Protein AF-A0A291FHA4-F1 (afdb_monomer_lite)

Radius of gyration: 43.42 Å; chains: 1; bounding box: 126×74×110 Å

Structure (mmCIF, N/CA/C/O backbone):
data_AF-A0A291FHA4-F1
#
_entry.id   AF-A0A291FHA4-F1
#
loop_
_atom_site.group_PDB
_atom_site.id
_atom_site.type_symbol
_atom_site.label_atom_id
_atom_site.label_alt_id
_atom_site.label_comp_id
_atom_site.label_asym_id
_atom_site.label_entity_id
_atom_site.label_seq_id
_atom_site.pdbx_PDB_ins_code
_atom_site.Cartn_x
_atom_site.Cartn_y
_atom_site.Cartn_z
_atom_site.occupancy
_atom_site.B_iso_or_equiv
_atom_site.auth_seq_id
_atom_site.auth_comp_id
_atom_site.auth_asym_id
_atom_site.auth_atom_id
_atom_site.pdbx_PDB_model_num
ATOM 1 N N . ASN A 1 1 ? -6.332 7.676 16.936 1.00 64.56 1 ASN A N 1
ATOM 2 C CA . ASN A 1 1 ? -5.275 6.745 17.385 1.00 64.56 1 ASN A CA 1
ATOM 3 C C . ASN A 1 1 ? -5.760 5.325 17.225 1.00 64.56 1 ASN A C 1
ATOM 5 O O . ASN A 1 1 ? -6.953 5.099 17.368 1.00 64.56 1 ASN A O 1
ATOM 9 N N . ARG A 1 2 ? -4.848 4.413 16.889 1.00 92.75 2 ARG A N 1
ATOM 10 C CA . ARG A 1 2 ? -5.122 2.976 16.824 1.00 92.75 2 ARG A CA 1
ATOM 11 C C . ARG A 1 2 ? -5.260 2.393 18.228 1.00 92.75 2 ARG A C 1
ATOM 13 O O . ARG A 1 2 ? -4.603 2.890 19.147 1.00 92.75 2 ARG A O 1
ATOM 20 N N . THR A 1 3 ? -6.078 1.361 18.375 1.00 97.50 3 THR A N 1
ATOM 21 C CA . THR A 1 3 ? -6.461 0.808 19.675 1.00 97.50 3 THR A CA 1
ATOM 22 C C . THR A 1 3 ? -6.348 -0.709 19.692 1.00 97.50 3 THR A C 1
ATOM 24 O O . THR A 1 3 ? -6.855 -1.383 18.799 1.00 97.50 3 THR A O 1
ATOM 27 N N . ILE A 1 4 ? -5.723 -1.229 20.745 1.00 98.56 4 ILE A N 1
ATOM 28 C CA . ILE A 1 4 ? -5.929 -2.601 21.205 1.00 98.56 4 ILE A CA 1
ATOM 29 C C . ILE A 1 4 ? -6.526 -2.481 22.606 1.00 98.56 4 ILE A C 1
ATOM 31 O O . ILE A 1 4 ? -5.850 -2.034 23.540 1.00 98.56 4 ILE A O 1
ATOM 35 N N . ALA A 1 5 ? -7.810 -2.804 22.728 1.00 98.62 5 ALA A N 1
ATOM 36 C CA . ALA A 1 5 ? -8.546 -2.742 23.983 1.00 98.62 5 ALA A CA 1
ATOM 37 C C . ALA A 1 5 ? -8.657 -4.126 24.625 1.00 98.62 5 ALA A C 1
ATOM 39 O O . ALA A 1 5 ? -8.712 -5.132 23.925 1.00 98.62 5 ALA A O 1
ATOM 40 N N . GLY A 1 6 ? -8.689 -4.183 25.952 1.00 98.44 6 GLY A N 1
ATOM 41 C CA . GLY A 1 6 ? -8.886 -5.432 26.681 1.00 98.44 6 GLY A CA 1
ATOM 42 C C . GLY A 1 6 ? -9.909 -5.270 27.793 1.00 98.44 6 GLY A C 1
ATOM 43 O O . GLY A 1 6 ? -9.802 -4.342 28.602 1.00 98.44 6 GLY A O 1
ATOM 44 N N . PHE A 1 7 ? -10.875 -6.182 27.849 1.00 98.62 7 PHE A N 1
ATOM 45 C CA . PHE A 1 7 ? -11.838 -6.252 28.942 1.00 98.62 7 PHE A CA 1
ATOM 46 C C . PHE A 1 7 ? -11.194 -6.885 30.173 1.00 98.62 7 PHE A C 1
ATOM 48 O O . PHE A 1 7 ? -10.619 -7.964 30.098 1.00 98.62 7 PHE A O 1
ATOM 55 N N . LEU A 1 8 ? -11.277 -6.214 31.313 1.00 98.38 8 LEU A N 1
ATOM 56 C CA . LEU A 1 8 ? -10.934 -6.744 32.622 1.00 98.38 8 LEU A CA 1
ATOM 57 C C . LEU A 1 8 ? -12.235 -7.178 33.300 1.00 98.38 8 LEU A C 1
ATOM 59 O O . LEU A 1 8 ? -12.976 -6.332 33.802 1.00 98.38 8 LEU A O 1
ATOM 63 N N . ASP A 1 9 ? -12.501 -8.481 33.318 1.00 96.38 9 ASP A N 1
ATOM 64 C CA . ASP A 1 9 ? -13.639 -9.057 34.030 1.00 96.38 9 ASP A CA 1
ATOM 65 C C . ASP A 1 9 ? -13.373 -8.990 35.540 1.00 96.38 9 ASP A C 1
ATOM 67 O O . ASP A 1 9 ? -12.471 -9.644 36.075 1.00 96.38 9 ASP A O 1
ATOM 71 N N . ILE A 1 10 ? -14.126 -8.147 36.238 1.00 95.50 10 ILE A N 1
ATOM 72 C CA . ILE A 1 10 ? -13.996 -7.924 37.683 1.00 95.50 10 ILE A CA 1
ATOM 73 C C . ILE A 1 10 ? -14.915 -8.833 38.503 1.00 95.50 10 ILE A C 1
ATOM 75 O O . ILE A 1 10 ? -14.822 -8.845 39.730 1.00 95.50 10 ILE A O 1
ATOM 79 N N . ARG A 1 11 ? -15.750 -9.652 37.848 1.00 92.31 11 ARG A N 1
ATOM 80 C CA . ARG A 1 11 ? -16.577 -10.679 38.508 1.00 92.31 11 ARG A CA 1
ATOM 81 C C . ARG A 1 11 ? -15.748 -11.864 38.990 1.00 92.31 11 ARG A C 1
ATOM 83 O O . ARG A 1 11 ? -16.227 -12.665 39.789 1.00 92.31 11 ARG A O 1
ATOM 90 N N . THR A 1 12 ? -14.499 -11.969 38.537 1.00 92.12 12 THR A N 1
ATOM 91 C CA . THR A 1 12 ? -13.566 -13.049 38.873 1.00 92.12 12 THR A CA 1
ATOM 92 C C . THR A 1 12 ? -12.312 -12.517 39.594 1.00 92.12 12 THR A C 1
ATOM 94 O O . THR A 1 12 ? -11.202 -12.611 39.051 1.00 92.12 12 THR A O 1
ATOM 97 N N . PRO A 1 13 ? -12.429 -12.024 40.853 1.00 88.38 13 PRO A N 1
ATOM 98 C CA . PRO A 1 13 ? -11.350 -11.321 41.564 1.00 88.38 13 PRO A CA 1
ATOM 99 C C . PRO A 1 13 ? -10.001 -12.055 41.595 1.00 88.38 13 PRO A C 1
ATOM 101 O O . PRO A 1 13 ? -8.941 -11.426 41.536 1.00 88.38 13 PRO A O 1
ATOM 104 N N . GLY A 1 14 ? -10.021 -13.392 41.652 1.00 91.19 14 GLY A N 1
ATOM 105 C CA . GLY A 1 14 ? -8.807 -14.213 41.637 1.00 91.19 14 GLY A CA 1
ATOM 106 C C . GLY A 1 14 ? -7.985 -14.064 40.352 1.00 91.19 14 GLY A C 1
ATOM 107 O O . GLY A 1 14 ? -6.761 -14.025 40.408 1.00 91.19 14 GLY A O 1
ATOM 108 N N . SER A 1 15 ? -8.638 -13.910 39.199 1.00 95.06 15 SER A N 1
ATOM 109 C CA . SER A 1 15 ? -7.940 -13.654 37.934 1.00 95.06 15 SER A CA 1
ATOM 110 C C . SER A 1 15 ? -7.664 -12.165 37.726 1.00 95.06 15 SER A C 1
ATOM 112 O O . SER A 1 15 ? -6.570 -11.815 37.290 1.00 95.06 15 SER A O 1
ATOM 114 N N . THR A 1 16 ? -8.578 -11.278 38.144 1.00 96.12 16 THR A N 1
ATOM 115 C CA . THR A 1 16 ? -8.402 -9.817 38.083 1.00 96.12 16 THR A CA 1
ATOM 116 C C . THR A 1 16 ? -7.116 -9.376 38.781 1.00 96.12 16 THR A C 1
ATOM 118 O O . THR A 1 16 ? -6.348 -8.578 38.244 1.00 96.12 16 THR A O 1
ATOM 121 N N . THR A 1 17 ? -6.841 -9.912 39.974 1.00 95.06 17 THR A N 1
ATOM 122 C CA . THR A 1 17 ? -5.648 -9.562 40.764 1.00 95.06 17 THR A CA 1
ATOM 123 C C . THR A 1 17 ? -4.342 -9.904 40.042 1.00 95.06 17 THR A C 1
ATOM 125 O O . THR A 1 17 ? -3.384 -9.132 40.144 1.00 95.06 17 THR A O 1
ATOM 128 N N . ARG A 1 18 ? -4.321 -10.978 39.241 1.00 95.62 18 ARG A N 1
ATOM 129 C CA . ARG A 1 18 ? -3.145 -11.458 38.495 1.00 95.62 18 ARG A CA 1
ATOM 130 C C . ARG A 1 18 ? -2.795 -10.648 37.248 1.00 95.62 18 ARG A C 1
ATOM 132 O O . ARG A 1 18 ? -1.677 -10.771 36.754 1.00 95.62 18 ARG A O 1
ATOM 139 N N . VAL A 1 19 ? -3.707 -9.825 36.732 1.00 97.75 19 VAL A N 1
ATOM 140 C CA . VAL A 1 19 ? -3.443 -9.034 35.523 1.00 97.75 19 VAL A CA 1
ATOM 141 C C . VAL A 1 19 ? -2.566 -7.823 35.863 1.00 97.75 19 VAL A C 1
ATOM 143 O O . VAL A 1 19 ? -3.020 -6.879 36.509 1.00 97.75 19 VAL A O 1
ATOM 146 N N . ASP A 1 20 ? -1.305 -7.827 35.438 1.00 97.75 20 ASP A N 1
ATOM 147 C CA . ASP A 1 20 ? -0.378 -6.697 35.601 1.00 97.75 20 ASP A CA 1
ATOM 148 C C . ASP A 1 20 ? -0.569 -5.659 34.482 1.00 97.75 20 ASP A C 1
ATOM 150 O O . ASP A 1 20 ? -0.246 -5.917 33.322 1.00 97.75 20 ASP A O 1
ATOM 154 N N . MET A 1 21 ? -1.045 -4.458 34.830 1.00 98.25 21 MET A N 1
ATOM 155 C CA . MET A 1 21 ? -1.346 -3.407 33.851 1.00 98.25 21 MET A CA 1
ATOM 156 C C . MET A 1 21 ? -0.111 -2.819 33.159 1.00 98.25 21 MET A C 1
ATOM 158 O O . MET A 1 21 ? -0.207 -2.383 32.011 1.00 98.25 21 MET A O 1
ATOM 162 N N . GLN A 1 22 ? 1.065 -2.844 33.795 1.00 97.50 22 GLN A N 1
ATOM 163 C CA . GLN A 1 22 ? 2.305 -2.421 33.134 1.00 97.50 22 GLN A CA 1
ATOM 164 C C . GLN A 1 22 ? 2.696 -3.420 32.048 1.00 97.50 22 GLN A C 1
ATOM 166 O O . GLN A 1 22 ? 3.069 -3.034 30.936 1.00 97.50 22 GLN A O 1
ATOM 171 N N . LYS A 1 23 ? 2.551 -4.715 32.343 1.00 98.12 23 LYS A N 1
ATOM 172 C CA . LYS A 1 23 ? 2.755 -5.779 31.361 1.00 98.12 23 LYS A CA 1
ATOM 173 C C . LYS A 1 23 ? 1.725 -5.707 30.232 1.00 98.12 23 LYS A C 1
ATOM 175 O O . LYS A 1 23 ? 2.125 -5.757 29.075 1.00 98.12 23 LYS A O 1
ATOM 180 N N . VAL A 1 24 ? 0.446 -5.508 30.553 1.00 98.44 24 VAL A N 1
ATOM 181 C CA . VAL A 1 24 ? -0.646 -5.320 29.578 1.00 98.44 24 VAL A CA 1
ATOM 182 C C . VAL A 1 24 ? -0.323 -4.192 28.597 1.00 98.44 24 VAL A C 1
ATOM 184 O O . VAL A 1 24 ? -0.396 -4.387 27.381 1.00 98.44 24 VAL A O 1
ATOM 187 N N . LYS A 1 25 ? 0.118 -3.036 29.109 1.00 97.94 25 LYS A N 1
ATOM 188 C CA . LYS A 1 25 ? 0.554 -1.908 28.280 1.00 97.94 25 LYS A CA 1
ATOM 189 C C . LYS A 1 25 ? 1.746 -2.259 27.394 1.00 97.94 25 LYS A C 1
ATOM 191 O O . LYS A 1 25 ? 1.745 -1.937 26.207 1.00 97.94 25 LYS A O 1
ATOM 196 N N . LYS A 1 26 ? 2.770 -2.894 27.970 1.00 97.88 26 LYS A N 1
ATOM 197 C CA . LYS A 1 26 ? 4.000 -3.282 27.262 1.00 97.88 26 LYS A CA 1
ATOM 198 C C . LYS A 1 26 ? 3.728 -4.279 26.135 1.00 97.88 26 LYS A C 1
ATOM 200 O O . LYS A 1 26 ? 4.355 -4.188 25.084 1.00 97.88 26 LYS A O 1
ATOM 205 N N . ASP A 1 27 ? 2.806 -5.205 26.364 1.00 98.00 27 ASP A N 1
ATOM 206 C CA . ASP A 1 27 ? 2.449 -6.271 25.430 1.00 98.00 27 ASP A CA 1
ATOM 207 C C . ASP A 1 27 ? 1.543 -5.760 24.285 1.00 98.00 27 ASP A C 1
ATOM 209 O O . ASP A 1 27 ? 1.405 -6.438 23.269 1.00 98.00 27 ASP A O 1
ATOM 213 N N . GLY A 1 28 ? 1.003 -4.537 24.400 1.00 97.75 28 GLY A N 1
ATOM 214 C CA . GLY A 1 28 ? 0.430 -3.783 23.282 1.00 97.75 28 GLY A CA 1
ATOM 215 C C . GLY A 1 28 ? -0.926 -3.135 23.555 1.00 97.75 28 GLY A C 1
ATOM 216 O O . GLY A 1 28 ? -1.350 -2.284 22.776 1.00 97.75 28 GLY A O 1
ATOM 217 N N . TYR A 1 29 ? -1.618 -3.475 24.642 1.00 98.69 29 TYR A N 1
ATOM 218 C CA . TYR A 1 29 ? -2.913 -2.867 24.956 1.00 98.69 29 TYR A CA 1
ATOM 219 C C . TYR A 1 29 ? -2.758 -1.384 25.318 1.00 98.69 29 TYR A C 1
ATOM 221 O O . TYR A 1 29 ? -1.822 -0.977 26.007 1.00 98.69 29 TYR A O 1
ATOM 229 N N . ASN A 1 30 ? -3.694 -0.540 24.890 1.00 98.12 30 ASN A N 1
ATOM 230 C CA . ASN A 1 30 ? -3.701 0.884 25.247 1.00 98.12 30 ASN A CA 1
ATOM 231 C C . ASN A 1 30 ? -5.037 1.381 25.816 1.00 98.12 30 ASN A C 1
ATOM 233 O O . ASN A 1 30 ? -5.107 2.529 26.264 1.00 98.12 30 ASN A O 1
ATOM 237 N N . VAL A 1 31 ? -6.050 0.513 25.864 1.00 98.62 31 VAL A N 1
ATOM 238 C CA . VAL A 1 31 ? -7.335 0.750 26.524 1.00 98.62 31 VAL A CA 1
ATOM 239 C C . VAL A 1 31 ? -7.654 -0.441 27.426 1.00 98.62 31 VAL A C 1
ATOM 241 O O . VAL A 1 31 ? -7.576 -1.588 26.990 1.00 98.62 31 VAL A O 1
ATOM 244 N N . MET A 1 32 ? -8.012 -0.169 28.678 1.00 98.69 32 MET A N 1
ATOM 245 C CA . MET A 1 32 ? -8.585 -1.150 29.599 1.00 98.69 32 MET A CA 1
ATOM 246 C C . MET A 1 32 ? -10.079 -0.869 29.749 1.00 98.69 32 MET A C 1
ATOM 248 O O . MET A 1 32 ? -10.474 0.278 29.956 1.00 98.69 32 MET A O 1
ATOM 252 N N . ILE A 1 33 ? -10.906 -1.904 29.676 1.00 98.81 33 ILE A N 1
ATOM 253 C CA . ILE A 1 33 ? -12.354 -1.799 29.866 1.00 98.81 33 ILE A CA 1
ATOM 254 C C . ILE A 1 33 ? -12.713 -2.564 31.134 1.00 98.81 33 ILE A C 1
ATOM 256 O O . ILE A 1 33 ? -12.499 -3.765 31.209 1.00 98.81 33 ILE A O 1
ATOM 260 N N . VAL A 1 34 ? -13.231 -1.885 32.150 1.00 98.50 34 VAL A N 1
ATOM 261 C CA . VAL A 1 34 ? -13.647 -2.518 33.407 1.00 98.50 34 VAL A CA 1
ATOM 262 C C . VAL A 1 34 ? -15.035 -3.127 33.217 1.00 98.50 34 VAL A C 1
ATOM 264 O O . VAL A 1 34 ? -16.000 -2.386 33.038 1.00 98.50 34 VAL A O 1
ATOM 267 N N . ALA A 1 35 ? -15.135 -4.455 33.270 1.00 96.75 35 ALA A N 1
ATOM 268 C CA . ALA A 1 35 ? -16.367 -5.219 33.080 1.00 96.75 35 ALA A CA 1
ATOM 269 C C . ALA A 1 35 ? -16.786 -5.900 34.399 1.00 96.75 35 ALA A C 1
ATOM 271 O O . ALA A 1 35 ? -16.199 -6.906 34.781 1.00 96.75 35 ALA A O 1
ATOM 272 N N . TYR A 1 36 ? -17.743 -5.382 35.178 1.00 96.31 36 TYR A N 1
ATOM 273 C CA . TYR A 1 36 ? -18.732 -4.360 34.817 1.00 96.31 36 TYR A CA 1
ATOM 274 C C . TYR A 1 36 ? -18.988 -3.332 35.927 1.00 96.31 36 TYR A C 1
ATOM 276 O O . TYR A 1 36 ? -18.875 -3.610 37.119 1.00 96.31 36 TYR A O 1
ATOM 284 N N . GLY A 1 37 ? -19.368 -2.123 35.531 1.00 97.19 37 GLY A N 1
ATOM 285 C CA . GLY A 1 37 ? -20.136 -1.214 36.371 1.00 97.19 37 GLY A CA 1
ATOM 286 C C . GLY A 1 37 ? -21.583 -1.681 36.500 1.00 97.19 37 GLY A C 1
ATOM 287 O O . GLY A 1 37 ? -22.047 -2.519 35.731 1.00 97.19 37 GLY A O 1
ATOM 288 N N . GLU A 1 38 ? -22.303 -1.126 37.462 1.00 96.62 38 GLU A N 1
ATOM 289 C CA . GLU A 1 38 ? -23.712 -1.425 37.711 1.00 96.62 38 GLU A CA 1
ATOM 290 C C . GLU A 1 38 ? -24.512 -0.131 37.824 1.00 96.62 38 GLU A C 1
ATOM 292 O O . GLU A 1 38 ? -24.044 0.832 38.432 1.00 96.62 38 GLU A O 1
ATOM 297 N N . VAL A 1 39 ? -25.702 -0.111 37.227 1.00 97.81 39 VAL A N 1
ATOM 298 C CA . VAL A 1 39 ? -26.651 1.002 37.270 1.00 97.81 39 VAL A CA 1
ATOM 299 C C . VAL A 1 39 ? -27.985 0.498 37.800 1.00 97.81 39 VAL A C 1
ATOM 301 O O . VAL A 1 39 ? -28.568 -0.411 37.213 1.00 97.81 39 VAL A O 1
ATOM 304 N N . TYR A 1 40 ? -28.484 1.138 38.855 1.00 96.62 40 TYR A N 1
ATOM 305 C CA . TYR A 1 40 ? -29.850 0.987 39.361 1.00 96.62 40 TYR A CA 1
ATOM 306 C C . TYR A 1 40 ? -30.433 2.362 39.649 1.00 96.62 40 TYR A C 1
ATOM 308 O O . TYR A 1 40 ? -29.761 3.218 40.227 1.00 96.62 40 TYR A O 1
ATOM 316 N N . ASP A 1 41 ? -31.704 2.545 39.308 1.00 95.19 41 ASP A N 1
ATOM 317 C CA . ASP A 1 41 ? -32.392 3.832 39.387 1.00 95.19 41 ASP A CA 1
ATOM 318 C C . ASP A 1 41 ? -31.603 4.905 38.609 1.00 95.19 41 ASP A C 1
ATOM 320 O O . ASP A 1 41 ? -31.409 4.757 37.399 1.00 95.19 41 ASP A O 1
ATOM 324 N N . ASP A 1 42 ? -31.094 5.940 39.275 1.00 95.62 42 ASP A N 1
ATOM 325 C CA . ASP A 1 42 ? -30.175 6.926 38.707 1.00 95.62 42 ASP A CA 1
ATOM 326 C C . ASP A 1 42 ? -28.731 6.798 39.234 1.00 95.62 42 ASP A C 1
ATOM 328 O O . ASP A 1 42 ? -27.890 7.650 38.946 1.00 95.62 42 ASP A O 1
ATOM 332 N N . ASN A 1 43 ? -28.416 5.744 39.990 1.00 96.81 43 ASN A N 1
ATOM 333 C CA . ASN A 1 43 ? -27.111 5.531 40.616 1.00 96.81 43 ASN A CA 1
ATOM 334 C C . ASN A 1 43 ? -26.217 4.614 39.781 1.00 96.81 43 ASN A C 1
ATOM 336 O O . ASN A 1 43 ? -26.695 3.700 39.114 1.00 96.81 43 ASN A O 1
ATOM 340 N N . ILE A 1 44 ? -24.902 4.828 39.876 1.00 98.06 44 ILE A N 1
ATOM 341 C CA . ILE A 1 44 ? -23.876 4.001 39.233 1.00 98.06 44 ILE A CA 1
ATOM 342 C C . ILE A 1 44 ? -22.794 3.581 40.238 1.00 98.06 44 ILE A C 1
ATOM 344 O O . ILE A 1 44 ? -22.402 4.355 41.117 1.00 98.06 44 ILE A O 1
ATOM 348 N N . GLY A 1 45 ? -22.292 2.357 40.094 1.00 97.25 45 GLY A N 1
ATOM 349 C CA . GLY A 1 45 ? -21.222 1.785 40.907 1.00 97.25 45 GLY A CA 1
ATOM 350 C C . GLY A 1 45 ? -20.401 0.738 40.154 1.00 97.25 45 GLY A C 1
ATOM 351 O O . GLY A 1 45 ? -20.567 0.544 38.952 1.00 97.25 45 GLY A O 1
ATOM 352 N N . PHE A 1 46 ? -19.504 0.053 40.864 1.00 97.38 46 PHE A N 1
ATOM 353 C CA . PHE A 1 46 ? -18.875 -1.174 40.366 1.00 97.38 46 PHE A CA 1
ATOM 354 C C . PHE A 1 46 ? -19.759 -2.375 40.710 1.00 97.38 46 PHE A C 1
ATOM 356 O O . PHE A 1 46 ? -20.310 -2.410 41.808 1.00 97.38 46 PHE A O 1
ATOM 363 N N . TYR A 1 47 ? -19.844 -3.371 39.826 1.00 95.38 47 TYR A N 1
ATOM 364 C CA . TYR A 1 47 ? -20.594 -4.606 40.067 1.00 95.38 47 TYR A CA 1
ATOM 365 C C . TYR A 1 47 ? -19.852 -5.520 41.055 1.00 95.38 47 TYR A C 1
ATOM 367 O O . TYR A 1 47 ? -19.183 -6.487 40.687 1.00 95.38 47 TYR A O 1
ATOM 375 N N . THR A 1 48 ? -19.894 -5.156 42.335 1.00 92.06 48 THR A N 1
ATOM 376 C CA . THR A 1 48 ? -19.306 -5.905 43.448 1.00 92.06 48 THR A CA 1
ATOM 377 C C . THR A 1 48 ? -19.878 -5.423 44.779 1.00 92.06 48 THR A C 1
ATOM 379 O O . THR A 1 48 ? -20.002 -4.227 45.025 1.00 92.06 48 THR A O 1
ATOM 382 N N . ASN A 1 49 ? -20.111 -6.363 45.695 1.00 86.75 49 ASN A N 1
ATOM 383 C CA . ASN A 1 49 ? -20.490 -6.062 47.080 1.00 86.75 49 ASN A CA 1
ATOM 384 C C . ASN A 1 49 ? -19.293 -6.132 48.052 1.00 86.75 49 ASN A C 1
ATOM 386 O O . ASN A 1 49 ? -19.444 -5.936 49.256 1.00 86.75 49 ASN A O 1
ATOM 390 N N . SER A 1 50 ? -18.091 -6.444 47.552 1.00 91.88 50 SER A N 1
ATOM 391 C CA . SER A 1 50 ? -16.870 -6.611 48.348 1.00 91.88 50 SER A CA 1
ATOM 392 C C . SER A 1 50 ? -16.021 -5.341 48.345 1.00 91.88 50 SER A C 1
ATOM 394 O O . SER A 1 50 ? -15.522 -4.928 47.299 1.00 91.88 50 SER A O 1
ATOM 396 N N . VAL A 1 51 ? -15.771 -4.779 49.534 1.00 90.00 51 VAL A N 1
ATOM 397 C CA . VAL A 1 51 ? -14.889 -3.611 49.729 1.00 90.00 51 VAL A CA 1
ATOM 398 C C . VAL A 1 51 ? -13.476 -3.880 49.200 1.00 90.00 51 VAL A C 1
ATOM 400 O O . VAL A 1 51 ? -12.896 -3.038 48.518 1.00 90.00 51 VAL A O 1
ATOM 403 N N . THR A 1 52 ? -12.933 -5.073 49.456 1.00 90.50 52 THR A N 1
ATOM 404 C CA . THR A 1 52 ? -11.608 -5.483 48.963 1.00 90.50 52 THR A CA 1
ATOM 405 C C . THR A 1 52 ? -11.566 -5.553 47.438 1.00 90.50 52 THR A C 1
ATOM 407 O O . THR A 1 52 ? -10.588 -5.125 46.822 1.00 90.50 52 THR A O 1
ATOM 410 N N . SER A 1 53 ? -12.636 -6.050 46.813 1.00 92.50 53 SER A N 1
ATOM 411 C CA . SER A 1 53 ? -12.731 -6.104 45.351 1.00 92.50 53 SER A CA 1
ATOM 412 C C . SER A 1 53 ? -12.848 -4.698 44.764 1.00 92.50 53 SER A C 1
ATOM 414 O O . SER A 1 53 ? -12.126 -4.382 43.826 1.00 92.50 53 SER A O 1
ATOM 416 N N . THR A 1 54 ? -13.645 -3.813 45.372 1.00 95.25 54 THR A N 1
ATOM 417 C CA . THR A 1 54 ? -13.720 -2.390 44.994 1.00 95.25 54 THR A CA 1
ATOM 418 C C . THR A 1 54 ? -12.350 -1.722 45.031 1.00 95.25 54 THR A C 1
ATOM 420 O O . THR A 1 54 ? -11.966 -1.057 44.070 1.00 95.25 54 THR A O 1
ATOM 423 N N . GLN A 1 55 ? -11.577 -1.937 46.099 1.00 95.25 55 GLN A N 1
ATOM 424 C CA . GLN A 1 55 ? -10.226 -1.385 46.192 1.00 95.25 55 GLN A CA 1
ATOM 425 C C . GLN A 1 55 ? -9.305 -1.952 45.104 1.00 95.25 55 GLN A C 1
ATOM 427 O O . GLN A 1 55 ? -8.592 -1.192 44.455 1.00 95.25 55 GLN A O 1
ATOM 432 N N . THR A 1 56 ? -9.386 -3.259 44.838 1.00 96.00 56 THR A N 1
ATOM 433 C CA . THR A 1 56 ? -8.622 -3.914 43.762 1.00 96.00 56 THR A CA 1
ATOM 434 C C . THR A 1 56 ? -8.928 -3.293 42.399 1.00 96.00 56 THR A C 1
ATOM 436 O O . THR A 1 56 ? -8.012 -3.019 41.629 1.00 96.00 56 THR A O 1
ATOM 439 N N . ILE A 1 57 ? -10.203 -3.032 42.099 1.00 97.69 57 ILE A N 1
ATOM 440 C CA . ILE A 1 57 ? -10.633 -2.406 40.841 1.00 97.69 57 ILE A CA 1
ATOM 441 C C . ILE A 1 57 ? -10.037 -1.001 40.718 1.00 97.69 57 ILE A C 1
ATOM 443 O O . ILE A 1 57 ? -9.423 -0.682 39.701 1.00 97.69 57 ILE A O 1
ATOM 447 N N . ILE A 1 58 ? -10.158 -0.183 41.768 1.00 97.69 58 ILE A N 1
ATOM 448 C CA . ILE A 1 58 ? -9.592 1.174 41.812 1.00 97.69 58 ILE A CA 1
ATOM 449 C C . ILE A 1 58 ? -8.070 1.142 41.617 1.00 97.69 58 ILE A C 1
ATOM 451 O O . ILE A 1 58 ? -7.520 1.980 40.899 1.00 97.69 58 ILE A O 1
ATOM 455 N N . ASP A 1 59 ? -7.381 0.171 42.214 1.00 97.69 59 ASP A N 1
ATOM 456 C CA . ASP A 1 59 ? -5.936 0.015 42.060 1.00 97.69 59 ASP A CA 1
ATOM 457 C C . ASP A 1 59 ? -5.559 -0.373 40.621 1.00 97.69 59 ASP A C 1
ATOM 459 O O . ASP A 1 59 ? -4.661 0.248 40.052 1.00 97.69 59 ASP A O 1
ATOM 463 N N . LYS A 1 60 ? -6.295 -1.288 39.971 1.00 98.19 60 LYS A N 1
ATOM 464 C CA . LYS A 1 60 ? -6.078 -1.625 38.548 1.00 98.19 60 LYS A CA 1
ATOM 465 C C . LYS A 1 60 ? -6.330 -0.441 37.620 1.00 98.19 60 LYS A C 1
ATOM 467 O O . LYS A 1 60 ? -5.553 -0.230 36.691 1.00 98.19 60 LYS A O 1
ATOM 472 N N . ILE A 1 61 ? -7.363 0.361 37.888 1.00 98.69 61 ILE A N 1
ATOM 473 C CA . ILE A 1 61 ? -7.607 1.613 37.158 1.00 98.69 61 ILE A CA 1
ATOM 474 C C . ILE A 1 61 ? -6.398 2.535 37.314 1.00 98.69 61 ILE A C 1
ATOM 476 O O . ILE A 1 61 ? -5.827 2.971 36.316 1.00 98.69 61 ILE A O 1
ATOM 480 N N . ARG A 1 62 ? -5.935 2.766 38.546 1.00 98.50 62 ARG A N 1
ATOM 481 C CA . ARG A 1 62 ? -4.765 3.613 38.811 1.00 98.50 62 ARG A CA 1
ATOM 482 C C . ARG A 1 62 ? -3.512 3.108 38.093 1.00 98.50 62 ARG A C 1
ATOM 484 O O . ARG A 1 62 ? -2.766 3.919 37.545 1.00 98.50 62 ARG A O 1
ATOM 491 N N . ASP A 1 63 ? -3.276 1.801 38.075 1.00 98.44 63 ASP A N 1
ATOM 492 C CA . ASP A 1 63 ? -2.116 1.203 37.411 1.00 98.44 63 ASP A CA 1
ATOM 493 C C . ASP A 1 63 ? -2.185 1.354 35.887 1.00 98.44 63 ASP A C 1
ATOM 495 O O . ASP A 1 63 ? -1.191 1.739 35.267 1.00 98.44 63 ASP A O 1
ATOM 499 N N . ALA A 1 64 ? -3.360 1.147 35.284 1.00 98.56 64 ALA A N 1
ATOM 500 C CA . ALA A 1 64 ? -3.588 1.381 33.859 1.00 98.56 64 ALA A CA 1
ATOM 501 C C . ALA A 1 64 ? -3.369 2.859 33.487 1.00 98.56 64 ALA A C 1
ATOM 503 O O . ALA A 1 64 ? -2.673 3.167 32.515 1.00 98.56 64 ALA A O 1
ATOM 504 N N . LYS A 1 65 ? -3.883 3.793 34.298 1.00 98.38 65 LYS A N 1
ATOM 505 C CA . LYS A 1 65 ? -3.686 5.238 34.095 1.00 98.38 65 LYS A CA 1
ATOM 506 C C . LYS A 1 65 ? -2.217 5.636 34.226 1.00 98.38 65 LYS A C 1
ATOM 508 O O . LYS A 1 65 ? -1.709 6.351 33.363 1.00 98.38 65 LYS A O 1
ATOM 513 N N . LYS A 1 66 ? -1.496 5.109 35.224 1.00 98.00 66 LYS A N 1
ATOM 514 C CA . LYS A 1 66 ? -0.036 5.286 35.365 1.00 98.00 66 LYS A CA 1
ATOM 515 C C . LYS A 1 66 ? 0.743 4.731 34.171 1.00 98.00 66 LYS A C 1
ATOM 517 O O . LYS A 1 66 ? 1.750 5.315 33.788 1.00 98.00 66 LYS A O 1
ATOM 522 N N . ALA A 1 67 ? 0.282 3.635 33.567 1.00 97.56 67 ALA A N 1
ATOM 523 C CA . ALA A 1 67 ? 0.856 3.071 32.342 1.00 97.56 67 ALA A CA 1
ATOM 524 C C . ALA A 1 67 ? 0.512 3.883 31.070 1.00 97.56 67 ALA A C 1
ATOM 526 O O . ALA A 1 67 ? 0.955 3.546 29.969 1.00 97.56 67 ALA A O 1
ATOM 527 N N . GLY A 1 68 ? -0.293 4.946 31.179 1.00 97.19 68 GLY A N 1
ATOM 528 C CA . GLY A 1 68 ? -0.741 5.744 30.038 1.00 97.19 68 GLY A CA 1
ATOM 529 C C . GLY A 1 68 ? -1.777 5.022 29.172 1.00 97.19 68 GLY A C 1
ATOM 530 O O . GLY A 1 68 ? -1.778 5.174 27.946 1.00 97.19 68 GLY A O 1
ATOM 531 N N . MET A 1 69 ? -2.615 4.182 29.779 1.00 98.38 69 MET A N 1
ATOM 532 C CA . MET A 1 69 ? -3.790 3.592 29.136 1.00 98.38 69 MET A CA 1
ATOM 533 C C . MET A 1 69 ? -5.020 4.472 29.356 1.00 98.38 69 MET A C 1
ATOM 535 O O . MET A 1 69 ? -5.119 5.192 30.350 1.00 98.38 69 MET A O 1
ATOM 539 N N . LYS A 1 70 ? -5.974 4.393 28.428 1.00 98.38 70 LYS A N 1
ATOM 540 C CA . LYS A 1 70 ? -7.337 4.879 28.660 1.00 98.38 70 LYS A CA 1
ATOM 541 C C . LYS A 1 70 ? -8.146 3.825 29.397 1.00 98.38 70 LYS A C 1
ATOM 543 O O . LYS A 1 70 ? -7.900 2.633 29.216 1.00 98.38 70 LYS A O 1
ATOM 548 N N . VAL A 1 71 ? -9.105 4.264 30.202 1.00 98.75 71 VAL A N 1
ATOM 549 C CA . VAL A 1 71 ? -9.966 3.366 30.974 1.00 98.75 71 VAL A CA 1
ATOM 550 C C . VAL A 1 71 ? -11.429 3.654 30.673 1.00 98.75 71 VAL A C 1
ATOM 552 O O . VAL A 1 71 ? -11.858 4.798 30.781 1.00 98.75 71 VAL A O 1
ATOM 555 N N . LEU A 1 72 ? -12.192 2.624 30.316 1.00 98.81 72 LEU A N 1
ATOM 556 C CA . LEU A 1 72 ? -13.645 2.693 30.145 1.00 98.81 72 LEU A CA 1
ATOM 557 C C . LEU A 1 72 ? -14.339 1.819 31.192 1.00 98.81 72 LEU A C 1
ATOM 559 O O . LEU A 1 72 ? -13.763 0.836 31.657 1.00 98.81 72 LEU A O 1
ATOM 563 N N . LEU A 1 73 ? -15.578 2.158 31.540 1.00 98.75 73 LEU A N 1
ATOM 564 C CA . LEU A 1 73 ? -16.447 1.332 32.377 1.00 98.75 73 LEU A CA 1
ATOM 565 C C . LEU A 1 73 ? -17.565 0.729 31.529 1.00 98.75 73 LEU A C 1
ATOM 567 O O . LEU A 1 73 ? -18.395 1.466 31.002 1.00 98.75 73 LEU A O 1
ATOM 571 N N . ALA A 1 74 ? -17.590 -0.595 31.416 1.00 98.56 74 ALA A N 1
ATOM 572 C CA . ALA A 1 74 ? -18.655 -1.327 30.745 1.00 98.56 74 ALA A CA 1
ATOM 573 C C . ALA A 1 74 ? -19.869 -1.487 31.668 1.00 98.56 74 ALA A C 1
ATOM 575 O O . ALA A 1 74 ? -19.704 -1.894 32.815 1.00 98.56 74 ALA A O 1
ATOM 576 N N . VAL A 1 75 ? -21.081 -1.214 31.185 1.00 97.94 75 VAL A N 1
ATOM 577 C CA . VAL A 1 75 ? -22.348 -1.466 31.903 1.00 97.94 75 VAL A CA 1
ATOM 578 C C . VAL A 1 75 ? -23.279 -2.317 31.041 1.00 97.94 75 VAL A C 1
ATOM 580 O O . VAL A 1 75 ? -23.337 -2.125 29.828 1.00 97.94 75 VAL A O 1
ATOM 583 N N . GLY A 1 76 ? -24.014 -3.250 31.644 1.00 94.94 76 GLY A N 1
ATOM 584 C CA . GLY A 1 76 ? -24.809 -4.249 30.926 1.00 94.94 76 GLY A CA 1
ATOM 585 C C . GLY A 1 76 ? -24.198 -5.641 31.079 1.00 94.94 76 GLY A C 1
ATOM 586 O O . GLY A 1 76 ? -23.986 -6.092 32.197 1.00 94.94 76 GLY A O 1
ATOM 587 N N . GLY A 1 77 ? -23.933 -6.325 29.973 1.00 90.88 77 GLY A N 1
ATOM 588 C CA . GLY A 1 77 ? -23.342 -7.659 29.937 1.00 90.88 77 GLY A CA 1
ATOM 589 C C . GLY A 1 77 ? -24.327 -8.780 30.276 1.00 90.88 77 GLY A C 1
ATOM 590 O O . GLY A 1 77 ? -25.548 -8.609 30.256 1.00 90.88 77 GLY A O 1
ATOM 591 N N . SER A 1 78 ? -23.775 -9.959 30.568 1.00 86.81 78 SER A N 1
ATOM 592 C CA . SER A 1 78 ? -24.518 -11.132 31.039 1.00 86.81 78 SER A CA 1
ATOM 593 C C . SER A 1 78 ? -23.868 -11.671 32.324 1.00 86.81 78 SER A C 1
ATOM 595 O O . SER A 1 78 ? -22.755 -12.199 32.237 1.00 86.81 78 SER A O 1
ATOM 597 N N . PRO A 1 79 ? -24.500 -11.535 33.513 1.00 88.19 79 PRO A N 1
ATOM 598 C CA . PRO A 1 79 ? -25.832 -10.957 33.737 1.00 88.19 79 PRO A CA 1
ATOM 599 C C . PRO A 1 79 ? -25.877 -9.452 33.434 1.00 88.19 79 PRO A C 1
ATOM 601 O O . PRO A 1 79 ? -24.854 -8.783 33.523 1.00 88.19 79 PRO A O 1
ATOM 604 N N . ASN A 1 80 ? -27.061 -8.935 33.081 1.00 91.81 80 ASN A N 1
ATOM 605 C CA . ASN A 1 80 ? -27.254 -7.506 32.824 1.00 91.81 80 ASN A CA 1
ATOM 606 C C . ASN A 1 80 ? -27.015 -6.712 34.112 1.00 91.81 80 ASN A C 1
ATOM 608 O O . ASN A 1 80 ? -27.565 -7.072 35.147 1.00 91.81 80 ASN A O 1
ATOM 612 N N . THR A 1 81 ? -26.222 -5.644 34.035 1.00 95.56 81 THR A N 1
ATOM 613 C CA . THR A 1 81 ? -25.953 -4.729 35.155 1.00 95.56 81 THR A CA 1
ATOM 614 C C . THR A 1 81 ? -26.479 -3.313 34.910 1.00 95.56 81 THR A C 1
ATOM 616 O O . THR A 1 81 ? -26.167 -2.395 35.662 1.00 95.56 81 THR A O 1
ATOM 619 N N . PHE A 1 82 ? -27.264 -3.097 33.852 1.00 96.75 82 PHE A N 1
ATOM 620 C CA . PHE A 1 82 ? -27.776 -1.780 33.476 1.00 96.75 82 PHE A CA 1
ATOM 621 C C . PHE A 1 82 ? -29.298 -1.722 33.641 1.00 96.75 82 PHE A C 1
ATOM 623 O O . PHE A 1 82 ? -30.037 -2.187 32.773 1.00 96.75 82 PHE A O 1
ATOM 630 N N . HIS A 1 83 ? -29.756 -1.168 34.767 1.00 96.81 83 HIS A N 1
ATOM 631 C CA . HIS A 1 83 ? -31.164 -1.120 35.182 1.00 96.81 83 HIS A CA 1
ATOM 632 C C . HIS A 1 83 ? -31.628 0.323 35.491 1.00 96.81 83 HIS A C 1
ATOM 634 O O . HIS A 1 83 ? -32.015 0.638 36.622 1.00 96.81 83 HIS A O 1
ATOM 640 N N . PRO A 1 84 ? -31.588 1.240 34.507 1.00 96.62 84 PRO A N 1
ATOM 641 C CA . PRO A 1 84 ? -31.943 2.640 34.723 1.00 96.62 84 PRO A CA 1
ATOM 642 C C . PRO A 1 84 ? -33.423 2.796 35.103 1.00 96.62 84 PRO A C 1
ATOM 644 O O . PRO A 1 84 ? -34.305 2.211 34.473 1.00 96.62 84 PRO A O 1
ATOM 647 N N . GLY A 1 85 ? -33.699 3.598 36.132 1.00 94.81 85 GLY A N 1
ATOM 648 C CA . GLY A 1 85 ? -35.048 3.825 36.672 1.00 94.81 85 GLY A CA 1
ATOM 649 C C . GLY A 1 85 ? -35.638 2.664 37.475 1.00 94.81 85 GLY A C 1
ATOM 650 O O . GLY A 1 85 ? -36.781 2.751 37.923 1.00 94.81 85 GLY A O 1
ATOM 651 N N . VAL A 1 86 ? -34.889 1.574 37.662 1.00 95.69 86 VAL A N 1
ATOM 652 C CA . VAL A 1 86 ? -35.342 0.388 38.396 1.00 95.69 86 VAL A CA 1
ATOM 653 C C . VAL A 1 86 ? -34.652 0.347 39.751 1.00 95.69 86 VAL A C 1
ATOM 655 O O . VAL A 1 86 ? -33.427 0.366 39.837 1.00 95.69 86 VAL A O 1
ATOM 658 N N . LYS A 1 87 ? -35.430 0.267 40.831 1.00 93.94 87 LYS A N 1
ATOM 659 C CA . LYS A 1 87 ? -34.871 0.077 42.175 1.00 93.94 87 LYS A CA 1
ATOM 660 C C . LYS A 1 87 ? -34.325 -1.339 42.323 1.00 93.94 87 LYS A C 1
ATOM 662 O O . LYS A 1 87 ? -34.922 -2.289 41.824 1.00 93.94 87 LYS A O 1
ATOM 667 N N . GLN A 1 88 ? -33.237 -1.495 43.069 1.00 91.19 88 GLN A N 1
ATOM 668 C CA . GLN A 1 88 ? -32.656 -2.809 43.329 1.00 91.19 88 GLN A CA 1
ATOM 669 C C . GLN A 1 88 ? -33.697 -3.760 43.951 1.00 91.19 88 GLN A C 1
ATOM 671 O O . GLN A 1 88 ? -34.381 -3.408 44.913 1.00 91.19 88 GLN A O 1
ATOM 676 N N . GLY A 1 89 ? -33.840 -4.956 43.373 1.00 88.69 89 GLY A N 1
ATOM 677 C CA . GLY A 1 89 ? -34.839 -5.953 43.779 1.00 88.69 89 GLY A CA 1
ATOM 678 C C . GLY A 1 89 ? -36.245 -5.763 43.188 1.00 88.69 89 GLY A C 1
ATOM 679 O O . GLY A 1 89 ? -37.096 -6.627 43.394 1.00 88.69 89 GLY A O 1
ATOM 680 N N . ALA A 1 90 ? -36.506 -4.681 42.447 1.00 94.31 90 ALA A N 1
ATOM 681 C CA . ALA A 1 90 ? -37.730 -4.531 41.661 1.00 94.31 90 ALA A CA 1
ATOM 682 C C . ALA A 1 90 ? -37.646 -5.341 40.347 1.00 94.31 90 ALA A C 1
ATOM 684 O O . ALA A 1 90 ? -36.544 -5.593 39.859 1.00 94.31 90 ALA A O 1
ATOM 685 N N . PRO A 1 91 ? -38.784 -5.765 39.765 1.00 93.88 91 PRO A N 1
ATOM 686 C CA . PRO A 1 91 ? -38.783 -6.463 38.484 1.00 93.88 91 PRO A CA 1
ATOM 687 C C . PRO A 1 91 ? -38.351 -5.537 37.341 1.00 93.88 91 PRO A C 1
ATOM 689 O O . PRO A 1 91 ? -38.763 -4.377 37.281 1.00 93.88 91 PRO A O 1
ATOM 692 N N . ASP A 1 92 ? -37.575 -6.085 36.408 1.00 93.94 92 ASP A N 1
ATOM 693 C CA . ASP A 1 92 ? -37.162 -5.373 35.200 1.00 93.94 92 ASP A CA 1
ATOM 694 C C . ASP A 1 92 ? -38.369 -5.031 34.303 1.00 93.94 92 ASP A C 1
ATOM 696 O O . ASP A 1 92 ? -39.267 -5.866 34.121 1.00 93.94 92 ASP A O 1
ATOM 700 N N . PRO A 1 93 ? -38.402 -3.831 33.692 1.00 94.38 93 PRO A N 1
ATOM 701 C CA . PRO A 1 93 ? -39.389 -3.497 32.676 1.00 94.38 93 PRO A CA 1
ATOM 702 C C . PRO A 1 93 ? -39.159 -4.315 31.398 1.00 94.38 93 PRO A C 1
ATOM 704 O O . PRO A 1 93 ? -38.081 -4.850 31.147 1.00 94.38 93 PRO A O 1
ATOM 707 N N . LYS A 1 94 ? -40.179 -4.365 30.531 1.00 93.06 94 LYS A N 1
ATOM 708 C CA . LYS A 1 94 ? -40.046 -5.005 29.210 1.00 93.06 94 LYS A CA 1
ATOM 709 C C . LYS A 1 94 ? -39.047 -4.282 28.303 1.00 93.06 94 LYS A C 1
ATOM 711 O O . LYS A 1 94 ? -38.376 -4.941 27.518 1.00 93.06 94 LYS A O 1
ATOM 716 N N . ILE A 1 95 ? -38.997 -2.952 28.393 1.00 95.44 95 ILE A N 1
ATOM 717 C CA . ILE A 1 95 ? -38.093 -2.082 27.638 1.00 95.44 95 ILE A CA 1
ATOM 718 C C . ILE A 1 95 ? -37.517 -1.068 28.624 1.00 95.44 95 ILE A C 1
ATOM 720 O O . ILE A 1 95 ? -38.264 -0.280 29.209 1.00 95.44 95 ILE A O 1
ATOM 724 N N . PHE A 1 96 ? -36.202 -1.081 28.828 1.00 95.88 96 PHE A N 1
ATOM 725 C CA . PHE A 1 96 ? -35.550 -0.131 29.725 1.00 95.88 96 PHE A CA 1
ATOM 726 C C . PHE A 1 96 ? -35.617 1.296 29.171 1.00 95.88 96 PHE A C 1
ATOM 728 O O . PHE A 1 96 ? -35.484 1.530 27.970 1.00 95.88 96 PHE A O 1
ATOM 735 N N . GLY A 1 97 ? -35.828 2.260 30.067 1.00 94.69 97 GLY A N 1
ATOM 736 C CA . GLY A 1 97 ? -35.812 3.689 29.759 1.00 94.69 97 GLY A CA 1
ATOM 737 C C . GLY A 1 97 ? -37.025 4.257 29.018 1.00 94.69 97 GLY A C 1
ATOM 738 O O . GLY A 1 97 ? -37.085 5.470 28.850 1.00 94.69 97 GLY A O 1
ATOM 739 N N . ASN A 1 98 ? -38.010 3.434 28.637 1.00 93.56 98 ASN A N 1
ATOM 740 C CA . ASN A 1 98 ? -39.213 3.895 27.929 1.00 93.56 98 ASN A CA 1
ATOM 741 C C . ASN A 1 98 ? -40.051 4.904 28.739 1.00 93.56 98 ASN A C 1
ATOM 743 O O . ASN A 1 98 ? -40.603 5.841 28.172 1.00 93.56 98 ASN A O 1
ATOM 747 N N . ASP A 1 99 ? -40.106 4.729 30.062 1.00 91.56 99 ASP A N 1
ATOM 748 C CA . ASP A 1 99 ? -40.955 5.529 30.956 1.00 91.56 99 ASP A CA 1
ATOM 749 C C . ASP A 1 99 ? -40.154 6.567 31.773 1.00 91.56 99 ASP A C 1
ATOM 751 O O . ASP A 1 99 ? -40.681 7.186 32.699 1.00 91.56 99 ASP A O 1
ATOM 755 N N . LEU A 1 100 ? -38.866 6.761 31.457 1.00 95.81 100 LEU A N 1
ATOM 756 C CA . LEU A 1 100 ? -38.014 7.737 32.139 1.00 95.81 100 LEU A CA 1
ATOM 757 C C . LEU A 1 100 ? -38.281 9.156 31.629 1.00 95.81 100 LEU A C 1
ATOM 759 O O . LEU A 1 100 ? -38.230 9.436 30.432 1.00 95.81 100 LEU A O 1
ATOM 763 N N . THR A 1 101 ? -38.496 10.085 32.558 1.00 96.69 101 THR A N 1
ATOM 764 C CA . THR A 1 101 ? -38.592 11.517 32.245 1.00 96.69 101 THR A CA 1
ATOM 765 C C . THR A 1 101 ? -37.218 12.112 31.928 1.00 96.69 101 THR A C 1
ATOM 767 O O . THR A 1 101 ? -36.201 11.664 32.458 1.00 96.69 101 THR A O 1
ATOM 770 N N . ASP A 1 102 ? -37.173 13.196 31.145 1.00 96.56 102 ASP A N 1
ATOM 771 C CA . ASP A 1 102 ? -35.917 13.899 30.826 1.00 96.56 102 ASP A CA 1
ATOM 772 C C . ASP A 1 102 ? -35.144 14.333 32.090 1.00 96.56 102 ASP A C 1
ATOM 774 O O . ASP A 1 102 ? -33.914 14.327 32.112 1.00 96.56 102 ASP A O 1
ATOM 778 N N . ALA A 1 103 ? -35.851 14.664 33.177 1.00 97.12 103 ALA A N 1
ATOM 779 C CA . ALA A 1 103 ? -35.230 15.004 34.456 1.00 97.12 103 ALA A CA 1
ATOM 780 C C . ALA A 1 103 ? -34.496 13.808 35.088 1.00 97.12 103 ALA A C 1
ATOM 782 O O . ALA A 1 103 ? -33.394 13.977 35.612 1.00 97.12 103 ALA A O 1
ATOM 783 N N . GLN A 1 104 ? -35.073 12.605 35.008 1.00 97.94 104 GLN A N 1
ATOM 784 C CA . GLN A 1 104 ? -34.440 11.381 35.507 1.00 97.94 104 GLN A CA 1
ATOM 785 C C . GLN A 1 104 ? -33.247 10.974 34.638 1.00 97.94 104 GLN A C 1
ATOM 787 O O . GLN A 1 104 ? -32.197 10.632 35.178 1.00 97.94 104 GLN A O 1
ATOM 792 N N . ILE A 1 105 ? -33.365 11.086 33.310 1.00 98.44 105 ILE A N 1
ATOM 793 C CA . ILE A 1 105 ? -32.257 10.822 32.375 1.00 98.44 105 ILE A CA 1
ATOM 794 C C . ILE A 1 105 ? -31.076 11.750 32.680 1.00 98.44 105 ILE A C 1
ATOM 796 O O . ILE A 1 105 ? -29.939 11.296 32.809 1.00 98.44 105 ILE A O 1
ATOM 800 N N . LYS A 1 106 ? -31.351 13.041 32.888 1.00 98.06 106 LYS A N 1
ATOM 801 C CA . LYS A 1 106 ? -30.333 14.028 33.254 1.00 98.06 106 LYS A CA 1
ATOM 802 C C . LYS A 1 106 ? -29.719 13.765 34.634 1.00 98.06 106 LYS A C 1
ATOM 804 O O . LYS A 1 106 ? -28.525 14.003 34.814 1.00 98.06 106 LYS A O 1
ATOM 809 N N . SER A 1 107 ? -30.506 13.290 35.606 1.00 98.44 107 SER A N 1
ATOM 810 C CA . SER A 1 107 ? -29.991 12.874 36.924 1.00 98.44 107 SER A CA 1
ATOM 811 C C . SER A 1 107 ? -28.981 11.738 36.772 1.00 98.44 107 SER A C 1
ATOM 813 O O . SER A 1 107 ? -27.830 11.869 37.193 1.00 98.44 107 SER A O 1
ATOM 815 N N . LEU A 1 108 ? -29.364 10.684 36.045 1.00 98.62 108 LEU A N 1
ATOM 816 C CA . LEU A 1 108 ? -28.492 9.550 35.749 1.00 98.62 108 LEU A CA 1
ATOM 817 C C . LEU A 1 108 ? -27.216 9.993 35.014 1.00 98.62 108 LEU A C 1
ATOM 819 O O . LEU A 1 108 ? -26.118 9.596 35.399 1.00 98.62 108 LEU A O 1
ATOM 823 N N . ALA A 1 109 ? -27.325 10.871 34.012 1.00 98.75 109 ALA A N 1
ATOM 824 C CA . ALA A 1 109 ? -26.169 11.414 33.296 1.00 98.75 109 ALA A CA 1
ATOM 825 C C . ALA A 1 109 ? -25.176 12.131 34.235 1.00 98.75 109 ALA A C 1
ATOM 827 O O . ALA A 1 109 ? -23.965 11.907 34.149 1.00 98.75 109 ALA A O 1
ATOM 828 N N . ASN A 1 110 ? -25.670 12.958 35.166 1.00 98.69 110 ASN A N 1
ATOM 829 C CA . ASN A 1 110 ? -24.831 13.633 36.165 1.00 98.69 110 ASN A CA 1
ATOM 830 C C . ASN A 1 110 ? -24.135 12.642 37.099 1.00 98.69 110 ASN A C 1
ATOM 832 O O . ASN A 1 110 ? -22.956 12.827 37.415 1.00 98.69 110 ASN A O 1
ATOM 836 N N . ASN A 1 111 ? -24.837 11.591 37.521 1.00 98.81 111 ASN A N 1
ATOM 837 C CA . ASN A 1 111 ? -24.288 10.573 38.412 1.00 98.81 111 ASN A CA 1
ATOM 838 C C . ASN A 1 111 ? -23.222 9.727 37.705 1.00 98.81 111 ASN A C 1
ATOM 840 O O . ASN A 1 111 ? -22.159 9.489 38.281 1.00 98.81 111 ASN A O 1
ATOM 844 N N . ILE A 1 112 ? -23.436 9.382 36.430 1.00 98.81 112 ILE A N 1
ATOM 845 C CA . ILE A 1 112 ? -22.427 8.745 35.572 1.00 98.81 112 ILE A CA 1
ATOM 846 C C . ILE A 1 112 ? -21.170 9.609 35.492 1.00 98.81 112 ILE A C 1
ATOM 848 O O . ILE A 1 112 ? -20.087 9.146 35.847 1.00 98.81 112 ILE A O 1
ATOM 852 N N . VAL A 1 113 ? -21.287 10.880 35.098 1.00 98.81 113 VAL A N 1
ATOM 853 C CA . VAL A 1 113 ? -20.107 11.751 34.948 1.00 98.81 113 VAL A CA 1
ATOM 854 C C . VAL A 1 113 ? -19.380 11.944 36.280 1.00 98.81 113 VAL A C 1
ATOM 856 O O . VAL A 1 113 ? -18.151 11.873 36.332 1.00 98.81 113 VAL A O 1
ATOM 859 N N . SER A 1 114 ? -20.127 12.132 37.368 1.00 98.75 114 SER A N 1
ATOM 860 C CA . SER A 1 114 ? -19.579 12.244 38.724 1.00 98.75 114 SER A CA 1
ATOM 861 C C . SER A 1 114 ? -18.776 11.004 39.122 1.00 98.75 114 SER A C 1
ATOM 863 O O . SER A 1 114 ? -17.658 11.125 39.628 1.00 98.75 114 SER A O 1
ATOM 865 N N . PHE A 1 115 ? -19.312 9.810 38.863 1.00 98.75 115 PHE A N 1
ATOM 866 C CA . PHE A 1 115 ? -18.652 8.546 39.180 1.00 98.75 115 PHE A CA 1
ATOM 867 C C . PHE A 1 115 ? -17.397 8.305 38.337 1.00 98.75 115 PHE A C 1
ATOM 869 O O . PHE A 1 115 ? -16.361 7.920 38.885 1.00 98.75 115 PHE A O 1
ATOM 876 N N . LEU A 1 116 ? -17.461 8.559 37.028 1.00 98.75 116 LEU A N 1
ATOM 877 C CA . LEU A 1 116 ? -16.314 8.401 36.130 1.00 98.75 116 LEU A CA 1
ATOM 878 C C . LEU A 1 116 ? -15.169 9.339 36.534 1.00 98.75 116 LEU A C 1
ATOM 880 O O . LEU A 1 116 ? -14.038 8.887 36.712 1.00 98.75 116 LEU A O 1
ATOM 884 N N . ASN A 1 117 ? -15.472 10.617 36.791 1.00 98.31 117 ASN A N 1
ATOM 885 C CA . ASN A 1 117 ? -14.483 11.605 37.233 1.00 98.31 117 ASN A CA 1
ATOM 886 C C . ASN A 1 117 ? -13.850 11.226 38.579 1.00 98.31 117 ASN A C 1
ATOM 888 O O . ASN A 1 117 ? -12.636 11.334 38.741 1.00 98.31 117 ASN A O 1
ATOM 892 N N . LYS A 1 118 ? -14.657 10.761 39.544 1.00 98.06 118 LYS A N 1
ATOM 893 C CA . LYS A 1 118 ? -14.175 10.345 40.872 1.00 98.06 118 LYS A CA 1
ATOM 894 C C . LYS A 1 118 ? -13.144 9.216 40.792 1.00 98.06 118 LYS A C 1
ATOM 896 O O . LYS A 1 118 ? -12.242 9.167 41.624 1.00 98.06 118 LYS A O 1
ATOM 901 N N . ASN A 1 119 ? -13.290 8.317 39.822 1.00 98.06 119 ASN A N 1
ATOM 902 C CA . ASN A 1 119 ? -12.452 7.128 39.682 1.00 98.06 119 ASN A CA 1
ATOM 903 C C . ASN A 1 119 ? -11.406 7.241 38.554 1.00 98.06 119 ASN A C 1
ATOM 905 O O . ASN A 1 119 ? -10.771 6.242 38.238 1.00 98.06 119 ASN A O 1
ATOM 909 N N . ASP A 1 120 ? -11.213 8.425 37.956 1.00 97.81 120 ASP A N 1
ATOM 910 C CA . ASP A 1 120 ? -10.296 8.659 36.821 1.00 97.81 120 ASP A CA 1
ATOM 911 C C . ASP A 1 120 ? -10.555 7.740 35.604 1.00 97.81 120 ASP A C 1
ATOM 913 O O . ASP A 1 120 ? -9.640 7.284 34.906 1.00 97.81 120 ASP A O 1
ATOM 917 N N . ILE A 1 121 ? -11.834 7.472 35.334 1.00 98.75 121 ILE A N 1
ATOM 918 C CA . ILE A 1 121 ? -12.296 6.685 34.188 1.00 98.75 121 ILE A CA 1
ATOM 919 C C . ILE A 1 121 ? -12.610 7.642 33.031 1.00 98.75 121 ILE A C 1
ATOM 921 O O . ILE A 1 121 ? -13.309 8.639 33.199 1.00 98.75 121 ILE A O 1
ATOM 925 N N . ASP A 1 122 ? -12.085 7.348 31.841 1.00 98.69 122 ASP A N 1
ATOM 926 C CA . ASP A 1 122 ? -12.180 8.212 30.659 1.00 98.69 122 ASP A CA 1
ATOM 927 C C . ASP A 1 122 ? -13.534 8.114 29.933 1.00 98.69 122 ASP A C 1
ATOM 929 O O . ASP A 1 122 ? -13.854 8.980 29.116 1.00 98.69 122 ASP A O 1
ATOM 933 N N . GLY A 1 123 ? -14.328 7.071 30.190 1.00 98.56 123 GLY A N 1
ATOM 934 C CA . GLY A 1 123 ? -15.589 6.874 29.488 1.00 98.56 123 GLY A CA 1
ATOM 935 C C . GLY A 1 123 ? -16.458 5.717 29.959 1.00 98.56 123 GLY A C 1
ATOM 936 O O . GLY A 1 123 ? -16.093 4.961 30.858 1.00 98.56 123 GLY A O 1
ATOM 937 N N . ILE A 1 124 ? -17.608 5.587 29.305 1.00 98.75 124 ILE A N 1
ATOM 938 C CA . ILE A 1 124 ? -18.595 4.527 29.510 1.00 98.75 124 ILE A CA 1
ATOM 939 C C . ILE A 1 124 ? -18.761 3.715 28.222 1.00 98.75 124 ILE A C 1
ATOM 941 O O . ILE A 1 124 ? -18.754 4.271 27.122 1.00 98.75 124 ILE A O 1
ATOM 945 N N . LEU A 1 125 ? -18.895 2.401 28.371 1.00 98.62 125 LEU A N 1
ATOM 946 C CA . LEU A 1 125 ? -19.201 1.458 27.303 1.00 98.62 125 LEU A CA 1
ATOM 947 C C . LEU A 1 125 ? -20.551 0.799 27.604 1.00 98.62 125 LEU A C 1
ATOM 949 O O . LEU A 1 125 ? -20.723 0.172 28.648 1.00 98.62 125 LEU A O 1
ATOM 953 N N . TYR A 1 126 ? -21.514 0.949 26.701 1.00 98.38 126 TYR A N 1
ATOM 954 C CA . TYR A 1 126 ? -22.794 0.259 26.792 1.00 98.38 126 TYR A CA 1
ATOM 955 C C . TYR A 1 126 ? -22.663 -1.155 26.221 1.00 98.38 126 TYR A C 1
ATOM 957 O O . TYR A 1 126 ? -22.484 -1.321 25.019 1.00 98.38 126 TYR A O 1
ATOM 965 N N . CYS A 1 127 ? -22.787 -2.164 27.077 1.00 96.56 127 CYS A N 1
ATOM 966 C CA . CYS A 1 127 ? -22.757 -3.590 26.737 1.00 96.56 127 CYS A CA 1
ATOM 967 C C . CYS A 1 127 ? -24.156 -4.201 26.897 1.00 96.56 127 CYS A C 1
ATOM 969 O O . CYS A 1 127 ? -24.323 -5.268 27.479 1.00 96.56 127 CYS A O 1
ATOM 971 N N . ILE A 1 128 ? -25.203 -3.479 26.504 1.00 94.81 128 ILE A N 1
ATOM 972 C CA . ILE A 1 128 ? -26.593 -3.805 26.842 1.00 94.81 128 ILE A CA 1
ATOM 973 C C . ILE A 1 128 ? -27.045 -5.078 26.112 1.00 94.81 128 ILE A C 1
ATOM 975 O O . ILE A 1 128 ? -27.019 -5.120 24.887 1.00 94.81 128 ILE A O 1
ATOM 979 N N . LYS A 1 129 ? -27.525 -6.078 26.869 1.00 91.88 129 LYS A N 1
ATOM 980 C CA . LYS A 1 129 ? -28.058 -7.363 26.360 1.00 91.88 129 LYS A CA 1
ATOM 981 C C . LYS A 1 129 ? -29.571 -7.522 26.590 1.00 91.88 129 LYS A C 1
ATOM 983 O O . LYS A 1 129 ? -30.081 -8.622 26.813 1.00 91.88 129 LYS A O 1
ATOM 988 N N . LYS A 1 130 ? -30.297 -6.400 26.612 1.00 93.94 130 LYS A N 1
ATOM 989 C CA . LYS A 1 130 ? -31.737 -6.286 26.904 1.00 93.94 130 LYS A CA 1
ATOM 990 C C . LYS A 1 130 ? -32.386 -5.220 26.020 1.00 93.94 130 LYS A C 1
ATOM 992 O O . LYS A 1 130 ? -31.724 -4.261 25.640 1.00 93.94 130 LYS A O 1
ATOM 997 N N . PHE A 1 131 ? -33.691 -5.355 25.772 1.00 95.38 131 PHE A N 1
ATOM 998 C CA . PHE A 1 131 ? -34.479 -4.342 25.064 1.00 95.38 131 PHE A CA 1
ATOM 999 C C . PHE A 1 131 ? -34.437 -3.003 25.806 1.00 95.38 131 PHE A C 1
ATOM 1001 O O . PHE A 1 131 ? -34.844 -2.914 26.969 1.00 95.38 131 PHE A O 1
ATOM 1008 N N . THR A 1 132 ? -33.967 -1.962 25.132 1.00 95.88 132 THR A N 1
ATOM 1009 C CA . THR A 1 132 ? -33.802 -0.614 25.684 1.00 95.88 132 THR A CA 1
ATOM 1010 C C . THR A 1 132 ? -34.298 0.415 24.677 1.00 95.88 132 THR A C 1
ATOM 1012 O O . THR A 1 132 ? -34.102 0.264 23.480 1.00 95.88 132 THR A O 1
ATOM 1015 N N . SER A 1 133 ? -34.960 1.475 25.135 1.00 96.50 133 SER A N 1
ATOM 1016 C CA . SER A 1 133 ? -35.462 2.514 24.231 1.00 96.50 133 SER A CA 1
ATOM 1017 C C . SER A 1 133 ? -34.302 3.221 23.494 1.00 96.50 133 SER A C 1
ATOM 1019 O O . SER A 1 133 ? -33.408 3.758 24.162 1.00 96.50 133 SER A O 1
ATOM 1021 N N . PRO A 1 134 ? -34.330 3.304 22.146 1.00 96.06 134 PRO A N 1
ATOM 1022 C CA . PRO A 1 134 ? -33.341 4.063 21.380 1.00 96.06 134 PRO A CA 1
ATOM 1023 C C . PRO A 1 134 ? -33.307 5.547 21.767 1.00 96.06 134 PRO A C 1
ATOM 1025 O O . PRO A 1 134 ? -32.238 6.134 21.935 1.00 96.06 134 PRO A O 1
ATOM 1028 N N . GLU A 1 135 ? -34.476 6.163 21.979 1.00 96.44 135 GLU A N 1
ATOM 1029 C CA . GLU A 1 135 ? -34.601 7.548 22.449 1.00 96.44 135 GLU A CA 1
ATOM 1030 C C . GLU A 1 135 ? -33.880 7.768 23.777 1.00 96.44 135 GLU A C 1
ATOM 1032 O O . GLU A 1 135 ? -33.223 8.796 23.956 1.00 96.44 135 GLU A O 1
ATOM 1037 N N . PHE A 1 136 ? -33.999 6.816 24.702 1.00 97.81 136 PHE A N 1
ATOM 1038 C CA . PHE A 1 136 ? -33.342 6.895 25.999 1.00 97.81 136 PHE A CA 1
ATOM 1039 C C . PHE A 1 136 ? -31.815 6.864 25.860 1.00 97.81 136 PHE A C 1
ATOM 1041 O O . PHE A 1 136 ? -31.149 7.743 26.409 1.00 97.81 136 PHE A O 1
ATOM 1048 N N . ILE A 1 137 ? -31.255 5.920 25.092 1.00 97.81 137 ILE A N 1
ATOM 1049 C CA . ILE A 1 137 ? -29.797 5.814 24.887 1.00 97.81 137 ILE A CA 1
ATOM 1050 C C . ILE A 1 137 ? -29.252 7.093 24.244 1.00 97.81 137 ILE A C 1
ATOM 1052 O O . ILE A 1 137 ? -28.235 7.631 24.698 1.00 97.81 137 ILE A O 1
ATOM 1056 N N . THR A 1 138 ? -29.939 7.621 23.227 1.00 97.31 138 THR A N 1
ATOM 1057 C CA . THR A 1 138 ? -29.562 8.876 22.564 1.00 97.31 138 THR A CA 1
ATOM 1058 C C . THR A 1 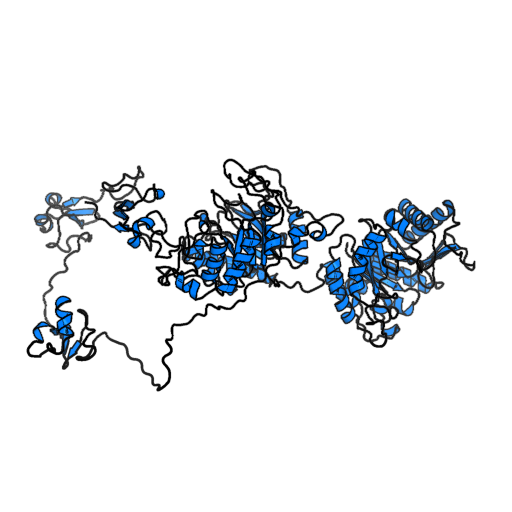138 ? -29.560 10.049 23.538 1.00 97.31 138 THR A C 1
ATOM 1060 O O . THR A 1 138 ? -28.559 10.764 23.626 1.00 97.31 138 THR A O 1
ATOM 1063 N N . LYS A 1 139 ? -30.649 10.248 24.294 1.00 98.00 139 LYS A N 1
ATOM 1064 C CA . LYS A 1 139 ? -30.767 11.356 25.255 1.00 98.00 139 LYS A CA 1
ATOM 1065 C C . LYS A 1 139 ? -29.732 11.254 26.369 1.00 98.00 139 LYS A C 1
ATOM 1067 O O . LYS A 1 139 ? -29.056 12.239 26.648 1.00 98.00 139 LYS A O 1
ATOM 1072 N N . LEU A 1 140 ? -29.562 10.067 26.954 1.00 98.62 140 LEU A N 1
ATOM 1073 C CA . LEU A 1 140 ? -28.570 9.830 28.001 1.00 98.62 140 LEU A CA 1
ATOM 1074 C C . LEU A 1 140 ? -27.160 10.161 27.502 1.00 98.62 140 LEU A C 1
ATOM 1076 O O . LEU A 1 140 ? -26.411 10.871 28.171 1.00 98.62 140 LEU A O 1
ATOM 1080 N N . SER A 1 141 ? -26.813 9.696 26.302 1.00 98.44 141 SER A N 1
ATOM 1081 C CA . SER A 1 141 ? -25.499 9.945 25.705 1.00 98.44 141 SER A CA 1
ATOM 1082 C C . SER A 1 141 ? -25.270 11.432 25.414 1.00 98.44 141 SER A C 1
ATOM 1084 O O . SER A 1 141 ? -24.206 11.972 25.728 1.00 98.44 141 SER A O 1
ATOM 1086 N N . ALA A 1 142 ? -26.279 12.122 24.876 1.00 97.94 142 ALA A N 1
ATOM 1087 C CA . ALA A 1 142 ? -26.226 13.561 24.637 1.00 97.94 142 ALA A CA 1
ATOM 1088 C C . ALA A 1 142 ? -26.076 14.360 25.945 1.00 97.94 142 ALA A C 1
ATOM 1090 O O . ALA A 1 142 ? -25.261 15.284 26.011 1.00 97.94 142 ALA A O 1
ATOM 1091 N N . ASP A 1 143 ? -26.797 13.985 27.005 1.00 98.56 143 ASP A N 1
ATOM 1092 C CA . ASP A 1 143 ? -26.703 14.641 28.312 1.00 98.56 143 ASP A CA 1
ATOM 1093 C C . ASP A 1 143 ? -25.339 14.409 28.978 1.00 98.56 143 ASP A C 1
ATOM 1095 O O . ASP A 1 143 ? -24.745 15.366 29.481 1.00 98.56 143 ASP A O 1
ATOM 1099 N N . ILE A 1 144 ? -24.772 13.198 28.903 1.00 98.69 144 ILE A N 1
ATOM 1100 C CA . ILE A 1 144 ? -23.400 12.918 29.370 1.00 98.69 144 ILE A CA 1
ATOM 1101 C C . ILE A 1 144 ? -22.394 13.829 28.651 1.00 98.69 144 ILE A C 1
ATOM 1103 O O . ILE A 1 144 ? -21.575 14.484 29.304 1.00 98.69 144 ILE A O 1
ATOM 1107 N N . LYS A 1 145 ? -22.475 13.935 27.316 1.00 97.69 145 LYS A N 1
ATOM 1108 C CA . LYS A 1 145 ? -21.598 14.817 26.522 1.00 97.69 145 LYS A CA 1
ATOM 1109 C C . LYS A 1 145 ? -21.795 16.294 26.847 1.00 97.69 145 LYS A C 1
ATOM 1111 O O . LYS A 1 145 ? -20.825 17.050 26.840 1.00 97.69 145 LYS A O 1
ATOM 1116 N N . LYS A 1 146 ? -23.024 16.714 27.147 1.00 97.88 146 LYS A N 1
ATOM 1117 C CA . LYS A 1 146 ? -23.336 18.091 27.546 1.00 97.88 146 LYS A CA 1
ATOM 1118 C C . LYS A 1 146 ? -22.709 18.453 28.889 1.00 97.88 146 LYS A C 1
ATOM 1120 O O . LYS A 1 146 ? -22.260 19.584 29.058 1.00 97.88 146 LYS A O 1
ATOM 1125 N N . ILE A 1 147 ? -22.669 17.510 29.828 1.00 98.50 147 ILE A N 1
ATOM 1126 C CA . ILE A 1 147 ? -22.029 17.698 31.136 1.00 98.50 147 ILE A CA 1
ATOM 1127 C C . ILE A 1 147 ? -20.502 17.686 30.985 1.00 98.50 147 ILE A C 1
ATOM 1129 O O . ILE A 1 147 ? -19.819 18.547 31.539 1.00 98.50 147 ILE A O 1
ATOM 1133 N N . ASN A 1 148 ? -19.952 16.732 30.229 1.00 97.94 148 ASN A N 1
ATOM 1134 C CA . ASN A 1 148 ? -18.520 16.654 29.959 1.00 97.94 148 ASN A CA 1
ATOM 1135 C C . ASN A 1 148 ? -18.234 16.068 28.569 1.00 97.94 148 ASN A C 1
ATOM 1137 O O . ASN A 1 148 ? -18.197 14.853 28.374 1.00 97.94 148 ASN A O 1
ATOM 1141 N N . ALA A 1 149 ? -17.913 16.945 27.616 1.00 96.69 149 ALA A N 1
ATOM 1142 C CA . ALA A 1 149 ? -17.641 16.567 26.229 1.00 96.69 149 ALA A CA 1
ATOM 1143 C C . ALA A 1 149 ? -16.404 15.661 26.048 1.00 96.69 149 ALA A C 1
ATOM 1145 O O . ALA A 1 149 ? -16.246 15.057 24.987 1.00 96.69 149 ALA A O 1
ATOM 1146 N N . LYS A 1 150 ? -15.526 15.558 27.061 1.00 97.19 150 LYS A N 1
ATOM 1147 C CA . LYS A 1 150 ? -14.328 14.699 27.026 1.00 97.19 150 LYS A CA 1
ATOM 1148 C C . LYS A 1 150 ? -14.623 13.234 27.347 1.00 97.19 150 LYS A C 1
ATOM 1150 O O . LYS A 1 150 ? -13.765 12.401 27.068 1.00 97.19 150 LYS A O 1
ATOM 1155 N N . ILE A 1 151 ? -15.780 12.932 27.941 1.00 98.38 151 ILE A N 1
ATOM 1156 C CA . ILE A 1 151 ? -16.171 11.558 28.267 1.00 98.38 151 ILE A CA 1
ATOM 1157 C C . ILE A 1 151 ? -16.333 10.777 26.972 1.00 98.38 151 ILE A C 1
ATOM 1159 O O . ILE A 1 151 ? -17.065 11.203 26.078 1.00 98.38 151 ILE A O 1
ATOM 1163 N N . ILE A 1 152 ? -15.639 9.647 26.874 1.00 98.44 152 ILE A N 1
ATOM 1164 C CA . ILE A 1 152 ? -15.799 8.712 25.764 1.00 98.44 152 ILE A CA 1
ATOM 1165 C C . ILE A 1 152 ? -17.107 7.949 25.978 1.00 98.44 152 ILE A C 1
ATOM 1167 O O . ILE A 1 152 ? -17.329 7.392 27.053 1.00 98.44 152 ILE A O 1
ATOM 1171 N N . ILE A 1 153 ? -17.960 7.920 24.962 1.00 98.62 153 ILE A N 1
ATOM 1172 C CA . ILE A 1 153 ? -19.164 7.092 24.938 1.00 98.62 153 ILE A CA 1
ATOM 1173 C C . ILE A 1 153 ? -18.970 6.029 23.873 1.00 98.62 153 ILE A C 1
ATOM 1175 O O . ILE A 1 153 ? -18.722 6.337 22.706 1.00 98.62 153 ILE A O 1
ATOM 1179 N N . ALA A 1 154 ? -19.072 4.775 24.280 1.00 98.50 154 ALA A N 1
ATOM 1180 C CA . ALA A 1 154 ? -18.925 3.636 23.399 1.00 98.50 154 ALA A CA 1
ATOM 1181 C C . ALA A 1 154 ? -20.115 2.681 23.522 1.00 98.50 154 ALA A C 1
ATOM 1183 O O . ALA A 1 154 ? -20.819 2.689 24.532 1.00 98.50 154 ALA A O 1
ATOM 1184 N N . ALA A 1 155 ? -20.312 1.839 22.512 1.00 98.31 155 ALA A N 1
ATOM 1185 C CA . ALA A 1 155 ? -21.273 0.741 22.553 1.00 98.31 155 ALA A CA 1
ATOM 1186 C C . ALA A 1 155 ? -20.631 -0.566 22.070 1.00 98.31 155 ALA A C 1
ATOM 1188 O O . ALA A 1 155 ? -19.759 -0.540 21.201 1.00 98.31 155 ALA A O 1
ATOM 1189 N N . GLU A 1 156 ? -21.085 -1.683 22.629 1.00 97.62 156 GLU A N 1
ATOM 1190 C CA . GLU A 1 156 ? -20.698 -3.051 22.280 1.00 97.62 156 GLU A CA 1
ATOM 1191 C C . GLU A 1 156 ? -21.917 -3.806 21.712 1.00 97.62 156 GLU A C 1
ATOM 1193 O O . GLU A 1 156 ? -22.606 -4.532 22.441 1.00 97.62 156 GLU A O 1
ATOM 1198 N N . PRO A 1 157 ? -22.292 -3.548 20.445 1.00 96.19 157 PRO A N 1
ATOM 1199 C CA . PRO A 1 157 ? -23.363 -4.283 19.783 1.00 96.19 157 PRO A CA 1
ATOM 1200 C C . PRO A 1 157 ? -22.912 -5.682 19.346 1.00 96.19 157 PRO A C 1
ATOM 1202 O O . PRO A 1 157 ? -21.763 -5.888 18.956 1.00 96.19 157 PRO A O 1
ATOM 1205 N N . GLU A 1 158 ? -23.863 -6.611 19.314 1.00 93.75 158 GLU A N 1
ATOM 1206 C CA . GLU A 1 158 ? -23.735 -7.877 18.585 1.00 93.75 158 GLU A CA 1
ATOM 1207 C C . GLU A 1 158 ? -24.082 -7.667 17.111 1.00 93.75 158 GLU A C 1
ATOM 1209 O O . GLU A 1 158 ? -24.795 -6.718 16.754 1.00 93.75 158 GLU A O 1
ATOM 1214 N N . VAL A 1 159 ? -23.619 -8.574 16.252 1.00 92.56 159 VAL A N 1
ATOM 1215 C CA . VAL A 1 159 ? -23.985 -8.581 14.836 1.00 92.56 159 VAL A CA 1
ATOM 1216 C C . VAL A 1 159 ? -25.062 -9.630 14.582 1.00 92.56 159 VAL A C 1
ATOM 1218 O O . VAL A 1 159 ? -24.866 -10.823 14.788 1.00 92.56 159 VAL A O 1
ATOM 1221 N N . ASN A 1 160 ? -26.211 -9.199 14.062 1.00 90.00 160 ASN A N 1
ATOM 1222 C CA . ASN A 1 160 ? -27.259 -10.110 13.604 1.00 90.00 160 ASN A CA 1
ATOM 1223 C C . ASN A 1 160 ? -27.783 -9.669 12.236 1.00 90.00 160 ASN A C 1
ATOM 1225 O O . ASN A 1 160 ? -28.282 -8.555 12.085 1.00 90.00 160 ASN A O 1
ATOM 1229 N N . ASN A 1 161 ? -27.657 -10.533 11.222 1.00 87.31 161 ASN A N 1
ATOM 1230 C CA . ASN A 1 161 ? -27.999 -10.220 9.828 1.00 87.31 161 ASN A CA 1
ATOM 1231 C C . ASN A 1 161 ? -27.391 -8.887 9.350 1.00 87.31 161 ASN A C 1
ATOM 1233 O O . ASN A 1 161 ? -28.067 -8.076 8.716 1.00 87.31 161 ASN A O 1
ATOM 1237 N N . TYR A 1 162 ? -26.115 -8.662 9.681 1.00 90.06 162 TYR A N 1
ATOM 1238 C CA . TYR A 1 162 ? -25.362 -7.436 9.384 1.00 90.06 162 TYR A CA 1
ATOM 1239 C C . TYR A 1 162 ? -25.937 -6.146 9.990 1.00 90.06 162 TYR A C 1
ATOM 1241 O O . TYR A 1 162 ? -25.557 -5.060 9.563 1.00 90.06 162 TYR A O 1
ATOM 1249 N N . LYS A 1 163 ? -26.820 -6.255 10.988 1.00 91.81 163 LYS A N 1
ATOM 1250 C CA . LYS A 1 163 ? -27.297 -5.140 11.811 1.00 91.81 163 LYS A CA 1
ATOM 1251 C C . LYS A 1 163 ? -26.643 -5.174 13.184 1.00 91.81 163 LYS A C 1
ATOM 1253 O O . LYS A 1 163 ? -26.283 -6.246 13.671 1.00 91.81 163 LYS A O 1
ATOM 1258 N N . LEU A 1 164 ? -26.544 -4.002 13.803 1.00 94.31 164 LEU A N 1
ATOM 1259 C CA . LEU A 1 164 ? -26.068 -3.845 15.172 1.00 94.31 164 LEU A CA 1
ATOM 1260 C C . LEU A 1 164 ? -27.231 -4.031 16.137 1.00 94.31 164 LEU A C 1
ATOM 1262 O O . LEU A 1 164 ? -28.227 -3.315 16.044 1.00 94.31 164 LEU A O 1
ATOM 1266 N N . VAL A 1 165 ? -27.118 -4.993 17.050 1.00 94.19 165 VAL A N 1
ATOM 1267 C CA . VAL A 1 165 ? -28.192 -5.309 17.997 1.00 94.19 165 VAL A CA 1
ATOM 1268 C C . VAL A 1 165 ? -27.712 -5.318 19.444 1.00 94.19 165 VAL A C 1
ATOM 1270 O O . VAL A 1 165 ? -26.567 -5.656 19.739 1.00 94.19 165 VAL A O 1
ATOM 1273 N N . THR A 1 166 ? -28.600 -4.943 20.364 1.00 92.56 166 THR A N 1
ATOM 1274 C CA . THR A 1 166 ? -28.423 -5.160 21.813 1.00 92.56 166 THR A CA 1
ATOM 1275 C C . THR A 1 166 ? -28.812 -6.582 22.196 1.00 92.56 166 THR A C 1
ATOM 1277 O O . THR A 1 166 ? -28.134 -7.240 22.978 1.00 92.56 166 THR A O 1
ATOM 1280 N N . THR A 1 167 ? -29.933 -7.069 21.663 1.00 88.94 167 THR A N 1
ATOM 1281 C CA . THR A 1 167 ? -30.435 -8.427 21.881 1.00 88.94 167 THR A CA 1
ATOM 1282 C C . THR A 1 167 ? -31.426 -8.819 20.788 1.00 88.94 167 THR A C 1
ATOM 1284 O O . THR A 1 167 ? -32.219 -7.994 20.325 1.00 88.94 167 THR A O 1
ATOM 1287 N N . GLY A 1 168 ? -31.421 -10.088 20.375 1.00 86.19 168 GLY A N 1
ATOM 1288 C CA . GLY A 1 168 ? -32.352 -10.601 19.370 1.00 86.19 168 GLY A CA 1
ATOM 1289 C C . GLY A 1 168 ? -32.273 -9.817 18.057 1.00 86.19 168 GLY A C 1
ATOM 1290 O O . GLY A 1 168 ? -31.264 -9.871 17.362 1.00 86.19 168 GLY A O 1
ATOM 1291 N N . LEU A 1 169 ? -33.351 -9.108 17.710 1.00 88.81 169 LEU A N 1
ATOM 1292 C CA . LEU A 1 169 ? -33.439 -8.242 16.523 1.00 88.81 169 LEU A CA 1
ATOM 1293 C C . LEU A 1 169 ? -33.492 -6.743 16.881 1.00 88.81 169 LEU A C 1
ATOM 1295 O O . LEU A 1 169 ? -33.803 -5.930 16.013 1.00 88.81 169 LEU A O 1
ATOM 1299 N N . SER A 1 170 ? -33.253 -6.385 18.147 1.00 92.31 170 SER A N 1
ATOM 1300 C CA . SER A 1 170 ? -33.398 -5.014 18.646 1.00 92.31 170 SER A CA 1
ATOM 1301 C C . SER A 1 170 ? -32.174 -4.174 18.319 1.00 92.31 170 SER A C 1
ATOM 1303 O O . SER A 1 170 ? -31.075 -4.468 18.782 1.00 92.31 170 SER A O 1
ATOM 1305 N N . ASN A 1 171 ? -32.370 -3.113 17.547 1.00 93.12 171 ASN A N 1
ATOM 1306 C CA . ASN A 1 171 ? -31.344 -2.200 17.054 1.00 93.12 171 ASN A CA 1
ATOM 1307 C C . ASN A 1 171 ? -31.276 -0.913 17.897 1.00 93.12 171 ASN A C 1
ATOM 1309 O O . ASN A 1 171 ? -31.326 0.206 17.389 1.00 93.12 171 ASN A O 1
ATOM 1313 N N . ASP A 1 172 ? -31.198 -1.078 19.220 1.00 95.88 172 ASP A N 1
ATOM 1314 C CA . ASP A 1 172 ? -31.431 0.020 20.168 1.00 95.88 172 ASP A CA 1
ATOM 1315 C C . ASP A 1 172 ? -30.373 1.136 20.088 1.00 95.88 172 ASP A C 1
ATOM 1317 O O . ASP A 1 172 ? -30.631 2.275 20.473 1.00 95.88 172 ASP A O 1
ATOM 1321 N N . TYR A 1 173 ? -29.178 0.832 19.573 1.00 96.12 173 TYR A N 1
ATOM 1322 C CA . TYR A 1 173 ? -28.096 1.806 19.441 1.00 96.12 173 TYR A CA 1
ATOM 1323 C C . TYR A 1 173 ? -28.224 2.724 18.222 1.00 96.12 173 TYR A C 1
ATOM 1325 O O . TYR A 1 173 ? -27.599 3.787 18.231 1.00 96.12 173 TYR A O 1
ATOM 1333 N N . ASP A 1 174 ? -28.998 2.349 17.198 1.00 94.94 174 ASP A N 1
ATOM 1334 C CA . ASP A 1 174 ? -28.955 2.979 15.869 1.00 94.94 174 ASP A CA 1
ATOM 1335 C C . ASP A 1 174 ? -29.109 4.497 15.948 1.00 94.94 174 ASP A C 1
ATOM 1337 O O . ASP A 1 174 ? -28.254 5.237 15.471 1.00 94.94 174 ASP A O 1
ATOM 1341 N N . LYS A 1 175 ? -30.123 4.977 16.673 1.00 95.50 175 LYS A N 1
ATOM 1342 C CA . LYS A 1 175 ? -30.387 6.414 16.816 1.00 95.50 175 LYS A CA 1
ATOM 1343 C C . LYS A 1 175 ? -29.224 7.172 17.465 1.00 95.50 175 LYS A C 1
ATOM 1345 O O . LYS A 1 175 ? -28.891 8.281 17.056 1.00 95.50 175 LYS A O 1
ATOM 1350 N N . ALA A 1 176 ? -28.583 6.589 18.479 1.00 96.50 176 ALA A N 1
ATOM 1351 C CA . ALA A 1 176 ? -27.449 7.218 19.156 1.00 96.50 176 ALA A CA 1
ATOM 1352 C C . ALA A 1 176 ? -26.191 7.221 18.272 1.00 96.50 176 ALA A C 1
ATOM 1354 O O . ALA A 1 176 ? -25.372 8.146 18.358 1.00 96.50 176 ALA A O 1
ATOM 1355 N N . ILE A 1 177 ? -26.043 6.196 17.428 1.00 96.62 177 ILE A N 1
ATOM 1356 C CA . ILE A 1 177 ? -24.977 6.085 16.433 1.00 96.62 177 ILE A CA 1
ATOM 1357 C C . ILE A 1 177 ? -25.178 7.119 15.323 1.00 96.62 177 ILE A C 1
ATOM 1359 O O . ILE A 1 177 ? -24.244 7.866 15.045 1.00 96.62 177 ILE A O 1
ATOM 1363 N N . GLU A 1 178 ? -26.372 7.209 14.738 1.00 94.94 178 GLU A N 1
ATOM 1364 C CA . GLU A 1 178 ? -26.717 8.135 13.648 1.00 94.94 178 GLU A CA 1
ATOM 1365 C C . GLU A 1 178 ? -26.547 9.605 14.059 1.00 94.94 178 GLU A C 1
ATOM 1367 O O . GLU A 1 178 ? -25.902 10.380 13.347 1.00 94.94 178 GLU A O 1
ATOM 1372 N N . ASP A 1 179 ? -26.996 9.973 15.264 1.00 94.00 179 ASP A N 1
ATOM 1373 C CA . ASP A 1 179 ? -26.770 11.308 15.845 1.00 94.00 179 ASP A CA 1
ATOM 1374 C C . ASP A 1 179 ? -25.280 11.563 16.164 1.00 94.00 179 ASP A C 1
ATOM 1376 O O . ASP A 1 179 ? -24.824 12.689 16.413 1.00 94.00 179 ASP A O 1
ATOM 1380 N N . GLY A 1 180 ? -24.473 10.501 16.146 1.00 92.75 180 GLY A N 1
ATOM 1381 C CA . GLY A 1 180 ? -23.045 10.540 16.391 1.00 92.75 180 GLY A CA 1
ATOM 1382 C C . GLY A 1 180 ? -22.703 10.885 17.837 1.00 92.75 180 GLY A C 1
ATOM 1383 O O . GLY A 1 180 ? -21.706 11.572 18.086 1.00 92.75 180 GLY A O 1
ATOM 1384 N N . ASN A 1 181 ? -23.546 10.435 18.767 1.00 95.50 181 ASN A N 1
ATOM 1385 C CA . ASN A 1 181 ? -23.310 10.501 20.207 1.00 95.50 181 ASN A CA 1
ATOM 1386 C C . ASN A 1 181 ? -22.416 9.347 20.697 1.00 95.50 181 ASN A C 1
ATOM 1388 O O . ASN A 1 181 ? -21.897 9.416 21.809 1.00 95.50 181 ASN A O 1
ATOM 1392 N N . ILE A 1 182 ? -22.206 8.324 19.861 1.00 97.88 182 ILE A N 1
ATOM 1393 C CA . ILE A 1 182 ? -21.270 7.220 20.092 1.00 97.88 182 ILE A CA 1
ATOM 1394 C C . ILE A 1 182 ? -19.922 7.521 19.419 1.00 97.88 182 ILE A C 1
ATOM 1396 O O . ILE A 1 182 ? -19.846 7.704 18.201 1.00 97.88 182 ILE A O 1
ATOM 1400 N N . ASP A 1 183 ? -18.845 7.548 20.205 1.00 98.00 183 ASP A N 1
ATOM 1401 C CA . ASP A 1 183 ? -17.476 7.756 19.722 1.00 98.00 183 ASP A CA 1
ATOM 1402 C C . ASP A 1 183 ? -16.853 6.458 19.187 1.00 98.00 183 ASP A C 1
ATOM 1404 O O . ASP A 1 183 ? -16.136 6.490 18.185 1.00 98.00 183 ASP A O 1
ATOM 1408 N N . TYR A 1 184 ? -17.117 5.324 19.848 1.00 98.38 184 TYR A N 1
ATOM 1409 C CA . TYR A 1 184 ? -16.554 4.017 19.497 1.00 98.38 184 TYR A CA 1
ATOM 1410 C C . TYR A 1 184 ? -17.605 2.906 19.502 1.00 98.38 184 TYR A C 1
ATOM 1412 O O . TYR A 1 184 ? -18.440 2.827 20.398 1.00 98.38 184 TYR A O 1
ATOM 1420 N N . LEU A 1 185 ? -17.504 2.012 18.528 1.00 98.38 185 LEU A N 1
ATOM 1421 C CA . LEU A 1 185 ? -18.244 0.765 18.445 1.00 98.38 185 LEU A CA 1
ATOM 1422 C C . LEU A 1 185 ? -17.269 -0.396 18.613 1.00 98.38 185 LEU A C 1
ATOM 1424 O O . LEU A 1 185 ? -16.303 -0.499 17.858 1.00 98.38 185 LEU A O 1
ATOM 1428 N N . PHE A 1 186 ? -17.521 -1.235 19.606 1.00 98.12 186 PHE A N 1
ATOM 1429 C CA . PHE A 1 186 ? -16.820 -2.483 19.875 1.00 98.12 186 PHE A CA 1
ATOM 1430 C C . PHE A 1 186 ? -17.697 -3.598 19.311 1.00 98.12 186 PHE A C 1
ATOM 1432 O O . PHE A 1 186 ? -18.635 -4.039 19.958 1.00 98.12 186 PHE A O 1
ATOM 1439 N N . ILE A 1 187 ? -17.503 -3.934 18.038 1.00 97.31 187 ILE A N 1
ATOM 1440 C CA . ILE A 1 187 ? -18.384 -4.876 17.346 1.00 97.31 187 ILE A CA 1
ATOM 1441 C C . ILE A 1 187 ? -18.046 -6.276 17.830 1.00 97.31 187 ILE A C 1
ATOM 1443 O O . ILE A 1 187 ? -16.952 -6.764 17.549 1.00 97.31 187 ILE A O 1
ATOM 1447 N N . GLN A 1 188 ? -18.973 -6.895 18.553 1.00 95.12 188 GLN A N 1
ATOM 1448 C CA . GLN A 1 188 ? -18.818 -8.253 19.045 1.00 95.12 188 GLN A CA 1
ATOM 1449 C C . GLN A 1 188 ? -19.053 -9.231 17.892 1.00 95.12 188 GLN A C 1
ATOM 1451 O O . GLN A 1 188 ? -20.200 -9.499 17.539 1.00 95.12 188 GLN A O 1
ATOM 1456 N N . GLU A 1 189 ? -17.972 -9.747 17.307 1.00 93.62 189 GLU A N 1
ATOM 1457 C CA . GLU A 1 189 ? -18.013 -10.713 16.200 1.00 93.62 189 GLU A CA 1
ATOM 1458 C C . GLU A 1 189 ? -17.687 -12.121 16.697 1.00 93.62 189 GLU A C 1
ATOM 1460 O O . GLU A 1 189 ? -16.851 -12.824 16.143 1.00 93.62 189 GLU A O 1
ATOM 1465 N N . TYR A 1 190 ? -18.332 -12.521 17.792 1.00 93.25 190 TYR A N 1
ATOM 1466 C CA . TYR A 1 190 ? -18.248 -13.872 18.333 1.00 93.25 190 TYR A CA 1
ATOM 1467 C C . TYR A 1 190 ? -19.501 -14.231 19.150 1.00 93.25 190 TYR A C 1
ATOM 1469 O O . TYR A 1 190 ? -20.173 -13.369 19.725 1.00 93.25 190 TYR A O 1
ATOM 1477 N N . ASN A 1 191 ? -19.743 -15.541 19.284 1.00 89.44 191 ASN A N 1
ATOM 1478 C CA . ASN A 1 191 ? -20.899 -16.230 19.890 1.00 89.44 191 ASN A CA 1
ATOM 1479 C C . ASN A 1 191 ? -22.127 -16.427 18.989 1.00 89.44 191 ASN A C 1
ATOM 1481 O O . ASN A 1 191 ? -22.944 -17.309 19.283 1.00 89.44 191 ASN A O 1
ATOM 1485 N N . THR A 1 192 ? -22.222 -15.744 17.856 1.00 86.94 192 THR A N 1
ATOM 1486 C CA . THR A 1 192 ? -23.342 -15.828 16.911 1.00 86.94 192 THR A CA 1
ATOM 1487 C C . THR A 1 192 ? -22.907 -16.501 15.609 1.00 86.94 192 THR A C 1
ATOM 1489 O O . THR A 1 192 ? -21.780 -16.379 15.150 1.00 86.94 192 THR A O 1
ATOM 1492 N N . TYR A 1 193 ? -23.783 -17.283 14.979 1.00 80.56 193 TYR A N 1
ATOM 1493 C CA . TYR A 1 193 ? -23.485 -17.829 13.650 1.00 80.56 193 TYR A CA 1
ATOM 1494 C C . TYR A 1 193 ? -23.501 -16.696 12.599 1.00 80.56 193 TYR A C 1
ATOM 1496 O O . TYR A 1 193 ? -24.478 -15.944 12.598 1.00 80.56 193 TYR A O 1
ATOM 1504 N N . PRO A 1 194 ? -22.524 -16.587 11.666 1.00 87.25 194 PRO A N 1
ATOM 1505 C CA . PRO A 1 194 ? -21.428 -17.514 11.341 1.00 87.25 194 PRO A CA 1
ATOM 1506 C C . PRO A 1 194 ? -20.029 -17.056 11.821 1.00 87.25 194 PRO A C 1
ATOM 1508 O O . PRO A 1 194 ? -19.040 -17.286 11.133 1.00 87.25 194 PRO A O 1
ATOM 1511 N N . GLU A 1 195 ? -19.907 -16.427 12.987 1.00 87.81 195 GLU A N 1
ATOM 1512 C CA . GLU A 1 195 ? -18.685 -15.737 13.456 1.00 87.81 195 GLU A CA 1
ATOM 1513 C C . GLU A 1 195 ? -17.469 -16.645 13.739 1.00 87.81 195 GLU A C 1
ATOM 1515 O O . GLU A 1 195 ? -16.378 -16.173 14.037 1.00 87.81 195 GLU A O 1
ATOM 1520 N N . TYR A 1 196 ? -17.604 -17.966 13.595 1.00 90.81 196 TYR A N 1
ATOM 1521 C CA . TYR A 1 196 ? -16.435 -18.850 13.550 1.00 90.81 196 TYR A CA 1
ATOM 1522 C C . TYR A 1 196 ? -15.654 -18.760 12.227 1.00 90.81 196 TYR A C 1
ATOM 1524 O O . TYR A 1 196 ? -14.545 -19.292 12.146 1.00 90.81 196 TYR A O 1
ATOM 1532 N N . ASP A 1 197 ? -16.241 -18.189 11.167 1.00 93.38 197 ASP A N 1
ATOM 1533 C CA . ASP A 1 197 ? -15.580 -17.980 9.877 1.00 93.38 197 ASP A CA 1
ATOM 1534 C C . ASP A 1 197 ? -14.794 -16.660 9.908 1.00 93.38 197 ASP A C 1
ATOM 1536 O O . ASP A 1 197 ? -15.407 -15.591 9.939 1.00 93.38 197 ASP A O 1
ATOM 1540 N N . PRO A 1 198 ? -13.450 -16.691 9.819 1.00 92.94 198 PRO A N 1
ATOM 1541 C CA . PRO A 1 198 ? -12.642 -15.476 9.825 1.00 92.94 198 PRO A CA 1
ATOM 1542 C C . PRO A 1 198 ? -13.033 -14.472 8.733 1.00 92.94 198 PRO A C 1
ATOM 1544 O O . PRO A 1 198 ? -12.870 -13.269 8.921 1.00 92.94 198 PRO A O 1
ATOM 1547 N N . ASN A 1 199 ? -13.547 -14.919 7.580 1.00 92.88 199 ASN A N 1
ATOM 1548 C CA . ASN A 1 199 ? -13.935 -14.003 6.500 1.00 92.88 199 ASN A CA 1
ATOM 1549 C C . ASN A 1 199 ? -15.042 -13.037 6.916 1.00 92.88 199 ASN A C 1
ATOM 1551 O O . ASN A 1 199 ? -15.066 -11.907 6.411 1.00 92.88 199 ASN A O 1
ATOM 1555 N N . PHE A 1 200 ? -15.885 -13.451 7.869 1.00 94.50 200 PHE A N 1
ATOM 1556 C CA . PHE A 1 200 ? -16.987 -12.652 8.384 1.00 94.50 200 PHE A CA 1
ATOM 1557 C C . PHE A 1 200 ? -16.520 -11.260 8.814 1.00 94.50 200 PHE A C 1
ATOM 1559 O O . PHE A 1 200 ? -17.149 -10.290 8.413 1.00 94.50 200 PHE A O 1
ATOM 1566 N N . ILE A 1 201 ? -15.356 -11.150 9.462 1.00 94.38 201 ILE A N 1
ATOM 1567 C CA . ILE A 1 201 ? -14.785 -9.888 9.964 1.00 94.38 201 ILE A CA 1
ATOM 1568 C C . ILE A 1 201 ? -14.662 -8.813 8.882 1.00 94.38 201 ILE A C 1
ATOM 1570 O O . ILE A 1 201 ? -14.978 -7.637 9.072 1.00 94.38 201 ILE A O 1
ATOM 1574 N N . SER A 1 202 ? -14.153 -9.197 7.710 1.00 92.38 202 SER A N 1
ATOM 1575 C CA . SER A 1 202 ? -13.968 -8.241 6.614 1.00 92.38 202 SER A CA 1
ATOM 1576 C C . SER A 1 202 ? -15.250 -8.010 5.810 1.00 92.38 202 SER A C 1
ATOM 1578 O O . SER A 1 202 ? -15.416 -6.945 5.212 1.00 92.38 202 SER A O 1
ATOM 1580 N N . GLU A 1 203 ? -16.152 -8.993 5.794 1.00 93.38 203 GLU A N 1
ATOM 1581 C CA . GLU A 1 203 ? -17.403 -8.964 5.033 1.00 93.38 203 GLU A CA 1
ATOM 1582 C C . GLU A 1 203 ? -18.531 -8.212 5.743 1.00 93.38 203 GLU A C 1
ATOM 1584 O O . GLU A 1 203 ? -19.336 -7.545 5.086 1.00 93.38 203 GLU A O 1
ATOM 1589 N N . SER A 1 204 ? -18.614 -8.330 7.067 1.00 93.81 204 SER A N 1
ATOM 1590 C CA . SER A 1 204 ? -19.608 -7.676 7.918 1.00 93.81 204 SER A CA 1
ATOM 1591 C C . SER A 1 204 ? -19.392 -6.163 7.946 1.00 93.81 204 SER A C 1
ATOM 1593 O O . SER A 1 204 ? -20.347 -5.395 7.832 1.00 93.81 204 SER A O 1
ATOM 1595 N N . TYR A 1 205 ? -18.132 -5.733 8.013 1.00 93.44 205 TYR A N 1
ATOM 1596 C CA . TYR A 1 205 ? -17.718 -4.354 8.226 1.00 93.44 205 TYR A CA 1
ATOM 1597 C C . TYR A 1 205 ? -18.387 -3.338 7.277 1.00 93.44 205 TYR A C 1
ATOM 1599 O O . TYR A 1 205 ? -19.006 -2.389 7.769 1.00 93.44 205 TYR A O 1
ATOM 1607 N N . PRO A 1 206 ? -18.326 -3.480 5.933 1.00 89.81 206 PRO A N 1
ATOM 1608 C CA . PRO A 1 206 ? -19.006 -2.542 5.037 1.00 89.81 206 PRO A CA 1
ATOM 1609 C C . PRO A 1 206 ? -20.538 -2.610 5.148 1.00 89.81 206 PRO A C 1
ATOM 1611 O O . PRO A 1 206 ? -21.185 -1.566 5.103 1.00 89.81 206 PRO A O 1
ATOM 1614 N N . LYS A 1 207 ? -21.113 -3.805 5.346 1.00 92.94 207 LYS A N 1
ATOM 1615 C CA . LYS A 1 207 ? -22.571 -4.016 5.421 1.00 92.94 207 LYS A CA 1
ATOM 1616 C C . LYS A 1 207 ? -23.175 -3.368 6.669 1.00 92.94 207 LYS A C 1
ATOM 1618 O O . LYS A 1 207 ? -24.212 -2.717 6.592 1.00 92.94 207 LYS A O 1
ATOM 1623 N N . ILE A 1 208 ? -22.482 -3.483 7.800 1.00 93.56 208 ILE A N 1
ATOM 1624 C CA . ILE A 1 208 ? -22.856 -2.849 9.067 1.00 93.56 208 ILE A CA 1
ATOM 1625 C C . ILE A 1 208 ? -22.860 -1.324 8.925 1.00 93.56 208 ILE A C 1
ATOM 1627 O O . ILE A 1 208 ? -23.833 -0.673 9.307 1.00 93.56 208 ILE A O 1
ATOM 1631 N N . ILE A 1 209 ? -21.799 -0.753 8.340 1.00 91.44 209 ILE A N 1
ATOM 1632 C CA . ILE A 1 209 ? -21.681 0.700 8.140 1.00 91.44 209 ILE A CA 1
ATOM 1633 C C . ILE A 1 209 ? -22.833 1.240 7.295 1.00 91.44 209 ILE A C 1
ATOM 1635 O O . ILE A 1 209 ? -23.371 2.297 7.626 1.00 91.44 209 ILE A O 1
ATOM 1639 N N . GLU A 1 210 ? -23.191 0.531 6.225 1.00 86.69 210 GLU A N 1
ATOM 1640 C CA . GLU A 1 210 ? -24.306 0.897 5.351 1.00 86.69 210 GLU A CA 1
ATOM 1641 C C . GLU A 1 210 ? -25.655 0.777 6.070 1.00 86.69 210 GLU A C 1
ATOM 1643 O O . GLU A 1 210 ? -26.487 1.670 5.957 1.00 86.69 210 GLU A O 1
ATOM 1648 N N . SER A 1 211 ? -25.856 -0.278 6.865 1.00 88.44 211 SER A N 1
ATOM 1649 C CA . SER A 1 211 ? -27.146 -0.536 7.517 1.00 88.44 211 SER A CA 1
ATOM 1650 C C . SER A 1 211 ? -27.547 0.491 8.587 1.00 88.44 211 SER A C 1
ATOM 1652 O O . SER A 1 211 ? -28.736 0.771 8.714 1.00 88.44 211 SER A O 1
ATOM 1654 N N . VAL A 1 212 ? -26.582 1.058 9.326 1.00 86.88 212 VAL A N 1
ATOM 1655 C CA . VAL A 1 212 ? -26.816 1.978 10.468 1.00 86.88 212 VAL A CA 1
ATOM 1656 C C . VAL A 1 212 ? -26.371 3.419 10.158 1.00 86.88 212 VAL A C 1
ATOM 1658 O O . VAL A 1 212 ? -26.338 4.275 11.033 1.00 86.88 212 VAL A O 1
ATOM 1661 N N . ASN A 1 213 ? -25.960 3.719 8.919 1.00 89.19 213 ASN A N 1
ATOM 1662 C CA . ASN A 1 213 ? -25.447 5.043 8.527 1.00 89.19 213 ASN A CA 1
ATOM 1663 C C . ASN A 1 213 ? -24.358 5.592 9.475 1.00 89.19 213 ASN A C 1
ATOM 1665 O O . ASN A 1 213 ? -24.352 6.772 9.837 1.00 89.19 213 ASN A O 1
ATOM 1669 N N . ILE A 1 214 ? -23.409 4.740 9.881 1.00 92.94 214 ILE A N 1
ATOM 1670 C CA . ILE A 1 214 ? -22.437 5.065 10.938 1.00 92.94 214 ILE A CA 1
ATOM 1671 C C . ILE A 1 214 ? -21.630 6.327 10.565 1.00 92.94 214 ILE A C 1
ATOM 1673 O O . ILE A 1 214 ? -20.921 6.322 9.546 1.00 92.94 214 ILE A O 1
ATOM 1677 N N . PRO A 1 215 ? -21.632 7.402 11.378 1.00 90.94 215 PRO A N 1
ATOM 1678 C CA . PRO A 1 215 ? -20.869 8.612 11.080 1.00 90.94 215 PRO A CA 1
ATOM 1679 C C . PRO A 1 215 ? -19.356 8.371 11.031 1.00 90.94 215 PRO A C 1
ATOM 1681 O O . PRO A 1 215 ? -18.809 7.547 11.755 1.00 90.94 215 PRO A O 1
ATOM 1684 N N . ILE A 1 216 ? -18.629 9.142 10.217 1.00 86.62 216 ILE A N 1
ATOM 1685 C CA . ILE A 1 216 ? -17.170 8.975 10.042 1.00 86.62 216 ILE A CA 1
ATOM 1686 C C . ILE A 1 216 ? -16.344 9.243 11.315 1.00 86.62 216 ILE A C 1
ATOM 1688 O O . ILE A 1 216 ? -15.218 8.748 11.475 1.00 86.62 216 ILE A O 1
ATOM 1692 N N . LYS A 1 217 ? -16.904 10.061 12.217 1.00 90.06 217 LYS A N 1
ATOM 1693 C CA . LYS A 1 217 ? -16.317 10.375 13.524 1.00 90.06 217 LYS A CA 1
ATOM 1694 C C . LYS A 1 217 ? -16.376 9.181 14.478 1.00 90.06 217 LYS A C 1
ATOM 1696 O O . LYS A 1 217 ? -15.468 9.048 15.292 1.00 90.06 217 LYS A O 1
ATOM 1701 N N . THR A 1 218 ? -17.372 8.309 14.325 1.00 95.44 218 THR A N 1
ATOM 1702 C CA . THR A 1 218 ? -17.519 7.083 15.108 1.00 95.44 218 THR A CA 1
ATOM 1703 C C . THR A 1 218 ? -16.519 6.049 14.609 1.00 95.44 218 THR A C 1
ATOM 1705 O O . THR A 1 218 ? -16.412 5.769 13.411 1.00 95.44 218 THR A O 1
ATOM 1708 N N . LYS A 1 219 ? -15.723 5.523 15.533 1.00 96.19 219 LYS A N 1
ATOM 1709 C CA . LYS A 1 219 ? -14.653 4.570 15.252 1.00 96.19 219 LYS A CA 1
ATOM 1710 C C . LYS A 1 219 ? -15.079 3.152 15.599 1.00 96.19 219 LYS A C 1
ATOM 1712 O O . LYS A 1 219 ? -15.852 2.950 16.519 1.00 96.19 219 LYS A O 1
ATOM 1717 N N . ILE A 1 220 ? -14.574 2.178 14.859 1.00 97.31 220 ILE A N 1
ATOM 1718 C CA . ILE A 1 220 ? -14.985 0.777 14.936 1.00 97.31 220 ILE A CA 1
ATOM 1719 C C . ILE A 1 220 ? -13.783 -0.063 15.358 1.00 97.31 220 ILE A C 1
ATOM 1721 O O . ILE A 1 220 ? -12.709 0.039 14.756 1.00 97.31 220 ILE A O 1
ATOM 1725 N N . LEU A 1 221 ? -13.968 -0.880 16.386 1.00 98.25 221 LEU A N 1
ATOM 1726 C CA . LEU A 1 221 ? -13.065 -1.947 16.779 1.00 98.25 221 LEU A CA 1
ATOM 1727 C C . LEU A 1 221 ? -13.755 -3.284 16.532 1.00 98.25 221 LEU A C 1
ATOM 1729 O O . LEU A 1 221 ? -14.944 -3.412 16.813 1.00 98.25 221 LEU A O 1
ATOM 1733 N N . ILE A 1 222 ? -12.997 -4.254 16.032 1.00 97.88 222 ILE A N 1
ATOM 1734 C CA . ILE A 1 222 ? -13.448 -5.645 15.956 1.00 97.88 222 ILE A CA 1
ATOM 1735 C C . ILE A 1 222 ? -13.123 -6.311 17.288 1.00 97.88 222 ILE A C 1
ATOM 1737 O O . ILE A 1 222 ? -11.963 -6.295 17.710 1.00 97.88 222 ILE A O 1
ATOM 1741 N N . GLU A 1 223 ? -14.133 -6.829 17.973 1.00 97.56 223 GLU A N 1
ATOM 1742 C CA . GLU A 1 223 ? -13.968 -7.528 19.239 1.00 97.56 223 GLU A CA 1
ATOM 1743 C C . GLU A 1 223 ? -13.993 -9.039 19.033 1.00 97.56 223 GLU A C 1
ATOM 1745 O O . GLU A 1 223 ? -14.925 -9.579 18.445 1.00 97.56 223 GLU A O 1
ATOM 1750 N N . GLU A 1 224 ? -12.971 -9.704 19.567 1.00 97.44 224 GLU A N 1
ATOM 1751 C CA . GLU A 1 224 ? -12.785 -11.151 19.508 1.00 97.44 224 GLU A CA 1
ATOM 1752 C C . GLU A 1 224 ? -12.412 -11.701 20.893 1.00 97.44 224 GLU A C 1
ATOM 1754 O O . GLU A 1 224 ? -11.865 -10.973 21.736 1.00 97.44 224 GLU A O 1
ATOM 1759 N N . PRO A 1 225 ? -12.631 -13.000 21.154 1.00 97.12 225 PRO A N 1
ATOM 1760 C CA . PRO A 1 225 ? -12.071 -13.663 22.320 1.00 97.12 225 PRO A CA 1
ATOM 1761 C C . PRO A 1 225 ? -10.535 -13.573 22.324 1.00 97.12 225 PRO A C 1
ATOM 1763 O O . PRO A 1 225 ? -9.897 -13.622 21.277 1.00 97.12 225 PRO A O 1
ATOM 1766 N N . THR A 1 226 ? -9.901 -13.477 23.494 1.00 97.31 226 THR A N 1
ATOM 1767 C CA . THR A 1 226 ? -8.422 -13.487 23.593 1.00 97.31 226 THR A CA 1
ATOM 1768 C C . THR A 1 226 ? -7.830 -14.896 23.644 1.00 97.31 226 THR A C 1
ATOM 1770 O O . THR A 1 226 ? -6.624 -15.079 23.430 1.00 97.31 226 THR A O 1
ATOM 1773 N N . ASN A 1 227 ? -8.671 -15.888 23.941 1.00 95.31 227 ASN A N 1
ATOM 1774 C CA . ASN A 1 227 ? -8.355 -17.307 24.041 1.00 95.31 227 ASN A CA 1
ATOM 1775 C C . ASN A 1 227 ? -9.619 -18.138 23.708 1.00 95.31 227 ASN A C 1
ATOM 1777 O O . ASN A 1 227 ? -10.747 -17.660 23.843 1.00 95.31 227 ASN A O 1
ATOM 1781 N N . ALA A 1 228 ? -9.434 -19.400 23.316 1.00 94.06 228 ALA A N 1
ATOM 1782 C CA . ALA A 1 228 ? -10.488 -20.379 23.058 1.00 94.06 228 ALA A CA 1
ATOM 1783 C C . ALA A 1 228 ? -11.489 -20.575 24.213 1.00 94.06 228 ALA A C 1
ATOM 1785 O O . ALA A 1 228 ? -12.634 -20.951 23.957 1.00 94.06 228 ALA A O 1
ATOM 1786 N N . VAL A 1 229 ? -11.084 -20.331 25.466 1.00 92.00 229 VAL A N 1
ATOM 1787 C CA . VAL A 1 229 ? -11.949 -20.476 26.656 1.00 92.00 229 VAL A CA 1
ATOM 1788 C C . VAL A 1 229 ? -12.764 -19.222 26.990 1.00 92.00 229 VAL A C 1
ATOM 1790 O O . VAL A 1 229 ? -13.589 -19.256 27.901 1.00 92.00 229 VAL A O 1
ATOM 1793 N N . SER A 1 230 ? -12.533 -18.102 26.299 1.00 89.75 230 SER A N 1
ATOM 1794 C CA . SER A 1 230 ? -13.129 -16.809 26.662 1.00 89.75 230 SER A CA 1
ATOM 1795 C C . SER A 1 230 ? -14.514 -16.573 26.059 1.00 89.75 230 SER A C 1
ATOM 1797 O O . SER A 1 230 ? -15.237 -15.700 26.532 1.00 89.75 230 SER A O 1
ATOM 1799 N N . GLY A 1 231 ? -14.888 -17.340 25.034 1.00 88.75 231 GLY A N 1
ATOM 1800 C CA . GLY A 1 231 ? -16.179 -17.257 24.353 1.00 88.75 231 GLY A CA 1
ATOM 1801 C C . GLY A 1 231 ? -16.897 -18.606 24.279 1.00 88.75 231 GLY A C 1
ATOM 1802 O O . GLY A 1 231 ? -16.445 -19.612 24.824 1.00 88.75 231 GLY A O 1
ATOM 1803 N N . GLY A 1 232 ? -18.039 -18.616 23.598 1.00 89.94 232 GLY A N 1
ATOM 1804 C CA . GLY A 1 232 ? -18.782 -19.817 23.233 1.00 89.94 232 GLY A CA 1
ATOM 1805 C C . GLY A 1 232 ? -18.125 -20.572 22.076 1.00 89.94 232 GLY A C 1
ATOM 1806 O O . GLY A 1 232 ? -16.933 -20.446 21.818 1.00 89.94 232 GLY A O 1
ATOM 1807 N N . THR A 1 233 ? -18.907 -21.375 21.355 1.00 91.75 233 THR A N 1
ATOM 1808 C CA . THR A 1 233 ? -18.379 -22.195 20.255 1.00 91.75 233 THR A CA 1
ATOM 1809 C C . THR A 1 233 ? -18.314 -21.461 18.919 1.00 91.75 233 THR A C 1
ATOM 1811 O O . THR A 1 233 ? -17.518 -21.836 18.075 1.00 91.75 233 THR A O 1
ATOM 1814 N N . ASN A 1 234 ? -19.123 -20.424 18.692 1.00 92.50 234 ASN A N 1
ATOM 1815 C CA . ASN A 1 234 ? -19.108 -19.658 17.439 1.00 92.50 234 ASN A CA 1
ATOM 1816 C C . ASN A 1 234 ? -18.040 -18.562 17.495 1.00 92.50 234 ASN A C 1
ATOM 1818 O O . ASN A 1 234 ? -18.360 -17.391 17.662 1.00 92.50 234 ASN A O 1
ATOM 1822 N N . THR A 1 235 ? -16.773 -18.949 17.440 1.00 94.38 235 THR A N 1
ATOM 1823 C CA . THR A 1 235 ? -15.643 -18.016 17.489 1.00 94.38 235 THR A CA 1
ATOM 1824 C C . THR A 1 235 ? -14.552 -18.508 16.550 1.00 94.38 235 THR A C 1
ATOM 1826 O O . THR A 1 235 ? -14.489 -19.703 16.240 1.00 94.38 235 THR A O 1
ATOM 1829 N N . ILE A 1 236 ? -13.649 -17.621 16.132 1.00 94.62 236 ILE A N 1
ATOM 1830 C CA . ILE A 1 236 ? -12.500 -17.978 15.282 1.00 94.62 236 ILE A CA 1
ATOM 1831 C C . ILE A 1 236 ? -11.598 -19.070 15.886 1.00 94.62 236 ILE A C 1
ATOM 1833 O O . ILE A 1 236 ? -10.815 -19.696 15.174 1.00 94.62 236 ILE A O 1
ATOM 1837 N N . TYR A 1 237 ? -11.691 -19.300 17.200 1.00 95.06 237 TYR A N 1
ATOM 1838 C CA . TYR A 1 237 ? -10.921 -20.314 17.914 1.00 95.06 237 TYR A CA 1
ATOM 1839 C C . TYR A 1 237 ? -11.461 -21.725 17.707 1.00 95.06 237 TYR A C 1
ATOM 1841 O O . TYR A 1 237 ? -10.724 -22.683 17.925 1.00 95.06 237 TYR A O 1
ATOM 1849 N N . HIS A 1 238 ? -12.715 -21.858 17.279 1.00 94.62 238 HIS A N 1
ATOM 1850 C CA . HIS A 1 238 ? -13.412 -23.131 17.135 1.00 94.62 238 HIS A CA 1
ATOM 1851 C C . HIS A 1 238 ? -13.895 -23.280 15.691 1.00 94.62 238 HIS A C 1
ATOM 1853 O O . HIS A 1 238 ? -15.053 -22.980 15.388 1.00 94.62 238 HIS A O 1
ATOM 1859 N N . PRO A 1 239 ? -13.036 -23.750 14.767 1.00 89.19 239 PRO A N 1
ATOM 1860 C CA . PRO A 1 239 ? -13.401 -23.920 13.367 1.00 89.19 239 PRO A CA 1
ATOM 1861 C C . PRO A 1 239 ? -14.701 -24.714 13.216 1.00 89.19 239 PRO A C 1
ATOM 1863 O O . PRO A 1 239 ? -14.863 -25.779 13.817 1.00 89.19 239 PRO A O 1
ATOM 1866 N N . GLN A 1 240 ? -15.626 -24.197 12.400 1.00 86.75 240 GLN A N 1
ATOM 1867 C CA . GLN A 1 240 ? -16.967 -24.768 12.191 1.00 86.75 240 GLN A CA 1
ATOM 1868 C C . GLN A 1 240 ? -17.823 -24.863 13.468 1.00 86.75 240 GLN A C 1
ATOM 1870 O O . GLN A 1 240 ? -18.744 -25.675 13.539 1.00 86.75 240 GLN A O 1
ATOM 1875 N N . GLY A 1 241 ? -17.511 -24.074 14.495 1.00 87.38 241 GLY A N 1
ATOM 1876 C CA . GLY A 1 241 ? -18.199 -24.121 15.779 1.00 87.38 241 GLY A CA 1
ATOM 1877 C C . GLY A 1 241 ? -17.838 -25.334 16.642 1.00 87.38 241 GLY A C 1
ATOM 1878 O O . GLY A 1 241 ? -18.603 -25.698 17.535 1.00 87.38 241 GLY A O 1
ATOM 1879 N N . ASN A 1 242 ? -16.717 -26.015 16.374 1.00 88.38 242 ASN A N 1
ATOM 1880 C CA . ASN A 1 242 ? -16.363 -27.260 17.055 1.00 88.38 242 ASN A CA 1
ATOM 1881 C C . ASN A 1 242 ? -15.355 -27.054 18.200 1.00 88.38 242 ASN A C 1
ATOM 1883 O O . ASN A 1 242 ? -14.144 -27.066 17.980 1.00 88.38 242 ASN A O 1
ATOM 1887 N N . ALA A 1 243 ? -15.859 -27.006 19.436 1.00 87.06 243 ALA A N 1
ATOM 1888 C CA . ALA A 1 243 ? -15.054 -26.844 20.653 1.00 87.06 243 ALA A CA 1
ATOM 1889 C C . ALA A 1 243 ? -14.088 -28.003 20.977 1.00 87.06 243 ALA A C 1
ATOM 1891 O O . ALA A 1 243 ? -13.262 -27.886 21.876 1.00 87.06 243 ALA A O 1
ATOM 1892 N N . THR A 1 244 ? -14.163 -29.135 20.266 1.00 87.50 244 THR A N 1
ATOM 1893 C CA . THR A 1 244 ? -13.165 -30.219 20.399 1.00 87.50 244 THR A CA 1
ATOM 1894 C C . THR A 1 244 ? -11.902 -29.967 19.573 1.00 87.50 244 THR A C 1
ATOM 1896 O O . THR A 1 244 ? -10.925 -30.703 19.702 1.00 87.50 244 THR A O 1
ATOM 1899 N N . LYS A 1 245 ? -11.916 -28.941 18.712 1.00 87.69 245 LYS A N 1
ATOM 1900 C CA . LYS A 1 245 ? -10.824 -28.570 17.805 1.00 87.69 245 LYS A CA 1
ATOM 1901 C C . LYS A 1 245 ? -10.399 -27.116 18.016 1.00 87.69 245 LYS A C 1
ATOM 1903 O O . LYS A 1 245 ? -10.322 -26.351 17.060 1.00 87.69 245 LYS A O 1
ATOM 1908 N N . SER A 1 246 ? -10.130 -26.750 19.263 1.00 92.75 246 SER A N 1
ATOM 1909 C CA . SER A 1 246 ? -9.713 -25.397 19.628 1.00 92.75 246 SER A CA 1
ATOM 1910 C C . SER A 1 246 ? -8.334 -25.045 19.067 1.00 92.75 246 SER A C 1
ATOM 1912 O O . SER A 1 246 ? -7.396 -25.842 19.141 1.00 92.75 246 SER A O 1
ATOM 1914 N N . LEU A 1 247 ? -8.205 -23.831 18.543 1.00 95.00 247 LEU A N 1
ATOM 1915 C CA . LEU A 1 247 ? -6.941 -23.239 18.116 1.00 95.00 247 LEU A CA 1
ATOM 1916 C C . LEU A 1 247 ? -6.227 -22.554 19.288 1.00 95.00 247 LEU A C 1
ATOM 1918 O O . LEU A 1 247 ? -6.870 -22.051 20.209 1.00 95.00 247 LEU A O 1
ATOM 1922 N N . SER A 1 248 ? -4.897 -22.466 19.223 1.00 95.25 248 SER A N 1
ATOM 1923 C CA . SER A 1 248 ? -4.144 -21.544 20.084 1.00 95.25 248 SER A CA 1
ATOM 1924 C C . SER A 1 248 ? -4.387 -20.089 19.666 1.00 95.25 248 SER A C 1
ATOM 1926 O O . SER A 1 248 ? -4.761 -19.812 18.522 1.00 95.25 248 SER A O 1
ATOM 1928 N N . THR A 1 249 ? -4.105 -19.131 20.550 1.00 96.50 249 THR A N 1
ATOM 1929 C CA . THR A 1 249 ? -4.207 -17.699 20.217 1.00 96.50 249 THR A CA 1
ATOM 1930 C C . THR A 1 249 ? -3.313 -17.309 19.040 1.00 96.50 249 THR A C 1
ATOM 1932 O O . THR A 1 249 ? -3.743 -16.562 18.169 1.00 96.50 249 THR A O 1
ATOM 1935 N N . GLU A 1 250 ? -2.109 -17.861 18.915 1.00 95.31 250 GLU A N 1
ATOM 1936 C CA . GLU A 1 250 ? -1.235 -17.607 17.764 1.00 95.31 250 GLU A CA 1
ATOM 1937 C C . GLU A 1 250 ? -1.811 -18.160 16.453 1.00 95.31 250 GLU A C 1
ATOM 1939 O O . GLU A 1 250 ? -1.621 -17.561 15.393 1.00 95.31 250 GLU A O 1
ATOM 1944 N N . GLN A 1 251 ? -2.515 -19.294 16.501 1.00 95.56 251 GLN A N 1
ATOM 1945 C CA . GLN A 1 251 ? -3.203 -19.856 15.338 1.00 95.56 251 GLN A CA 1
ATOM 1946 C C . GLN A 1 251 ? -4.423 -19.014 14.950 1.00 95.56 251 GLN A C 1
ATOM 1948 O O . GLN A 1 251 ? -4.578 -18.702 13.771 1.00 95.56 251 GLN A O 1
ATOM 1953 N N . ALA A 1 252 ? -5.235 -18.587 15.920 1.00 95.81 252 ALA A N 1
ATOM 1954 C CA . ALA A 1 252 ? -6.364 -17.688 15.685 1.00 95.81 252 ALA A CA 1
ATOM 1955 C C . ALA A 1 252 ? -5.905 -16.334 15.105 1.00 95.81 252 ALA A C 1
ATOM 1957 O O . ALA A 1 252 ? -6.469 -15.848 14.127 1.00 95.81 252 ALA A O 1
ATOM 1958 N N . ILE A 1 253 ? -4.800 -15.765 15.603 1.00 96.38 253 ILE A N 1
ATOM 1959 C CA . ILE A 1 253 ? -4.213 -14.524 15.064 1.00 96.38 253 ILE A CA 1
ATOM 1960 C C . ILE A 1 253 ? -3.819 -14.666 13.591 1.00 96.38 253 ILE A C 1
ATOM 1962 O O . ILE A 1 253 ? -4.042 -13.743 12.810 1.00 96.38 253 ILE A O 1
ATOM 1966 N N . LYS A 1 254 ? -3.282 -15.818 13.169 1.00 94.56 254 LYS A N 1
ATOM 1967 C CA . LYS A 1 254 ? -2.975 -16.061 11.747 1.00 94.56 254 LYS A CA 1
ATOM 1968 C C . LYS A 1 254 ? -4.219 -16.016 10.857 1.00 94.56 254 LYS A C 1
ATOM 1970 O O . LYS A 1 254 ? -4.089 -15.698 9.679 1.00 94.56 254 LYS A O 1
ATOM 1975 N N . LEU A 1 255 ? -5.398 -16.308 11.406 1.00 94.69 255 LEU A N 1
ATOM 1976 C CA . LEU A 1 255 ? -6.675 -16.182 10.704 1.00 94.69 255 LEU A CA 1
ATOM 1977 C C . LEU A 1 255 ? -7.202 -14.738 10.710 1.00 94.69 255 LEU A C 1
ATOM 1979 O O . LEU A 1 255 ? -7.788 -14.307 9.719 1.00 94.69 255 LEU A O 1
ATOM 1983 N N . LEU A 1 256 ? -6.941 -13.978 11.779 1.00 95.19 256 LEU A N 1
ATOM 1984 C CA . LEU A 1 256 ? -7.316 -12.563 11.902 1.00 95.19 256 LEU A CA 1
ATOM 1985 C C . LEU A 1 256 ? -6.530 -11.648 10.960 1.00 95.19 256 LEU A C 1
ATOM 1987 O O . LEU A 1 256 ? -7.105 -10.774 10.310 1.00 95.19 256 LEU A O 1
ATOM 1991 N N . LEU A 1 257 ? -5.209 -11.824 10.880 1.00 94.44 257 LEU A N 1
ATOM 1992 C CA . LEU A 1 257 ? -4.313 -10.896 10.183 1.00 94.44 257 LEU A CA 1
ATOM 1993 C C . LEU A 1 257 ? -4.706 -10.620 8.714 1.00 94.44 257 LEU A C 1
ATOM 1995 O O . LEU A 1 257 ? -4.756 -9.442 8.353 1.00 94.44 257 LEU A O 1
ATOM 1999 N N . PRO A 1 258 ? -5.060 -11.620 7.878 1.00 90.06 258 PRO A N 1
ATOM 2000 C CA . PRO A 1 258 ? -5.530 -11.376 6.510 1.00 90.06 258 PRO A CA 1
ATOM 2001 C C . PRO A 1 258 ? -6.823 -10.555 6.422 1.00 90.06 258 PRO A C 1
ATOM 2003 O O . PRO A 1 258 ? -7.066 -9.879 5.425 1.00 90.06 258 PRO A O 1
ATOM 2006 N N . GLN A 1 259 ? -7.671 -10.607 7.447 1.00 93.69 259 GLN A N 1
ATOM 2007 C CA . GLN A 1 259 ? -8.941 -9.880 7.478 1.00 93.69 259 GLN A CA 1
ATOM 2008 C C . GLN A 1 259 ? -8.706 -8.440 7.920 1.00 93.69 259 GLN A C 1
ATOM 2010 O O . GLN A 1 259 ? -9.179 -7.500 7.281 1.00 93.69 259 GLN A O 1
ATOM 2015 N N . LEU A 1 260 ? -7.866 -8.246 8.938 1.00 93.81 260 LEU A N 1
ATOM 2016 C CA . LEU A 1 260 ? -7.429 -6.921 9.372 1.00 93.81 260 LEU A CA 1
ATOM 2017 C C . LEU A 1 260 ? -6.619 -6.193 8.290 1.00 93.81 260 LEU A C 1
ATOM 2019 O O . LEU A 1 260 ? -6.732 -4.976 8.164 1.00 93.81 260 LEU A O 1
ATOM 2023 N N . GLU A 1 261 ? -5.871 -6.914 7.452 1.00 86.25 261 GLU A N 1
ATOM 2024 C CA . GLU A 1 261 ? -5.183 -6.369 6.272 1.00 86.25 261 GLU A CA 1
ATOM 2025 C C . GLU A 1 261 ? -6.161 -5.674 5.302 1.00 86.25 261 GLU A C 1
ATOM 2027 O O . GLU A 1 261 ? -5.855 -4.611 4.753 1.00 86.25 261 GLU A O 1
ATOM 2032 N N . LYS A 1 262 ? -7.381 -6.206 5.149 1.00 85.38 262 LYS A N 1
ATOM 2033 C CA . LYS A 1 262 ? -8.444 -5.596 4.330 1.00 85.38 262 LYS A CA 1
ATOM 2034 C C . LYS A 1 262 ? -9.049 -4.352 4.995 1.00 85.38 262 LYS A C 1
ATOM 2036 O O . LYS A 1 262 ? -9.507 -3.441 4.300 1.00 85.38 262 LYS A O 1
ATOM 2041 N N . LEU A 1 263 ? -9.039 -4.291 6.330 1.00 88.94 263 LEU A N 1
ATOM 2042 C CA . LEU A 1 263 ? -9.684 -3.234 7.119 1.00 88.94 263 LEU A CA 1
ATOM 2043 C C . LEU A 1 263 ? -8.753 -2.091 7.526 1.00 88.94 263 LEU A C 1
ATOM 2045 O O . LEU A 1 263 ? -9.228 -0.975 7.732 1.00 88.94 263 LEU A O 1
ATOM 2049 N N . LYS A 1 264 ? -7.440 -2.322 7.632 1.00 86.38 264 LYS A N 1
ATOM 2050 C CA . LYS A 1 264 ? -6.492 -1.387 8.264 1.00 86.38 264 LYS A CA 1
ATOM 2051 C C . LYS A 1 264 ? -6.527 0.030 7.692 1.00 86.38 264 LYS A C 1
ATOM 2053 O O . LYS A 1 264 ? -6.276 0.958 8.440 1.00 86.38 264 LYS A O 1
ATOM 2058 N N . PHE A 1 265 ? -6.906 0.259 6.435 1.00 81.88 265 PHE A N 1
ATOM 2059 C CA . PHE A 1 265 ? -7.032 1.621 5.875 1.00 81.88 265 PHE A CA 1
ATOM 2060 C C . PHE A 1 265 ? -8.462 2.132 5.737 1.00 81.88 265 PHE A C 1
ATOM 2062 O O . PHE A 1 265 ? -8.672 3.235 5.235 1.00 81.88 265 PHE A O 1
ATOM 2069 N N . LYS A 1 266 ? -9.457 1.374 6.203 1.00 84.75 266 LYS A N 1
ATOM 2070 C CA . LYS A 1 266 ? -10.834 1.857 6.247 1.00 84.75 266 LYS A CA 1
ATOM 2071 C C . LYS A 1 266 ? -10.939 2.973 7.301 1.00 84.75 266 LYS A C 1
ATOM 2073 O O . LYS A 1 266 ? -10.423 2.834 8.409 1.00 84.75 266 LYS A O 1
ATOM 2078 N N . PRO A 1 267 ? -11.630 4.085 7.003 1.00 83.88 267 PRO A N 1
ATOM 2079 C CA . PRO A 1 267 ? -11.482 5.327 7.770 1.00 83.88 267 PRO A CA 1
ATOM 2080 C C . PRO A 1 267 ? -12.167 5.314 9.150 1.00 83.88 267 PRO A C 1
ATOM 2082 O O . PRO A 1 267 ? -11.850 6.132 10.023 1.00 83.88 267 PRO A O 1
ATOM 2085 N N . ARG A 1 268 ? -13.102 4.381 9.371 1.00 90.75 268 ARG A N 1
ATOM 2086 C CA . ARG A 1 268 ? -13.723 4.137 10.684 1.00 90.75 268 ARG A CA 1
ATOM 2087 C C . ARG A 1 268 ? -12.973 3.085 11.502 1.00 90.75 268 ARG A C 1
ATOM 2089 O O . ARG A 1 268 ? -13.084 3.117 12.720 1.00 90.75 268 ARG A O 1
ATOM 2096 N N . PHE A 1 269 ? -12.174 2.216 10.882 1.00 93.75 269 PHE A N 1
ATOM 2097 C CA . PHE A 1 269 ? -11.486 1.141 11.586 1.00 93.75 269 PHE A CA 1
ATOM 2098 C C . PHE A 1 269 ? -10.430 1.749 12.507 1.00 93.75 269 PHE A C 1
ATOM 2100 O O . PHE A 1 269 ? -9.585 2.531 12.065 1.00 93.75 269 PHE A O 1
ATOM 2107 N N . ALA A 1 270 ? -10.481 1.408 13.789 1.00 95.56 270 ALA A N 1
ATOM 2108 C CA . ALA A 1 270 ? -9.593 1.929 14.822 1.00 95.56 270 ALA A CA 1
ATOM 2109 C C . ALA A 1 270 ? -8.766 0.844 15.507 1.00 95.56 270 ALA A C 1
ATOM 2111 O O . ALA A 1 270 ? -7.739 1.176 16.096 1.00 95.56 270 ALA A O 1
ATOM 2112 N N . GLY A 1 271 ? -9.126 -0.427 15.363 1.00 97.31 271 GLY A N 1
ATOM 2113 C CA . GLY A 1 271 ? -8.308 -1.542 15.816 1.00 97.31 271 GLY A CA 1
ATOM 2114 C C . GLY A 1 271 ? -9.151 -2.698 16.319 1.00 97.31 271 GLY A C 1
ATOM 2115 O O . GLY A 1 271 ? -10.162 -3.024 15.706 1.00 97.31 271 GLY A O 1
ATOM 2116 N N . VAL A 1 272 ? -8.720 -3.317 17.411 1.00 98.44 272 VAL A N 1
ATOM 2117 C CA . VAL A 1 272 ? -9.333 -4.542 17.938 1.00 98.44 272 VAL A CA 1
ATOM 2118 C C . VAL A 1 272 ? -9.570 -4.447 19.439 1.00 98.44 272 VAL A C 1
ATOM 2120 O O . VAL A 1 272 ? -8.907 -3.674 20.139 1.00 98.44 272 VAL A O 1
ATOM 2123 N N . ALA A 1 273 ? -10.498 -5.251 19.934 1.00 98.44 273 ALA A N 1
ATOM 2124 C CA . ALA A 1 273 ? -10.745 -5.452 21.349 1.00 98.44 273 ALA A CA 1
ATOM 2125 C C . ALA A 1 273 ? -10.723 -6.947 21.686 1.00 98.44 273 ALA A C 1
ATOM 2127 O O . ALA A 1 273 ? -11.035 -7.782 20.843 1.00 98.44 273 ALA A O 1
ATOM 2128 N N . GLY A 1 274 ? -10.292 -7.269 22.902 1.00 97.81 274 GLY A N 1
ATOM 2129 C CA . GLY A 1 274 ? -10.163 -8.639 23.377 1.00 97.81 274 GLY A CA 1
ATOM 2130 C C . GLY A 1 274 ? -11.015 -8.905 24.613 1.00 97.81 274 GLY A C 1
ATOM 2131 O O . GLY A 1 274 ? -10.775 -8.286 25.659 1.00 97.81 274 GLY A O 1
ATOM 2132 N N . TRP A 1 275 ? -11.932 -9.872 24.529 1.00 97.06 275 TRP A N 1
ATOM 2133 C CA . TRP A 1 275 ? -12.578 -10.488 25.692 1.00 97.06 275 TRP A CA 1
ATOM 2134 C C . TRP A 1 275 ? -11.822 -11.778 26.072 1.00 97.06 275 TRP A C 1
ATOM 2136 O O . TRP A 1 275 ? -11.931 -12.799 25.409 1.00 97.06 275 TRP A O 1
ATOM 2146 N N . SER A 1 276 ? -10.972 -11.815 27.096 1.00 97.06 276 SER A N 1
ATOM 2147 C CA . SER A 1 276 ? -10.672 -10.775 28.086 1.00 97.06 276 SER A CA 1
ATOM 2148 C C . SER A 1 276 ? -9.188 -10.778 28.485 1.00 97.06 276 SER A C 1
ATOM 2150 O O . SER A 1 276 ? -8.440 -11.719 28.210 1.00 97.06 276 SER A O 1
ATOM 2152 N N . LEU A 1 277 ? -8.739 -9.744 29.196 1.00 98.44 277 LEU A N 1
ATOM 2153 C CA . LEU A 1 277 ? -7.421 -9.701 29.833 1.00 98.44 277 LEU A CA 1
ATOM 2154 C C . LEU A 1 277 ? -7.248 -10.828 30.861 1.00 98.44 277 LEU A C 1
ATOM 2156 O O . LEU A 1 277 ? -6.142 -11.324 31.055 1.00 98.44 277 LEU A O 1
ATOM 2160 N N . ASN A 1 278 ? -8.323 -11.263 31.515 1.00 97.94 278 ASN A N 1
ATOM 2161 C CA . ASN A 1 278 ? -8.271 -12.322 32.520 1.00 97.94 278 ASN A CA 1
ATOM 2162 C C . ASN A 1 278 ? -7.823 -13.644 31.895 1.00 97.94 278 ASN A C 1
ATOM 2164 O O . ASN A 1 278 ? -6.924 -14.299 32.415 1.00 97.94 278 ASN A O 1
ATOM 2168 N N . THR A 1 279 ? -8.400 -14.002 30.753 1.00 96.62 279 THR A N 1
ATOM 2169 C CA . THR A 1 279 ? -8.019 -15.200 29.999 1.00 96.62 279 THR A CA 1
ATOM 2170 C C . THR A 1 279 ? -6.725 -15.010 29.215 1.00 96.62 279 THR A C 1
ATOM 2172 O O . THR A 1 279 ? -6.043 -15.988 28.959 1.00 96.62 279 THR A O 1
ATOM 2175 N N . ASP A 1 280 ? -6.333 -13.776 28.882 1.00 97.69 280 ASP A N 1
ATOM 2176 C CA . ASP A 1 280 ? -5.056 -13.519 28.202 1.00 97.69 280 ASP A CA 1
ATOM 2177 C C . ASP A 1 280 ? -3.848 -13.538 29.162 1.00 97.69 280 ASP A C 1
ATOM 2179 O O . ASP A 1 280 ? -2.729 -13.771 28.722 1.00 97.69 280 ASP A O 1
ATOM 2183 N N . TYR A 1 281 ? -4.032 -13.299 30.469 1.00 97.69 281 TYR A N 1
ATOM 2184 C CA . TYR A 1 281 ? -2.931 -13.208 31.454 1.00 97.69 281 TYR A CA 1
ATOM 2185 C C . TYR A 1 281 ? -3.018 -14.199 32.624 1.00 97.69 281 TYR A C 1
ATOM 2187 O O . TYR A 1 281 ? -2.030 -14.390 33.335 1.00 97.69 281 TYR A O 1
ATOM 2195 N N . ALA A 1 282 ? -4.170 -14.832 32.839 1.00 96.44 282 ALA A N 1
ATOM 2196 C CA . ALA A 1 282 ? -4.399 -15.822 33.894 1.00 96.44 282 ALA A CA 1
ATOM 2197 C C . ALA A 1 282 ? -5.183 -17.043 33.372 1.00 96.44 282 ALA A C 1
ATOM 2199 O O . ALA A 1 282 ? -6.030 -17.589 34.077 1.00 96.44 282 ALA A O 1
ATOM 2200 N N . ALA A 1 283 ? -4.900 -17.450 32.130 1.00 94.38 283 ALA A N 1
ATOM 2201 C CA . ALA A 1 283 ? -5.557 -18.542 31.407 1.00 94.38 283 ALA A CA 1
ATOM 2202 C C . ALA A 1 283 ? -5.570 -19.888 32.153 1.00 94.38 283 ALA A C 1
ATOM 2204 O O . ALA A 1 283 ? -6.521 -20.658 32.038 1.00 94.38 283 ALA A O 1
ATOM 2205 N N . ASP A 1 284 ? -4.557 -20.155 32.978 1.00 94.06 284 ASP A N 1
ATOM 2206 C CA . ASP A 1 284 ? -4.460 -21.369 33.788 1.00 94.06 284 ASP A CA 1
ATOM 2207 C C . ASP A 1 284 ? -5.611 -21.495 34.799 1.00 94.06 284 ASP A C 1
ATOM 2209 O O . ASP A 1 284 ? -6.059 -22.606 35.077 1.00 94.06 284 ASP A O 1
ATOM 2213 N N . LEU A 1 285 ? -6.167 -20.373 35.280 1.00 95.44 285 LEU A N 1
ATOM 2214 C CA . LEU A 1 285 ? -7.370 -20.374 36.128 1.00 95.44 285 LEU A CA 1
ATOM 2215 C C . LEU A 1 285 ? -8.647 -20.742 35.362 1.00 95.44 285 LEU A C 1
ATOM 2217 O O . LEU A 1 285 ? -9.675 -21.004 35.982 1.00 95.44 285 LEU A O 1
ATOM 2221 N N . TYR A 1 286 ? -8.574 -20.753 34.033 1.00 92.94 286 TYR A N 1
ATOM 2222 C CA . TYR A 1 286 ? -9.653 -21.096 33.110 1.00 92.94 286 TYR A CA 1
ATOM 2223 C C . TYR A 1 286 ? -9.389 -22.424 32.381 1.00 92.94 286 TYR A C 1
ATOM 2225 O O . TYR A 1 286 ? -10.114 -22.772 31.454 1.00 92.94 286 TYR A O 1
ATOM 2233 N N . GLY A 1 287 ? -8.375 -23.187 32.808 1.00 90.44 287 GLY A N 1
ATOM 2234 C CA . GLY A 1 287 ? -8.074 -24.515 32.269 1.00 90.44 287 GLY A CA 1
ATOM 2235 C C . GLY A 1 287 ? -7.120 -24.543 31.073 1.00 90.44 287 GLY A C 1
ATOM 2236 O O . GLY A 1 287 ? -6.866 -25.628 30.558 1.00 90.44 287 GLY A O 1
ATOM 2237 N N . ASP A 1 288 ? -6.546 -23.406 30.664 1.00 90.19 288 ASP A N 1
ATOM 2238 C CA . ASP A 1 288 ? -5.505 -23.350 29.630 1.00 90.19 288 ASP A CA 1
ATOM 2239 C C . ASP A 1 288 ? -4.160 -22.915 30.225 1.00 90.19 288 ASP A C 1
ATOM 2241 O O . ASP A 1 288 ? -3.773 -21.748 30.211 1.00 90.19 288 ASP A O 1
ATOM 2245 N N . SER A 1 289 ? -3.425 -23.882 30.771 1.00 88.94 289 SER A N 1
ATOM 2246 C CA . SER A 1 289 ? -2.086 -23.654 31.326 1.00 88.94 289 SER A CA 1
ATOM 2247 C C . SER A 1 289 ? -0.999 -23.455 30.265 1.00 88.94 289 SER A C 1
ATOM 2249 O O . SER A 1 289 ? 0.132 -23.119 30.617 1.00 88.94 289 SER A O 1
ATOM 2251 N N . SER A 1 290 ? -1.319 -23.666 28.985 1.00 88.69 290 SER A N 1
ATOM 2252 C CA . SER A 1 290 ? -0.377 -23.556 27.869 1.00 88.69 290 SER A CA 1
ATOM 2253 C C . SER A 1 290 ? -0.382 -22.183 27.194 1.00 88.69 290 SER A C 1
ATOM 2255 O O . SER A 1 290 ? 0.526 -21.885 26.417 1.00 88.69 290 SER A O 1
ATOM 2257 N N . HIS A 1 291 ? -1.371 -21.338 27.505 1.00 94.44 291 HIS A N 1
ATOM 2258 C CA . HIS A 1 291 ? -1.511 -20.000 26.934 1.00 94.44 291 HIS A CA 1
ATOM 2259 C C . HIS A 1 291 ? -0.324 -19.090 27.259 1.00 94.44 291 HIS A C 1
ATOM 2261 O O . HIS A 1 291 ? 0.081 -18.921 28.414 1.00 94.44 291 HIS A O 1
ATOM 2267 N N . ASN A 1 292 ? 0.181 -18.407 26.236 1.00 94.81 292 ASN A N 1
ATOM 2268 C CA . ASN A 1 292 ? 1.219 -17.402 26.398 1.00 94.81 292 ASN A CA 1
ATOM 2269 C C . ASN A 1 292 ? 0.610 -16.063 26.819 1.00 94.81 292 ASN A C 1
ATOM 2271 O O . ASN A 1 292 ? -0.123 -15.434 26.059 1.00 94.81 292 ASN A O 1
ATOM 2275 N N . ALA A 1 293 ? 0.986 -15.570 28.001 1.00 96.31 293 ALA A N 1
ATOM 2276 C CA . ALA A 1 293 ? 0.422 -14.331 28.523 1.00 96.31 293 ALA A CA 1
ATOM 2277 C C . ALA A 1 293 ? 0.600 -13.135 27.561 1.00 96.31 293 ALA A C 1
ATOM 2279 O O . ALA A 1 293 ? 1.734 -12.791 27.186 1.00 96.31 293 ALA A O 1
ATOM 2280 N N . GLY A 1 294 ? -0.502 -12.477 27.196 1.00 97.00 294 GLY A N 1
ATOM 2281 C CA . GLY A 1 294 ? -0.521 -11.326 26.287 1.00 97.00 294 GLY A CA 1
ATOM 2282 C C . GLY A 1 294 ? -0.356 -11.676 24.804 1.00 97.00 294 GLY A C 1
ATOM 2283 O O . GLY A 1 294 ? -0.001 -10.793 24.017 1.00 97.00 294 GLY A O 1
ATOM 2284 N N . ALA A 1 295 ? -0.528 -12.944 24.411 1.00 97.69 295 ALA A N 1
ATOM 2285 C CA . ALA A 1 295 ? -0.353 -13.393 23.027 1.00 97.69 295 ALA A CA 1
ATOM 2286 C C . ALA A 1 295 ? -1.255 -12.630 22.048 1.00 97.69 295 ALA A C 1
ATOM 2288 O O . ALA A 1 295 ? -0.789 -12.264 20.965 1.00 97.69 295 ALA A O 1
ATOM 2289 N N . PHE A 1 296 ? -2.493 -12.321 22.453 1.00 98.19 296 PHE A N 1
ATOM 2290 C CA . PHE A 1 296 ? -3.463 -11.603 21.623 1.00 98.19 296 PHE A CA 1
ATOM 2291 C C . PHE A 1 296 ? -2.930 -10.236 21.171 1.00 98.19 296 PHE A C 1
ATOM 2293 O O . PHE A 1 296 ? -2.764 -9.979 19.976 1.00 98.19 296 PHE A O 1
ATOM 2300 N N . ALA A 1 297 ? -2.561 -9.368 22.119 1.00 98.06 297 ALA A N 1
ATOM 2301 C CA . ALA A 1 297 ? -2.040 -8.043 21.785 1.00 98.06 297 ALA A CA 1
ATOM 2302 C C . ALA A 1 297 ? -0.682 -8.094 21.077 1.00 98.06 297 ALA A C 1
ATOM 2304 O O . ALA A 1 297 ? -0.455 -7.314 20.148 1.00 98.06 297 ALA A O 1
ATOM 2305 N N . LYS A 1 298 ? 0.215 -9.015 21.456 1.00 98.00 298 LYS A N 1
ATOM 2306 C CA . LYS A 1 298 ? 1.536 -9.131 20.817 1.00 98.00 298 LYS A CA 1
ATOM 2307 C C . LYS A 1 298 ? 1.422 -9.472 19.342 1.00 98.00 298 LYS A C 1
ATOM 2309 O O . LYS A 1 298 ? 2.061 -8.812 18.523 1.00 98.00 298 LYS A O 1
ATOM 2314 N N . GLY A 1 299 ? 0.605 -10.470 19.005 1.00 96.62 299 GLY A N 1
ATOM 2315 C CA . GLY A 1 299 ? 0.454 -10.912 17.622 1.00 96.62 299 GLY A CA 1
ATOM 2316 C C . GLY A 1 299 ? -0.268 -9.894 16.736 1.00 96.62 299 GLY A C 1
ATOM 2317 O O . GLY A 1 299 ? -0.019 -9.858 15.535 1.00 96.62 299 GLY A O 1
ATOM 2318 N N . LEU A 1 300 ? -1.090 -9.010 17.312 1.00 97.38 300 LEU A N 1
ATOM 2319 C CA . LEU A 1 300 ? -1.832 -7.989 16.561 1.00 97.38 300 LEU A CA 1
ATOM 2320 C C . LEU A 1 300 ? -1.154 -6.606 16.548 1.00 97.38 300 LEU A C 1
ATOM 2322 O O . LEU A 1 300 ? -1.467 -5.774 15.697 1.00 97.38 300 LEU A O 1
ATOM 2326 N N . SER A 1 301 ? -0.184 -6.344 17.429 1.00 95.88 301 SER A N 1
ATOM 2327 C CA . SER A 1 301 ? 0.438 -5.017 17.588 1.00 95.88 301 SER A CA 1
ATOM 2328 C C . SER A 1 301 ? 1.083 -4.464 16.315 1.00 95.88 301 SER A C 1
ATOM 2330 O O . SER A 1 301 ? 0.953 -3.272 16.033 1.00 95.88 301 SER A O 1
ATOM 2332 N N . ALA A 1 302 ? 1.766 -5.297 15.523 1.00 91.62 302 ALA A N 1
ATOM 2333 C CA . ALA A 1 302 ? 2.369 -4.851 14.264 1.00 91.62 302 ALA A CA 1
ATOM 2334 C C . ALA A 1 302 ? 1.298 -4.424 13.244 1.00 91.62 302 ALA A C 1
ATOM 2336 O O . ALA A 1 302 ? 1.403 -3.352 12.647 1.00 91.62 302 ALA A O 1
ATOM 2337 N N . CYS A 1 303 ? 0.223 -5.202 13.124 1.00 92.06 303 CYS A N 1
ATOM 2338 C CA . CYS A 1 303 ? -0.910 -4.877 12.266 1.00 92.06 303 CYS A CA 1
ATOM 2339 C C . CYS A 1 303 ? -1.579 -3.571 12.697 1.00 92.06 303 CYS A C 1
ATOM 2341 O O . CYS A 1 303 ? -1.713 -2.642 11.905 1.00 92.06 303 CYS A O 1
ATOM 2343 N N . ILE A 1 304 ? -1.936 -3.457 13.976 1.00 94.75 304 ILE A N 1
ATOM 2344 C CA . ILE A 1 304 ? -2.744 -2.341 14.467 1.00 94.75 304 ILE A CA 1
ATOM 2345 C C . ILE A 1 304 ? -1.945 -1.042 14.561 1.00 94.75 304 ILE A C 1
ATOM 2347 O O . ILE A 1 304 ? -2.453 0.008 14.176 1.00 94.75 304 ILE A O 1
ATOM 2351 N N . TYR A 1 305 ? -0.699 -1.078 15.036 1.00 91.62 305 TYR A N 1
ATOM 2352 C CA . TYR A 1 305 ? 0.084 0.143 15.258 1.00 91.62 305 TYR A CA 1
ATOM 2353 C C . TYR A 1 305 ? 1.015 0.508 14.106 1.00 91.62 305 TYR A C 1
ATOM 2355 O O . TYR A 1 305 ? 1.339 1.685 13.956 1.00 91.62 305 TYR A O 1
ATOM 2363 N N . LYS A 1 306 ? 1.447 -0.469 13.301 1.00 82.81 306 LYS A N 1
ATOM 2364 C CA . LYS A 1 306 ? 2.382 -0.256 12.183 1.00 82.81 306 LYS A CA 1
ATOM 2365 C C . LYS A 1 306 ? 1.758 -0.531 10.813 1.00 82.81 306 LYS A C 1
ATOM 2367 O O . LYS A 1 306 ? 2.435 -0.358 9.808 1.00 82.81 306 LYS A O 1
ATOM 2372 N N . ASN A 1 307 ? 0.476 -0.913 10.757 1.00 81.38 307 ASN A N 1
ATOM 2373 C CA . ASN A 1 307 ? -0.233 -1.290 9.526 1.00 81.38 307 ASN A CA 1
ATOM 2374 C C . ASN A 1 307 ? 0.432 -2.463 8.772 1.00 81.38 307 ASN A C 1
ATOM 2376 O O . ASN A 1 307 ? 0.269 -2.593 7.556 1.00 81.38 307 ASN A O 1
ATOM 2380 N N . THR A 1 308 ? 1.172 -3.314 9.489 1.00 83.00 308 THR A N 1
ATOM 2381 C CA . THR A 1 308 ? 1.858 -4.500 8.955 1.00 83.00 308 THR A CA 1
ATOM 2382 C C . THR A 1 308 ? 1.120 -5.752 9.429 1.00 83.00 308 THR A C 1
ATOM 2384 O O . THR A 1 308 ? 1.447 -6.284 10.490 1.00 83.00 308 THR A O 1
ATOM 2387 N N . CYS A 1 309 ? 0.071 -6.169 8.711 1.00 84.25 309 CYS A N 1
ATOM 2388 C CA . CYS A 1 309 ? -0.732 -7.337 9.098 1.00 84.25 309 CYS A CA 1
ATOM 2389 C C . CYS A 1 309 ? -0.262 -8.614 8.405 1.00 84.25 309 CYS A C 1
ATOM 2391 O O . CYS A 1 309 ? -0.217 -9.668 9.028 1.00 84.25 309 CYS A O 1
ATOM 2393 N N . THR A 1 310 ? 0.158 -8.516 7.150 1.00 75.88 310 THR A N 1
ATOM 2394 C CA . THR A 1 310 ? 0.808 -9.606 6.417 1.00 75.88 310 THR A CA 1
ATOM 2395 C C . THR A 1 310 ? 2.199 -9.177 5.966 1.00 75.88 310 THR A C 1
ATOM 2397 O O . THR A 1 310 ? 2.512 -7.983 5.925 1.00 75.88 310 THR A O 1
ATOM 2400 N N . GLU A 1 311 ? 3.049 -10.144 5.621 1.00 63.06 311 GLU A N 1
ATOM 2401 C CA . GLU A 1 311 ? 4.238 -9.832 4.832 1.00 63.06 311 GLU A CA 1
ATOM 2402 C C . GLU A 1 311 ? 3.771 -9.219 3.507 1.00 63.06 311 GLU A C 1
ATOM 2404 O O . GLU A 1 311 ? 2.902 -9.770 2.829 1.00 63.06 311 GLU A O 1
ATOM 2409 N N . ILE A 1 312 ? 4.274 -8.026 3.190 1.00 58.78 312 ILE A N 1
ATOM 2410 C CA . ILE A 1 312 ? 4.012 -7.397 1.899 1.00 58.78 312 ILE A CA 1
ATOM 2411 C C . ILE A 1 312 ? 4.843 -8.178 0.891 1.00 58.78 312 ILE A C 1
ATOM 2413 O O . ILE A 1 312 ? 6.074 -8.140 0.940 1.00 58.78 312 ILE A O 1
ATOM 2417 N N . ASP A 1 313 ? 4.170 -8.913 0.011 1.00 58.56 313 ASP A N 1
ATOM 2418 C CA . ASP A 1 313 ? 4.846 -9.532 -1.114 1.00 58.56 313 ASP A CA 1
ATOM 2419 C C . ASP A 1 313 ? 5.365 -8.423 -2.032 1.00 58.56 313 ASP A C 1
ATOM 2421 O O . ASP A 1 313 ? 4.599 -7.652 -2.608 1.00 58.56 313 ASP A O 1
ATOM 2425 N N . ASN A 1 314 ? 6.688 -8.304 -2.118 1.00 61.56 314 ASN A N 1
ATOM 2426 C CA . ASN A 1 314 ? 7.334 -7.302 -2.957 1.00 61.56 314 ASN A CA 1
ATOM 2427 C C . ASN A 1 314 ? 7.317 -7.696 -4.446 1.00 61.56 314 ASN A C 1
ATOM 2429 O O . ASN A 1 314 ? 7.756 -6.901 -5.280 1.00 61.56 314 ASN A O 1
ATOM 2433 N N . GLN A 1 315 ? 6.846 -8.898 -4.797 1.00 69.19 315 GLN A N 1
ATOM 2434 C CA . GLN A 1 315 ? 6.760 -9.371 -6.176 1.00 69.19 315 GLN A CA 1
ATOM 2435 C C . GLN A 1 315 ? 5.424 -8.989 -6.821 1.00 69.19 315 GLN A C 1
ATOM 2437 O O . GLN A 1 315 ? 4.352 -9.133 -6.236 1.00 69.19 315 GLN A O 1
ATOM 2442 N N . ILE A 1 316 ? 5.486 -8.520 -8.071 1.00 82.25 316 ILE A N 1
ATOM 2443 C CA . ILE A 1 316 ? 4.288 -8.335 -8.893 1.00 82.25 316 ILE A CA 1
ATOM 2444 C C . ILE A 1 316 ? 3.874 -9.694 -9.454 1.00 82.25 316 ILE A C 1
ATOM 2446 O O . ILE A 1 316 ? 4.607 -10.306 -10.229 1.00 82.25 316 ILE A O 1
ATOM 2450 N N . HIS A 1 317 ? 2.670 -10.135 -9.092 1.00 75.50 317 HIS A N 1
ATOM 2451 C CA . HIS A 1 317 ? 2.028 -11.307 -9.683 1.00 75.50 317 HIS A CA 1
ATOM 2452 C C . HIS A 1 317 ? 1.234 -10.887 -10.921 1.00 75.50 317 HIS A C 1
ATOM 2454 O O . HIS A 1 317 ? 0.214 -10.211 -10.801 1.00 75.50 317 HIS A O 1
ATOM 2460 N N . GLY A 1 318 ? 1.696 -11.284 -12.109 1.00 86.62 318 GLY A N 1
ATOM 2461 C CA . GLY A 1 318 ? 1.059 -10.946 -13.390 1.00 86.62 318 GLY A CA 1
ATOM 2462 C C . GLY A 1 318 ? 1.768 -9.815 -14.151 1.00 86.62 318 GLY A C 1
ATOM 2463 O O . GLY A 1 318 ? 2.964 -9.607 -13.938 1.00 86.62 318 GLY A O 1
ATOM 2464 N N . PRO A 1 319 ? 1.077 -9.119 -15.078 1.00 93.00 319 PRO A N 1
ATOM 2465 C CA . PRO A 1 319 ? 1.679 -8.033 -15.841 1.00 93.00 319 PRO A CA 1
ATOM 2466 C C . PRO A 1 319 ? 2.040 -6.850 -14.944 1.00 93.00 319 PRO A C 1
ATOM 2468 O O . PRO A 1 319 ? 1.278 -6.436 -14.066 1.00 93.00 319 PRO A O 1
ATOM 2471 N N . VAL A 1 320 ? 3.194 -6.249 -15.208 1.00 96.56 320 VAL A N 1
ATOM 2472 C CA . VAL A 1 320 ? 3.516 -4.924 -14.688 1.00 96.56 320 VAL A CA 1
ATOM 2473 C C . VAL A 1 320 ? 2.605 -3.903 -15.370 1.00 96.56 320 VAL A C 1
ATOM 2475 O O . VAL A 1 320 ? 2.511 -3.855 -16.596 1.00 96.56 320 VAL A O 1
ATOM 2478 N N . VAL A 1 321 ? 1.926 -3.099 -14.558 1.00 97.31 321 VAL A N 1
ATOM 2479 C CA . VAL A 1 321 ? 1.020 -2.024 -14.966 1.00 97.31 321 VAL A CA 1
ATOM 2480 C C . VAL A 1 321 ? 1.513 -0.769 -14.262 1.00 97.31 321 VAL A C 1
ATOM 2482 O O . VAL A 1 321 ? 1.130 -0.474 -13.124 1.00 97.31 321 VAL A O 1
ATOM 2485 N N . ALA A 1 322 ? 2.428 -0.070 -14.925 1.00 98.00 322 ALA A N 1
ATOM 2486 C CA . ALA A 1 322 ? 3.082 1.111 -14.385 1.00 98.00 322 ALA A CA 1
ATOM 2487 C C . ALA A 1 322 ? 2.486 2.399 -14.961 1.00 98.00 322 ALA A C 1
ATOM 2489 O O . ALA A 1 322 ? 2.067 2.451 -16.116 1.00 98.00 322 ALA A O 1
ATOM 2490 N N . GLY A 1 323 ? 2.468 3.459 -14.162 1.00 97.31 323 GLY A N 1
ATOM 2491 C CA . GLY A 1 323 ? 2.026 4.775 -14.605 1.00 97.31 323 GLY A CA 1
ATOM 2492 C C . GLY A 1 323 ? 2.943 5.869 -14.086 1.00 97.31 323 GLY A C 1
ATOM 2493 O O . GLY A 1 323 ? 3.316 5.872 -12.911 1.00 97.31 323 GLY A O 1
ATOM 2494 N N . ILE A 1 324 ? 3.290 6.811 -14.957 1.00 96.31 324 ILE A N 1
ATOM 2495 C CA . ILE A 1 324 ? 4.035 8.008 -14.575 1.00 96.31 324 ILE A CA 1
ATOM 2496 C C . ILE A 1 324 ? 3.057 9.007 -13.958 1.00 96.31 324 ILE A C 1
ATOM 2498 O O . ILE A 1 324 ? 2.083 9.393 -14.603 1.00 96.31 324 ILE A O 1
ATOM 2502 N N . LEU A 1 325 ? 3.318 9.427 -12.722 1.00 95.88 325 LEU A N 1
ATOM 2503 C CA . LEU A 1 325 ? 2.589 10.473 -12.011 1.00 95.88 325 LEU A CA 1
ATOM 2504 C C . LEU A 1 325 ? 3.350 11.801 -12.134 1.00 95.88 325 LEU A C 1
ATOM 2506 O O . LEU A 1 325 ? 4.383 11.955 -11.473 1.00 95.88 325 LEU A O 1
ATOM 2510 N N . PRO A 1 326 ? 2.842 12.773 -12.906 1.00 93.06 326 PRO A N 1
ATOM 2511 C CA . PRO A 1 326 ? 3.428 14.105 -12.972 1.00 93.06 326 PRO A CA 1
ATOM 2512 C C . PRO A 1 326 ? 3.167 14.880 -11.679 1.00 93.06 326 PRO A C 1
ATOM 2514 O O . PRO A 1 326 ? 2.041 15.275 -11.394 1.00 93.06 326 PRO A O 1
ATOM 2517 N N . LEU A 1 327 ? 4.199 15.138 -10.880 1.00 91.50 327 LEU A N 1
ATOM 2518 C CA . LEU A 1 327 ? 4.099 15.882 -9.619 1.00 91.50 327 LEU A CA 1
ATOM 2519 C C . LEU A 1 327 ? 3.834 17.379 -9.822 1.00 91.50 327 LEU A C 1
ATOM 2521 O O . LEU A 1 327 ? 3.338 18.042 -8.912 1.00 91.50 327 LEU A O 1
ATOM 2525 N N . TRP A 1 328 ? 4.087 17.893 -11.028 1.00 86.94 328 TRP A N 1
ATOM 2526 C CA . TRP A 1 328 ? 3.647 19.223 -11.453 1.00 86.94 328 TRP A CA 1
ATOM 2527 C C . TRP A 1 328 ? 2.134 19.294 -11.720 1.00 86.94 328 TRP A C 1
ATOM 2529 O O . TRP A 1 328 ? 1.596 20.374 -11.963 1.00 86.94 328 TRP A O 1
ATOM 2539 N N . GLY A 1 329 ? 1.440 18.154 -11.655 1.00 86.81 329 GLY A N 1
ATOM 2540 C CA . GLY A 1 329 ? -0.004 18.013 -11.756 1.00 86.81 329 GLY A CA 1
ATOM 2541 C C . GLY A 1 329 ? -0.504 18.021 -13.193 1.00 86.81 329 GLY A C 1
ATOM 2542 O O . GLY A 1 329 ? -0.875 16.976 -13.716 1.00 86.81 329 GLY A O 1
ATOM 2543 N N . LYS A 1 330 ? -0.576 19.200 -13.812 1.00 85.44 330 LYS A N 1
ATOM 2544 C CA . LYS A 1 330 ? -1.217 19.382 -15.116 1.00 85.44 330 LYS A CA 1
ATOM 2545 C C . LYS A 1 330 ? -0.189 19.455 -16.238 1.00 85.44 330 LYS A C 1
ATOM 2547 O O . LYS A 1 330 ? 0.642 20.361 -16.251 1.00 85.44 330 LYS A O 1
ATOM 2552 N N . SER A 1 331 ? -0.308 18.550 -17.200 1.00 88.12 331 SER A N 1
ATOM 2553 C CA . SER A 1 331 ? 0.505 18.513 -18.414 1.00 88.12 331 SER A CA 1
ATOM 2554 C C . SER A 1 331 ? -0.210 19.212 -19.566 1.00 88.12 331 SER A C 1
ATOM 2556 O O . SER A 1 331 ? -1.443 19.242 -19.643 1.00 88.12 331 SER A O 1
ATOM 2558 N N . SER A 1 332 ? 0.568 19.782 -20.479 1.00 88.81 332 SER A N 1
ATOM 2559 C CA . SER A 1 332 ? 0.053 20.302 -21.748 1.00 88.81 332 SER A CA 1
ATOM 2560 C C . SER A 1 332 ? 0.385 19.312 -22.854 1.00 88.81 332 SER A C 1
ATOM 2562 O O . SER A 1 332 ? 1.505 18.808 -22.911 1.00 88.81 332 SER A O 1
ATOM 2564 N N . SER A 1 333 ? -0.570 19.021 -23.737 1.00 88.06 333 SER A N 1
ATOM 2565 C CA . SER A 1 333 ? -0.264 18.218 -24.921 1.00 88.06 333 SER A CA 1
ATOM 2566 C C . SER A 1 333 ? 0.705 18.970 -25.831 1.00 88.06 333 SER A C 1
ATOM 2568 O O . SER A 1 333 ? 0.830 20.190 -25.758 1.00 88.06 333 SER A O 1
ATOM 2570 N N . TYR A 1 334 ? 1.353 18.282 -26.756 1.00 84.56 334 TYR A N 1
ATOM 2571 C CA . TYR A 1 334 ? 1.932 18.941 -27.917 1.00 84.56 334 TYR A CA 1
ATOM 2572 C C . TYR A 1 334 ? 0.830 19.535 -28.798 1.00 84.56 334 TYR A C 1
ATOM 2574 O O . TYR A 1 334 ? -0.338 19.136 -28.727 1.00 84.56 334 TYR A O 1
ATOM 2582 N N . ASN A 1 335 ? 1.212 20.517 -29.615 1.00 79.94 335 ASN A N 1
ATOM 2583 C CA . ASN A 1 335 ? 0.320 21.102 -30.602 1.00 79.94 335 ASN A CA 1
ATOM 2584 C C . ASN A 1 335 ? 0.125 20.111 -31.756 1.00 79.94 335 ASN A C 1
ATOM 2586 O O . ASN A 1 335 ? 1.088 19.777 -32.446 1.00 79.94 335 ASN A O 1
ATOM 2590 N N . ILE A 1 336 ? -1.112 19.662 -31.952 1.00 77.31 336 ILE A N 1
ATOM 2591 C CA . ILE A 1 336 ? -1.510 18.774 -33.042 1.00 77.31 336 ILE A CA 1
ATOM 2592 C C . ILE A 1 336 ? -2.480 19.544 -33.933 1.00 77.31 336 ILE A C 1
ATOM 2594 O O . ILE A 1 336 ? -3.575 19.906 -33.505 1.00 77.31 336 ILE A O 1
ATOM 2598 N N . SER A 1 337 ? -2.073 19.808 -35.176 1.00 73.19 337 SER A N 1
ATOM 2599 C CA . SER A 1 337 ? -2.899 20.508 -36.173 1.00 73.19 337 SER A CA 1
ATOM 2600 C C . SER A 1 337 ? -3.473 21.856 -35.689 1.00 73.19 337 SER A C 1
ATOM 2602 O O . SER A 1 337 ? -4.595 22.223 -36.033 1.00 73.19 337 SER A O 1
ATOM 2604 N N . GLY A 1 338 ? -2.710 22.606 -34.887 1.00 75.00 338 GLY A N 1
ATOM 2605 C CA . GLY A 1 338 ? -3.105 23.914 -34.359 1.00 75.00 338 GLY A CA 1
ATOM 2606 C C . GLY A 1 338 ? -3.840 23.871 -33.017 1.00 75.00 338 GLY A C 1
ATOM 2607 O O . GLY A 1 338 ? -4.190 24.933 -32.505 1.00 75.00 338 GLY A O 1
ATOM 2608 N N . GLN A 1 339 ? -4.059 22.689 -32.435 1.00 80.44 339 GLN A N 1
ATOM 2609 C CA . GLN A 1 339 ? -4.774 22.522 -31.171 1.00 80.44 339 GLN A CA 1
ATOM 2610 C C . GLN A 1 339 ? -3.886 21.938 -30.076 1.00 80.44 339 GLN A C 1
ATOM 2612 O O . GLN A 1 339 ? -3.000 21.123 -30.328 1.00 80.44 339 GLN A O 1
ATOM 2617 N N . GLN A 1 340 ? -4.138 22.370 -28.843 1.00 87.00 340 GLN A N 1
ATOM 2618 C CA . GLN A 1 340 ? -3.455 21.902 -27.646 1.00 87.00 340 GLN A CA 1
ATOM 2619 C C . GLN A 1 340 ? -4.490 21.701 -26.545 1.00 87.00 340 GLN A C 1
ATOM 2621 O O . GLN A 1 340 ? -5.346 22.561 -26.327 1.00 87.00 340 GLN A O 1
ATOM 2626 N N . ILE A 1 341 ? -4.382 20.589 -25.827 1.00 88.56 341 ILE A N 1
ATOM 2627 C CA . ILE A 1 341 ? -5.188 20.327 -24.643 1.00 88.56 341 ILE A CA 1
ATOM 2628 C C . ILE A 1 341 ? -4.325 20.341 -23.392 1.00 88.56 341 ILE A C 1
ATOM 2630 O O . ILE A 1 341 ? -3.098 20.418 -23.408 1.00 88.56 341 ILE A O 1
ATOM 2634 N N . ASN A 1 342 ? -5.021 20.259 -22.280 1.00 90.44 342 ASN A N 1
ATOM 2635 C CA . ASN A 1 342 ? -4.516 20.495 -20.956 1.00 90.44 342 ASN A CA 1
ATOM 2636 C C . ASN A 1 342 ? -5.078 19.357 -20.102 1.00 90.44 342 ASN A C 1
ATOM 2638 O O . ASN A 1 342 ? -6.301 19.216 -20.040 1.00 90.44 342 ASN A O 1
ATOM 2642 N N . THR A 1 343 ? -4.223 18.533 -19.499 1.00 91.31 343 THR A N 1
ATOM 2643 C CA . THR A 1 343 ? -4.671 17.307 -18.826 1.00 91.31 343 THR A CA 1
ATOM 2644 C C . THR A 1 343 ? -5.442 17.598 -17.539 1.00 91.31 343 THR A C 1
ATOM 2646 O O . THR A 1 343 ? -5.464 18.718 -17.012 1.00 91.31 343 THR A O 1
ATOM 2649 N N . ILE A 1 344 ? -6.117 16.570 -17.034 1.00 87.25 344 ILE A N 1
ATOM 2650 C CA . ILE A 1 344 ? -6.766 16.569 -15.730 1.00 87.25 344 ILE A CA 1
ATOM 2651 C C . ILE A 1 344 ? -5.809 15.891 -14.740 1.00 87.25 344 ILE A C 1
ATOM 2653 O O . ILE A 1 344 ? -5.564 14.689 -14.872 1.00 87.25 344 ILE A O 1
ATOM 2657 N N . PRO A 1 345 ? -5.276 16.615 -13.737 1.00 89.19 345 PRO A N 1
ATOM 2658 C CA . PRO A 1 345 ? -4.463 15.994 -12.701 1.00 89.19 345 PRO A CA 1
ATOM 2659 C C . PRO A 1 345 ? -5.309 14.997 -11.908 1.00 89.19 345 PRO A C 1
ATOM 2661 O O . PRO A 1 345 ? -6.478 15.250 -11.600 1.00 89.19 345 PRO A O 1
ATOM 2664 N N . ILE A 1 346 ? -4.713 13.871 -11.527 1.00 93.31 346 ILE A N 1
ATOM 2665 C CA . ILE A 1 346 ? -5.400 12.893 -10.684 1.00 93.31 346 ILE A CA 1
ATOM 2666 C C . ILE A 1 346 ? -5.409 13.344 -9.224 1.00 93.31 346 ILE A C 1
ATOM 2668 O O . ILE A 1 346 ? -4.521 14.070 -8.782 1.00 93.31 346 ILE A O 1
ATOM 2672 N N . SER A 1 347 ? -6.387 12.895 -8.441 1.00 91.94 347 SER A N 1
ATOM 2673 C CA . SER A 1 347 ? -6.365 13.139 -6.998 1.00 91.94 347 SER A CA 1
ATOM 2674 C C . SER A 1 347 ? -5.441 12.137 -6.310 1.00 91.94 347 SER A C 1
ATOM 2676 O O . SER A 1 347 ? -5.645 10.931 -6.429 1.00 91.94 347 SER A O 1
ATOM 2678 N N . ILE A 1 348 ? -4.456 12.628 -5.558 1.00 94.12 348 ILE A N 1
ATOM 2679 C CA . ILE A 1 348 ? -3.641 11.813 -4.637 1.00 94.12 348 ILE A CA 1
ATOM 2680 C C . ILE A 1 348 ? -4.035 12.033 -3.168 1.00 94.12 348 ILE A C 1
ATOM 2682 O O . ILE A 1 348 ? -3.540 11.355 -2.272 1.00 94.12 348 ILE A O 1
ATOM 2686 N N . SER A 1 349 ? -4.949 12.967 -2.906 1.00 92.06 349 SER A N 1
ATOM 2687 C CA . SER A 1 349 ? -5.424 13.277 -1.563 1.00 92.06 349 SER A CA 1
ATOM 2688 C C . SER A 1 349 ? -6.224 12.099 -1.000 1.00 92.06 349 SER A C 1
ATOM 2690 O O . SER A 1 349 ? -7.104 11.543 -1.663 1.00 92.06 349 SER A O 1
ATOM 2692 N N . MET A 1 350 ? -5.944 11.724 0.248 1.00 88.31 350 MET A N 1
ATOM 2693 C CA . MET A 1 350 ? -6.709 10.675 0.922 1.00 88.31 350 MET A CA 1
ATOM 2694 C C . MET A 1 350 ? -8.153 11.150 1.166 1.00 88.31 350 MET A C 1
ATOM 2696 O O . MET A 1 350 ? -8.342 12.199 1.794 1.00 88.31 350 MET A O 1
ATOM 2700 N N . PRO A 1 351 ? -9.180 10.412 0.701 1.00 83.81 351 PRO A N 1
ATOM 2701 C CA . PRO A 1 351 ? -10.567 10.752 0.993 1.00 83.81 351 PRO A CA 1
ATOM 2702 C C . PRO A 1 351 ? -10.832 10.713 2.504 1.00 83.81 351 PRO A C 1
ATOM 2704 O O . PRO A 1 351 ? -10.231 9.935 3.245 1.00 83.81 351 PRO A O 1
ATOM 2707 N N . LYS A 1 352 ? -11.740 11.572 2.980 1.00 76.56 352 LYS A N 1
ATOM 2708 C CA . LYS A 1 352 ? -12.035 11.702 4.419 1.00 76.56 352 LYS A CA 1
ATOM 2709 C C . LYS A 1 352 ? -12.908 10.565 4.950 1.00 76.56 352 LYS A C 1
ATOM 2711 O O . LYS A 1 352 ? -12.820 10.221 6.126 1.00 76.56 352 LYS A O 1
ATOM 2716 N N . ASP A 1 353 ? -13.778 10.032 4.102 1.00 69.12 353 ASP A N 1
ATOM 2717 C CA . ASP A 1 353 ? -14.905 9.170 4.461 1.00 69.12 353 ASP A CA 1
ATOM 2718 C C . ASP A 1 353 ? -14.916 7.812 3.749 1.00 69.12 353 ASP A C 1
ATOM 2720 O O . ASP A 1 353 ? -15.695 6.927 4.118 1.00 69.12 353 ASP A O 1
ATOM 2724 N N . LYS A 1 354 ? -14.016 7.626 2.781 1.00 71.50 354 LYS A N 1
ATOM 2725 C CA . LYS A 1 354 ? -13.854 6.408 1.984 1.00 71.50 354 LYS A CA 1
ATOM 2726 C C . LYS A 1 354 ? -12.408 5.947 2.005 1.00 71.50 354 LYS A C 1
ATOM 2728 O O . LYS A 1 354 ? -11.531 6.631 2.522 1.00 71.50 354 LYS A O 1
ATOM 2733 N N . GLU A 1 355 ? -12.167 4.764 1.470 1.00 79.19 355 GLU A N 1
ATOM 2734 C CA . GLU A 1 355 ? -10.814 4.309 1.196 1.00 79.19 355 GLU A CA 1
ATOM 2735 C C . GLU A 1 355 ? -10.373 4.790 -0.200 1.00 79.19 355 GLU A C 1
ATOM 2737 O O . GLU A 1 355 ? -11.210 5.028 -1.073 1.00 79.19 355 GLU A O 1
ATOM 2742 N N . TYR A 1 356 ? -9.073 5.043 -0.392 1.00 86.69 356 TYR A N 1
ATOM 2743 C CA . TYR A 1 356 ? -8.592 5.718 -1.599 1.00 86.69 356 TYR A CA 1
ATOM 2744 C C . TYR A 1 356 ? -8.830 4.906 -2.877 1.00 86.69 356 TYR A C 1
ATOM 2746 O O . TYR A 1 356 ? -9.203 5.501 -3.881 1.00 86.69 356 TYR A O 1
ATOM 2754 N N . CYS A 1 357 ? -8.654 3.584 -2.863 1.00 86.94 357 CYS A N 1
ATOM 2755 C CA . CYS A 1 357 ? -8.919 2.736 -4.026 1.00 86.94 357 CYS A CA 1
ATOM 2756 C C . CYS A 1 357 ? -10.413 2.538 -4.281 1.00 86.94 357 CYS A C 1
ATOM 2758 O O . CYS A 1 357 ? -10.800 2.399 -5.436 1.00 86.94 357 CYS A O 1
ATOM 2760 N N . ASP A 1 358 ? -11.255 2.594 -3.248 1.00 82.31 358 ASP A N 1
ATOM 2761 C CA . ASP A 1 358 ? -12.712 2.633 -3.440 1.00 82.31 358 ASP A CA 1
ATOM 2762 C C . ASP A 1 358 ? -13.135 3.934 -4.158 1.00 82.31 358 ASP A C 1
ATOM 2764 O O . ASP A 1 358 ? -14.067 3.938 -4.962 1.00 82.31 358 ASP A O 1
ATOM 2768 N N . TYR A 1 359 ? -12.450 5.051 -3.877 1.00 85.56 359 TYR A N 1
ATOM 2769 C CA . TYR A 1 359 ? -12.732 6.360 -4.482 1.00 85.56 359 TYR A CA 1
ATOM 2770 C C . TYR A 1 359 ? -12.044 6.568 -5.845 1.00 85.56 359 TYR A C 1
ATOM 2772 O O . TYR A 1 359 ? -12.626 7.169 -6.745 1.00 85.56 359 TYR A O 1
ATOM 2780 N N . ASN A 1 360 ? -10.831 6.038 -6.018 1.00 91.69 360 ASN A N 1
ATOM 2781 C CA . ASN A 1 360 ? -10.009 6.129 -7.227 1.00 91.69 360 ASN A CA 1
ATOM 2782 C C . ASN A 1 360 ? -9.641 4.728 -7.761 1.00 91.69 360 ASN A C 1
ATOM 2784 O O . ASN A 1 360 ? -8.453 4.391 -7.855 1.00 91.69 360 ASN A O 1
ATOM 2788 N N . PRO A 1 361 ? -10.625 3.896 -8.152 1.00 90.75 361 PRO A N 1
ATOM 2789 C CA . PRO A 1 361 ? -10.367 2.510 -8.548 1.00 90.75 361 PRO A CA 1
ATOM 2790 C C . PRO A 1 361 ? -9.439 2.400 -9.760 1.00 90.75 361 PRO A C 1
ATOM 2792 O O . PRO A 1 361 ? -8.646 1.467 -9.838 1.00 90.75 361 PRO A O 1
ATOM 2795 N N . ASN A 1 362 ? -9.475 3.373 -10.679 1.00 93.19 362 ASN A N 1
ATOM 2796 C CA . ASN A 1 362 ? -8.619 3.366 -11.867 1.00 93.19 362 ASN A CA 1
ATOM 2797 C C . ASN A 1 362 ? -7.141 3.617 -11.539 1.00 93.19 362 ASN A C 1
ATOM 2799 O O . ASN A 1 362 ? -6.287 2.917 -12.072 1.00 93.19 362 ASN A O 1
ATOM 2803 N N . VAL A 1 363 ? -6.830 4.527 -10.605 1.00 94.62 363 VAL A N 1
ATOM 2804 C CA . VAL A 1 363 ? -5.446 4.720 -10.123 1.00 94.62 363 VAL A CA 1
ATOM 2805 C C . VAL A 1 363 ? -4.946 3.447 -9.438 1.00 94.62 363 VAL A C 1
ATOM 2807 O O . VAL A 1 363 ? -3.785 3.067 -9.555 1.00 94.62 363 VAL A O 1
ATOM 2810 N N . CYS A 1 364 ? -5.836 2.724 -8.764 1.00 92.12 364 CYS A N 1
ATOM 2811 C CA . CYS A 1 364 ? -5.482 1.470 -8.118 1.00 92.12 364 CYS A CA 1
ATOM 2812 C C . CYS A 1 364 ? -5.391 0.260 -9.057 1.00 92.12 364 CYS A C 1
ATOM 2814 O O . CYS A 1 364 ? -5.067 -0.826 -8.575 1.00 92.12 364 CYS A O 1
ATOM 2816 N N . LYS A 1 365 ? -5.588 0.417 -10.371 1.00 93.56 365 LYS A N 1
ATOM 2817 C CA . LYS A 1 365 ? -5.216 -0.621 -11.348 1.00 93.56 365 LYS A CA 1
ATOM 2818 C C . LYS A 1 365 ? -3.707 -0.688 -11.568 1.00 93.56 365 LYS A C 1
ATOM 2820 O O . LYS A 1 365 ? -3.186 -1.769 -11.818 1.00 93.56 365 LYS A O 1
ATOM 2825 N N . TYR A 1 366 ? -2.996 0.427 -11.401 1.00 95.94 366 TYR A N 1
ATOM 2826 C CA . TYR A 1 366 ? -1.538 0.420 -11.448 1.00 95.94 366 TYR A CA 1
ATOM 2827 C C . TYR A 1 366 ? -0.973 -0.340 -10.249 1.00 95.94 366 TYR A C 1
ATOM 2829 O O . TYR A 1 366 ? -1.366 -0.110 -9.099 1.00 95.94 366 TYR A O 1
ATOM 2837 N N . ASN A 1 367 ? -0.044 -1.252 -10.506 1.00 94.75 367 ASN A N 1
ATOM 2838 C CA . ASN A 1 367 ? 0.752 -1.908 -9.468 1.00 94.75 367 ASN A CA 1
ATOM 2839 C C . ASN A 1 367 ? 2.095 -1.197 -9.240 1.00 94.75 367 ASN A C 1
ATOM 2841 O O . ASN A 1 367 ? 2.726 -1.429 -8.210 1.00 94.75 367 ASN A O 1
ATOM 2845 N N . VAL A 1 368 ? 2.469 -0.264 -10.126 1.00 97.56 368 VAL A N 1
ATOM 2846 C CA . VAL A 1 368 ? 3.619 0.634 -9.967 1.00 97.56 368 VAL A CA 1
ATOM 2847 C C . VAL A 1 368 ? 3.214 2.074 -10.294 1.00 97.56 368 VAL A C 1
ATOM 2849 O O . VAL A 1 368 ? 2.669 2.347 -11.361 1.00 97.56 368 VAL A O 1
ATOM 2852 N N . ILE A 1 369 ? 3.512 3.014 -9.402 1.00 97.88 369 ILE A N 1
ATOM 2853 C CA . ILE A 1 369 ? 3.386 4.455 -9.648 1.00 97.88 369 ILE A CA 1
ATOM 2854 C C . ILE A 1 369 ? 4.783 5.071 -9.645 1.00 97.88 369 ILE A C 1
ATOM 2856 O O . ILE A 1 369 ? 5.520 4.945 -8.667 1.00 97.88 369 ILE A O 1
ATOM 2860 N N . ILE A 1 370 ? 5.141 5.758 -10.724 1.00 98.00 370 ILE A N 1
ATOM 2861 C CA . ILE A 1 370 ? 6.448 6.390 -10.902 1.00 98.00 370 ILE A CA 1
ATOM 2862 C C . ILE A 1 370 ? 6.264 7.907 -10.793 1.00 98.00 370 ILE A C 1
ATOM 2864 O O . ILE A 1 370 ? 5.767 8.551 -11.711 1.00 98.00 370 ILE A O 1
ATOM 2868 N N . ALA A 1 371 ? 6.633 8.489 -9.657 1.00 96.69 371 ALA A N 1
ATOM 2869 C CA . ALA A 1 371 ? 6.515 9.916 -9.391 1.00 96.69 371 ALA A CA 1
ATOM 2870 C C . ALA A 1 371 ? 7.608 10.702 -10.131 1.00 96.69 371 ALA A C 1
ATOM 2872 O O . ALA A 1 371 ? 8.795 10.586 -9.811 1.00 96.69 371 ALA A O 1
ATOM 2873 N N . ALA A 1 372 ? 7.203 11.512 -11.107 1.00 92.62 372 ALA A N 1
ATOM 2874 C CA . ALA A 1 372 ? 8.075 12.346 -11.923 1.00 92.62 372 ALA A CA 1
ATOM 2875 C C . ALA A 1 372 ? 7.860 13.833 -11.573 1.00 92.62 372 ALA A C 1
ATOM 2877 O O . ALA A 1 372 ? 6.728 14.281 -11.493 1.00 92.62 372 ALA A O 1
ATOM 2878 N N . TYR A 1 373 ? 8.868 14.670 -11.342 1.00 89.25 373 TYR A N 1
ATOM 2879 C CA . TYR A 1 373 ? 10.301 14.391 -11.336 1.00 89.25 373 TYR A CA 1
ATOM 2880 C C . TYR A 1 373 ? 10.963 14.856 -10.044 1.00 89.25 373 TYR A C 1
ATOM 2882 O O . TYR A 1 373 ? 10.574 15.859 -9.436 1.00 89.25 373 TYR A O 1
ATOM 2890 N N . LEU A 1 374 ? 12.021 14.139 -9.677 1.00 89.25 374 LEU A N 1
ATOM 2891 C CA . LEU A 1 374 ? 13.063 14.608 -8.784 1.00 89.25 374 LEU A CA 1
ATOM 2892 C C . LEU A 1 374 ? 14.201 15.185 -9.629 1.00 89.25 374 LEU A C 1
ATOM 2894 O O . LEU A 1 374 ? 14.938 14.458 -10.295 1.00 89.25 374 LEU A O 1
ATOM 2898 N N . THR A 1 375 ? 14.338 16.504 -9.603 1.00 85.19 375 THR A N 1
ATOM 2899 C CA . THR A 1 375 ? 15.367 17.221 -10.366 1.00 85.19 375 THR A CA 1
ATOM 2900 C C . THR A 1 375 ? 16.622 17.427 -9.524 1.00 85.19 375 THR A C 1
ATOM 2902 O O . THR A 1 375 ? 16.548 17.452 -8.294 1.00 85.19 375 THR A O 1
ATOM 2905 N N . TYR A 1 376 ? 17.779 17.571 -10.175 1.00 82.25 376 TYR A N 1
ATOM 2906 C CA . TYR A 1 376 ? 19.052 17.875 -9.520 1.00 82.25 376 TYR A CA 1
ATOM 2907 C C . TYR A 1 376 ? 19.675 19.142 -10.104 1.00 82.25 376 TYR A C 1
ATOM 2909 O O . TYR A 1 376 ? 19.853 19.254 -11.317 1.00 82.25 376 TYR A O 1
ATOM 2917 N N . THR A 1 377 ? 20.085 20.063 -9.230 1.00 73.00 377 THR A N 1
ATOM 2918 C CA . THR A 1 377 ? 20.926 21.209 -9.604 1.00 73.00 377 THR A CA 1
ATOM 2919 C C . THR A 1 377 ? 22.133 21.305 -8.679 1.00 73.00 377 THR A C 1
ATOM 2921 O O . THR A 1 377 ? 22.049 20.988 -7.494 1.00 73.00 377 THR A O 1
ATOM 2924 N N . SER A 1 378 ? 23.266 21.789 -9.190 1.00 71.38 378 SER A N 1
ATOM 2925 C CA . SER A 1 378 ? 24.491 21.945 -8.392 1.00 71.38 378 SER A CA 1
ATOM 2926 C C . SER A 1 378 ? 24.350 22.932 -7.225 1.00 71.38 378 SER A C 1
ATOM 2928 O O . SER A 1 378 ? 25.116 22.844 -6.271 1.00 71.38 378 SER A O 1
ATOM 2930 N N . SER A 1 379 ? 23.387 23.858 -7.286 1.00 75.69 379 SER A N 1
ATOM 2931 C CA . SER A 1 379 ? 23.155 24.872 -6.252 1.00 75.69 379 SER A CA 1
ATOM 2932 C C . SER A 1 379 ? 22.139 24.459 -5.185 1.00 75.69 379 SER A C 1
ATOM 2934 O O . SER A 1 379 ? 22.257 24.923 -4.053 1.00 75.69 379 SER A O 1
ATOM 2936 N N . LYS A 1 380 ? 21.152 23.612 -5.516 1.00 75.81 380 LYS A N 1
ATOM 2937 C CA . LYS A 1 380 ? 20.070 23.215 -4.590 1.00 75.81 380 LYS A CA 1
ATOM 2938 C C . LYS A 1 380 ? 20.056 21.729 -4.221 1.00 75.81 380 LYS A C 1
ATOM 2940 O O . LYS A 1 380 ? 19.352 21.356 -3.290 1.00 75.81 380 LYS A O 1
ATOM 2945 N N . GLY A 1 381 ? 20.821 20.886 -4.913 1.00 83.81 381 GLY A N 1
ATOM 2946 C CA . GLY A 1 381 ? 20.750 19.436 -4.744 1.00 83.81 381 GLY A CA 1
ATOM 2947 C C . GLY A 1 381 ? 19.480 18.848 -5.365 1.00 83.81 381 GLY A C 1
ATOM 2948 O O . GLY A 1 381 ? 19.011 19.342 -6.392 1.00 83.81 381 GLY A O 1
ATOM 2949 N N . PHE A 1 382 ? 18.965 17.770 -4.766 1.00 88.00 382 PHE A N 1
ATOM 2950 C CA . PHE A 1 382 ? 17.751 17.082 -5.217 1.00 88.00 382 PHE A CA 1
ATOM 2951 C C . PHE A 1 382 ? 16.480 17.765 -4.698 1.00 88.00 382 PHE A C 1
ATOM 2953 O O . PHE A 1 382 ? 16.350 17.984 -3.496 1.00 88.00 382 PHE A O 1
ATOM 2960 N N . GLU A 1 383 ? 15.519 18.036 -5.583 1.00 86.75 383 GLU A N 1
ATOM 2961 C CA . GLU A 1 383 ? 14.227 18.643 -5.234 1.00 86.75 383 GLU A CA 1
ATOM 2962 C C . GLU A 1 383 ? 13.088 18.062 -6.088 1.00 86.75 383 GLU A C 1
ATOM 2964 O O . GLU A 1 383 ? 13.230 17.875 -7.302 1.00 86.75 383 GLU A O 1
ATOM 2969 N N . LEU A 1 384 ? 11.949 17.763 -5.450 1.00 88.00 384 LEU A N 1
ATOM 2970 C CA . LEU A 1 384 ? 10.731 17.327 -6.140 1.00 88.00 384 LEU A CA 1
ATOM 2971 C C . LEU A 1 384 ? 10.038 18.525 -6.791 1.00 88.00 384 LEU A C 1
ATOM 2973 O O . LEU A 1 384 ? 9.785 19.540 -6.136 1.00 88.00 384 LEU A O 1
ATOM 2977 N N . SER A 1 385 ? 9.681 18.389 -8.066 1.00 82.81 385 SER A N 1
ATOM 2978 C CA . SER A 1 385 ? 9.014 19.457 -8.810 1.00 82.81 385 SER A CA 1
ATOM 2979 C C . SER A 1 385 ? 7.494 19.403 -8.635 1.00 82.81 385 SER A C 1
ATOM 2981 O O . SER A 1 385 ? 6.814 18.630 -9.302 1.00 82.81 385 SER A O 1
ATOM 2983 N N . PHE A 1 386 ? 6.962 20.247 -7.746 1.00 86.25 386 PHE A N 1
ATOM 2984 C CA . PHE A 1 386 ? 5.513 20.422 -7.524 1.00 86.25 386 PHE A CA 1
ATOM 2985 C C . PHE A 1 386 ? 4.901 21.610 -8.288 1.00 86.25 386 PHE A C 1
ATOM 2987 O O . PHE A 1 386 ? 3.719 21.917 -8.120 1.00 86.25 386 PHE A O 1
ATOM 2994 N N . ASN A 1 387 ? 5.709 22.332 -9.067 1.00 76.25 387 ASN A N 1
ATOM 2995 C CA . ASN A 1 387 ? 5.265 23.517 -9.800 1.00 76.25 387 ASN A CA 1
ATOM 2996 C C . ASN A 1 387 ? 4.808 23.120 -11.200 1.00 76.25 387 ASN A C 1
ATOM 2998 O O . ASN A 1 387 ? 5.471 22.297 -11.825 1.00 76.25 387 ASN A O 1
ATOM 3002 N N . GLU A 1 388 ? 3.734 23.738 -11.695 1.00 66.81 388 GLU A N 1
ATOM 3003 C CA . GLU A 1 388 ? 3.231 23.500 -13.050 1.00 66.81 388 GLU A CA 1
ATOM 3004 C C . GLU A 1 388 ? 4.307 23.789 -14.109 1.00 66.81 388 GLU A C 1
ATOM 3006 O O . GLU A 1 388 ? 5.034 24.784 -14.022 1.00 66.81 388 GLU A O 1
ATOM 3011 N N . GLU A 1 389 ? 4.361 22.953 -15.149 1.00 63.31 389 GLU A N 1
ATOM 3012 C CA . GLU A 1 389 ? 5.329 23.060 -16.253 1.00 63.31 389 GLU A CA 1
ATOM 3013 C C . GLU A 1 389 ? 5.267 24.430 -16.964 1.00 63.31 389 GLU A C 1
ATOM 3015 O O . GLU A 1 389 ? 6.280 24.947 -17.431 1.00 63.31 389 GLU A O 1
ATOM 3020 N N . ASN A 1 390 ? 4.098 25.084 -16.944 1.00 57.53 390 ASN A N 1
ATOM 3021 C CA . ASN A 1 390 ? 3.853 26.399 -17.547 1.00 57.53 390 ASN A CA 1
ATOM 3022 C C . ASN A 1 390 ? 4.200 27.601 -16.637 1.00 57.53 390 ASN A C 1
ATOM 3024 O O . ASN A 1 390 ? 3.835 28.735 -16.947 1.00 57.53 390 ASN A O 1
ATOM 3028 N N . GLY A 1 391 ? 4.884 27.388 -15.507 1.00 51.97 391 GLY A N 1
ATOM 3029 C CA . GLY A 1 391 ? 5.406 28.475 -14.667 1.00 51.97 391 GLY A CA 1
ATOM 3030 C C . GLY A 1 391 ? 4.374 29.180 -13.779 1.00 51.97 391 GLY A C 1
ATOM 3031 O O . GLY A 1 391 ? 4.658 30.259 -13.254 1.00 51.97 391 GLY A O 1
ATOM 3032 N N . SER A 1 392 ? 3.189 28.595 -13.576 1.00 57.81 392 SER A N 1
ATOM 3033 C CA . SER A 1 392 ? 2.253 29.091 -12.564 1.00 57.81 392 SER A CA 1
ATOM 3034 C C . SER A 1 392 ? 2.770 28.748 -11.157 1.00 57.81 392 SER A C 1
ATOM 3036 O O . SER A 1 392 ? 3.331 27.680 -10.914 1.00 57.81 392 SER A O 1
ATOM 3038 N N . SER A 1 393 ? 2.603 29.664 -10.200 1.00 55.97 393 SER A N 1
ATOM 3039 C CA . SER A 1 393 ? 3.031 29.458 -8.808 1.00 55.97 393 SER A CA 1
ATOM 3040 C C . SER A 1 393 ? 2.085 28.558 -8.004 1.00 55.97 393 SER A C 1
ATOM 3042 O O . SER A 1 393 ? 2.317 28.325 -6.813 1.00 55.97 393 SER A O 1
ATOM 3044 N N . LYS A 1 394 ? 0.996 28.069 -8.614 1.00 68.31 394 LYS A N 1
ATOM 3045 C CA . LYS A 1 394 ? -0.030 27.299 -7.915 1.00 68.31 394 LYS A CA 1
ATOM 3046 C C . LYS A 1 394 ? 0.339 25.819 -7.922 1.00 68.31 394 LYS A C 1
ATOM 3048 O O . LYS A 1 394 ? 0.212 25.137 -8.929 1.00 68.31 394 LYS A O 1
ATOM 3053 N N . LYS A 1 395 ? 0.770 25.320 -6.765 1.00 78.38 395 LYS A N 1
ATOM 3054 C CA . LYS A 1 395 ? 1.037 23.892 -6.555 1.00 78.38 395 LYS A CA 1
ATOM 3055 C C . LYS A 1 395 ? -0.275 23.106 -6.566 1.00 78.38 395 LYS A C 1
ATOM 3057 O O . LYS A 1 395 ? -1.208 23.476 -5.851 1.00 78.38 395 LYS A O 1
ATOM 3062 N N . ILE A 1 396 ? -0.333 22.040 -7.365 1.00 85.38 396 ILE A N 1
ATOM 3063 C CA . ILE A 1 396 ? -1.487 21.125 -7.422 1.00 85.38 396 ILE A CA 1
ATOM 3064 C C . ILE A 1 396 ? -1.426 20.105 -6.282 1.00 85.38 396 ILE A C 1
ATOM 3066 O O . ILE A 1 396 ? -2.455 19.807 -5.682 1.00 85.38 396 ILE A O 1
ATOM 3070 N N . TYR A 1 397 ? -0.227 19.614 -5.965 1.00 91.31 397 TYR A N 1
ATOM 3071 C CA . TYR A 1 397 ? 0.007 18.647 -4.895 1.00 91.31 397 TYR A CA 1
ATOM 3072 C C . TYR A 1 397 ? 0.885 19.229 -3.790 1.00 91.31 397 TYR A C 1
ATOM 3074 O O . TYR A 1 397 ? 1.754 20.071 -4.046 1.00 91.31 397 TYR A O 1
ATOM 3082 N N . SER A 1 398 ? 0.693 18.742 -2.563 1.00 91.19 398 SER A N 1
ATOM 3083 C CA . SER A 1 398 ? 1.576 19.029 -1.429 1.00 91.19 398 SER A CA 1
ATOM 3084 C C . SER A 1 398 ? 2.503 17.847 -1.085 1.00 91.19 398 SER A C 1
ATOM 3086 O O . SER A 1 398 ? 2.163 16.686 -1.345 1.00 91.19 398 SER A O 1
ATOM 3088 N N . PRO A 1 399 ? 3.663 18.106 -0.448 1.00 92.56 399 PRO A N 1
ATOM 3089 C CA . PRO A 1 399 ? 4.508 17.062 0.134 1.00 92.56 399 PRO A CA 1
ATOM 3090 C C . PRO A 1 399 ? 3.764 16.095 1.064 1.00 92.56 399 PRO A C 1
ATOM 3092 O O . PRO A 1 399 ? 4.000 14.888 1.031 1.00 92.56 399 PRO A O 1
ATOM 3095 N N . GLU A 1 400 ? 2.864 16.613 1.900 1.00 93.19 400 GLU A N 1
ATOM 3096 C CA . GLU A 1 400 ? 2.080 15.839 2.866 1.00 93.19 400 GLU A CA 1
ATOM 3097 C C . GLU A 1 400 ? 1.080 14.916 2.168 1.00 93.19 400 GLU A C 1
ATOM 3099 O O . GLU A 1 400 ? 0.937 13.757 2.562 1.00 93.19 400 GLU A O 1
ATOM 3104 N N . GLU A 1 401 ? 0.421 15.404 1.114 1.00 93.88 401 GLU A N 1
ATOM 3105 C CA . GLU A 1 401 ? -0.488 14.590 0.305 1.00 93.88 401 GLU A CA 1
ATOM 3106 C C . GLU A 1 401 ? 0.263 13.457 -0.392 1.00 93.88 401 GLU A C 1
ATOM 3108 O O . GLU A 1 401 ? -0.175 12.307 -0.338 1.00 93.88 401 GLU A O 1
ATOM 3113 N N . LEU A 1 402 ? 1.432 13.752 -0.971 1.00 95.56 402 LEU A N 1
ATOM 3114 C CA . LEU A 1 402 ? 2.260 12.744 -1.625 1.00 95.56 402 LEU A CA 1
ATOM 3115 C C . LEU A 1 402 ? 2.744 11.671 -0.638 1.00 95.56 402 LEU A C 1
ATOM 3117 O O . LEU A 1 402 ? 2.651 10.483 -0.938 1.00 95.56 402 LEU A O 1
ATOM 3121 N N . LYS A 1 403 ? 3.194 12.059 0.562 1.00 95.38 403 LYS A N 1
ATOM 3122 C CA . LYS A 1 403 ? 3.584 11.120 1.632 1.00 95.38 403 LYS A CA 1
ATOM 3123 C C . LYS A 1 403 ? 2.437 10.200 2.041 1.00 95.38 403 LYS A C 1
ATOM 3125 O O . LYS A 1 403 ? 2.633 8.990 2.191 1.00 95.38 403 LYS A O 1
ATOM 3130 N N . ALA A 1 404 ? 1.242 10.761 2.224 1.00 91.38 404 ALA A N 1
ATOM 3131 C CA . ALA A 1 404 ? 0.057 9.991 2.590 1.00 91.38 404 ALA A CA 1
ATOM 3132 C C . ALA A 1 404 ? -0.333 9.005 1.481 1.00 91.38 404 ALA A C 1
ATOM 3134 O O . ALA A 1 404 ? -0.597 7.835 1.764 1.00 91.38 404 ALA A O 1
ATOM 3135 N N . PHE A 1 405 ? -0.296 9.454 0.225 1.00 95.12 405 PHE A N 1
ATOM 3136 C CA . PHE A 1 405 ? -0.544 8.623 -0.948 1.00 95.12 405 PHE A CA 1
ATOM 3137 C C . PHE A 1 405 ? 0.462 7.479 -1.080 1.00 95.12 405 PHE A C 1
ATOM 3139 O O . PHE A 1 405 ? 0.052 6.330 -1.212 1.00 95.12 405 PHE A O 1
ATOM 3146 N N . ILE A 1 406 ? 1.762 7.757 -0.962 1.00 95.31 406 ILE A N 1
ATOM 3147 C CA . ILE A 1 406 ? 2.821 6.739 -1.023 1.00 95.31 406 ILE A CA 1
ATOM 3148 C C . ILE A 1 406 ? 2.651 5.700 0.084 1.00 95.31 406 ILE A C 1
ATOM 3150 O O . ILE A 1 406 ? 2.640 4.499 -0.186 1.00 95.31 406 ILE A O 1
ATOM 3154 N N . THR A 1 407 ? 2.454 6.159 1.323 1.00 89.06 407 THR A N 1
ATOM 3155 C CA . THR A 1 407 ? 2.227 5.277 2.476 1.00 89.06 407 THR A CA 1
ATOM 3156 C C . THR A 1 407 ? 1.050 4.344 2.214 1.00 89.06 407 THR A C 1
ATOM 3158 O O . THR A 1 407 ? 1.148 3.135 2.428 1.00 89.06 407 THR A O 1
ATOM 3161 N N . TYR A 1 408 ? -0.052 4.898 1.708 1.00 87.38 408 TYR A N 1
ATOM 3162 C CA . TYR A 1 408 ? -1.238 4.136 1.365 1.00 87.38 408 TYR A CA 1
ATOM 3163 C C . TYR A 1 408 ? -0.975 3.136 0.223 1.00 87.38 408 TYR A C 1
ATOM 3165 O O . TYR A 1 408 ? -1.270 1.954 0.373 1.00 87.38 408 TYR A O 1
ATOM 3173 N N . MET A 1 409 ? -0.370 3.545 -0.891 1.00 90.50 409 MET A N 1
ATOM 3174 C CA . MET A 1 409 ? -0.144 2.652 -2.036 1.00 90.50 409 MET A CA 1
ATOM 3175 C C . MET A 1 409 ? 0.812 1.504 -1.687 1.00 90.50 409 MET A C 1
ATOM 3177 O O . MET A 1 409 ? 0.489 0.343 -1.946 1.00 90.50 409 MET A O 1
ATOM 3181 N N . ASN A 1 410 ? 1.918 1.795 -0.997 1.00 87.50 410 ASN A N 1
ATOM 3182 C CA . ASN A 1 410 ? 2.872 0.775 -0.546 1.00 87.50 410 ASN A CA 1
ATOM 3183 C C . ASN A 1 410 ? 2.215 -0.250 0.372 1.00 87.50 410 ASN A C 1
ATOM 3185 O O . ASN A 1 410 ? 2.444 -1.452 0.274 1.00 87.50 410 ASN A O 1
ATOM 3189 N N . SER A 1 411 ? 1.330 0.218 1.244 1.00 77.44 411 SER A N 1
ATOM 3190 C 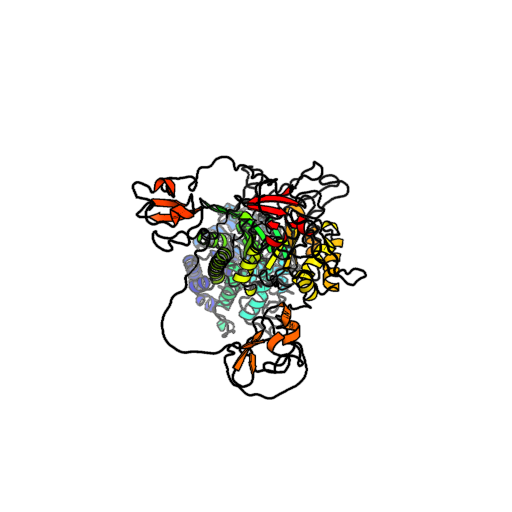CA . SER A 1 411 ? 0.614 -0.649 2.168 1.00 77.44 411 SER A CA 1
ATOM 3191 C C . SER A 1 411 ? -0.452 -1.542 1.519 1.00 77.44 411 SER A C 1
ATOM 3193 O O . SER A 1 411 ? -0.975 -2.432 2.191 1.00 77.44 411 SER A O 1
ATOM 3195 N N . LYS A 1 412 ? -0.763 -1.307 0.236 1.00 79.88 412 LYS A N 1
ATOM 3196 C CA . LYS A 1 412 ? -1.582 -2.165 -0.634 1.00 79.88 412 LYS A CA 1
ATOM 3197 C C . LYS A 1 412 ? -0.736 -3.094 -1.514 1.00 79.88 412 LYS A C 1
ATOM 3199 O O . LYS A 1 412 ? -1.268 -3.670 -2.458 1.00 79.88 412 LYS A O 1
ATOM 3204 N N . GLY A 1 413 ? 0.567 -3.204 -1.242 1.00 81.12 413 GLY A N 1
ATOM 3205 C CA . GLY A 1 413 ? 1.505 -4.004 -2.035 1.00 81.12 413 GLY A CA 1
ATOM 3206 C C . GLY A 1 413 ? 1.834 -3.402 -3.401 1.00 81.12 413 GLY A C 1
ATOM 3207 O O . GLY A 1 413 ? 2.303 -4.110 -4.285 1.00 81.12 413 GLY A O 1
ATOM 3208 N N . LYS A 1 414 ? 1.564 -2.107 -3.607 1.00 89.88 414 LYS A N 1
ATOM 3209 C CA . LYS A 1 414 ? 1.928 -1.396 -4.840 1.00 89.88 414 LYS A CA 1
ATOM 3210 C C . LYS A 1 414 ? 3.297 -0.753 -4.680 1.00 89.88 414 LYS A C 1
ATOM 3212 O O . LYS A 1 414 ? 3.659 -0.346 -3.582 1.00 89.88 414 LYS A O 1
ATOM 3217 N N . HIS A 1 415 ? 4.036 -0.612 -5.771 1.00 93.94 415 HIS A N 1
ATOM 3218 C CA . HIS A 1 415 ? 5.333 0.060 -5.753 1.00 93.94 415 HIS A CA 1
ATOM 3219 C C . HIS A 1 415 ? 5.193 1.544 -6.064 1.00 93.94 415 HIS A C 1
ATOM 3221 O O . HIS A 1 415 ? 4.457 1.935 -6.969 1.00 93.94 415 HIS A O 1
ATOM 3227 N N . THR A 1 416 ? 5.907 2.374 -5.313 1.00 96.38 416 THR A N 1
ATOM 3228 C CA . THR A 1 416 ? 5.997 3.815 -5.537 1.00 96.38 416 THR A CA 1
ATOM 3229 C C . THR A 1 416 ? 7.458 4.204 -5.713 1.00 96.38 416 THR A C 1
ATOM 3231 O O . THR A 1 416 ? 8.291 4.098 -4.809 1.00 96.38 416 THR A O 1
ATOM 3234 N N . ILE A 1 417 ? 7.777 4.648 -6.921 1.00 97.31 417 ILE A N 1
ATOM 3235 C CA . ILE A 1 417 ? 9.142 4.865 -7.395 1.00 97.31 417 ILE A CA 1
ATOM 3236 C C . ILE A 1 417 ? 9.320 6.353 -7.654 1.00 97.31 417 ILE A C 1
ATOM 3238 O O . ILE A 1 417 ? 8.445 6.980 -8.242 1.00 97.31 417 ILE A O 1
ATOM 3242 N N . VAL A 1 418 ? 10.449 6.929 -7.250 1.00 97.12 418 VAL A N 1
ATOM 3243 C CA . VAL A 1 418 ? 10.792 8.308 -7.626 1.00 97.12 418 VAL A CA 1
ATOM 3244 C C . VAL A 1 418 ? 11.628 8.314 -8.904 1.00 97.12 418 VAL A C 1
ATOM 3246 O O . VAL A 1 418 ? 12.605 7.575 -9.005 1.00 97.12 418 VAL A O 1
ATOM 3249 N N . SER A 1 419 ? 11.252 9.139 -9.881 1.00 95.81 419 SER A N 1
ATOM 3250 C CA . SER A 1 419 ? 11.975 9.289 -11.147 1.00 95.81 419 SER A CA 1
ATOM 3251 C C . SER A 1 419 ? 12.928 10.475 -11.107 1.00 95.81 419 SER A C 1
ATOM 3253 O O . SER A 1 419 ? 12.512 11.606 -10.849 1.00 95.81 419 SER A O 1
ATOM 3255 N N . ILE A 1 420 ? 14.203 10.213 -11.377 1.00 91.94 420 ILE A N 1
ATOM 3256 C CA . ILE A 1 420 ? 15.271 11.204 -11.475 1.00 91.94 420 ILE A CA 1
ATOM 3257 C C . ILE A 1 420 ? 15.534 11.465 -12.951 1.00 91.94 420 ILE A C 1
ATOM 3259 O O . ILE A 1 420 ? 15.882 10.529 -13.671 1.00 91.94 420 ILE A O 1
ATOM 3263 N N . GLY A 1 421 ? 15.414 12.719 -13.381 1.00 83.81 421 GLY A N 1
ATOM 3264 C CA . GLY A 1 421 ? 15.656 13.079 -14.774 1.00 83.81 421 GLY A CA 1
ATOM 3265 C C . GLY A 1 421 ? 14.702 14.130 -15.324 1.00 83.81 421 GLY A C 1
ATOM 3266 O O . GLY A 1 421 ? 14.282 15.041 -14.604 1.00 83.81 421 GLY A O 1
ATOM 3267 N N . GLY A 1 422 ? 14.385 13.995 -16.611 1.00 72.81 422 GLY A N 1
ATOM 3268 C CA . GLY A 1 422 ? 13.570 14.941 -17.373 1.00 72.81 422 GLY A CA 1
ATOM 3269 C C . GLY A 1 422 ? 14.357 16.142 -17.914 1.00 72.81 422 GLY A C 1
ATOM 3270 O O . GLY A 1 422 ? 15.533 16.342 -17.619 1.00 72.81 422 GLY A O 1
ATOM 3271 N N . LYS A 1 423 ? 13.684 16.987 -18.706 1.00 68.06 423 LYS A N 1
ATOM 3272 C CA . LYS A 1 423 ? 14.270 18.117 -19.464 1.00 68.06 423 LYS A CA 1
ATOM 3273 C C . LYS A 1 423 ? 15.094 19.118 -18.634 1.00 68.06 423 LYS A C 1
ATOM 3275 O O . LYS A 1 423 ? 15.939 19.819 -19.184 1.00 68.06 423 LYS A O 1
ATOM 3280 N N . TYR A 1 424 ? 14.837 19.210 -17.331 1.00 68.88 424 TYR A N 1
ATOM 3281 C CA . TYR A 1 424 ? 15.485 20.161 -16.417 1.00 68.88 424 TYR A CA 1
ATOM 3282 C C . TYR A 1 424 ? 16.529 19.515 -15.501 1.00 68.88 424 TYR A C 1
ATOM 3284 O O . TYR A 1 424 ? 17.008 20.142 -14.555 1.00 68.88 424 TYR A O 1
ATOM 3292 N N . SER A 1 425 ? 16.864 18.253 -15.751 1.00 73.12 425 SER A N 1
ATOM 3293 C CA . SER A 1 425 ? 17.932 17.564 -15.047 1.00 73.12 425 SER A CA 1
ATOM 3294 C C . SER A 1 425 ? 19.294 17.956 -15.634 1.00 73.12 425 SER A C 1
ATOM 3296 O O . SER A 1 425 ? 19.463 18.117 -16.843 1.00 73.12 425 SER A O 1
ATOM 3298 N N . HIS A 1 426 ? 20.266 18.187 -14.750 1.00 76.56 426 HIS A N 1
ATOM 3299 C CA . HIS A 1 426 ? 21.635 18.568 -15.106 1.00 76.56 426 HIS A CA 1
ATOM 3300 C C . HIS A 1 426 ? 22.635 17.675 -14.365 1.00 76.56 426 HIS A C 1
ATOM 3302 O O . HIS A 1 426 ? 23.484 18.140 -13.594 1.00 76.56 426 HIS A O 1
ATOM 3308 N N . ILE A 1 427 ? 22.492 16.363 -14.545 1.00 85.88 427 ILE A N 1
ATOM 3309 C CA . ILE A 1 427 ? 23.313 15.361 -13.875 1.00 85.88 427 ILE A CA 1
ATOM 3310 C C . ILE A 1 427 ? 24.729 15.424 -14.431 1.00 85.88 427 ILE A C 1
ATOM 3312 O O . ILE A 1 427 ? 25.001 15.156 -15.598 1.00 85.88 427 ILE A O 1
ATOM 3316 N N . ASN A 1 428 ? 25.667 15.717 -13.537 1.00 89.00 428 ASN A N 1
ATOM 3317 C CA . ASN A 1 428 ? 27.081 15.504 -13.783 1.00 89.00 428 ASN A CA 1
ATOM 3318 C C . ASN A 1 428 ? 27.555 14.316 -12.943 1.00 89.00 428 ASN A C 1
ATOM 3320 O O . ASN A 1 428 ? 27.756 14.434 -11.734 1.00 89.00 428 ASN A O 1
ATOM 3324 N N . TRP A 1 429 ? 27.765 13.174 -13.593 1.00 91.00 429 TRP A N 1
ATOM 3325 C CA . TRP A 1 429 ? 28.168 11.928 -12.941 1.00 91.00 429 TRP A CA 1
ATOM 3326 C C . TRP A 1 429 ? 29.478 12.015 -12.163 1.00 91.00 429 TRP A C 1
ATOM 3328 O O . TRP A 1 429 ? 29.649 11.281 -11.192 1.00 91.00 429 TRP A O 1
ATOM 3338 N N . GLU A 1 430 ? 30.386 12.924 -12.507 1.00 89.38 430 GLU A N 1
ATOM 3339 C CA . GLU A 1 430 ? 31.648 13.085 -11.780 1.00 89.38 430 GLU A CA 1
ATOM 3340 C C . GLU A 1 430 ? 31.431 13.804 -10.443 1.00 89.38 430 GLU A C 1
ATOM 3342 O O . GLU A 1 430 ? 31.994 13.396 -9.425 1.00 89.38 430 GLU A O 1
ATOM 3347 N N . THR A 1 431 ? 30.527 14.785 -10.390 1.00 88.31 431 THR A N 1
ATOM 3348 C CA . THR A 1 431 ? 30.335 15.654 -9.213 1.00 88.31 431 THR A CA 1
ATOM 3349 C C . THR A 1 431 ? 29.074 15.367 -8.399 1.00 88.31 431 THR A C 1
ATOM 3351 O O . THR A 1 431 ? 29.004 15.781 -7.245 1.00 88.31 431 THR A O 1
ATOM 3354 N N . ILE A 1 432 ? 28.100 14.631 -8.942 1.00 88.75 432 ILE A N 1
ATOM 3355 C CA . ILE A 1 432 ? 26.833 14.335 -8.257 1.00 88.75 432 ILE A CA 1
ATOM 3356 C C . ILE A 1 432 ? 27.047 13.588 -6.935 1.00 88.75 432 ILE A C 1
ATOM 3358 O O . ILE A 1 432 ? 27.884 12.679 -6.850 1.00 88.75 432 ILE A O 1
ATOM 3362 N N . ASN A 1 433 ? 26.262 13.959 -5.920 1.00 85.56 433 ASN A N 1
ATOM 3363 C CA . ASN A 1 433 ? 26.245 13.341 -4.597 1.00 85.56 433 ASN A CA 1
ATOM 3364 C C . ASN A 1 433 ? 24.824 12.885 -4.236 1.00 85.56 433 ASN A C 1
ATOM 3366 O O . ASN A 1 433 ? 23.910 13.698 -4.180 1.00 85.56 433 ASN A O 1
ATOM 3370 N N . PHE A 1 434 ? 24.657 11.595 -3.940 1.00 90.12 434 PHE A N 1
ATOM 3371 C CA . PHE A 1 434 ? 23.365 10.981 -3.630 1.00 90.12 434 PHE A CA 1
ATOM 3372 C C . PHE A 1 434 ? 22.976 10.989 -2.139 1.00 90.12 434 PHE A C 1
ATOM 3374 O O . PHE A 1 434 ? 21.950 10.414 -1.782 1.00 90.12 434 PHE A O 1
ATOM 3381 N N . SER A 1 435 ? 23.744 11.625 -1.247 1.00 84.56 435 SER A N 1
ATOM 3382 C CA . SER A 1 435 ? 23.428 11.629 0.192 1.00 84.56 435 SER A CA 1
ATOM 3383 C C . SER A 1 435 ? 22.053 12.221 0.511 1.00 84.56 435 SER A C 1
ATOM 3385 O O . SER A 1 435 ? 21.346 11.699 1.371 1.00 84.56 435 SER A O 1
ATOM 3387 N N . ASP A 1 436 ? 21.653 13.286 -0.185 1.00 84.69 436 ASP A N 1
ATOM 3388 C CA . ASP A 1 436 ? 20.351 13.925 0.044 1.00 84.69 436 ASP A CA 1
ATOM 3389 C C . ASP A 1 436 ? 19.203 13.172 -0.636 1.00 84.69 436 ASP A C 1
ATOM 3391 O O . ASP A 1 436 ? 18.090 13.156 -0.117 1.00 84.69 436 ASP A O 1
ATOM 3395 N N . LEU A 1 437 ? 19.486 12.439 -1.717 1.00 90.56 437 LEU A N 1
ATOM 3396 C CA . LEU A 1 437 ? 18.518 11.543 -2.350 1.00 90.56 437 LEU A CA 1
ATOM 3397 C C . LEU A 1 437 ? 18.066 10.430 -1.394 1.00 90.56 437 LEU A C 1
ATOM 3399 O O . LEU A 1 437 ? 16.873 10.149 -1.312 1.00 90.56 437 LEU A O 1
ATOM 3403 N N . VAL A 1 438 ? 18.990 9.835 -0.628 1.00 91.44 438 VAL A N 1
ATOM 3404 C CA . VAL A 1 438 ? 18.645 8.820 0.388 1.00 91.44 438 VAL A CA 1
ATOM 3405 C C . VAL A 1 438 ? 17.653 9.382 1.407 1.00 91.44 438 VAL A C 1
ATOM 3407 O O . VAL A 1 438 ? 16.681 8.707 1.744 1.00 91.44 438 VAL A O 1
ATOM 3410 N N . LYS A 1 439 ? 17.861 10.627 1.858 1.00 90.06 439 LYS A N 1
ATOM 3411 C CA . LYS A 1 439 ? 16.961 11.291 2.812 1.00 90.06 439 LYS A CA 1
ATOM 3412 C C . LYS A 1 439 ? 15.576 11.502 2.212 1.00 90.06 439 LYS A C 1
ATOM 3414 O O . LYS A 1 439 ? 14.600 11.145 2.856 1.00 90.06 439 LYS A O 1
ATOM 3419 N N . ILE A 1 440 ? 15.490 12.012 0.982 1.00 91.94 440 ILE A N 1
ATOM 3420 C CA . ILE A 1 440 ? 14.208 12.252 0.299 1.00 91.94 440 ILE A CA 1
ATOM 3421 C C . ILE A 1 440 ? 13.438 10.941 0.117 1.00 91.94 440 ILE A C 1
ATOM 3423 O O . ILE A 1 440 ? 12.256 10.869 0.444 1.00 91.94 440 ILE A O 1
ATOM 3427 N N . VAL A 1 441 ? 14.105 9.884 -0.350 1.00 94.44 441 VAL A N 1
ATOM 3428 C CA . VAL A 1 441 ? 13.490 8.560 -0.524 1.00 94.44 441 VAL A CA 1
ATOM 3429 C C . VAL A 1 441 ? 12.905 8.044 0.790 1.00 94.44 441 VAL A C 1
ATOM 3431 O O . VAL A 1 441 ? 11.755 7.610 0.819 1.00 94.44 441 VAL A O 1
ATOM 3434 N N . GLN A 1 442 ? 13.663 8.141 1.884 1.00 91.19 442 GLN A N 1
ATOM 3435 C CA . GLN A 1 442 ? 13.219 7.708 3.211 1.00 91.19 442 GLN A CA 1
ATOM 3436 C C . GLN A 1 442 ? 12.103 8.592 3.781 1.00 91.19 442 GLN A C 1
ATOM 3438 O O . GLN A 1 442 ? 11.165 8.077 4.380 1.00 91.19 442 GLN A O 1
ATOM 3443 N N . GLU A 1 443 ? 12.185 9.908 3.587 1.00 92.88 443 GLU A N 1
ATOM 3444 C CA . GLU A 1 443 ? 11.213 10.878 4.096 1.00 92.88 443 GLU A CA 1
ATOM 3445 C C . GLU A 1 443 ? 9.841 10.724 3.430 1.00 92.88 443 GLU A C 1
ATOM 3447 O O . GLU A 1 443 ? 8.810 10.846 4.095 1.00 92.88 443 GLU A O 1
ATOM 3452 N N . TYR A 1 444 ? 9.821 10.468 2.121 1.00 94.88 444 TYR A N 1
ATOM 3453 C CA . TYR A 1 444 ? 8.585 10.259 1.368 1.00 94.88 444 TYR A CA 1
ATOM 3454 C C . TYR A 1 444 ? 8.087 8.813 1.415 1.00 94.88 444 TYR A C 1
ATOM 3456 O O . TYR A 1 444 ? 6.905 8.572 1.184 1.00 94.88 444 TYR A O 1
ATOM 3464 N N . GLY A 1 445 ? 8.964 7.863 1.749 1.00 93.31 445 GLY A N 1
ATOM 3465 C CA . GLY A 1 445 ? 8.640 6.442 1.819 1.00 93.31 445 GLY A CA 1
ATOM 3466 C C . GLY A 1 445 ? 8.630 5.744 0.459 1.00 93.31 445 GLY A C 1
ATOM 3467 O O . GLY A 1 445 ? 7.978 4.712 0.329 1.00 93.31 445 GLY A O 1
ATOM 3468 N N . PHE A 1 446 ? 9.324 6.279 -0.551 1.00 96.12 446 PHE A N 1
ATOM 3469 C CA . PHE A 1 446 ? 9.478 5.598 -1.840 1.00 96.12 446 PHE A CA 1
ATOM 3470 C C . PHE A 1 446 ? 10.173 4.245 -1.650 1.00 96.12 446 PHE A C 1
ATOM 3472 O O . PHE A 1 446 ? 11.093 4.120 -0.838 1.00 96.12 446 PHE A O 1
ATOM 3479 N N . ASN A 1 447 ? 9.763 3.238 -2.419 1.00 94.31 447 ASN A N 1
ATOM 3480 C CA . ASN A 1 447 ? 10.361 1.902 -2.387 1.00 94.31 447 ASN A CA 1
ATOM 3481 C C . ASN A 1 447 ? 11.157 1.558 -3.658 1.00 94.31 447 ASN A C 1
ATOM 3483 O O . ASN A 1 447 ? 11.639 0.435 -3.792 1.00 94.31 447 ASN A O 1
ATOM 3487 N N . GLY A 1 448 ? 11.370 2.535 -4.543 1.00 96.00 448 GLY A N 1
ATOM 3488 C CA . GLY A 1 448 ? 12.280 2.410 -5.675 1.00 96.00 448 GLY A CA 1
ATOM 3489 C C . GLY A 1 448 ? 12.775 3.747 -6.221 1.00 96.00 448 GLY A C 1
ATOM 3490 O O . GLY A 1 448 ? 12.232 4.811 -5.910 1.00 96.00 448 GLY A O 1
ATOM 3491 N N . ILE A 1 449 ? 13.796 3.678 -7.076 1.00 97.19 449 ILE A N 1
ATOM 3492 C CA . ILE A 1 449 ? 14.302 4.798 -7.884 1.00 97.19 449 ILE A CA 1
ATOM 3493 C C . ILE A 1 449 ? 14.274 4.418 -9.367 1.00 97.19 449 ILE A C 1
ATOM 3495 O O . ILE A 1 449 ? 14.622 3.295 -9.742 1.00 97.19 449 ILE A O 1
ATOM 3499 N N . ASN A 1 450 ? 13.897 5.378 -10.204 1.00 97.56 450 ASN A N 1
ATOM 3500 C CA . ASN A 1 450 ? 14.025 5.331 -11.652 1.00 97.56 450 ASN A CA 1
ATOM 3501 C C . ASN A 1 450 ? 15.023 6.389 -12.138 1.00 97.56 450 ASN A C 1
ATOM 3503 O O . ASN A 1 450 ? 14.981 7.528 -11.676 1.00 97.56 450 ASN A O 1
ATOM 3507 N N . PHE A 1 451 ? 15.885 6.026 -13.084 1.00 95.12 451 PHE A N 1
ATOM 3508 C CA . PHE A 1 451 ? 16.739 6.965 -13.814 1.00 95.12 451 PHE A CA 1
ATOM 3509 C C . PHE A 1 451 ? 16.197 7.171 -15.236 1.00 95.12 451 PHE A C 1
ATOM 3511 O O . PHE A 1 451 ? 16.326 6.300 -16.098 1.00 95.12 451 PHE A O 1
ATOM 3518 N N . ASP A 1 452 ? 15.607 8.341 -15.469 1.00 93.12 452 ASP A N 1
ATOM 3519 C CA . ASP A 1 452 ? 15.041 8.800 -16.743 1.00 93.12 452 ASP A CA 1
ATOM 3520 C C . ASP A 1 452 ? 15.968 9.849 -17.380 1.00 93.12 452 ASP A C 1
ATOM 3522 O O . ASP A 1 452 ? 15.736 11.059 -17.331 1.00 93.12 452 ASP A O 1
ATOM 3526 N N . LEU A 1 453 ? 17.122 9.376 -17.855 1.00 89.31 453 LEU A N 1
ATOM 3527 C CA . LEU A 1 453 ? 18.231 10.234 -18.270 1.00 89.31 453 LEU A CA 1
ATOM 3528 C C . LEU A 1 453 ? 17.973 10.837 -19.652 1.00 89.31 453 LEU A C 1
ATOM 3530 O O . LEU A 1 453 ? 17.912 10.111 -20.643 1.00 89.31 453 LEU A O 1
ATOM 3534 N N . SER A 1 454 ? 17.924 12.169 -19.719 1.00 83.38 454 SER A N 1
ATOM 3535 C CA . SER A 1 454 ? 17.933 12.894 -20.989 1.00 83.38 454 SER A CA 1
ATOM 3536 C C . SER A 1 454 ? 19.283 12.755 -21.703 1.00 83.38 454 SER A C 1
ATOM 3538 O O . SER A 1 454 ? 20.292 12.372 -21.099 1.00 83.38 454 SER A O 1
ATOM 3540 N N . SER A 1 455 ? 19.349 13.147 -22.978 1.00 80.25 455 SER A N 1
ATOM 3541 C CA . SER A 1 455 ? 20.597 13.117 -23.751 1.00 80.25 455 SER A CA 1
ATOM 3542 C C . SER A 1 455 ? 21.757 13.877 -23.096 1.00 80.25 455 SER A C 1
ATOM 3544 O O . SER A 1 455 ? 22.905 13.438 -23.187 1.00 80.25 455 SER A O 1
ATOM 3546 N N . SER A 1 456 ? 21.472 14.964 -22.370 1.00 83.00 456 SER A N 1
ATOM 3547 C CA . SER A 1 456 ? 22.475 15.723 -21.614 1.00 83.00 456 SER A CA 1
ATOM 3548 C C . SER A 1 456 ? 22.905 15.077 -20.295 1.00 83.00 456 SER A C 1
ATOM 3550 O O . SER A 1 456 ? 24.001 15.373 -19.816 1.00 83.00 456 SER A O 1
ATOM 3552 N N . ASP A 1 457 ? 22.068 14.216 -19.714 1.00 87.56 457 ASP A N 1
ATOM 3553 C CA . ASP A 1 457 ? 22.336 13.526 -18.447 1.00 87.56 457 ASP A CA 1
ATOM 3554 C C . ASP A 1 457 ? 23.061 12.191 -18.643 1.00 87.56 457 ASP A C 1
ATOM 3556 O O . ASP A 1 457 ? 23.568 11.612 -17.682 1.00 87.56 457 ASP A O 1
ATOM 3560 N N . MET A 1 458 ? 23.113 11.667 -19.868 1.00 87.88 458 MET A N 1
ATOM 3561 C CA . MET A 1 458 ? 23.815 10.421 -20.158 1.00 87.88 458 MET A CA 1
ATOM 3562 C C . MET A 1 458 ? 25.333 10.546 -19.923 1.00 87.88 458 MET A C 1
ATOM 3564 O O . MET A 1 458 ? 25.930 11.606 -20.150 1.00 87.88 458 MET A O 1
ATOM 3568 N N . PRO A 1 459 ? 26.016 9.460 -19.512 1.00 90.12 459 PRO A N 1
ATOM 3569 C CA . PRO A 1 459 ? 27.473 9.434 -19.487 1.00 90.12 459 PRO A CA 1
ATOM 3570 C C . PRO A 1 459 ? 28.069 9.775 -20.859 1.00 90.12 459 PRO A C 1
ATOM 3572 O O . PRO A 1 459 ? 27.591 9.323 -21.897 1.00 90.12 459 PRO A O 1
ATOM 3575 N N . LYS A 1 460 ? 29.141 10.573 -20.866 1.00 85.88 460 LYS A N 1
ATOM 3576 C CA . LYS A 1 460 ? 29.766 11.068 -22.108 1.00 85.88 460 LYS A CA 1
ATOM 3577 C C . LYS A 1 460 ? 30.757 10.086 -22.740 1.00 85.88 460 LYS A C 1
ATOM 3579 O O . LYS A 1 460 ? 31.168 10.293 -23.878 1.00 85.88 460 LYS A O 1
ATOM 3584 N N . ASN A 1 461 ? 31.209 9.095 -21.977 1.00 85.88 461 ASN A N 1
ATOM 3585 C CA . ASN A 1 461 ? 32.155 8.054 -22.383 1.00 85.88 461 ASN A CA 1
ATOM 3586 C C . ASN A 1 461 ? 32.173 6.920 -21.343 1.00 85.88 461 ASN A C 1
ATOM 3588 O O . ASN A 1 461 ? 31.672 7.092 -20.226 1.00 85.88 461 ASN A O 1
ATOM 3592 N N . ASP A 1 462 ? 32.847 5.820 -21.673 1.00 86.12 462 ASP A N 1
ATOM 3593 C CA . ASP A 1 462 ? 32.931 4.601 -20.858 1.00 86.12 462 ASP A CA 1
ATOM 3594 C C . ASP A 1 462 ? 33.479 4.843 -19.446 1.00 86.12 462 ASP A C 1
ATOM 3596 O O . ASP A 1 462 ? 33.012 4.267 -18.464 1.00 86.12 462 ASP A O 1
ATOM 3600 N N . LYS A 1 463 ? 34.467 5.739 -19.304 1.00 90.44 463 LYS A N 1
ATOM 3601 C CA . LYS A 1 463 ? 35.031 6.080 -17.988 1.00 90.44 463 LYS A CA 1
ATOM 3602 C C . LYS A 1 463 ? 33.964 6.718 -17.098 1.00 90.44 463 LYS A C 1
ATOM 3604 O O . LYS A 1 463 ? 33.857 6.373 -15.923 1.00 90.44 463 LYS A O 1
ATOM 3609 N N . VAL A 1 464 ? 33.184 7.647 -17.647 1.00 93.12 464 VAL A N 1
ATOM 3610 C CA . VAL A 1 464 ? 32.096 8.309 -16.918 1.00 93.12 464 VAL A CA 1
ATOM 3611 C C . VAL A 1 464 ? 30.946 7.333 -16.651 1.00 93.12 464 VAL A C 1
ATOM 3613 O O . VAL A 1 464 ? 30.360 7.394 -15.573 1.00 93.12 464 VAL A O 1
ATOM 3616 N N . ALA A 1 465 ? 30.664 6.398 -17.564 1.00 92.19 465 ALA A N 1
ATOM 3617 C CA . ALA A 1 465 ? 29.654 5.356 -17.362 1.00 92.19 465 ALA A CA 1
ATOM 3618 C C . ALA A 1 465 ? 29.997 4.451 -16.164 1.00 92.19 465 ALA A C 1
ATOM 3620 O O . ALA A 1 465 ? 29.145 4.213 -15.309 1.00 92.19 465 ALA A O 1
ATOM 3621 N N . LYS A 1 466 ? 31.268 4.058 -16.012 1.00 93.44 466 LYS A N 1
ATOM 3622 C CA . LYS A 1 466 ? 31.748 3.298 -14.840 1.00 93.44 466 LYS A CA 1
ATOM 3623 C C . LYS A 1 466 ? 31.633 4.087 -13.537 1.00 93.44 466 LYS A C 1
ATOM 3625 O O . LYS A 1 466 ? 31.174 3.553 -12.531 1.00 93.44 466 LYS A O 1
ATOM 3630 N N . ILE A 1 467 ? 31.971 5.380 -13.558 1.00 95.38 467 ILE A N 1
ATOM 3631 C CA . ILE A 1 467 ? 31.788 6.269 -12.394 1.00 95.38 467 ILE A CA 1
ATOM 3632 C C . ILE A 1 467 ? 30.305 6.354 -12.005 1.00 95.38 467 ILE A C 1
ATOM 3634 O O . ILE A 1 467 ? 29.970 6.279 -10.820 1.00 95.38 467 ILE A O 1
ATOM 3638 N N . ALA A 1 468 ? 29.418 6.510 -12.988 1.00 95.31 468 ALA A N 1
ATOM 3639 C CA . ALA A 1 468 ? 27.976 6.542 -12.777 1.00 95.31 468 ALA A CA 1
ATOM 3640 C C . ALA A 1 468 ? 27.472 5.230 -12.153 1.00 95.31 468 ALA A C 1
ATOM 3642 O O . ALA A 1 468 ? 26.809 5.264 -11.112 1.00 95.31 468 ALA A O 1
ATOM 3643 N N . ALA A 1 469 ? 27.869 4.085 -12.716 1.00 96.12 469 ALA A N 1
ATOM 3644 C CA . ALA A 1 469 ? 27.526 2.761 -12.207 1.00 96.12 469 ALA A CA 1
ATOM 3645 C C . ALA A 1 469 ? 27.984 2.558 -10.753 1.00 96.12 469 ALA A C 1
ATOM 3647 O O . ALA A 1 469 ? 27.198 2.129 -9.906 1.00 96.12 469 ALA A O 1
ATOM 3648 N N . ASP A 1 470 ? 29.221 2.932 -10.419 1.00 95.75 470 ASP A N 1
ATOM 3649 C CA . ASP A 1 470 ? 29.755 2.838 -9.055 1.00 95.75 470 ASP A CA 1
ATOM 3650 C C . ASP A 1 470 ? 28.959 3.681 -8.054 1.00 95.75 470 ASP A C 1
ATOM 3652 O O . ASP A 1 470 ? 28.677 3.239 -6.933 1.00 95.75 470 ASP A O 1
ATOM 3656 N N . LYS A 1 471 ? 28.577 4.903 -8.439 1.00 95.62 471 LYS A N 1
ATOM 3657 C CA . LYS A 1 471 ? 27.786 5.790 -7.577 1.00 95.62 471 LYS A CA 1
ATOM 3658 C C . LYS A 1 471 ? 26.372 5.253 -7.353 1.00 95.62 471 LYS A C 1
ATOM 3660 O O . LYS A 1 471 ? 25.910 5.252 -6.211 1.00 95.62 471 LYS A O 1
ATOM 3665 N N . ILE A 1 472 ? 25.712 4.758 -8.398 1.00 96.44 472 ILE A N 1
ATOM 3666 C CA . ILE A 1 472 ? 24.382 4.138 -8.297 1.00 96.44 472 ILE A CA 1
ATOM 3667 C C . ILE A 1 472 ? 24.451 2.856 -7.454 1.00 96.44 472 ILE A C 1
ATOM 3669 O O . ILE A 1 472 ? 23.617 2.654 -6.575 1.00 96.44 472 ILE A O 1
ATOM 3673 N N . ASN A 1 473 ? 25.480 2.023 -7.633 1.00 94.88 473 ASN A N 1
ATOM 3674 C CA . ASN A 1 473 ? 25.689 0.818 -6.826 1.00 94.88 473 ASN A CA 1
ATOM 3675 C C . ASN A 1 473 ? 25.820 1.139 -5.330 1.00 94.88 473 ASN A C 1
ATOM 3677 O O . ASN A 1 473 ? 25.206 0.466 -4.497 1.00 94.88 473 ASN A O 1
ATOM 3681 N N . LYS A 1 474 ? 26.581 2.182 -4.973 1.00 94.44 474 LYS A N 1
ATOM 3682 C CA . LYS A 1 474 ? 26.706 2.644 -3.579 1.00 94.44 474 LYS A CA 1
ATOM 3683 C C . LYS A 1 474 ? 25.371 3.133 -3.020 1.00 94.44 474 LYS A C 1
ATOM 3685 O O . LYS A 1 474 ? 25.008 2.753 -1.909 1.00 94.44 474 LYS A O 1
ATOM 3690 N N . LEU A 1 475 ? 24.633 3.926 -3.796 1.00 94.88 475 LEU A N 1
ATOM 3691 C CA . LEU A 1 475 ? 23.302 4.415 -3.432 1.00 94.88 475 LEU A CA 1
ATOM 3692 C C . LEU A 1 475 ? 22.328 3.262 -3.154 1.00 94.88 475 LEU A C 1
ATOM 3694 O O . LEU A 1 475 ? 21.722 3.203 -2.086 1.00 94.88 475 LEU A O 1
ATOM 3698 N N . ILE A 1 476 ? 22.206 2.322 -4.090 1.00 94.69 476 ILE A N 1
ATOM 3699 C CA . ILE A 1 476 ? 21.270 1.201 -3.973 1.00 94.69 476 ILE A CA 1
ATOM 3700 C C . ILE A 1 476 ? 21.669 0.256 -2.844 1.00 94.69 476 ILE A C 1
ATOM 3702 O O . ILE A 1 476 ? 20.800 -0.231 -2.126 1.00 94.69 476 ILE A O 1
ATOM 3706 N N . THR A 1 477 ? 22.968 0.054 -2.613 1.00 92.62 477 THR A N 1
ATOM 3707 C CA . THR A 1 477 ? 23.445 -0.706 -1.449 1.00 92.62 477 THR A CA 1
ATOM 3708 C C . THR A 1 477 ? 22.985 -0.058 -0.142 1.00 92.62 477 THR A C 1
ATOM 3710 O O . THR A 1 477 ? 22.470 -0.755 0.727 1.00 92.62 477 THR A O 1
ATOM 3713 N N . ALA A 1 478 ? 23.105 1.268 -0.009 1.00 92.44 478 ALA A N 1
ATOM 3714 C CA . ALA A 1 478 ? 22.663 1.986 1.188 1.00 92.44 478 ALA A CA 1
ATOM 3715 C C . ALA A 1 478 ? 21.137 1.921 1.389 1.00 92.44 478 ALA A C 1
ATOM 3717 O O . ALA A 1 478 ? 20.664 1.739 2.508 1.00 92.44 478 ALA A O 1
ATOM 3718 N N . LEU A 1 479 ? 20.351 2.021 0.314 1.00 92.62 479 LEU A N 1
ATOM 3719 C CA . LEU A 1 479 ? 18.888 1.939 0.390 1.00 92.62 479 LEU A CA 1
ATOM 3720 C C . LEU A 1 479 ? 18.402 0.519 0.719 1.00 92.62 479 LEU A C 1
ATOM 3722 O O . LEU A 1 479 ? 17.507 0.349 1.550 1.00 92.62 479 LEU A O 1
ATOM 3726 N N . ARG A 1 480 ? 19.053 -0.507 0.158 1.00 91.62 480 ARG A N 1
ATOM 3727 C CA . ARG A 1 480 ? 18.715 -1.917 0.403 1.00 91.62 480 ARG A CA 1
ATOM 3728 C C . ARG A 1 480 ? 19.093 -2.430 1.794 1.00 91.62 480 ARG A C 1
ATOM 3730 O O . ARG A 1 480 ? 18.591 -3.476 2.194 1.00 91.62 480 ARG A O 1
ATOM 3737 N N . GLN A 1 481 ? 19.918 -1.704 2.555 1.00 86.31 481 GLN A N 1
ATOM 3738 C CA . GLN A 1 481 ? 20.188 -2.027 3.965 1.00 86.31 481 GLN A CA 1
ATOM 3739 C C . GLN A 1 481 ? 18.941 -1.883 4.847 1.00 86.31 481 GLN A C 1
ATOM 3741 O O . GLN A 1 481 ? 18.768 -2.662 5.778 1.00 86.31 481 GLN A O 1
ATOM 3746 N N . ASN A 1 482 ? 18.076 -0.909 4.547 1.00 73.56 482 ASN A N 1
ATOM 3747 C CA . ASN A 1 482 ? 16.857 -0.642 5.320 1.00 73.56 482 ASN A CA 1
ATOM 3748 C C . ASN A 1 482 ? 15.597 -1.237 4.672 1.00 73.56 482 ASN A C 1
ATOM 3750 O O . ASN A 1 482 ? 14.582 -1.405 5.343 1.00 73.56 482 ASN A O 1
ATOM 3754 N N . ASN A 1 483 ? 15.655 -1.551 3.376 1.00 81.00 483 ASN A N 1
ATOM 3755 C CA . ASN A 1 483 ? 14.578 -2.191 2.631 1.00 81.00 483 ASN A CA 1
ATOM 3756 C C . ASN A 1 483 ? 15.161 -3.162 1.593 1.00 81.00 483 ASN A C 1
ATOM 3758 O O . ASN A 1 483 ? 15.504 -2.760 0.482 1.00 81.00 483 ASN A O 1
ATOM 3762 N N . HIS A 1 484 ? 15.249 -4.450 1.928 1.00 81.00 484 HIS A N 1
ATOM 3763 C CA . HIS A 1 484 ? 15.807 -5.466 1.027 1.00 81.00 484 HIS A CA 1
ATOM 3764 C C . HIS A 1 484 ? 15.075 -5.576 -0.323 1.00 81.00 484 HIS A C 1
ATOM 3766 O O . HIS A 1 484 ? 15.676 -6.033 -1.292 1.00 81.00 484 HIS A O 1
ATOM 3772 N N . GLY A 1 485 ? 13.816 -5.131 -0.401 1.00 84.62 485 GLY A N 1
ATOM 3773 C CA . GLY A 1 485 ? 13.006 -5.105 -1.619 1.00 84.62 485 GLY A CA 1
ATOM 3774 C C . GLY A 1 485 ? 13.087 -3.802 -2.420 1.00 84.62 485 GLY A C 1
ATOM 3775 O O . GLY A 1 485 ? 12.231 -3.588 -3.268 1.00 84.62 485 GLY A O 1
ATOM 3776 N N . PHE A 1 486 ? 14.049 -2.910 -2.150 1.00 92.75 486 PHE A N 1
ATOM 3777 C CA . PHE A 1 486 ? 14.133 -1.611 -2.826 1.00 92.75 486 PHE A CA 1
ATOM 3778 C C . PHE A 1 486 ? 14.496 -1.735 -4.316 1.00 92.75 486 PHE A C 1
ATOM 3780 O O . PHE A 1 486 ? 15.530 -2.333 -4.653 1.00 92.75 486 PHE A O 1
ATOM 3787 N N . TRP A 1 487 ? 13.695 -1.120 -5.190 1.00 95.44 487 TRP A N 1
ATOM 3788 C CA . TRP A 1 487 ? 13.838 -1.243 -6.643 1.00 95.44 487 TRP A CA 1
ATOM 3789 C C . TRP A 1 487 ? 14.809 -0.238 -7.267 1.00 95.44 487 TRP A C 1
ATOM 3791 O O . TRP A 1 487 ? 14.820 0.949 -6.934 1.00 95.44 487 TRP A O 1
ATOM 3801 N N . LEU A 1 488 ? 15.590 -0.714 -8.235 1.00 97.31 488 LEU A N 1
ATOM 3802 C CA . LEU A 1 488 ? 16.368 0.100 -9.165 1.00 97.31 488 LEU A CA 1
ATOM 3803 C C . LEU A 1 488 ? 15.819 -0.090 -10.576 1.00 97.31 488 LEU A C 1
ATOM 3805 O O . LEU A 1 488 ? 15.767 -1.212 -11.076 1.00 97.31 488 LEU A O 1
ATOM 3809 N N . THR A 1 489 ? 15.469 1.007 -11.239 1.00 97.69 489 THR A N 1
ATOM 3810 C CA . THR A 1 489 ? 14.890 0.977 -12.584 1.00 97.69 489 THR A CA 1
ATOM 3811 C C . THR A 1 489 ? 15.443 2.087 -13.479 1.00 97.69 489 THR A C 1
ATOM 3813 O O . THR A 1 489 ? 16.053 3.041 -12.988 1.00 97.69 489 THR A O 1
ATOM 3816 N N . PHE A 1 490 ? 15.272 1.938 -14.792 1.00 96.69 490 PHE A N 1
ATOM 3817 C CA . PHE A 1 490 ? 15.757 2.880 -15.808 1.00 96.69 490 PHE A CA 1
ATOM 3818 C C . PHE A 1 490 ? 14.707 3.087 -16.894 1.00 96.69 490 PHE A C 1
ATOM 3820 O O . PHE A 1 490 ? 13.987 2.145 -17.221 1.00 96.69 490 PHE A O 1
ATOM 3827 N N . SER A 1 491 ? 14.661 4.286 -17.480 1.00 95.19 491 SER A N 1
ATOM 3828 C CA . SER A 1 491 ? 13.743 4.630 -18.579 1.00 95.19 491 SER A CA 1
ATOM 3829 C C . SER A 1 491 ? 14.476 5.058 -19.862 1.00 95.19 491 SER A C 1
ATOM 3831 O O . SER A 1 491 ? 14.378 6.212 -20.263 1.00 95.19 491 SER A O 1
ATOM 3833 N N . PRO A 1 492 ? 15.279 4.186 -20.502 1.00 92.31 492 PRO A N 1
ATOM 3834 C CA . PRO A 1 492 ? 15.972 4.541 -21.739 1.00 92.31 492 PRO A CA 1
ATOM 3835 C C . PRO A 1 492 ? 15.004 4.703 -22.912 1.00 92.31 492 PRO A C 1
ATOM 3837 O O . PRO A 1 492 ? 14.047 3.939 -23.038 1.00 92.31 492 PRO A O 1
ATOM 3840 N N . GLU A 1 493 ? 15.324 5.602 -23.841 1.00 89.81 493 GLU A N 1
ATOM 3841 C CA . GLU A 1 493 ? 14.745 5.573 -25.187 1.00 89.81 493 GLU A CA 1
ATOM 3842 C C . GLU A 1 493 ? 15.175 4.306 -25.933 1.00 89.81 493 GLU A C 1
ATOM 3844 O O . GLU A 1 493 ? 16.309 3.834 -25.798 1.00 89.81 493 GLU A O 1
ATOM 3849 N N . TRP A 1 494 ? 14.268 3.735 -26.729 1.00 90.31 494 TRP A N 1
ATOM 3850 C CA . TRP A 1 494 ? 14.492 2.436 -27.368 1.00 90.31 494 TRP A CA 1
ATOM 3851 C C . TRP A 1 494 ? 15.758 2.397 -28.231 1.00 90.31 494 TRP A C 1
ATOM 3853 O O . TRP A 1 494 ? 16.462 1.387 -28.232 1.00 90.31 494 TRP A O 1
ATOM 3863 N N . HIS A 1 495 ? 16.087 3.503 -28.903 1.00 87.94 495 HIS A N 1
ATOM 3864 C CA . HIS A 1 495 ? 17.240 3.607 -29.800 1.00 87.94 495 HIS A CA 1
ATOM 3865 C C . HIS A 1 495 ? 18.584 3.771 -29.063 1.00 87.94 495 HIS A C 1
ATOM 3867 O O . HIS A 1 495 ? 19.645 3.764 -29.694 1.00 87.94 495 HIS A O 1
ATOM 3873 N N . TYR A 1 496 ? 18.566 3.894 -27.729 1.00 87.69 496 TYR A N 1
ATOM 3874 C CA . TYR A 1 496 ? 19.759 3.751 -26.886 1.00 87.69 496 TYR A CA 1
ATOM 3875 C C . TYR A 1 496 ? 20.056 2.286 -26.543 1.00 87.69 496 TYR A C 1
ATOM 3877 O O . TYR A 1 496 ? 21.174 1.976 -26.146 1.00 87.69 496 TYR A O 1
ATOM 3885 N N . ILE A 1 497 ? 19.079 1.383 -26.686 1.00 89.44 497 ILE A N 1
ATOM 3886 C CA . ILE A 1 497 ? 19.209 -0.039 -26.326 1.00 89.44 497 ILE A CA 1
ATOM 3887 C C . ILE A 1 497 ? 19.290 -0.928 -27.571 1.00 89.44 497 ILE A C 1
ATOM 3889 O O . ILE A 1 497 ? 20.131 -1.828 -27.634 1.00 89.44 497 ILE A O 1
ATOM 3893 N N . VAL A 1 498 ? 18.461 -0.656 -28.581 1.00 89.88 498 VAL A N 1
ATOM 3894 C CA . VAL A 1 498 ? 18.483 -1.334 -29.883 1.00 89.88 498 VAL A CA 1
ATOM 3895 C C . VAL A 1 498 ? 19.006 -0.367 -30.930 1.00 89.88 498 VAL A C 1
ATOM 3897 O O . VAL A 1 498 ? 18.470 0.724 -31.093 1.00 89.88 498 VAL A O 1
ATOM 3900 N N . ALA A 1 499 ? 20.053 -0.771 -31.642 1.00 87.62 499 ALA A N 1
ATOM 3901 C CA . ALA A 1 499 ? 20.653 0.034 -32.692 1.00 87.62 499 ALA A CA 1
ATOM 3902 C C . ALA A 1 499 ? 19.660 0.214 -33.862 1.00 87.62 499 ALA A C 1
ATOM 3904 O O . ALA A 1 499 ? 19.282 -0.788 -34.480 1.00 87.62 499 ALA A O 1
ATOM 3905 N N . PRO A 1 500 ? 19.214 1.445 -34.184 1.00 87.31 500 PRO A N 1
ATOM 3906 C CA . PRO A 1 500 ? 18.352 1.679 -35.339 1.00 87.31 500 PRO A CA 1
ATOM 3907 C C . PRO A 1 500 ? 19.070 1.344 -36.652 1.00 87.31 500 PRO A C 1
ATOM 3909 O O . PRO A 1 500 ? 20.301 1.421 -36.741 1.00 87.31 500 PRO A O 1
ATOM 3912 N N . LEU A 1 501 ? 18.299 1.015 -37.692 1.00 86.44 501 LEU A N 1
ATOM 3913 C CA . LEU A 1 501 ? 18.843 0.908 -39.044 1.00 86.44 501 LEU A CA 1
ATOM 3914 C C . LEU A 1 501 ? 19.329 2.278 -39.491 1.00 86.44 501 LEU A C 1
ATOM 3916 O O . LEU A 1 501 ? 18.576 3.256 -39.518 1.00 86.44 501 LEU A O 1
ATOM 3920 N N . ALA A 1 502 ? 20.581 2.318 -39.920 1.00 77.31 502 ALA A N 1
ATOM 3921 C CA . ALA A 1 502 ? 21.095 3.412 -40.702 1.00 77.31 502 ALA A CA 1
ATOM 3922 C C . ALA A 1 502 ? 20.244 3.620 -41.951 1.00 77.31 502 ALA A C 1
ATOM 3924 O O . ALA A 1 502 ? 19.615 2.714 -42.487 1.00 77.31 502 ALA A O 1
ATOM 3925 N N . LYS A 1 503 ? 20.304 4.834 -42.482 1.00 70.81 503 LYS A N 1
ATOM 3926 C CA . LYS A 1 503 ? 19.625 5.223 -43.722 1.00 70.81 503 LYS A CA 1
ATOM 3927 C C . LYS A 1 503 ? 20.114 4.474 -44.982 1.00 70.81 503 LYS A C 1
ATOM 3929 O O . LYS A 1 503 ? 19.563 4.696 -46.053 1.00 70.81 503 LYS A O 1
ATOM 3934 N N . ASN A 1 504 ? 21.116 3.595 -44.872 1.00 69.38 504 ASN A N 1
ATOM 3935 C CA . ASN A 1 504 ? 21.438 2.619 -45.917 1.00 69.38 504 ASN A CA 1
ATOM 3936 C C . ASN A 1 504 ? 20.521 1.380 -45.893 1.00 69.38 504 ASN A C 1
ATOM 3938 O O . ASN A 1 504 ? 20.686 0.502 -46.739 1.00 69.38 504 ASN A O 1
ATOM 3942 N N . ASP A 1 505 ? 19.605 1.317 -44.920 1.00 70.19 505 ASP A N 1
ATOM 3943 C CA . ASP A 1 505 ? 18.641 0.250 -44.651 1.00 70.19 505 ASP A CA 1
ATOM 3944 C C . ASP A 1 505 ? 19.271 -1.149 -44.530 1.00 70.19 505 ASP A C 1
ATOM 3946 O O . ASP A 1 505 ? 18.614 -2.159 -44.772 1.00 70.19 505 ASP A O 1
ATOM 3950 N N . LYS A 1 506 ? 20.552 -1.214 -44.143 1.00 71.44 506 LYS A N 1
ATOM 3951 C CA . LYS A 1 506 ? 21.315 -2.466 -44.010 1.00 71.44 506 LYS A CA 1
ATOM 3952 C C . LYS A 1 506 ? 22.060 -2.594 -42.694 1.00 71.44 506 LYS A C 1
ATOM 3954 O O . LYS A 1 506 ? 22.108 -3.679 -42.132 1.00 71.44 506 LYS A O 1
ATOM 3959 N N . ASP A 1 507 ? 22.665 -1.509 -42.226 1.00 78.88 507 ASP A N 1
ATOM 3960 C CA . ASP A 1 507 ? 23.506 -1.544 -41.036 1.00 78.88 507 ASP A CA 1
ATOM 3961 C C . ASP A 1 507 ? 22.717 -1.067 -39.809 1.00 78.88 507 ASP A C 1
ATOM 3963 O O . ASP A 1 507 ? 22.144 0.021 -39.833 1.00 78.88 507 ASP A O 1
ATOM 3967 N N . ASN A 1 508 ? 22.731 -1.822 -38.709 1.00 82.81 508 ASN A N 1
ATOM 3968 C CA . ASN A 1 508 ? 22.237 -1.359 -37.408 1.00 82.81 508 ASN A CA 1
ATOM 3969 C C . ASN A 1 508 ? 23.359 -0.629 -36.660 1.00 82.81 508 ASN A C 1
ATOM 3971 O O . ASN A 1 508 ? 24.406 -1.228 -36.396 1.00 82.81 508 ASN A O 1
ATOM 3975 N N . ILE A 1 509 ? 23.170 0.646 -36.297 1.00 78.88 509 ILE A N 1
ATOM 3976 C CA . ILE A 1 509 ? 24.185 1.429 -35.566 1.00 78.88 509 ILE A CA 1
ATOM 3977 C C . ILE A 1 509 ? 23.586 2.198 -34.393 1.00 78.88 509 ILE A C 1
ATOM 3979 O O . ILE A 1 509 ? 22.564 2.865 -34.523 1.00 78.88 509 ILE A O 1
ATOM 3983 N N . TYR A 1 510 ? 24.269 2.152 -33.248 1.00 78.25 510 TYR A N 1
ATOM 3984 C CA . TYR A 1 510 ? 23.876 2.906 -32.067 1.00 78.25 510 TYR A CA 1
ATOM 3985 C C . TYR A 1 510 ? 24.001 4.415 -32.251 1.00 78.25 510 TYR A C 1
ATOM 3987 O O . TYR A 1 510 ? 25.036 4.936 -32.665 1.00 78.25 510 TYR A O 1
ATOM 3995 N N . VAL A 1 511 ? 22.959 5.125 -31.821 1.00 69.06 511 VAL A N 1
ATOM 3996 C CA . VAL A 1 511 ? 22.995 6.584 -31.673 1.00 69.06 511 VAL A CA 1
ATOM 3997 C C . VAL A 1 511 ? 23.888 6.976 -30.490 1.00 69.06 511 VAL A C 1
ATOM 3999 O O . VAL A 1 511 ? 24.611 7.966 -30.562 1.00 69.06 511 VAL A O 1
ATOM 4002 N N . ASN A 1 512 ? 23.873 6.182 -29.411 1.00 70.38 512 ASN A N 1
ATOM 4003 C CA . ASN A 1 512 ? 24.715 6.382 -28.233 1.00 70.38 512 ASN A CA 1
ATOM 4004 C C . ASN A 1 512 ? 24.960 5.057 -27.483 1.00 70.38 512 ASN A C 1
ATOM 4006 O O . ASN A 1 512 ? 24.030 4.481 -26.927 1.00 70.38 512 ASN A O 1
ATOM 4010 N N . HIS A 1 513 ? 26.215 4.599 -27.425 1.00 80.38 513 HIS A N 1
ATOM 4011 C CA . HIS A 1 513 ? 26.597 3.356 -26.737 1.00 80.38 513 HIS A CA 1
ATOM 4012 C C . HIS A 1 513 ? 26.789 3.521 -25.211 1.00 80.38 513 HIS A C 1
ATOM 4014 O O . HIS A 1 513 ? 26.778 2.546 -24.463 1.00 80.38 513 HIS A O 1
ATOM 4020 N N . ASN A 1 514 ? 26.908 4.749 -24.698 1.00 85.25 514 ASN A N 1
ATOM 4021 C CA . ASN A 1 514 ? 27.258 4.981 -23.291 1.00 85.25 514 ASN A CA 1
ATOM 4022 C C . ASN A 1 514 ? 26.146 4.581 -22.302 1.00 85.25 514 ASN A C 1
ATOM 4024 O O . ASN A 1 514 ? 26.437 4.323 -21.133 1.00 85.25 514 ASN A O 1
ATOM 4028 N N . TYR A 1 515 ? 24.878 4.536 -22.736 1.00 88.94 515 TYR A N 1
ATOM 4029 C CA . TYR A 1 515 ? 23.778 4.044 -21.894 1.00 88.94 515 TYR A CA 1
ATOM 4030 C C . TYR A 1 515 ? 23.892 2.529 -21.677 1.00 88.94 515 TYR A C 1
ATOM 4032 O O . TYR A 1 515 ? 23.689 2.041 -20.567 1.00 88.94 515 TYR A O 1
ATOM 4040 N N . ILE A 1 516 ? 24.280 1.791 -22.720 1.00 89.25 516 ILE A N 1
ATOM 4041 C CA . ILE A 1 516 ? 24.533 0.346 -22.654 1.00 89.25 516 ILE A CA 1
ATOM 4042 C C . ILE A 1 516 ? 25.687 0.067 -21.697 1.00 89.25 516 ILE A C 1
ATOM 4044 O O . ILE A 1 516 ? 25.515 -0.730 -20.780 1.00 89.25 516 ILE A O 1
ATOM 4048 N N . GLU A 1 517 ? 26.807 0.782 -21.838 1.00 89.25 517 GLU A N 1
ATOM 4049 C CA . GLU A 1 517 ? 27.964 0.638 -20.942 1.00 89.25 517 GLU A CA 1
ATOM 4050 C C . GLU A 1 517 ? 27.596 0.908 -19.471 1.00 89.25 517 GLU A C 1
ATOM 4052 O O . GLU A 1 517 ? 28.092 0.232 -18.568 1.00 89.25 517 GLU A O 1
ATOM 4057 N N . LEU A 1 518 ? 26.694 1.864 -19.204 1.00 92.94 518 LEU A N 1
ATOM 4058 C CA . LEU A 1 518 ? 26.177 2.128 -17.857 1.00 92.94 518 LEU A CA 1
ATOM 4059 C C . LEU A 1 518 ? 25.385 0.936 -17.302 1.00 92.94 518 LEU A C 1
ATOM 4061 O O . LEU A 1 518 ? 25.634 0.510 -16.171 1.00 92.94 518 LEU A O 1
ATOM 4065 N N . LEU A 1 519 ? 24.426 0.412 -18.069 1.00 93.75 519 LEU A N 1
ATOM 4066 C CA . LEU A 1 519 ? 23.592 -0.713 -17.637 1.00 93.75 519 LEU A CA 1
ATOM 4067 C C . LEU A 1 519 ? 24.411 -2.001 -17.473 1.00 93.75 519 LEU A C 1
ATOM 4069 O O . LEU A 1 519 ? 24.212 -2.728 -16.496 1.00 93.75 519 LEU A O 1
ATOM 4073 N N . ASP A 1 520 ? 25.365 -2.251 -18.371 1.00 90.69 520 ASP A N 1
ATOM 4074 C CA . ASP A 1 520 ? 26.277 -3.395 -18.293 1.00 90.69 520 ASP A CA 1
ATOM 4075 C C . ASP A 1 520 ? 27.194 -3.296 -17.063 1.00 90.69 520 ASP A C 1
ATOM 4077 O O . ASP A 1 520 ? 27.236 -4.213 -16.241 1.00 90.69 520 ASP A O 1
ATOM 4081 N N . SER A 1 521 ? 27.815 -2.129 -16.840 1.00 92.56 521 SER A N 1
ATOM 4082 C CA . SER A 1 521 ? 28.660 -1.864 -15.661 1.00 92.56 521 SER A CA 1
ATOM 4083 C C . SER A 1 521 ? 27.908 -2.004 -14.330 1.00 92.56 521 SER A C 1
ATOM 4085 O O . SER A 1 521 ? 28.498 -2.348 -13.301 1.00 92.56 521 SER A O 1
ATOM 4087 N N . LEU A 1 522 ? 26.602 -1.727 -14.308 1.00 94.12 522 LEU A N 1
ATOM 4088 C CA . LEU A 1 522 ? 25.756 -1.953 -13.132 1.00 94.12 522 LEU A CA 1
ATOM 4089 C C . LEU A 1 522 ? 25.491 -3.441 -12.885 1.00 94.12 522 LEU A C 1
ATOM 4091 O O . LEU A 1 522 ? 25.533 -3.894 -11.730 1.00 94.12 522 LEU A O 1
ATOM 4095 N N . GLY A 1 523 ? 25.235 -4.170 -13.970 1.00 92.25 523 GLY A N 1
ATOM 4096 C CA . GLY A 1 523 ? 24.787 -5.553 -13.991 1.00 92.25 523 GLY A CA 1
ATOM 4097 C C . GLY A 1 523 ? 23.261 -5.664 -13.961 1.00 92.25 523 GLY A C 1
ATOM 4098 O O . GLY A 1 523 ? 22.596 -5.247 -13.007 1.00 92.25 523 GLY A O 1
ATOM 4099 N N . MET A 1 524 ? 22.694 -6.326 -14.976 1.00 90.19 524 MET A N 1
ATOM 4100 C CA . MET A 1 524 ? 21.243 -6.535 -15.119 1.00 90.19 524 MET A CA 1
ATOM 4101 C C . MET A 1 524 ? 20.596 -7.308 -13.964 1.00 90.19 524 MET A C 1
ATOM 4103 O O . MET A 1 524 ? 19.382 -7.254 -13.786 1.00 90.19 524 MET A O 1
ATOM 4107 N N . ASN A 1 525 ? 21.366 -8.023 -13.143 1.00 90.50 525 ASN A N 1
ATOM 4108 C CA . ASN A 1 525 ? 20.857 -8.702 -11.951 1.00 90.50 525 ASN A CA 1
ATOM 4109 C C . ASN A 1 525 ? 20.398 -7.730 -10.850 1.00 90.50 525 ASN A C 1
ATOM 4111 O O . ASN A 1 525 ? 19.514 -8.092 -10.078 1.00 90.50 525 ASN A O 1
ATOM 4115 N N . LYS A 1 526 ? 20.956 -6.514 -10.780 1.00 92.12 526 LYS A N 1
ATOM 4116 C CA . LYS A 1 526 ? 20.606 -5.512 -9.757 1.00 92.12 526 LYS A CA 1
ATOM 4117 C C . LYS A 1 526 ? 19.443 -4.608 -10.144 1.00 92.12 526 LYS A C 1
ATOM 4119 O O . LYS A 1 526 ? 18.881 -3.979 -9.249 1.00 92.12 526 LYS A O 1
ATOM 4124 N N . ILE A 1 527 ? 19.150 -4.521 -11.438 1.00 95.62 527 ILE A N 1
ATOM 4125 C CA . ILE A 1 527 ? 18.070 -3.717 -12.009 1.00 95.62 527 ILE A CA 1
ATOM 4126 C C . ILE A 1 527 ? 16.792 -4.546 -11.972 1.00 95.62 527 ILE A C 1
ATOM 4128 O O . ILE A 1 527 ? 16.791 -5.682 -12.439 1.00 95.62 527 ILE A O 1
ATOM 4132 N N . ASP A 1 528 ? 15.718 -4.001 -11.424 1.00 95.19 528 ASP A N 1
ATOM 4133 C CA . ASP A 1 528 ? 14.438 -4.693 -11.294 1.00 95.19 528 ASP A CA 1
ATOM 4134 C C . ASP A 1 528 ? 13.668 -4.651 -12.621 1.00 95.19 528 ASP A C 1
ATOM 4136 O O . ASP A 1 528 ? 13.297 -5.702 -13.139 1.00 95.19 528 ASP A O 1
ATOM 4140 N N . TYR A 1 529 ? 13.542 -3.462 -13.225 1.00 96.69 529 TYR A N 1
ATOM 4141 C CA . TYR A 1 529 ? 12.854 -3.252 -14.504 1.00 96.69 529 TYR A CA 1
ATOM 4142 C C . TYR A 1 529 ? 13.515 -2.172 -15.370 1.00 96.69 529 TYR A C 1
ATOM 4144 O O . TYR A 1 529 ? 14.120 -1.222 -14.867 1.00 96.69 529 TYR A O 1
ATOM 4152 N N . ILE A 1 530 ? 13.345 -2.314 -16.684 1.00 97.12 530 ILE A N 1
ATOM 4153 C CA . ILE A 1 530 ? 13.627 -1.305 -17.705 1.00 97.12 530 ILE A CA 1
ATOM 4154 C C . ILE A 1 530 ? 12.287 -0.828 -18.267 1.00 97.12 530 ILE A C 1
ATOM 4156 O O . ILE A 1 530 ? 11.590 -1.599 -18.928 1.00 97.12 530 ILE A O 1
ATOM 4160 N N . TRP A 1 531 ? 11.941 0.433 -18.021 1.00 96.88 531 TRP A N 1
ATOM 4161 C CA . TRP A 1 531 ? 10.795 1.127 -18.610 1.00 96.88 531 TRP A CA 1
ATOM 4162 C C . TRP A 1 531 ? 11.201 1.666 -19.986 1.00 96.88 531 TRP A C 1
ATOM 4164 O O . TRP A 1 531 ? 11.521 2.840 -20.148 1.00 96.88 531 TRP A O 1
ATOM 4174 N N . LEU A 1 532 ? 11.277 0.792 -20.986 1.00 95.25 532 LEU A N 1
ATOM 4175 C CA . LEU A 1 532 ? 11.768 1.157 -22.310 1.00 95.25 532 LEU A CA 1
ATOM 4176 C C . LEU A 1 532 ? 10.833 2.188 -22.945 1.00 95.25 532 LEU A C 1
ATOM 4178 O O . LEU A 1 532 ? 9.694 1.859 -23.275 1.00 95.25 532 LEU A O 1
ATOM 4182 N N . ASN A 1 533 ? 11.305 3.417 -23.131 1.00 92.31 533 ASN A N 1
ATOM 4183 C CA . ASN A 1 533 ? 10.557 4.455 -23.816 1.00 92.31 533 ASN A CA 1
ATOM 4184 C C . ASN A 1 533 ? 10.500 4.136 -25.317 1.00 92.31 533 ASN A C 1
ATOM 4186 O O . ASN A 1 533 ? 11.507 4.176 -26.026 1.00 92.31 533 ASN A O 1
ATOM 4190 N N . THR A 1 534 ? 9.314 3.756 -25.788 1.00 91.56 534 THR A N 1
ATOM 4191 C CA . THR A 1 534 ? 9.113 3.220 -27.143 1.00 91.56 534 THR A CA 1
ATOM 4192 C C . THR A 1 534 ? 8.708 4.271 -28.172 1.00 91.56 534 THR A C 1
ATOM 4194 O O . THR A 1 534 ? 8.509 3.943 -29.342 1.00 91.56 534 THR A O 1
ATOM 4197 N N . PHE A 1 535 ? 8.595 5.526 -27.751 1.00 85.25 535 PHE A N 1
ATOM 4198 C CA . PHE A 1 535 ? 8.319 6.672 -28.602 1.00 85.25 535 PHE A CA 1
ATOM 4199 C C . PHE A 1 535 ? 9.552 7.579 -28.612 1.00 85.25 535 PHE A C 1
ATOM 4201 O O . PHE A 1 535 ? 10.130 7.860 -27.567 1.00 85.25 535 PHE A O 1
ATOM 4208 N N . ALA A 1 536 ? 9.983 7.994 -29.801 1.00 68.31 536 ALA A N 1
ATOM 4209 C CA . ALA A 1 536 ? 11.170 8.825 -29.992 1.00 68.31 536 ALA A CA 1
ATOM 4210 C C . ALA A 1 536 ? 10.855 9.993 -30.932 1.00 68.31 536 ALA A C 1
ATOM 4212 O O . ALA A 1 536 ? 9.899 9.937 -31.711 1.00 68.31 536 ALA A O 1
ATOM 4213 N N . ASP A 1 537 ? 11.705 11.018 -30.908 1.00 64.81 537 ASP A N 1
ATOM 4214 C CA . ASP A 1 537 ? 11.558 12.223 -31.736 1.00 64.81 537 ASP A CA 1
ATOM 4215 C C . ASP A 1 537 ? 11.688 11.950 -33.252 1.00 64.81 537 ASP A C 1
ATOM 4217 O O . ASP A 1 537 ? 11.326 12.797 -34.068 1.00 64.81 537 ASP A O 1
ATOM 4221 N N . LYS A 1 538 ? 12.168 10.761 -33.652 1.00 71.31 538 LYS A N 1
ATOM 4222 C CA . LYS A 1 538 ? 12.375 10.353 -35.052 1.00 71.31 538 LYS A CA 1
ATOM 4223 C C . LYS A 1 538 ? 11.517 9.126 -35.420 1.00 71.31 538 LYS A C 1
ATOM 4225 O O . LYS A 1 538 ? 11.949 7.999 -35.189 1.00 71.31 538 LYS A O 1
ATOM 4230 N N . PRO A 1 539 ? 10.331 9.298 -36.037 1.00 68.25 539 PRO A N 1
ATOM 4231 C CA . PRO A 1 539 ? 9.442 8.181 -36.401 1.00 68.25 539 PRO A CA 1
ATOM 4232 C C . PRO A 1 539 ? 9.964 7.310 -37.534 1.00 68.25 539 PRO A C 1
ATOM 4234 O O . PRO A 1 539 ? 9.466 6.209 -37.727 1.00 68.25 539 PRO A O 1
ATOM 4237 N N . SER A 1 540 ? 10.877 7.836 -38.348 1.00 74.94 540 SER A N 1
ATOM 4238 C CA . SER A 1 540 ? 11.451 7.125 -39.489 1.00 74.94 540 SER A CA 1
ATOM 4239 C C . SER A 1 540 ? 12.566 6.161 -39.086 1.00 74.94 540 SER A C 1
ATOM 4241 O O . SER A 1 540 ? 12.978 5.331 -39.905 1.00 74.94 540 SER A O 1
ATOM 4243 N N . ASP A 1 541 ? 13.047 6.256 -37.844 1.00 82.50 541 ASP A N 1
ATOM 4244 C CA . ASP A 1 541 ? 13.999 5.302 -37.301 1.00 82.50 541 ASP A CA 1
ATOM 4245 C C . ASP A 1 541 ? 13.271 3.973 -37.060 1.00 82.50 541 ASP A C 1
ATOM 4247 O O . ASP A 1 541 ? 12.149 3.919 -36.552 1.00 82.50 541 ASP A O 1
ATOM 4251 N N . GLY A 1 542 ? 13.906 2.882 -37.479 1.00 87.19 542 GLY A N 1
ATOM 4252 C CA . GLY A 1 542 ? 13.305 1.556 -37.459 1.00 87.19 542 GLY A CA 1
ATOM 4253 C C . GLY A 1 542 ? 14.315 0.468 -37.151 1.00 87.19 542 GLY A C 1
ATOM 4254 O O . GLY A 1 542 ? 15.521 0.713 -37.115 1.00 87.19 542 GLY A O 1
ATOM 4255 N N . ILE A 1 543 ? 13.801 -0.737 -36.947 1.00 92.31 543 ILE A N 1
ATOM 4256 C CA . ILE A 1 543 ? 14.569 -1.953 -36.652 1.00 92.31 543 ILE A CA 1
ATOM 4257 C C . ILE A 1 543 ? 14.225 -3.045 -37.669 1.00 92.31 543 ILE A C 1
ATOM 4259 O O . ILE A 1 543 ? 13.226 -2.933 -38.381 1.00 92.31 543 ILE A O 1
ATOM 4263 N N . LEU A 1 544 ? 15.019 -4.111 -37.741 1.00 93.88 544 LEU A N 1
ATOM 4264 C CA . LEU A 1 544 ? 14.649 -5.299 -38.501 1.00 93.88 544 LEU A CA 1
ATOM 4265 C C . LEU A 1 544 ? 13.577 -6.063 -37.719 1.00 93.88 544 LEU A C 1
ATOM 4267 O O . LEU A 1 544 ? 13.725 -6.332 -36.525 1.00 93.88 544 LEU A O 1
ATOM 4271 N N . SER A 1 545 ? 12.472 -6.377 -38.390 1.00 94.38 545 SER A N 1
ATOM 4272 C CA . SER A 1 545 ? 11.317 -7.065 -37.808 1.00 94.38 545 SER A CA 1
ATOM 4273 C C . SER A 1 545 ? 11.401 -8.580 -37.964 1.00 94.38 545 SER A C 1
ATOM 4275 O O . SER A 1 545 ? 12.203 -9.103 -38.732 1.00 94.38 545 SER A O 1
ATOM 4277 N N . PHE A 1 546 ? 10.506 -9.309 -37.297 1.00 94.06 546 PHE A N 1
ATOM 4278 C CA . PHE A 1 546 ? 10.331 -10.744 -37.542 1.00 94.06 546 PHE A CA 1
ATOM 4279 C C . PHE A 1 546 ? 9.670 -11.053 -38.900 1.00 94.06 546 PHE A C 1
ATOM 4281 O O . PHE A 1 546 ? 9.638 -12.217 -39.304 1.00 94.06 546 PHE A O 1
ATOM 4288 N N . TYR A 1 547 ? 9.144 -10.050 -39.616 1.00 92.62 547 TYR A N 1
ATOM 4289 C CA . TYR A 1 547 ? 8.630 -10.240 -40.971 1.00 92.62 547 TYR A CA 1
ATOM 4290 C C . TYR A 1 547 ? 9.781 -10.424 -41.950 1.00 92.62 547 TYR A C 1
ATOM 4292 O O . TYR A 1 547 ? 10.813 -9.761 -41.846 1.00 92.62 547 TYR A O 1
ATOM 4300 N N . LYS A 1 548 ? 9.564 -11.311 -42.919 1.00 89.62 548 LYS A N 1
ATOM 4301 C CA . LYS A 1 548 ? 10.525 -11.612 -43.971 1.00 89.62 548 LYS A CA 1
ATOM 4302 C C . LYS A 1 548 ? 9.953 -11.283 -45.336 1.00 89.62 548 LYS A C 1
ATOM 4304 O O . LYS A 1 548 ? 8.749 -11.442 -45.555 1.00 89.62 548 LYS A O 1
ATOM 4309 N N . ASP A 1 549 ? 10.807 -10.820 -46.233 1.00 87.94 549 ASP A N 1
ATOM 4310 C CA . ASP A 1 549 ? 10.460 -10.641 -47.635 1.00 87.94 549 ASP A CA 1
ATOM 4311 C C . ASP A 1 549 ? 10.448 -11.984 -48.388 1.00 87.94 549 ASP A C 1
ATOM 4313 O O . ASP A 1 549 ? 10.508 -13.068 -47.800 1.00 87.94 549 ASP A O 1
ATOM 4317 N N . LYS A 1 550 ? 10.315 -11.920 -49.716 1.00 87.19 550 LYS A N 1
ATOM 4318 C CA . LYS A 1 550 ? 10.263 -13.110 -50.578 1.00 87.19 550 LYS A CA 1
ATOM 4319 C C . LYS A 1 550 ? 11.590 -13.870 -50.627 1.00 87.19 550 LYS A C 1
ATOM 4321 O O . LYS A 1 550 ? 11.568 -15.062 -50.929 1.00 87.19 550 LYS A O 1
ATOM 4326 N N . ASP A 1 551 ? 12.693 -13.193 -50.329 1.00 85.44 551 ASP A N 1
ATOM 4327 C CA . ASP A 1 551 ? 14.045 -13.743 -50.341 1.00 85.44 551 ASP A CA 1
ATOM 4328 C C . ASP A 1 551 ? 14.438 -14.294 -48.955 1.00 85.44 551 ASP A C 1
ATOM 4330 O O . ASP A 1 551 ? 15.465 -14.952 -48.803 1.00 85.44 551 ASP A O 1
ATOM 4334 N N . GLY A 1 552 ? 13.566 -14.120 -47.955 1.00 84.56 552 GLY A N 1
ATOM 4335 C CA . GLY A 1 552 ? 13.747 -14.624 -46.595 1.00 84.56 552 GLY A CA 1
ATOM 4336 C C . GLY A 1 552 ? 14.495 -13.659 -45.674 1.00 84.56 552 GLY A C 1
ATOM 4337 O O . GLY A 1 552 ? 14.795 -14.041 -44.531 1.00 84.56 552 GLY A O 1
ATOM 4338 N N . GLU A 1 553 ? 14.749 -12.436 -46.141 1.00 86.50 553 GLU A N 1
ATOM 4339 C CA . GLU A 1 553 ? 15.441 -11.372 -45.417 1.00 86.50 553 GLU A CA 1
ATOM 4340 C C . GLU A 1 553 ? 14.473 -10.584 -44.538 1.00 86.50 553 GLU A C 1
ATOM 4342 O O . GLU A 1 553 ? 13.303 -10.394 -44.874 1.00 86.50 553 GLU A O 1
ATOM 4347 N N . HIS A 1 554 ? 14.955 -10.143 -43.378 1.00 91.50 554 HIS A N 1
ATOM 4348 C CA . HIS A 1 554 ? 14.138 -9.390 -42.432 1.00 91.50 554 HIS A CA 1
ATOM 4349 C C . HIS A 1 554 ? 13.794 -7.999 -42.981 1.00 91.50 554 HIS A C 1
ATOM 4351 O O . HIS A 1 554 ? 14.633 -7.322 -43.567 1.00 91.50 554 HIS A O 1
ATOM 4357 N N . ILE A 1 555 ? 12.554 -7.553 -42.767 1.00 91.62 555 ILE A N 1
ATOM 4358 C CA . ILE A 1 555 ? 12.070 -6.262 -43.278 1.00 91.62 555 ILE A CA 1
ATOM 4359 C C . ILE A 1 555 ? 12.184 -5.195 -42.188 1.00 91.62 555 ILE A C 1
ATOM 4361 O O . ILE A 1 555 ? 11.818 -5.445 -41.033 1.00 91.62 555 ILE A O 1
ATOM 4365 N N . LYS A 1 556 ? 12.636 -3.991 -42.563 1.00 90.81 556 LYS A N 1
ATOM 4366 C CA . LYS A 1 556 ? 12.612 -2.803 -41.701 1.00 90.81 556 LYS A CA 1
ATOM 4367 C C . LYS A 1 556 ? 11.185 -2.482 -41.256 1.00 90.81 556 LYS A C 1
ATOM 4369 O O . LYS A 1 556 ? 10.268 -2.449 -42.071 1.00 90.81 556 LYS A O 1
ATOM 4374 N N . ILE A 1 557 ? 11.019 -2.192 -39.973 1.00 90.00 557 ILE A N 1
ATOM 4375 C CA . ILE A 1 557 ? 9.774 -1.685 -39.411 1.00 90.00 557 ILE A CA 1
ATOM 4376 C C . ILE A 1 557 ? 10.029 -0.421 -38.604 1.00 90.00 557 ILE A C 1
ATOM 4378 O O . ILE A 1 557 ? 10.937 -0.365 -37.771 1.00 90.00 557 ILE A O 1
ATOM 4382 N N . THR A 1 558 ? 9.203 0.584 -38.846 1.00 87.69 558 THR A N 1
ATOM 4383 C CA . THR A 1 558 ? 9.165 1.838 -38.098 1.00 87.69 558 THR A CA 1
ATOM 4384 C C . THR A 1 558 ? 7.851 1.942 -37.320 1.00 87.69 558 THR A C 1
ATOM 4386 O O . THR A 1 558 ? 6.883 1.237 -37.631 1.00 87.69 558 THR A O 1
ATOM 4389 N N . PRO A 1 559 ? 7.752 2.839 -36.329 1.00 84.62 559 PRO A N 1
ATOM 4390 C CA . PRO A 1 559 ? 6.473 3.144 -35.696 1.00 84.62 559 PRO A CA 1
ATOM 4391 C C . PRO A 1 559 ? 5.366 3.566 -36.678 1.00 84.62 559 PRO A C 1
ATOM 4393 O O . PRO A 1 559 ? 4.198 3.248 -36.449 1.00 84.62 559 PRO A O 1
ATOM 4396 N N . ALA A 1 560 ? 5.721 4.234 -37.784 1.00 81.00 560 ALA A N 1
ATOM 4397 C CA . ALA A 1 560 ? 4.776 4.691 -38.804 1.00 81.00 560 ALA A CA 1
ATOM 4398 C C . ALA A 1 560 ? 4.167 3.543 -39.635 1.00 81.00 560 ALA A C 1
ATOM 4400 O O . ALA A 1 560 ? 3.047 3.672 -40.125 1.00 81.00 560 ALA A O 1
ATOM 4401 N N . ASP A 1 561 ? 4.855 2.400 -39.736 1.00 83.44 561 ASP A N 1
ATOM 4402 C CA . ASP A 1 561 ? 4.368 1.203 -40.445 1.00 83.44 561 ASP A CA 1
ATOM 4403 C C . ASP A 1 561 ? 3.319 0.409 -39.638 1.00 83.44 561 ASP A C 1
ATOM 4405 O O . ASP A 1 561 ? 2.749 -0.583 -40.108 1.00 83.44 561 ASP A O 1
ATOM 4409 N N . GLY A 1 562 ? 3.062 0.839 -38.401 1.00 87.44 562 GLY A N 1
ATOM 4410 C CA . GLY A 1 562 ? 2.102 0.251 -37.478 1.00 87.44 562 GLY A CA 1
ATOM 4411 C C . GLY A 1 562 ? 2.722 0.051 -36.103 1.00 87.44 562 GLY A C 1
ATOM 4412 O O . GLY A 1 562 ? 3.482 -0.895 -35.881 1.00 87.44 562 GLY A O 1
ATOM 4413 N N . TYR A 1 563 ? 2.341 0.903 -35.152 1.00 90.06 563 TYR A N 1
ATOM 4414 C CA . TYR A 1 563 ? 2.975 0.951 -33.838 1.00 90.06 563 TYR A CA 1
ATOM 4415 C C . TYR A 1 563 ? 2.878 -0.379 -33.070 1.00 90.06 563 TYR A C 1
ATOM 4417 O O . TYR A 1 563 ? 3.867 -0.827 -32.498 1.00 90.06 563 TYR A O 1
ATOM 4425 N N . ALA A 1 564 ? 1.750 -1.095 -33.153 1.00 92.94 564 ALA A N 1
ATOM 4426 C CA . ALA A 1 564 ? 1.608 -2.420 -32.538 1.00 92.94 564 ALA A CA 1
ATOM 4427 C C . ALA A 1 564 ? 2.647 -3.440 -33.050 1.00 92.94 564 ALA A C 1
ATOM 4429 O O . ALA A 1 564 ? 3.280 -4.165 -32.278 1.00 92.94 564 ALA A O 1
ATOM 4430 N N . LYS A 1 565 ? 2.865 -3.469 -34.369 1.00 93.69 565 LYS A N 1
ATOM 4431 C CA . LYS A 1 565 ? 3.835 -4.364 -35.012 1.00 93.69 565 LYS A CA 1
ATOM 4432 C C . LYS A 1 565 ? 5.269 -3.969 -34.673 1.00 93.69 565 LYS A C 1
ATOM 4434 O O . LYS A 1 565 ? 6.105 -4.850 -34.461 1.00 93.69 565 LYS A O 1
ATOM 4439 N N . PHE A 1 566 ? 5.538 -2.666 -34.595 1.00 93.44 566 PHE A N 1
ATOM 4440 C CA . PHE A 1 566 ? 6.825 -2.137 -34.159 1.00 93.44 566 PHE A CA 1
ATOM 4441 C C . PHE A 1 566 ? 7.144 -2.573 -32.724 1.00 93.44 566 PHE A C 1
ATOM 4443 O O . PHE A 1 566 ? 8.195 -3.163 -32.495 1.00 93.44 566 PHE A O 1
ATOM 4450 N N . LEU A 1 567 ? 6.216 -2.401 -31.775 1.00 95.75 567 LEU A N 1
ATOM 4451 C CA . LEU A 1 567 ? 6.406 -2.814 -30.378 1.00 95.75 567 LEU A CA 1
ATOM 4452 C C . LEU A 1 567 ? 6.648 -4.320 -30.228 1.00 95.75 567 LEU A C 1
ATOM 4454 O O . LEU A 1 567 ? 7.539 -4.735 -29.484 1.00 95.75 567 LEU A O 1
ATOM 4458 N N . ALA A 1 568 ? 5.894 -5.146 -30.957 1.00 96.69 568 ALA A N 1
ATOM 4459 C CA . ALA A 1 568 ? 6.112 -6.591 -30.968 1.00 96.69 568 ALA A CA 1
ATOM 4460 C C . ALA A 1 568 ? 7.492 -6.960 -31.542 1.00 96.69 568 ALA A C 1
ATOM 4462 O O . ALA A 1 568 ? 8.170 -7.835 -31.001 1.00 96.69 568 ALA A O 1
ATOM 4463 N N . SER A 1 569 ? 7.928 -6.273 -32.602 1.00 96.31 569 SER A N 1
ATOM 4464 C CA . SER A 1 569 ? 9.253 -6.467 -33.209 1.00 96.31 569 SER A CA 1
ATOM 4465 C C . SER A 1 569 ? 10.379 -6.000 -32.289 1.00 96.31 569 SER A C 1
ATOM 4467 O O . SER A 1 569 ? 11.417 -6.650 -32.219 1.00 96.31 569 SER A O 1
ATOM 4469 N N . LEU A 1 570 ? 10.161 -4.925 -31.529 1.00 95.00 570 LEU A N 1
ATOM 4470 C CA . LEU A 1 570 ? 11.121 -4.395 -30.565 1.00 95.00 570 LEU A CA 1
ATOM 4471 C C . LEU A 1 570 ? 11.330 -5.365 -29.398 1.00 95.00 570 LEU A C 1
ATOM 4473 O O . LEU A 1 570 ? 12.467 -5.677 -29.047 1.00 95.00 570 LEU A O 1
ATOM 4477 N N . ALA A 1 571 ? 10.251 -5.918 -28.837 1.00 95.25 571 ALA A N 1
ATOM 4478 C CA . ALA A 1 571 ? 10.372 -6.967 -27.826 1.00 95.25 571 ALA A CA 1
ATOM 4479 C C . ALA A 1 571 ? 11.026 -8.233 -28.394 1.00 95.25 571 ALA A C 1
ATOM 4481 O O . ALA A 1 571 ? 11.847 -8.853 -27.719 1.00 95.25 571 ALA A O 1
ATOM 4482 N N . TRP A 1 572 ? 10.711 -8.610 -29.636 1.00 94.69 572 TRP A N 1
ATOM 4483 C CA . TRP A 1 572 ? 11.356 -9.733 -30.318 1.00 94.69 572 TRP A CA 1
ATOM 4484 C C . TRP A 1 572 ? 12.868 -9.528 -30.472 1.00 94.69 572 TRP A C 1
ATOM 4486 O O . TRP A 1 572 ? 13.629 -10.440 -30.138 1.00 94.69 572 TRP A O 1
ATOM 4496 N N . ALA A 1 573 ? 13.298 -8.334 -30.889 1.00 92.94 573 ALA A N 1
ATOM 4497 C CA . ALA A 1 573 ? 14.705 -7.955 -31.015 1.00 92.94 573 ALA A CA 1
ATOM 4498 C C . ALA A 1 573 ? 15.466 -8.054 -29.682 1.00 92.94 573 ALA A C 1
ATOM 4500 O O . ALA A 1 573 ? 16.621 -8.468 -29.655 1.00 92.94 573 ALA A O 1
ATOM 4501 N N . LEU A 1 574 ? 14.804 -7.726 -28.569 1.00 91.88 574 LEU A N 1
ATOM 4502 C CA . LEU A 1 574 ? 15.418 -7.688 -27.239 1.00 91.88 574 LEU A CA 1
ATOM 4503 C C . LEU A 1 574 ? 15.389 -9.018 -26.481 1.00 91.88 574 LEU A C 1
ATOM 4505 O O . LEU A 1 574 ? 16.232 -9.245 -25.616 1.00 91.88 574 LEU A O 1
ATOM 4509 N N . THR A 1 575 ? 14.407 -9.880 -26.753 1.00 90.38 575 THR A N 1
ATOM 4510 C CA . THR A 1 575 ? 14.113 -11.042 -25.889 1.00 90.38 575 THR A CA 1
ATOM 4511 C C . THR A 1 575 ? 14.254 -12.390 -26.579 1.00 90.38 575 THR A C 1
ATOM 4513 O O . THR A 1 575 ? 14.176 -13.436 -25.929 1.00 90.38 575 THR A O 1
ATOM 4516 N N . THR A 1 576 ? 14.512 -12.397 -27.887 1.00 88.56 576 THR A N 1
ATOM 4517 C CA . THR A 1 576 ? 14.713 -13.629 -28.652 1.00 88.56 576 THR A CA 1
ATOM 4518 C C . THR A 1 576 ? 16.088 -13.670 -29.287 1.00 88.56 576 THR A C 1
ATOM 4520 O O . THR A 1 576 ? 16.635 -12.645 -29.684 1.00 88.56 576 THR A O 1
ATOM 4523 N N . ARG A 1 577 ? 16.640 -14.878 -29.440 1.00 86.75 577 ARG A N 1
ATOM 4524 C CA . ARG A 1 577 ? 17.915 -15.052 -30.144 1.00 86.75 577 ARG A CA 1
ATOM 4525 C C . ARG A 1 577 ? 17.832 -14.614 -31.607 1.00 86.75 577 ARG A C 1
ATOM 4527 O O . ARG A 1 577 ? 18.716 -13.911 -32.070 1.00 86.75 577 ARG A O 1
ATOM 4534 N N . ALA A 1 578 ? 16.753 -14.983 -32.297 1.00 89.12 578 ALA A N 1
ATOM 4535 C CA . ALA A 1 578 ? 16.551 -14.617 -33.697 1.00 89.12 578 ALA A CA 1
ATOM 4536 C C . ALA A 1 578 ? 16.461 -13.096 -33.888 1.00 89.12 578 ALA A C 1
ATOM 4538 O O . ALA A 1 578 ? 17.071 -12.563 -34.808 1.00 89.12 578 ALA A O 1
ATOM 4539 N N . GLY A 1 579 ? 15.741 -12.399 -33.005 1.00 91.00 579 GLY A N 1
ATOM 4540 C CA . GLY A 1 579 ? 15.634 -10.946 -33.060 1.00 91.00 579 GLY A CA 1
ATOM 4541 C C . GLY A 1 579 ? 16.935 -10.232 -32.731 1.00 91.00 579 GLY A C 1
ATOM 4542 O O . GLY A 1 579 ? 17.267 -9.251 -33.397 1.00 91.00 579 GLY A O 1
ATOM 4543 N N . TYR A 1 580 ? 17.678 -10.758 -31.758 1.00 88.31 580 TYR A N 1
ATOM 4544 C CA . TYR A 1 580 ? 19.004 -10.266 -31.400 1.00 88.31 580 TYR A CA 1
ATOM 4545 C C . TYR A 1 580 ? 19.990 -10.411 -32.562 1.00 88.31 580 TYR A C 1
ATOM 4547 O O . TYR A 1 580 ? 20.646 -9.445 -32.933 1.00 88.31 580 TYR A O 1
ATOM 4555 N N . ASP A 1 581 ? 20.059 -11.598 -33.174 1.00 88.69 581 ASP A N 1
ATOM 4556 C CA . ASP A 1 581 ? 20.945 -11.864 -34.311 1.00 88.69 581 ASP A CA 1
ATOM 4557 C C . ASP A 1 581 ? 20.563 -11.013 -35.535 1.00 88.69 581 ASP A C 1
ATOM 4559 O O . ASP A 1 581 ? 21.445 -10.506 -36.224 1.00 88.69 581 ASP A O 1
ATOM 4563 N N . ALA A 1 582 ? 19.264 -10.805 -35.778 1.00 90.00 582 ALA A N 1
ATOM 4564 C CA . ALA A 1 582 ? 18.786 -9.964 -36.874 1.00 90.00 582 ALA A CA 1
ATOM 4565 C C . ALA A 1 582 ? 19.118 -8.479 -36.680 1.00 90.00 582 ALA A C 1
ATOM 4567 O O . ALA A 1 582 ? 19.322 -7.783 -37.661 1.00 90.00 582 ALA A O 1
ATOM 4568 N N . ASN A 1 583 ? 19.176 -7.985 -35.442 1.00 90.69 583 ASN A N 1
ATOM 4569 C CA . ASN A 1 583 ? 19.453 -6.576 -35.137 1.00 90.69 583 ASN A CA 1
ATOM 4570 C C . ASN A 1 583 ? 20.860 -6.363 -34.564 1.00 90.69 583 ASN A C 1
ATOM 4572 O O . ASN A 1 583 ? 21.101 -5.382 -33.853 1.00 90.69 583 ASN A O 1
ATOM 4576 N N . MET A 1 584 ? 21.785 -7.282 -34.849 1.00 87.69 584 MET A N 1
ATOM 4577 C CA . MET A 1 584 ? 23.165 -7.166 -34.400 1.00 87.69 584 MET A CA 1
ATOM 4578 C C . MET A 1 584 ? 23.789 -5.885 -34.977 1.00 87.69 584 MET A C 1
ATOM 4580 O O . MET A 1 584 ? 23.721 -5.662 -36.189 1.00 87.69 584 MET A O 1
ATOM 4584 N N . PRO A 1 585 ? 24.395 -5.025 -34.145 1.00 84.81 585 PRO A N 1
ATOM 4585 C CA . PRO A 1 585 ? 25.017 -3.806 -34.617 1.00 84.81 585 PRO A CA 1
ATOM 4586 C C . PRO A 1 585 ? 26.219 -4.130 -35.502 1.00 84.81 585 PRO A C 1
ATOM 4588 O O . PRO A 1 585 ? 26.943 -5.095 -35.268 1.00 84.81 585 PRO A O 1
ATOM 4591 N N . LYS A 1 586 ? 26.481 -3.273 -36.490 1.00 79.44 586 LYS A N 1
ATOM 4592 C CA . LYS A 1 586 ? 27.593 -3.443 -37.441 1.00 79.44 586 LYS A CA 1
ATOM 4593 C C . LYS A 1 586 ? 28.965 -3.585 -36.765 1.00 79.44 586 LYS A C 1
ATOM 4595 O O . LYS A 1 586 ? 29.842 -4.254 -37.300 1.00 79.44 586 LYS A O 1
ATOM 4600 N N . TYR A 1 587 ? 29.156 -2.926 -35.622 1.00 76.75 587 TYR A N 1
ATOM 4601 C CA . TYR A 1 587 ? 30.406 -2.927 -34.854 1.00 76.75 587 TYR A CA 1
ATOM 4602 C C . TYR A 1 587 ? 30.262 -3.718 -33.547 1.00 76.75 587 TYR A C 1
ATOM 4604 O O . TYR A 1 587 ? 30.678 -3.245 -32.492 1.00 76.75 587 TYR A O 1
ATOM 4612 N N . ASP A 1 588 ? 29.655 -4.901 -33.601 1.00 65.81 588 ASP A N 1
ATOM 4613 C CA . ASP A 1 588 ? 29.368 -5.789 -32.461 1.00 65.81 588 ASP A CA 1
ATOM 4614 C C . ASP A 1 588 ? 30.583 -6.145 -31.584 1.00 65.81 588 ASP A C 1
ATOM 4616 O O . ASP A 1 588 ? 30.438 -6.344 -30.376 1.00 65.81 588 ASP A O 1
ATOM 4620 N N . GLU A 1 589 ? 31.793 -6.163 -32.146 1.00 64.12 589 GLU A N 1
ATOM 4621 C CA . GLU A 1 589 ? 33.035 -6.348 -31.380 1.00 64.12 589 GLU A CA 1
ATOM 4622 C C . GLU A 1 589 ? 33.301 -5.215 -30.376 1.00 64.12 589 GLU A C 1
ATOM 4624 O O . GLU A 1 589 ? 33.947 -5.443 -29.348 1.00 64.12 589 GLU A O 1
ATOM 4629 N N . ILE A 1 590 ? 32.805 -4.005 -30.659 1.00 63.22 590 ILE A N 1
ATOM 4630 C CA . ILE A 1 590 ? 33.028 -2.810 -29.836 1.00 63.22 590 ILE A CA 1
ATOM 4631 C C . ILE A 1 590 ? 31.738 -2.240 -29.238 1.00 63.22 590 ILE A C 1
ATOM 4633 O O . ILE A 1 590 ? 31.827 -1.516 -28.253 1.00 63.22 590 ILE A O 1
ATOM 4637 N N . ASP A 1 591 ? 30.574 -2.564 -29.798 1.00 68.44 591 ASP A N 1
ATOM 4638 C CA . ASP A 1 591 ? 29.260 -2.114 -29.343 1.00 68.44 591 ASP A CA 1
ATOM 4639 C C . ASP A 1 591 ? 28.360 -3.313 -29.044 1.00 68.44 591 ASP A C 1
ATOM 4641 O O . ASP A 1 591 ? 27.378 -3.583 -29.739 1.00 68.44 591 ASP A O 1
ATOM 4645 N N . LYS A 1 592 ? 28.707 -4.069 -28.005 1.00 71.50 592 LYS A N 1
ATOM 4646 C CA . LYS A 1 592 ? 27.942 -5.263 -27.647 1.00 71.50 592 LYS A CA 1
ATOM 4647 C C . LYS A 1 592 ? 26.515 -4.882 -27.236 1.00 71.50 592 LYS A C 1
ATOM 4649 O O . LYS A 1 592 ? 26.356 -4.023 -26.367 1.00 71.50 592 LYS A O 1
ATOM 4654 N N . PRO A 1 593 ? 25.477 -5.521 -27.800 1.00 75.50 593 PRO A N 1
ATOM 4655 C CA . PRO A 1 593 ? 24.107 -5.242 -27.395 1.00 75.50 593 PRO A CA 1
ATOM 4656 C C . PRO A 1 593 ? 23.829 -5.749 -25.982 1.00 75.50 593 PRO A C 1
ATOM 4658 O O . PRO A 1 593 ? 24.226 -6.862 -25.621 1.00 75.50 593 PRO A O 1
ATOM 4661 N N . LEU A 1 594 ? 23.076 -4.964 -25.209 1.00 82.69 594 LEU A N 1
ATOM 4662 C CA . LEU A 1 594 ? 22.646 -5.343 -23.867 1.00 82.69 594 LEU A CA 1
ATOM 4663 C C . LEU A 1 594 ? 21.625 -6.484 -23.921 1.00 82.69 594 LEU A C 1
ATOM 4665 O O . LEU A 1 594 ? 20.594 -6.382 -24.586 1.00 82.69 594 LEU A O 1
ATOM 4669 N N . HIS A 1 595 ? 21.858 -7.538 -23.145 1.00 83.81 595 HIS A N 1
ATOM 4670 C CA . HIS A 1 595 ? 20.850 -8.569 -22.927 1.00 83.81 595 HIS A CA 1
ATOM 4671 C C . HIS A 1 595 ? 19.897 -8.157 -21.794 1.00 83.81 595 HIS A C 1
ATOM 4673 O O . HIS A 1 595 ? 20.288 -8.095 -20.628 1.00 83.81 595 HIS A O 1
ATOM 4679 N N . ILE A 1 596 ? 18.624 -7.928 -22.131 1.00 87.12 596 ILE A N 1
ATOM 4680 C CA . ILE A 1 596 ? 17.558 -7.650 -21.162 1.00 87.12 596 ILE A CA 1
ATOM 4681 C C . ILE A 1 596 ? 16.671 -8.896 -21.005 1.00 87.12 596 ILE A C 1
ATOM 4683 O O . ILE A 1 596 ? 16.018 -9.305 -21.966 1.00 87.12 596 ILE A O 1
ATOM 4687 N N . PRO A 1 597 ? 16.581 -9.489 -19.800 1.00 90.88 597 PRO A N 1
ATOM 4688 C CA . PRO A 1 597 ? 15.627 -10.560 -19.541 1.00 90.88 597 PRO A CA 1
ATOM 4689 C C . PRO A 1 597 ? 14.187 -10.102 -19.798 1.00 90.88 597 PRO A C 1
ATOM 4691 O O . PRO A 1 597 ? 13.784 -9.029 -19.350 1.00 90.88 597 PRO A O 1
ATOM 4694 N N . ALA A 1 598 ? 13.383 -10.938 -20.459 1.00 92.12 598 ALA A N 1
ATOM 4695 C CA . ALA A 1 598 ? 12.004 -10.593 -20.811 1.00 92.12 598 ALA A CA 1
ATOM 4696 C C . ALA A 1 598 ? 11.151 -10.181 -19.598 1.00 92.12 598 ALA A C 1
ATOM 4698 O O . ALA A 1 598 ? 10.364 -9.247 -19.687 1.00 92.12 598 ALA A O 1
ATOM 4699 N N . ASN A 1 599 ? 11.354 -10.815 -18.439 1.00 92.00 599 ASN A N 1
ATOM 4700 C CA . ASN A 1 599 ? 10.661 -10.476 -17.191 1.00 92.00 599 ASN A CA 1
ATOM 4701 C C . ASN A 1 599 ? 11.111 -9.152 -16.548 1.00 92.00 599 ASN A C 1
ATOM 4703 O O . ASN A 1 599 ? 10.579 -8.792 -15.504 1.00 92.00 599 ASN A O 1
ATOM 4707 N N . LYS A 1 600 ? 12.069 -8.436 -17.145 1.00 93.81 600 LYS A N 1
ATOM 4708 C CA . LYS A 1 600 ? 12.508 -7.097 -16.727 1.00 93.81 600 LYS A CA 1
ATOM 4709 C C . LYS A 1 600 ? 12.184 -6.014 -17.757 1.00 93.81 600 LYS A C 1
ATOM 4711 O O . LYS A 1 600 ? 12.341 -4.835 -17.457 1.00 93.81 600 LYS A O 1
ATOM 4716 N N . LEU A 1 601 ? 11.750 -6.390 -18.960 1.00 96.25 601 LEU A N 1
ATOM 4717 C CA . LEU A 1 601 ? 11.422 -5.457 -20.036 1.00 96.25 601 LEU A CA 1
ATOM 4718 C C . LEU A 1 601 ? 9.977 -4.973 -19.901 1.00 96.25 601 LEU A C 1
ATOM 4720 O O . LEU A 1 601 ? 9.050 -5.761 -20.063 1.00 96.25 601 LEU A O 1
ATOM 4724 N N . VAL A 1 602 ? 9.771 -3.683 -19.670 1.00 97.88 602 VAL A N 1
ATOM 4725 C CA . VAL A 1 602 ? 8.445 -3.054 -19.663 1.00 97.88 602 VAL A CA 1
ATOM 4726 C C . VAL A 1 602 ? 8.395 -2.033 -20.789 1.00 97.88 602 VAL A C 1
ATOM 4728 O O . VAL A 1 602 ? 9.277 -1.186 -20.895 1.00 97.88 602 VAL A O 1
ATOM 4731 N N . LEU A 1 603 ? 7.375 -2.107 -21.642 1.00 97.62 603 LEU A N 1
ATOM 4732 C CA . LEU A 1 603 ? 7.222 -1.159 -22.746 1.00 97.62 603 LEU A CA 1
ATOM 4733 C C . LEU A 1 603 ? 6.470 0.077 -22.255 1.00 97.62 603 LEU A C 1
ATOM 4735 O O . LEU A 1 603 ? 5.296 -0.017 -21.892 1.00 97.62 603 LEU A O 1
ATOM 4739 N N . MET A 1 604 ? 7.139 1.229 -22.235 1.00 96.06 604 MET A N 1
ATOM 4740 C CA . MET A 1 604 ? 6.506 2.507 -21.931 1.00 96.06 604 MET A CA 1
ATOM 4741 C C . MET A 1 604 ? 5.883 3.091 -23.197 1.00 96.06 604 MET A C 1
ATOM 4743 O O . MET A 1 604 ? 6.573 3.320 -24.195 1.00 96.06 604 MET A O 1
ATOM 4747 N N . ILE A 1 605 ? 4.570 3.305 -23.144 1.00 94.56 605 ILE A N 1
ATOM 4748 C CA . ILE A 1 605 ? 3.735 3.780 -24.249 1.00 94.56 605 ILE A CA 1
ATOM 4749 C C . ILE A 1 605 ? 3.061 5.111 -23.883 1.00 94.56 605 ILE A C 1
ATOM 4751 O O . ILE A 1 605 ? 2.808 5.365 -22.697 1.00 94.56 605 ILE A O 1
ATOM 4755 N N . PRO A 1 606 ? 2.732 5.962 -24.867 1.00 92.38 606 PRO A N 1
ATOM 4756 C CA . PRO A 1 606 ? 1.926 7.149 -24.628 1.00 92.38 606 PRO A CA 1
ATOM 4757 C C . PRO A 1 606 ? 0.498 6.769 -24.236 1.00 92.38 606 PRO A C 1
ATOM 4759 O O . PRO A 1 606 ? -0.091 5.846 -24.801 1.00 92.38 606 PRO A O 1
ATOM 4762 N N . ALA A 1 607 ? -0.075 7.500 -23.284 1.00 92.19 607 ALA A N 1
ATOM 4763 C CA . ALA A 1 607 ? -1.458 7.302 -22.865 1.00 92.19 607 ALA A CA 1
ATOM 4764 C C . ALA A 1 607 ? -2.453 7.662 -23.973 1.00 92.19 607 ALA A C 1
ATOM 4766 O O . ALA A 1 607 ? -3.456 6.969 -24.143 1.00 92.19 607 ALA A O 1
ATOM 4767 N N . THR A 1 608 ? -2.189 8.767 -24.680 1.00 89.94 608 THR A N 1
ATOM 4768 C CA . THR A 1 608 ? -3.099 9.387 -25.646 1.00 89.94 608 THR A CA 1
ATOM 4769 C C . THR A 1 608 ? -2.334 10.095 -26.767 1.00 89.94 608 THR A C 1
ATOM 4771 O O . THR A 1 608 ? -1.112 10.258 -26.731 1.00 89.94 608 THR A O 1
ATOM 4774 N N . LYS A 1 609 ? -3.057 10.546 -27.798 1.00 87.00 609 LYS A N 1
ATOM 4775 C CA . LYS A 1 609 ? -2.515 11.473 -28.798 1.00 87.00 609 LYS A CA 1
ATOM 4776 C C . LYS A 1 609 ? -2.142 12.793 -28.123 1.00 87.00 609 LYS A C 1
ATOM 4778 O O . LYS A 1 609 ? -2.781 13.201 -27.160 1.00 87.00 609 LYS A O 1
ATOM 4783 N N . GLY A 1 610 ? -1.126 13.476 -28.647 1.00 82.62 610 GLY A N 1
ATOM 4784 C CA . GLY A 1 610 ? -0.652 14.751 -28.101 1.00 82.62 610 GLY A CA 1
ATOM 4785 C C . GLY A 1 610 ? 0.263 14.608 -26.884 1.00 82.62 610 GLY A C 1
ATOM 4786 O O . GLY A 1 610 ? 0.779 15.607 -26.403 1.00 82.62 610 GLY A O 1
ATOM 4787 N N . THR A 1 611 ? 0.526 13.395 -26.407 1.00 84.44 611 THR A N 1
ATOM 4788 C CA . THR A 1 611 ? 1.560 13.138 -25.400 1.00 84.44 611 THR A CA 1
ATOM 4789 C C . THR A 1 611 ? 2.984 13.311 -25.950 1.00 84.44 611 THR A C 1
ATOM 4791 O O . THR A 1 611 ? 3.895 13.628 -25.192 1.00 84.44 611 THR A O 1
ATOM 4794 N N . THR A 1 612 ? 3.188 13.133 -27.258 1.00 76.19 612 THR A N 1
ATOM 4795 C CA . THR A 1 612 ? 4.493 13.223 -27.936 1.00 76.19 612 THR A CA 1
ATOM 4796 C C . THR A 1 612 ? 4.460 14.233 -29.089 1.00 76.19 612 THR A C 1
ATOM 4798 O O . THR A 1 612 ? 3.386 14.597 -29.574 1.00 76.19 612 THR A O 1
ATOM 4801 N N . HIS A 1 613 ? 5.634 14.743 -29.481 1.00 65.75 613 HIS A N 1
ATOM 4802 C CA . HIS A 1 613 ? 5.785 15.777 -30.511 1.00 65.75 613 HIS A CA 1
ATOM 4803 C C . HIS A 1 613 ? 5.580 15.233 -31.939 1.00 65.75 613 HIS A C 1
ATOM 4805 O O . HIS A 1 613 ? 5.850 14.065 -32.205 1.00 65.75 613 HIS A O 1
ATOM 4811 N N . SER A 1 614 ? 5.233 16.125 -32.878 1.00 50.69 614 SER A N 1
ATOM 4812 C CA . SER A 1 614 ? 5.060 15.882 -34.327 1.00 50.69 614 SER A CA 1
ATOM 4813 C C . SER A 1 614 ? 3.808 15.062 -34.675 1.00 50.69 614 SER A C 1
ATOM 4815 O O . SER A 1 614 ? 3.211 14.456 -33.796 1.00 50.69 614 SER A O 1
ATOM 4817 N N . ASP A 1 615 ? 3.378 15.049 -35.940 1.00 49.97 615 ASP A N 1
ATOM 4818 C CA . ASP A 1 615 ? 2.151 14.404 -36.466 1.00 49.97 615 ASP A CA 1
ATOM 4819 C C . ASP A 1 615 ? 2.084 12.855 -36.314 1.00 49.97 615 ASP A C 1
ATOM 4821 O O . ASP A 1 615 ? 1.479 12.147 -37.119 1.00 49.97 615 ASP A O 1
ATOM 4825 N N . MET A 1 616 ? 2.724 12.295 -35.287 1.00 55.94 616 MET A N 1
ATOM 4826 C CA . MET A 1 616 ? 2.946 10.878 -35.047 1.00 55.94 616 MET A CA 1
ATOM 4827 C C . MET A 1 616 ? 1.832 10.264 -34.196 1.00 55.94 616 MET A C 1
ATOM 4829 O O . MET A 1 616 ? 1.520 10.726 -33.097 1.00 55.94 616 MET A O 1
ATOM 4833 N N . VAL A 1 617 ? 1.245 9.170 -34.681 1.00 60.75 617 VAL A N 1
ATOM 4834 C CA . VAL A 1 617 ? 0.194 8.425 -33.974 1.00 60.75 617 VAL A CA 1
ATOM 4835 C C . VAL A 1 617 ? 0.828 7.281 -33.176 1.00 60.75 617 VAL A C 1
ATOM 4837 O O . VAL A 1 617 ? 0.689 6.112 -33.519 1.00 60.75 617 VAL A O 1
ATOM 4840 N N . TYR A 1 618 ? 1.536 7.609 -32.094 1.00 74.12 618 TYR A N 1
ATOM 4841 C CA . TYR A 1 618 ? 2.026 6.625 -31.113 1.00 74.12 618 TYR A CA 1
ATOM 4842 C C . TYR A 1 618 ? 0.936 6.233 -30.105 1.00 74.12 618 TYR A C 1
ATOM 4844 O O . TYR A 1 618 ? 1.165 6.203 -28.899 1.00 74.12 618 TYR A O 1
ATOM 4852 N N . VAL A 1 619 ? -0.284 5.993 -30.579 1.00 81.88 619 VAL A N 1
ATOM 4853 C CA . VAL A 1 619 ? -1.424 5.689 -29.710 1.00 81.88 619 VAL A CA 1
ATOM 4854 C C . VAL A 1 619 ? -1.903 4.286 -30.004 1.00 81.88 619 VAL A C 1
ATOM 4856 O O . VAL A 1 619 ? -2.072 3.919 -31.164 1.00 81.88 619 VAL A O 1
ATOM 4859 N N . LEU A 1 620 ? -2.119 3.509 -28.948 1.00 88.75 620 LEU A N 1
ATOM 4860 C CA . LEU A 1 620 ? -2.649 2.159 -29.047 1.00 88.75 620 LEU A CA 1
ATOM 4861 C C . LEU A 1 620 ? -4.090 2.141 -28.555 1.00 88.75 620 LEU A C 1
ATOM 4863 O O . LEU A 1 620 ? -4.382 2.554 -27.434 1.00 88.75 620 LEU A O 1
ATOM 4867 N N . SER A 1 621 ? -4.986 1.609 -29.375 1.00 88.94 621 SER A N 1
ATOM 4868 C CA . SER A 1 621 ? -6.297 1.169 -28.914 1.00 88.94 621 SER A CA 1
ATOM 4869 C C . SER A 1 621 ? -6.191 -0.158 -28.153 1.00 88.94 621 SER A C 1
ATOM 4871 O O . SER A 1 621 ? -5.184 -0.867 -28.209 1.00 88.94 621 SER A O 1
ATOM 4873 N N . GLU A 1 622 ? -7.277 -0.566 -27.495 1.00 90.94 622 GLU A N 1
ATOM 4874 C CA . GLU A 1 622 ? -7.375 -1.894 -26.876 1.00 90.94 622 GLU A CA 1
ATOM 4875 C C . GLU A 1 622 ? -7.110 -3.030 -27.885 1.00 90.94 622 GLU A C 1
ATOM 4877 O O . GLU A 1 622 ? -6.492 -4.045 -27.553 1.00 90.94 622 GLU A O 1
ATOM 4882 N N . LYS A 1 623 ? -7.547 -2.853 -29.140 1.00 92.19 623 LYS A N 1
ATOM 4883 C CA . LYS A 1 623 ? -7.295 -3.811 -30.221 1.00 92.19 623 LYS A CA 1
ATOM 4884 C C . LYS A 1 623 ? -5.803 -3.900 -30.538 1.00 92.19 623 LYS A C 1
ATOM 4886 O O . LYS A 1 623 ? -5.295 -5.007 -30.700 1.00 92.19 623 LYS A O 1
ATOM 4891 N N . ASP A 1 624 ? -5.116 -2.763 -30.573 1.00 93.06 624 ASP A N 1
ATOM 4892 C CA . ASP A 1 624 ? -3.685 -2.703 -30.868 1.00 93.06 624 ASP A CA 1
ATOM 4893 C C . ASP A 1 624 ? -2.865 -3.348 -29.743 1.00 93.06 624 ASP A C 1
ATOM 4895 O O . ASP A 1 624 ? -1.962 -4.130 -30.019 1.00 93.06 624 ASP A O 1
ATOM 4899 N N . ILE A 1 625 ? -3.222 -3.125 -28.472 1.00 95.12 625 ILE A N 1
ATOM 4900 C CA . ILE A 1 625 ? -2.577 -3.790 -27.320 1.00 95.12 625 ILE A CA 1
ATOM 4901 C C . ILE A 1 625 ? -2.730 -5.317 -27.410 1.00 95.12 625 ILE A C 1
ATOM 4903 O O . ILE A 1 625 ? -1.764 -6.059 -27.210 1.00 95.12 625 ILE A O 1
ATOM 4907 N N . LYS A 1 626 ? -3.926 -5.807 -27.761 1.00 94.69 626 LYS A N 1
ATOM 4908 C CA . LYS A 1 626 ? -4.166 -7.243 -27.990 1.00 94.69 626 LYS A CA 1
ATOM 4909 C C . LYS A 1 626 ? -3.342 -7.778 -29.163 1.00 94.69 626 LYS A C 1
ATOM 4911 O O . LYS A 1 626 ? -2.811 -8.887 -29.075 1.00 94.69 626 LYS A O 1
ATOM 4916 N N . GLU A 1 627 ? -3.206 -7.000 -30.235 1.00 95.69 627 GLU A N 1
ATOM 4917 C CA . GLU A 1 627 ? -2.360 -7.342 -31.380 1.00 95.69 627 GLU A CA 1
ATOM 4918 C C . GLU A 1 627 ? -0.883 -7.441 -30.979 1.00 95.69 627 GLU A C 1
ATOM 4920 O O . GLU A 1 627 ? -0.258 -8.453 -31.292 1.00 95.69 627 GLU A O 1
ATOM 4925 N N . VAL A 1 628 ? -0.348 -6.475 -30.220 1.00 96.50 628 VAL A N 1
ATOM 4926 C CA . VAL A 1 628 ? 1.032 -6.501 -29.696 1.00 96.50 628 VAL A CA 1
ATOM 4927 C C . VAL A 1 628 ? 1.310 -7.825 -28.982 1.00 96.50 628 VAL A C 1
ATOM 4929 O O . VAL A 1 628 ? 2.244 -8.544 -29.340 1.00 96.50 628 VAL A O 1
ATOM 4932 N N . VAL A 1 629 ? 0.471 -8.184 -28.006 1.00 96.44 629 VAL A N 1
ATOM 4933 C CA . VAL A 1 629 ? 0.637 -9.406 -27.201 1.00 96.44 629 VAL A CA 1
ATOM 4934 C C . VAL A 1 629 ? 0.521 -10.666 -28.066 1.00 96.44 629 VAL A C 1
ATOM 4936 O O . VAL A 1 629 ? 1.312 -11.602 -27.916 1.00 96.44 629 VAL A O 1
ATOM 4939 N N . SER A 1 630 ? -0.431 -10.693 -29.003 1.00 96.19 630 SER A N 1
ATOM 4940 C CA . SER A 1 630 ? -0.615 -11.818 -29.925 1.00 96.19 630 SER A CA 1
ATOM 4941 C C . SER A 1 630 ? 0.593 -12.010 -30.844 1.00 96.19 630 SER A C 1
ATOM 4943 O O . SER A 1 630 ? 1.049 -13.140 -31.033 1.00 96.19 630 SER A O 1
ATOM 4945 N N . LEU A 1 631 ? 1.131 -10.923 -31.400 1.00 96.62 631 LEU A N 1
ATOM 4946 C CA . LEU A 1 631 ? 2.313 -10.950 -32.259 1.00 96.62 631 LEU A CA 1
ATOM 4947 C C . LEU A 1 631 ? 3.554 -11.391 -31.484 1.00 96.62 631 LEU A C 1
ATOM 4949 O O . LEU A 1 631 ? 4.310 -12.220 -31.987 1.00 96.62 631 LEU A O 1
ATOM 4953 N N . MET A 1 632 ? 3.744 -10.906 -30.254 1.00 96.25 632 MET A N 1
ATOM 4954 C CA . MET A 1 632 ? 4.847 -11.355 -29.401 1.00 96.25 632 MET A CA 1
ATOM 4955 C C . MET A 1 632 ? 4.771 -12.861 -29.142 1.00 96.25 632 MET A C 1
ATOM 4957 O O . MET A 1 632 ? 5.739 -13.578 -29.391 1.00 96.25 632 MET A O 1
ATOM 4961 N N . LYS A 1 633 ? 3.593 -13.363 -28.745 1.00 93.94 633 LYS A N 1
ATOM 4962 C CA . LYS A 1 633 ? 3.363 -14.796 -28.514 1.00 93.94 633 LYS A CA 1
ATOM 4963 C C . LYS A 1 633 ? 3.633 -15.635 -29.764 1.00 93.94 633 LYS A C 1
ATOM 4965 O O . LYS A 1 633 ? 4.274 -16.676 -29.662 1.00 93.94 633 LYS A O 1
ATOM 4970 N N . GLY A 1 634 ? 3.170 -15.188 -30.933 1.00 92.94 634 GLY A N 1
ATOM 4971 C CA . GLY A 1 634 ? 3.390 -15.879 -32.208 1.00 92.94 634 GLY A CA 1
ATOM 4972 C C . GLY A 1 634 ? 4.858 -15.932 -32.644 1.00 92.94 634 GLY A C 1
ATOM 4973 O O . GLY A 1 634 ? 5.240 -16.842 -33.372 1.00 92.94 634 GLY A O 1
ATOM 4974 N N . ASN A 1 635 ? 5.683 -14.999 -32.163 1.00 93.12 635 ASN A N 1
ATOM 4975 C CA . ASN A 1 635 ? 7.099 -14.878 -32.516 1.00 93.12 635 ASN A CA 1
ATOM 4976 C C . ASN A 1 635 ? 8.044 -15.208 -31.347 1.00 93.12 635 ASN A C 1
ATOM 4978 O O . ASN A 1 635 ? 9.219 -14.845 -31.383 1.00 93.12 635 ASN A O 1
ATOM 4982 N N . ASN A 1 636 ? 7.550 -15.905 -30.316 1.00 90.69 636 ASN A N 1
ATOM 4983 C CA . ASN A 1 636 ? 8.304 -16.300 -29.116 1.00 90.69 636 ASN A CA 1
ATOM 4984 C C . ASN A 1 636 ? 8.964 -15.136 -28.350 1.00 90.69 636 ASN A C 1
ATOM 4986 O O . ASN A 1 636 ? 9.892 -15.361 -27.571 1.00 90.69 636 ASN A O 1
ATOM 4990 N N . ALA A 1 637 ? 8.496 -13.908 -28.566 1.00 92.94 637 ALA A N 1
ATOM 4991 C CA . ALA A 1 637 ? 8.908 -12.738 -27.809 1.00 92.94 637 ALA A CA 1
ATOM 4992 C C . ALA A 1 637 ? 8.092 -12.635 -26.519 1.00 92.94 637 ALA A C 1
ATOM 4994 O O . ALA A 1 637 ? 6.954 -13.105 -26.439 1.00 92.94 637 ALA A O 1
ATOM 4995 N N . SER A 1 638 ? 8.669 -11.997 -25.507 1.00 93.94 638 SER A N 1
ATOM 4996 C CA . SER A 1 638 ? 8.011 -11.797 -24.220 1.00 93.94 638 SER A CA 1
ATOM 4997 C C . SER A 1 638 ? 8.458 -10.486 -23.589 1.00 93.94 638 SER A C 1
ATOM 4999 O O . SER A 1 638 ? 9.415 -9.858 -24.026 1.00 93.94 638 SER A O 1
ATOM 5001 N N . PHE A 1 639 ? 7.749 -10.072 -22.550 1.00 95.88 639 PHE A N 1
ATOM 5002 C CA . PHE A 1 639 ? 7.994 -8.853 -21.791 1.00 95.88 639 PHE A CA 1
ATOM 5003 C C . PHE A 1 639 ? 7.321 -8.974 -20.413 1.00 95.88 639 PHE A C 1
ATOM 5005 O O . PHE A 1 639 ? 6.624 -9.956 -20.148 1.00 95.88 639 PHE A O 1
ATOM 5012 N N . ALA A 1 640 ? 7.538 -8.002 -19.534 1.00 95.56 640 ALA A N 1
ATOM 5013 C CA . ALA A 1 640 ? 7.018 -7.979 -18.171 1.00 95.56 640 ALA A CA 1
ATOM 5014 C C . ALA A 1 640 ? 5.689 -7.218 -18.044 1.00 95.56 640 ALA A C 1
ATOM 5016 O O . ALA A 1 640 ? 4.946 -7.445 -17.094 1.00 95.56 640 ALA A O 1
ATOM 5017 N N . GLY A 1 641 ? 5.372 -6.324 -18.985 1.00 96.94 641 GLY A N 1
ATOM 5018 C CA . GLY A 1 641 ? 4.134 -5.545 -18.985 1.00 96.94 641 GLY A CA 1
ATOM 5019 C C . GLY A 1 641 ? 4.289 -4.169 -19.632 1.00 96.94 641 GLY A C 1
ATOM 5020 O O . GLY A 1 641 ? 5.227 -3.933 -20.398 1.00 96.94 641 GLY A O 1
ATOM 5021 N N . PHE A 1 642 ? 3.376 -3.253 -19.312 1.00 98.00 642 PHE A N 1
ATOM 5022 C CA . PHE A 1 642 ? 3.338 -1.903 -19.877 1.00 98.00 642 PHE A CA 1
ATOM 5023 C C . PHE A 1 642 ? 3.518 -0.818 -18.812 1.00 98.00 642 PHE A C 1
ATOM 5025 O O . PHE A 1 642 ? 3.081 -0.953 -17.667 1.00 98.00 642 PHE A O 1
ATOM 5032 N N . ALA A 1 643 ? 4.127 0.288 -19.231 1.00 97.38 643 ALA A N 1
ATOM 5033 C CA . ALA A 1 643 ? 4.130 1.550 -18.506 1.00 97.38 643 ALA A CA 1
ATOM 5034 C C . ALA A 1 643 ? 3.419 2.622 -19.338 1.00 97.38 643 ALA A C 1
ATOM 5036 O O . ALA A 1 643 ? 3.505 2.615 -20.565 1.00 97.38 643 ALA A O 1
ATOM 5037 N N . VAL A 1 644 ? 2.732 3.552 -18.682 1.00 95.50 644 VAL A N 1
ATOM 5038 C CA . VAL A 1 644 ? 2.004 4.632 -19.353 1.00 95.50 644 VAL A CA 1
ATOM 5039 C C . VAL A 1 644 ? 2.641 5.974 -19.022 1.00 95.50 644 VAL A C 1
ATOM 5041 O O . VAL A 1 644 ? 2.728 6.360 -17.852 1.00 95.50 644 VAL A O 1
ATOM 5044 N N . TRP A 1 645 ? 3.038 6.697 -20.066 1.00 92.12 645 TRP A N 1
ATOM 5045 C CA . TRP A 1 645 ? 3.375 8.114 -20.006 1.00 92.12 645 TRP A CA 1
ATOM 5046 C C . TRP A 1 645 ? 2.164 8.913 -20.519 1.00 92.12 645 TRP A C 1
ATOM 5048 O O . TRP A 1 645 ? 1.862 8.879 -21.705 1.00 92.12 645 TRP A O 1
ATOM 5058 N N . SER A 1 646 ? 1.367 9.576 -19.686 1.00 92.50 646 SER A N 1
ATOM 5059 C CA . SER A 1 646 ? 1.355 9.562 -18.217 1.00 92.50 646 SER A CA 1
ATOM 5060 C C . SER A 1 646 ? -0.076 9.430 -17.683 1.00 92.50 646 SER A C 1
ATOM 5062 O O . SER A 1 646 ? -1.049 9.491 -18.439 1.00 92.50 646 SER A O 1
ATOM 5064 N N . ILE A 1 647 ? -0.219 9.188 -16.377 1.00 95.62 647 ILE A N 1
ATOM 5065 C CA . ILE A 1 647 ? -1.506 8.844 -15.750 1.00 95.62 647 ILE A CA 1
ATOM 5066 C C . ILE A 1 647 ? -2.562 9.948 -15.954 1.00 95.62 647 ILE A C 1
ATOM 5068 O O . ILE A 1 647 ? -3.737 9.658 -16.164 1.00 95.62 647 ILE A O 1
ATOM 5072 N N . ASP A 1 648 ? -2.161 11.215 -15.904 1.00 94.19 648 ASP A N 1
ATOM 5073 C CA . ASP A 1 648 ? -3.025 12.380 -16.127 1.00 94.19 648 ASP A CA 1
ATOM 5074 C C . ASP A 1 648 ? -3.559 12.459 -17.568 1.00 94.19 648 ASP A C 1
ATOM 5076 O O . ASP A 1 648 ? -4.730 12.786 -17.771 1.00 94.19 648 ASP A O 1
ATOM 5080 N N . PHE A 1 649 ? -2.751 12.107 -18.573 1.00 94.06 649 PHE A N 1
ATOM 5081 C CA . PHE A 1 649 ? -3.232 11.981 -19.951 1.00 94.06 649 PHE A CA 1
ATOM 5082 C C . PHE A 1 649 ? -4.268 10.865 -20.073 1.00 94.06 649 PHE A C 1
ATOM 5084 O O . PHE A 1 649 ? -5.317 11.094 -20.673 1.00 94.06 649 PHE A O 1
ATOM 5091 N N . ASP A 1 650 ? -4.031 9.696 -19.465 1.00 94.88 650 ASP A N 1
ATOM 5092 C CA . ASP A 1 650 ? -5.017 8.610 -19.501 1.00 94.88 650 ASP A CA 1
ATOM 5093 C C . ASP A 1 650 ? -6.307 8.995 -18.760 1.00 94.88 650 ASP A C 1
ATOM 5095 O O . ASP A 1 650 ? -7.396 8.641 -19.195 1.00 94.88 650 ASP A O 1
ATOM 5099 N N . ALA A 1 651 ? -6.217 9.779 -17.683 1.00 95.44 651 ALA A N 1
ATOM 5100 C CA . ALA A 1 651 ? -7.370 10.279 -16.933 1.00 95.44 651 ALA A CA 1
ATOM 5101 C C . ALA A 1 651 ? -8.192 11.354 -17.676 1.00 95.44 651 ALA A C 1
ATOM 5103 O O . ALA A 1 651 ? -9.319 11.656 -17.272 1.00 95.44 651 ALA A O 1
ATOM 5104 N N . THR A 1 652 ? -7.647 11.957 -18.734 1.00 94.94 652 THR A N 1
ATOM 5105 C CA . THR A 1 652 ? -8.248 13.108 -19.420 1.00 94.94 652 THR A CA 1
ATOM 5106 C C . THR A 1 652 ? -9.241 12.665 -20.488 1.00 94.94 652 THR A C 1
ATOM 5108 O O . THR A 1 652 ? -8.926 11.840 -21.329 1.00 94.94 652 THR A O 1
ATOM 5111 N N . ASN A 1 653 ? -10.443 13.243 -20.518 1.00 94.94 653 ASN A N 1
ATOM 5112 C CA . ASN A 1 653 ? -11.354 13.034 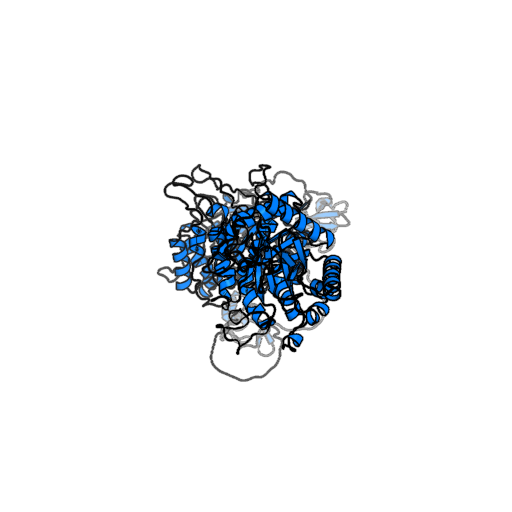-21.646 1.00 94.94 653 ASN A CA 1
ATOM 5113 C C . ASN A 1 653 ? -10.936 13.924 -22.824 1.00 94.94 653 ASN A C 1
ATOM 5115 O O . ASN A 1 653 ? -10.811 15.134 -22.645 1.00 94.94 653 ASN A O 1
ATOM 5119 N N . ILE A 1 654 ? -10.765 13.338 -24.009 1.00 91.69 654 ILE A N 1
ATOM 5120 C CA . ILE A 1 654 ? -10.401 14.059 -25.237 1.00 91.69 654 ILE A CA 1
ATOM 5121 C C . ILE A 1 654 ? -11.524 13.850 -26.245 1.00 91.69 654 ILE A C 1
ATOM 5123 O O . ILE A 1 654 ? -11.805 12.708 -26.622 1.00 91.69 654 ILE A O 1
ATOM 5127 N N . ASN A 1 655 ? -12.181 14.928 -26.667 1.00 90.69 655 ASN A N 1
ATOM 5128 C CA . ASN A 1 655 ? -13.295 14.842 -27.604 1.00 90.69 655 ASN A CA 1
ATOM 5129 C C . ASN A 1 655 ? -12.793 14.783 -29.048 1.00 90.69 655 ASN A C 1
ATOM 5131 O O . ASN A 1 655 ? -11.680 15.207 -29.361 1.00 90.69 655 ASN A O 1
ATOM 5135 N N . ASN A 1 656 ? -13.653 14.288 -29.941 1.00 87.25 656 ASN A N 1
ATOM 5136 C CA . ASN A 1 656 ? -13.372 14.323 -31.372 1.00 87.25 656 ASN A CA 1
ATOM 5137 C C . ASN A 1 656 ? -13.143 15.772 -31.832 1.00 87.25 656 ASN A C 1
ATOM 5139 O O . ASN A 1 656 ? -13.971 16.642 -31.562 1.00 87.25 656 ASN A O 1
ATOM 5143 N N . GLY A 1 657 ? -12.024 16.010 -32.516 1.00 81.50 657 GLY A N 1
ATOM 5144 C CA . GLY A 1 657 ? -11.595 17.327 -32.974 1.00 81.50 657 GLY A CA 1
ATOM 5145 C C . GLY A 1 657 ? -10.524 17.983 -32.101 1.00 81.50 657 GLY A C 1
ATOM 5146 O O . GLY A 1 657 ? -9.713 18.709 -32.668 1.00 81.50 657 GLY A O 1
ATOM 5147 N N . ASP A 1 658 ? -10.448 17.675 -30.796 1.00 86.06 658 ASP A N 1
ATOM 5148 C CA . ASP A 1 658 ? -9.531 18.339 -29.842 1.00 86.06 658 ASP A CA 1
ATOM 5149 C C . ASP A 1 658 ? -8.045 18.094 -30.174 1.00 86.06 658 ASP A C 1
ATOM 5151 O O . ASP A 1 658 ? -7.184 18.931 -29.917 1.00 86.06 658 ASP A O 1
ATOM 5155 N N . LEU A 1 659 ? -7.729 16.922 -30.737 1.00 85.38 659 LEU A N 1
ATOM 5156 C CA . LEU A 1 659 ? -6.381 16.542 -31.185 1.00 85.38 659 LEU A CA 1
ATOM 5157 C C . LEU A 1 659 ? -6.412 15.894 -32.577 1.00 85.38 659 LEU A C 1
ATOM 5159 O O . LEU A 1 659 ? -5.662 14.963 -32.885 1.00 85.38 659 LEU A O 1
ATOM 5163 N N . GLY A 1 660 ? -7.296 16.393 -33.436 1.00 77.81 660 GLY A N 1
ATOM 5164 C CA . GLY A 1 660 ? -7.480 15.934 -34.809 1.00 77.81 660 GLY A CA 1
ATOM 5165 C C . GLY A 1 660 ? -8.826 15.257 -35.046 1.00 77.81 660 GLY A C 1
ATOM 5166 O O . GLY A 1 660 ? -9.483 14.773 -34.124 1.00 77.81 660 GLY A O 1
ATOM 5167 N N . ASN A 1 661 ? -9.217 15.240 -36.318 1.00 74.81 661 ASN A N 1
ATOM 5168 C CA . ASN A 1 661 ? -10.450 14.608 -36.768 1.00 74.81 661 ASN A CA 1
ATOM 5169 C C . ASN A 1 661 ? -10.336 13.087 -36.571 1.00 74.81 661 ASN A C 1
ATOM 5171 O O . ASN A 1 661 ? -9.302 12.503 -36.890 1.00 74.81 661 ASN A O 1
ATOM 5175 N N . ASP A 1 662 ? -11.379 12.472 -36.017 1.00 79.75 662 ASP A N 1
ATOM 5176 C CA . ASP A 1 662 ? -11.516 11.025 -35.787 1.00 79.75 662 ASP A CA 1
ATOM 5177 C C . ASP A 1 662 ? -10.673 10.438 -34.639 1.00 79.75 662 ASP A C 1
ATOM 5179 O O . ASP A 1 662 ? -10.543 9.220 -34.519 1.00 79.75 662 ASP A O 1
ATOM 5183 N N . TYR A 1 663 ? -10.149 11.281 -33.742 1.00 86.00 663 TYR A N 1
ATOM 5184 C CA . TYR A 1 663 ? -9.514 10.833 -32.500 1.00 86.00 663 TYR A CA 1
ATOM 5185 C C . TYR A 1 663 ? -10.304 11.279 -31.270 1.00 86.00 663 TYR A C 1
ATOM 5187 O O . TYR A 1 663 ? -10.601 12.457 -31.103 1.00 86.00 663 TYR A O 1
ATOM 5195 N N . SER A 1 664 ? -10.582 10.343 -30.368 1.00 89.62 664 SER A N 1
ATOM 5196 C CA . SER A 1 664 ? -11.139 10.625 -29.045 1.00 89.62 664 SER A CA 1
ATOM 5197 C C . SER A 1 664 ? -10.518 9.697 -28.015 1.00 89.62 664 SER A C 1
ATOM 5199 O O . SER A 1 664 ? -10.218 8.547 -28.337 1.00 89.62 664 SER A O 1
ATOM 5201 N N . HIS A 1 665 ? -10.399 10.160 -26.774 1.00 92.50 665 HIS A N 1
ATOM 5202 C CA . HIS A 1 665 ? -9.937 9.342 -25.656 1.00 92.50 665 HIS A CA 1
ATOM 5203 C C . HIS A 1 665 ? -10.978 9.307 -24.552 1.00 92.50 665 HIS A C 1
ATOM 5205 O O . HIS A 1 665 ? -11.405 10.356 -24.063 1.00 92.50 665 HIS A O 1
ATOM 5211 N N . LYS A 1 666 ? -11.341 8.096 -24.125 1.00 94.44 666 LYS A N 1
ATOM 5212 C CA . LYS A 1 666 ? -12.141 7.897 -22.919 1.00 94.44 666 LYS A CA 1
ATOM 5213 C C . LYS A 1 666 ? -11.194 7.757 -21.725 1.00 94.44 666 LYS A C 1
ATOM 5215 O O . LYS A 1 666 ? -10.295 6.914 -21.800 1.00 94.44 666 LYS A O 1
ATOM 5220 N N . PRO A 1 667 ? -11.441 8.472 -20.612 1.00 95.38 667 PRO A N 1
ATOM 5221 C CA . PRO A 1 667 ? -10.636 8.344 -19.409 1.00 95.38 667 PRO A CA 1
ATOM 5222 C C . PRO A 1 667 ? -10.403 6.887 -19.000 1.00 95.38 667 PRO A C 1
ATOM 5224 O O . PRO A 1 667 ? -11.359 6.107 -18.914 1.00 95.38 667 PRO A O 1
ATOM 5227 N N . TRP A 1 668 ? -9.149 6.557 -18.699 1.00 94.81 668 TRP A N 1
ATOM 5228 C CA . TRP A 1 668 ? -8.669 5.274 -18.176 1.00 94.81 668 TRP A CA 1
ATOM 5229 C C . TRP A 1 668 ? -8.752 4.095 -19.144 1.00 94.81 668 TRP A C 1
ATOM 5231 O O . TRP A 1 668 ? -8.596 2.943 -18.724 1.00 94.81 668 TRP A O 1
ATOM 5241 N N . SER A 1 669 ? -9.042 4.349 -20.421 1.00 94.06 669 SER A N 1
ATOM 5242 C CA . SER A 1 669 ? -9.181 3.280 -21.409 1.00 94.06 669 SER A CA 1
ATOM 5243 C C . SER A 1 669 ? -7.851 2.585 -21.705 1.00 94.06 669 SER A C 1
ATOM 5245 O O . SER A 1 669 ? -7.847 1.362 -21.850 1.00 94.06 669 SER A O 1
ATOM 5247 N N . THR A 1 670 ? -6.724 3.305 -21.676 1.00 93.25 670 THR A N 1
ATOM 5248 C CA . THR A 1 670 ? -5.396 2.711 -21.889 1.00 93.25 670 THR A CA 1
ATOM 5249 C C . THR A 1 670 ? -5.032 1.791 -20.728 1.00 93.25 670 THR A C 1
ATOM 5251 O O . THR A 1 670 ? -4.694 0.628 -20.943 1.00 93.25 670 THR A O 1
ATOM 5254 N N . THR A 1 671 ? -5.195 2.252 -19.483 1.00 94.44 671 THR A N 1
ATOM 5255 C CA . THR A 1 671 ? -4.923 1.430 -18.288 1.00 94.44 671 THR A CA 1
ATOM 5256 C C . THR A 1 671 ? -5.826 0.208 -18.199 1.00 94.44 671 THR A C 1
ATOM 5258 O O . THR A 1 671 ? -5.363 -0.870 -17.837 1.00 94.44 671 THR A O 1
ATOM 5261 N N . ALA A 1 672 ? -7.107 0.347 -18.552 1.00 93.44 672 ALA A N 1
ATOM 5262 C CA . ALA A 1 672 ? -8.026 -0.788 -18.600 1.00 93.44 672 ALA A CA 1
ATOM 5263 C C . ALA A 1 672 ? -7.595 -1.841 -19.633 1.00 93.44 672 ALA A C 1
ATOM 5265 O O . ALA A 1 672 ? -7.737 -3.032 -19.381 1.00 93.44 672 ALA A O 1
ATOM 5266 N N . ALA A 1 673 ? -7.046 -1.416 -20.772 1.00 93.94 673 ALA A N 1
ATOM 5267 C CA . ALA A 1 673 ? -6.587 -2.333 -21.806 1.00 93.94 673 ALA A CA 1
ATOM 5268 C C . ALA A 1 673 ? -5.304 -3.089 -21.414 1.00 93.94 673 ALA A C 1
ATOM 5270 O O . ALA A 1 673 ? -5.139 -4.242 -21.811 1.00 93.94 673 ALA A O 1
ATOM 5271 N N . ILE A 1 674 ? -4.408 -2.473 -20.632 1.00 94.94 674 ILE A N 1
ATOM 5272 C CA . ILE A 1 674 ? -3.150 -3.110 -20.203 1.00 94.94 674 ILE A CA 1
ATOM 5273 C C . ILE A 1 674 ? -3.267 -3.907 -18.896 1.00 94.94 674 ILE A C 1
ATOM 5275 O O . ILE A 1 674 ? -2.425 -4.771 -18.659 1.00 94.94 674 ILE A O 1
ATOM 5279 N N . SER A 1 675 ? -4.274 -3.652 -18.048 1.00 90.44 675 SER A N 1
ATOM 5280 C CA . SER A 1 675 ? -4.382 -4.315 -16.737 1.00 90.44 675 SER A CA 1
ATOM 5281 C C . SER A 1 675 ? -4.707 -5.804 -16.824 1.00 90.44 675 SER A C 1
ATOM 5283 O O . SER A 1 675 ? -4.299 -6.570 -15.954 1.00 90.44 675 SER A O 1
ATOM 5285 N N . ASP A 1 676 ? -5.399 -6.211 -17.889 1.00 82.25 676 ASP A N 1
ATOM 5286 C CA . ASP A 1 676 ? -6.010 -7.541 -18.000 1.00 82.25 676 ASP A CA 1
ATOM 5287 C C . ASP A 1 676 ? -5.323 -8.415 -19.064 1.00 82.25 676 ASP A C 1
ATOM 5289 O O . ASP A 1 676 ? -5.870 -9.422 -19.526 1.00 82.25 676 ASP A O 1
ATOM 5293 N N . ILE A 1 677 ? -4.118 -8.036 -19.495 1.00 91.56 677 ILE A N 1
ATOM 5294 C CA . ILE A 1 677 ? -3.384 -8.799 -20.504 1.00 91.56 677 ILE A CA 1
ATOM 5295 C C . ILE A 1 677 ? -2.856 -10.119 -19.935 1.00 91.56 677 ILE A C 1
ATOM 5297 O O . ILE A 1 677 ? -2.423 -10.218 -18.788 1.00 91.56 677 ILE A O 1
ATOM 5301 N N . SER A 1 678 ? -2.800 -11.134 -20.795 1.00 91.94 678 SER A N 1
ATOM 5302 C CA . SER A 1 678 ? -2.046 -12.355 -20.522 1.00 91.94 678 SER A CA 1
ATOM 5303 C C . SER A 1 678 ? -0.644 -12.202 -21.100 1.00 91.94 678 SER A C 1
ATOM 5305 O O . SER A 1 678 ? -0.490 -12.075 -22.316 1.00 91.94 678 SER A O 1
ATOM 5307 N N . LEU A 1 679 ? 0.375 -12.189 -20.236 1.00 92.12 679 LEU A N 1
ATOM 5308 C CA . LEU A 1 679 ? 1.762 -12.103 -20.687 1.00 92.12 679 LEU A CA 1
ATOM 5309 C C . LEU A 1 679 ? 2.117 -13.307 -21.583 1.00 92.12 679 LEU A C 1
ATOM 5311 O O . LEU A 1 679 ? 1.767 -14.445 -21.245 1.00 92.12 679 LEU A O 1
ATOM 5315 N N . PRO A 1 680 ? 2.831 -13.094 -22.704 1.00 91.00 680 PRO A N 1
ATOM 5316 C CA . PRO A 1 680 ? 3.422 -14.185 -23.466 1.00 91.00 680 PRO A CA 1
ATOM 5317 C C . PRO A 1 680 ? 4.339 -15.044 -22.576 1.00 91.00 680 PRO A C 1
ATOM 5319 O O . PRO A 1 680 ? 4.964 -14.524 -21.650 1.00 91.00 680 PRO A O 1
ATOM 5322 N N . PRO A 1 681 ? 4.443 -16.361 -22.824 1.00 86.69 681 PRO A N 1
ATOM 5323 C CA . PRO A 1 681 ? 5.370 -17.203 -22.083 1.00 86.69 681 PRO A CA 1
ATOM 5324 C C . PRO A 1 681 ? 6.822 -16.823 -22.398 1.00 86.69 681 PRO A C 1
ATOM 5326 O O . PRO A 1 681 ? 7.172 -16.516 -23.537 1.00 86.69 681 PRO A O 1
ATOM 5329 N N . ILE A 1 682 ? 7.697 -16.934 -21.401 1.00 83.75 682 ILE A N 1
ATOM 5330 C CA . ILE A 1 682 ? 9.140 -16.760 -21.592 1.00 83.75 682 ILE A CA 1
ATOM 5331 C C . ILE A 1 682 ? 9.699 -18.058 -22.190 1.00 83.75 682 ILE A C 1
ATOM 5333 O O . ILE A 1 682 ? 10.048 -18.988 -21.466 1.00 83.75 682 ILE A O 1
ATOM 5337 N N . VAL A 1 683 ? 9.729 -18.141 -23.523 1.00 71.50 683 VAL A N 1
ATOM 5338 C CA . VAL A 1 683 ? 10.183 -19.336 -24.267 1.00 71.50 683 VAL A CA 1
ATOM 5339 C C . VAL A 1 683 ? 11.680 -19.276 -24.591 1.00 71.50 683 VAL A C 1
ATOM 5341 O O . VAL A 1 683 ? 12.362 -20.299 -24.590 1.00 71.50 683 VAL A O 1
ATOM 5344 N N . SER A 1 684 ? 12.208 -18.079 -24.854 1.00 56.19 684 SER A N 1
ATOM 5345 C CA . SER A 1 684 ? 13.601 -17.861 -25.247 1.00 56.19 684 SER A CA 1
ATOM 5346 C C . SER A 1 684 ? 14.415 -17.322 -24.071 1.00 56.19 684 SER A C 1
ATOM 5348 O O . SER A 1 684 ? 14.136 -16.243 -23.556 1.00 56.19 684 SER A O 1
ATOM 5350 N N . GLN A 1 685 ? 15.453 -18.052 -23.662 1.00 57.22 685 GLN A N 1
ATOM 5351 C CA . GLN A 1 685 ? 16.552 -17.484 -22.883 1.00 57.22 685 GLN A CA 1
ATOM 5352 C C . GLN A 1 685 ? 17.690 -17.204 -23.861 1.00 57.22 685 GLN A C 1
ATOM 5354 O O . GLN A 1 685 ? 18.194 -18.142 -24.484 1.00 57.22 685 GLN A O 1
ATOM 5359 N N . LEU A 1 686 ? 18.105 -15.943 -23.999 1.00 56.19 686 LEU A N 1
ATOM 5360 C CA . LEU A 1 686 ? 19.395 -15.629 -24.610 1.00 56.19 686 LEU A CA 1
ATOM 5361 C C . LEU A 1 686 ? 20.464 -16.244 -23.693 1.00 56.19 686 LEU A C 1
ATOM 5363 O O . LEU A 1 686 ? 20.790 -15.712 -22.634 1.00 56.19 686 LEU A O 1
ATOM 5367 N N . LYS A 1 687 ? 20.920 -17.448 -24.041 1.00 47.94 687 LYS A N 1
ATOM 5368 C CA . LYS A 1 687 ? 22.056 -18.097 -23.392 1.00 47.94 687 LYS A CA 1
ATOM 5369 C C . LYS A 1 687 ? 23.323 -17.590 -24.064 1.00 47.94 687 LYS A C 1
ATOM 5371 O O . LYS A 1 687 ? 23.378 -17.561 -25.295 1.00 47.94 687 LYS A O 1
ATOM 5376 N N . ASP A 1 688 ? 24.342 -17.279 -23.268 1.00 38.44 688 ASP A N 1
ATOM 5377 C CA . ASP A 1 688 ? 25.712 -17.143 -23.756 1.00 38.44 688 ASP A CA 1
ATOM 5378 C C . ASP A 1 688 ? 26.172 -18.508 -24.277 1.00 38.44 688 ASP A C 1
ATOM 5380 O O . ASP A 1 688 ? 26.743 -19.330 -23.559 1.00 38.44 688 ASP A O 1
ATOM 5384 N N . GLN A 1 689 ? 25.866 -18.804 -25.536 1.00 31.70 689 GLN A N 1
ATOM 5385 C CA . GLN A 1 689 ? 26.540 -19.876 -26.240 1.00 31.70 689 GLN A CA 1
ATOM 5386 C C . GLN A 1 689 ? 27.871 -19.320 -26.733 1.00 31.70 689 GLN A C 1
ATOM 5388 O O . GLN A 1 689 ? 27.940 -18.611 -27.736 1.00 31.70 689 GLN A O 1
ATOM 5393 N N . ILE A 1 690 ? 28.952 -19.702 -26.045 1.00 33.09 690 ILE A N 1
ATOM 5394 C CA . ILE A 1 690 ? 30.236 -19.906 -26.718 1.00 33.09 690 ILE A CA 1
ATOM 5395 C C . ILE A 1 690 ? 29.908 -20.757 -27.949 1.00 33.09 690 ILE A C 1
ATOM 5397 O O . ILE A 1 690 ? 29.346 -21.843 -27.792 1.00 33.09 690 ILE A O 1
ATOM 5401 N N . LYS A 1 691 ? 30.200 -20.260 -29.158 1.00 29.19 691 LYS A N 1
ATOM 5402 C CA . LYS A 1 691 ? 30.098 -21.036 -30.402 1.00 29.19 691 LYS A CA 1
ATOM 5403 C C . LYS A 1 691 ? 31.001 -22.271 -30.284 1.00 29.19 691 LYS A C 1
ATOM 5405 O O . LYS A 1 691 ? 32.162 -22.246 -30.674 1.00 29.19 691 LYS A O 1
ATOM 5410 N N . GLN A 1 692 ? 30.474 -23.351 -29.720 1.00 26.28 692 GLN A N 1
ATOM 5411 C CA . GLN A 1 692 ? 30.961 -24.700 -29.941 1.00 26.28 692 GLN A CA 1
ATOM 5412 C C . GLN A 1 692 ? 30.107 -25.283 -31.055 1.00 26.28 692 GLN A C 1
ATOM 5414 O O . GLN A 1 692 ? 28.975 -25.715 -30.837 1.00 26.28 692 GLN A O 1
ATOM 5419 N N . GLU A 1 693 ? 30.659 -25.273 -32.266 1.00 29.36 693 GLU A N 1
ATOM 5420 C CA . GLU A 1 693 ? 30.174 -26.152 -33.318 1.00 29.36 693 GLU A CA 1
ATOM 5421 C C . GLU A 1 693 ? 30.271 -27.594 -32.818 1.00 29.36 693 GLU A C 1
ATOM 5423 O O . GLU A 1 693 ? 31.341 -28.109 -32.489 1.00 29.36 693 GLU A O 1
ATOM 5428 N N . THR A 1 694 ? 29.121 -28.247 -32.727 1.00 23.38 694 THR A N 1
ATOM 5429 C CA . THR A 1 694 ? 29.021 -29.660 -32.399 1.00 23.38 694 THR A CA 1
ATOM 5430 C C . THR A 1 694 ? 29.520 -30.457 -33.604 1.00 23.38 694 THR A C 1
ATOM 5432 O O . THR A 1 694 ? 28.806 -30.629 -34.589 1.00 23.38 694 THR A O 1
ATOM 5435 N N . LYS A 1 695 ? 30.745 -30.985 -33.530 1.00 28.48 695 LYS A N 1
ATOM 5436 C CA . LYS A 1 695 ? 31.100 -32.232 -34.219 1.00 28.48 695 LYS A CA 1
ATOM 5437 C C . LYS A 1 695 ? 31.284 -33.326 -33.175 1.00 28.48 695 LYS A C 1
ATOM 5439 O O . LYS A 1 695 ? 31.990 -33.153 -32.187 1.00 28.48 695 LYS A O 1
ATOM 5444 N N . ALA A 1 696 ? 30.568 -34.424 -33.384 1.00 23.67 696 ALA A N 1
ATOM 5445 C CA . ALA A 1 696 ? 30.468 -35.546 -32.469 1.00 23.67 696 ALA A CA 1
ATOM 5446 C C . ALA A 1 696 ? 31.806 -36.293 -32.261 1.00 23.67 696 ALA A C 1
ATOM 5448 O O . ALA A 1 696 ? 32.514 -36.592 -33.218 1.00 23.67 696 ALA A O 1
ATOM 5449 N N . THR A 1 697 ? 32.035 -36.656 -30.989 1.00 23.56 697 THR A N 1
ATOM 5450 C CA . THR A 1 697 ? 32.765 -37.828 -30.441 1.00 23.56 697 THR A CA 1
ATOM 5451 C C . THR A 1 697 ? 34.287 -38.001 -30.654 1.00 23.56 697 THR A C 1
ATOM 5453 O O . THR A 1 697 ? 34.713 -38.573 -31.648 1.00 23.56 697 THR A O 1
ATOM 5456 N N . SER A 1 698 ? 35.036 -37.582 -29.609 1.00 23.16 698 SER A N 1
ATOM 5457 C CA . SER A 1 698 ? 35.961 -38.315 -28.685 1.00 23.16 698 SER A CA 1
ATOM 5458 C C . SER A 1 698 ? 37.166 -39.153 -29.187 1.00 23.16 698 SER A C 1
ATOM 5460 O O . SER A 1 698 ? 37.075 -39.783 -30.231 1.00 23.16 698 SER A O 1
ATOM 5462 N N . PRO A 1 699 ? 38.173 -39.447 -28.322 1.00 32.28 699 PRO A N 1
ATOM 5463 C CA . PRO A 1 699 ? 39.026 -38.572 -27.489 1.00 32.28 699 PRO A CA 1
ATOM 5464 C C . PRO A 1 699 ? 40.534 -38.956 -27.611 1.00 32.28 699 PRO A C 1
ATOM 5466 O O . PRO A 1 699 ? 40.838 -40.036 -28.095 1.00 32.28 699 PRO A O 1
ATOM 5469 N N . ILE A 1 700 ? 41.473 -38.124 -27.134 1.00 23.19 700 ILE A N 1
ATOM 5470 C CA . ILE A 1 700 ? 42.693 -38.519 -26.377 1.00 23.19 700 ILE A CA 1
ATOM 5471 C C . ILE A 1 700 ? 43.422 -37.242 -25.920 1.00 23.19 700 ILE A C 1
ATOM 5473 O O . ILE A 1 700 ? 43.655 -36.317 -26.696 1.00 23.19 700 ILE A O 1
ATOM 5477 N N . GLN A 1 701 ? 43.719 -37.211 -24.620 1.00 24.94 701 GLN A N 1
ATOM 5478 C CA . GLN A 1 701 ? 44.566 -36.247 -23.924 1.00 24.94 701 GLN A CA 1
ATOM 5479 C C . GLN A 1 701 ? 46.035 -36.448 -24.314 1.00 24.94 701 GLN A C 1
ATOM 5481 O O . GLN A 1 701 ? 46.477 -37.586 -24.377 1.00 24.94 701 GLN A O 1
ATOM 5486 N N . GLU A 1 702 ? 46.804 -35.368 -24.444 1.00 21.03 702 GLU A N 1
ATOM 5487 C CA . GLU A 1 702 ? 47.910 -35.088 -23.517 1.00 21.03 702 GLU A CA 1
ATOM 5488 C C . GLU A 1 702 ? 48.508 -33.700 -23.773 1.00 21.03 702 GLU A C 1
ATOM 5490 O O . GLU A 1 702 ? 48.467 -33.150 -24.872 1.00 21.03 702 GLU A O 1
ATOM 5495 N N . GLN A 1 703 ? 48.959 -33.108 -22.673 1.00 25.42 703 GLN A N 1
ATOM 5496 C CA . GLN A 1 703 ? 49.565 -31.791 -22.554 1.00 25.42 703 GLN A CA 1
ATOM 5497 C C . GLN A 1 703 ? 50.877 -31.723 -23.341 1.00 25.42 703 GLN A C 1
ATOM 5499 O O . GLN A 1 703 ? 51.636 -32.678 -23.310 1.00 25.42 703 GLN A O 1
ATOM 5504 N N . GLU A 1 704 ? 51.205 -30.566 -23.918 1.00 21.69 704 GLU A N 1
ATOM 5505 C CA . GLU A 1 704 ? 52.415 -29.828 -23.531 1.00 21.69 704 GLU A CA 1
ATOM 5506 C C . GLU A 1 704 ? 52.527 -28.493 -24.275 1.00 21.69 704 GLU A C 1
ATOM 5508 O O . GLU A 1 704 ? 52.138 -28.322 -25.428 1.00 21.69 704 GLU A O 1
ATOM 5513 N N . GLN A 1 705 ? 53.028 -27.509 -23.539 1.00 32.22 705 GLN A N 1
ATOM 5514 C CA . GLN A 1 705 ? 53.303 -26.151 -23.977 1.00 32.22 705 GLN A CA 1
ATOM 5515 C C . GLN A 1 705 ? 54.377 -26.139 -25.070 1.00 32.22 705 GLN A C 1
ATOM 5517 O O . GLN A 1 705 ? 55.432 -26.738 -24.888 1.00 32.22 705 GLN A O 1
ATOM 5522 N N . SER A 1 706 ? 54.214 -25.331 -26.122 1.00 23.89 706 SER A N 1
ATOM 5523 C CA . SER A 1 706 ? 55.388 -24.710 -26.743 1.00 23.89 706 SER A CA 1
ATOM 5524 C C . SER A 1 706 ? 55.033 -23.417 -27.478 1.00 23.89 706 SER A C 1
ATOM 5526 O O . SER A 1 706 ? 54.005 -23.295 -28.139 1.00 23.89 706 SER A O 1
ATOM 5528 N N . ILE A 1 707 ? 55.901 -22.439 -27.277 1.00 31.52 707 ILE A N 1
ATOM 5529 C CA . ILE A 1 707 ? 55.907 -21.075 -27.795 1.00 31.52 707 ILE A CA 1
ATOM 5530 C C . ILE A 1 707 ? 56.077 -21.116 -29.325 1.00 31.52 707 ILE A C 1
ATOM 5532 O O . ILE A 1 707 ? 57.100 -21.616 -29.790 1.00 31.52 707 ILE A O 1
ATOM 5536 N N . ASP A 1 708 ? 55.141 -20.575 -30.117 1.00 31.89 708 ASP A N 1
ATOM 5537 C CA . ASP A 1 708 ? 55.365 -20.445 -31.566 1.00 31.89 708 ASP A CA 1
ATOM 5538 C C . ASP A 1 708 ? 56.177 -19.173 -31.868 1.00 31.89 708 ASP A C 1
ATOM 5540 O O . ASP A 1 708 ? 55.828 -18.059 -31.476 1.00 31.89 708 ASP A O 1
ATOM 5544 N N . THR A 1 709 ? 57.310 -19.376 -32.535 1.00 46.00 709 THR A N 1
ATOM 5545 C CA . THR A 1 709 ? 58.372 -18.397 -32.809 1.00 46.00 709 THR A CA 1
ATOM 5546 C C . THR A 1 709 ? 58.291 -17.813 -34.224 1.00 46.00 709 THR A C 1
ATOM 5548 O O . THR A 1 709 ? 59.200 -17.099 -34.647 1.00 46.00 709 THR A O 1
ATOM 5551 N N . GLY A 1 710 ? 57.205 -18.079 -34.962 1.00 55.75 710 GLY A N 1
ATOM 5552 C CA . GLY A 1 710 ? 56.933 -17.446 -36.257 1.00 55.75 710 GLY A CA 1
ATOM 5553 C C . GLY A 1 710 ? 57.779 -17.972 -37.425 1.00 55.75 710 GLY A C 1
ATOM 5554 O O . GLY A 1 710 ? 57.996 -17.234 -38.385 1.00 55.75 710 GLY A O 1
ATOM 5555 N N . ILE A 1 711 ? 58.269 -19.222 -37.363 1.00 65.62 711 ILE A N 1
ATOM 5556 C CA . ILE A 1 711 ? 59.062 -19.869 -38.432 1.00 65.62 711 ILE A CA 1
ATOM 5557 C C . ILE A 1 711 ? 58.472 -21.249 -38.770 1.00 65.62 711 ILE A C 1
ATOM 5559 O O . ILE A 1 711 ? 58.342 -22.095 -37.891 1.00 65.62 711 ILE A O 1
ATOM 5563 N N . ILE A 1 712 ? 58.149 -21.495 -40.045 1.00 70.75 712 ILE A N 1
ATOM 5564 C CA . ILE A 1 712 ? 57.444 -22.701 -40.533 1.00 70.75 712 ILE A CA 1
ATOM 5565 C C . ILE A 1 712 ? 58.429 -23.661 -41.231 1.00 70.75 712 ILE A C 1
ATOM 5567 O O . ILE A 1 712 ? 59.205 -23.228 -42.066 1.00 70.75 712 ILE A O 1
ATOM 5571 N N . ASN A 1 713 ? 58.438 -24.970 -40.971 1.00 71.44 713 ASN A N 1
ATOM 5572 C CA . ASN A 1 713 ? 59.316 -25.889 -41.726 1.00 71.44 713 ASN A CA 1
ATOM 5573 C C . ASN A 1 713 ? 58.707 -26.231 -43.104 1.00 71.44 713 ASN A C 1
ATOM 5575 O O . ASN A 1 713 ? 57.537 -26.578 -43.195 1.00 71.44 713 ASN A O 1
ATOM 5579 N N . TYR A 1 714 ? 59.469 -26.141 -44.195 1.00 66.75 714 TYR A N 1
ATOM 5580 C CA . TYR A 1 714 ? 58.983 -26.489 -45.543 1.00 66.75 714 TYR A CA 1
ATOM 5581 C C . TYR A 1 714 ? 59.023 -28.014 -45.752 1.00 66.75 714 TYR A C 1
ATOM 5583 O O . TYR A 1 714 ? 60.055 -28.611 -45.427 1.00 66.75 714 TYR A O 1
ATOM 5591 N N . PRO A 1 715 ? 57.988 -28.668 -46.327 1.00 57.78 715 PRO A N 1
ATOM 5592 C CA . PRO A 1 715 ? 56.860 -28.123 -47.102 1.00 57.78 715 PRO A CA 1
ATOM 5593 C C . PRO A 1 715 ? 55.527 -27.953 -46.330 1.00 57.78 715 PRO A C 1
ATOM 5595 O O . PRO A 1 715 ? 54.453 -28.115 -46.917 1.00 57.78 715 PRO A O 1
ATOM 5598 N N . ASP A 1 716 ? 55.542 -27.642 -45.033 1.00 61.22 716 ASP A N 1
ATOM 5599 C CA . ASP A 1 716 ? 54.306 -27.535 -44.242 1.00 61.22 716 ASP A CA 1
ATOM 5600 C C . ASP A 1 716 ? 53.565 -26.222 -44.520 1.00 61.22 716 ASP A C 1
ATOM 5602 O O . ASP A 1 716 ? 54.185 -25.167 -44.598 1.00 61.22 716 ASP A O 1
ATOM 5606 N N . LYS A 1 717 ? 52.227 -26.263 -44.622 1.00 64.50 717 LYS A N 1
ATOM 5607 C CA . LYS A 1 717 ? 51.338 -25.110 -44.906 1.00 64.50 717 LYS A CA 1
ATOM 5608 C C . LYS A 1 717 ? 51.494 -24.463 -46.303 1.00 64.50 717 LYS A C 1
ATOM 5610 O O . LYS A 1 717 ? 51.113 -23.305 -46.481 1.00 64.50 717 LYS A O 1
ATOM 5615 N N . ILE A 1 718 ? 51.968 -25.211 -47.310 1.00 67.06 718 ILE A N 1
ATOM 5616 C CA . ILE A 1 718 ? 51.903 -24.792 -48.728 1.00 67.06 718 ILE A CA 1
ATOM 5617 C C . ILE A 1 718 ? 50.440 -24.493 -49.109 1.00 67.06 718 ILE A C 1
ATOM 5619 O O . ILE A 1 718 ? 49.575 -25.358 -48.987 1.00 67.06 718 ILE A O 1
ATOM 5623 N N . GLY A 1 719 ? 50.171 -23.262 -49.548 1.00 56.53 719 GLY A N 1
ATOM 5624 C CA . GLY A 1 719 ? 48.838 -22.691 -49.795 1.00 56.53 719 GLY A CA 1
ATOM 5625 C C . GLY A 1 719 ? 48.491 -21.510 -48.875 1.00 56.53 719 GLY A C 1
ATOM 5626 O O . GLY A 1 719 ? 47.609 -20.722 -49.207 1.00 56.53 719 GLY A O 1
ATOM 5627 N N . ALA A 1 720 ? 49.197 -21.367 -47.747 1.00 63.09 720 ALA A N 1
ATOM 5628 C CA . ALA A 1 720 ? 48.954 -20.350 -46.720 1.00 63.09 720 ALA A CA 1
ATOM 5629 C C . ALA A 1 720 ? 50.164 -19.433 -46.449 1.00 63.09 720 ALA A C 1
ATOM 5631 O O . ALA A 1 720 ? 50.129 -18.634 -45.512 1.00 63.09 720 ALA A O 1
ATOM 5632 N N . TYR A 1 721 ? 51.237 -19.527 -47.243 1.00 77.25 721 TYR A N 1
ATOM 5633 C CA . TYR A 1 721 ? 52.371 -18.611 -47.140 1.00 77.25 721 TYR A CA 1
ATOM 5634 C C . TYR A 1 721 ? 51.981 -17.230 -47.657 1.00 77.25 721 TYR A C 1
ATOM 5636 O O . TYR A 1 721 ? 51.333 -17.101 -48.694 1.00 77.25 721 TYR A O 1
ATOM 5644 N N . ASN A 1 722 ? 52.416 -16.196 -46.955 1.00 72.06 722 ASN A N 1
ATOM 5645 C CA . ASN A 1 722 ? 52.347 -14.803 -47.381 1.00 72.06 722 ASN A CA 1
ATOM 5646 C C . ASN A 1 722 ? 53.768 -14.225 -47.470 1.00 72.06 722 ASN A C 1
ATOM 5648 O O . ASN A 1 722 ? 54.740 -14.897 -47.117 1.00 72.06 722 ASN A O 1
ATOM 5652 N N . VAL A 1 723 ? 53.908 -12.980 -47.932 1.00 72.38 723 VAL A N 1
ATOM 5653 C CA . VAL A 1 723 ? 55.228 -12.349 -48.100 1.00 72.38 723 VAL A CA 1
ATOM 5654 C C . VAL A 1 723 ? 56.053 -12.320 -46.813 1.00 72.38 723 VAL A C 1
ATOM 5656 O O . VAL A 1 723 ? 57.275 -12.323 -46.891 1.00 72.38 723 VAL A O 1
ATOM 5659 N N . ASP A 1 724 ? 55.413 -12.347 -45.641 1.00 74.19 724 ASP A N 1
ATOM 5660 C CA . ASP A 1 724 ? 56.059 -12.291 -44.328 1.00 74.19 724 ASP A CA 1
ATOM 5661 C C . ASP A 1 724 ? 56.361 -13.653 -43.704 1.00 74.19 724 ASP A C 1
ATOM 5663 O O . ASP A 1 724 ? 57.002 -13.727 -42.655 1.00 74.19 724 ASP A O 1
ATOM 5667 N N . THR A 1 725 ? 55.979 -14.734 -44.378 1.00 77.44 725 THR A N 1
ATOM 5668 C CA . THR A 1 725 ? 56.221 -16.095 -43.909 1.00 77.44 725 THR A CA 1
ATOM 5669 C C . THR A 1 725 ? 57.701 -16.452 -44.035 1.00 77.44 725 THR A C 1
ATOM 5671 O O . THR A 1 725 ? 58.257 -16.464 -45.134 1.00 77.44 725 THR A O 1
ATOM 5674 N N . ILE A 1 726 ? 58.339 -16.769 -42.904 1.00 80.25 726 ILE A N 1
ATOM 5675 C CA . ILE A 1 726 ? 59.704 -17.303 -42.865 1.00 80.25 726 ILE A CA 1
ATOM 5676 C C . ILE A 1 726 ? 59.609 -18.817 -42.744 1.00 80.25 726 ILE A C 1
ATOM 5678 O O . ILE A 1 726 ? 59.063 -19.332 -41.767 1.00 80.25 726 ILE A O 1
ATOM 5682 N N . ILE A 1 727 ? 60.158 -19.521 -43.728 1.00 80.25 727 ILE A N 1
ATOM 5683 C CA . ILE A 1 727 ? 60.240 -20.975 -43.723 1.00 80.25 727 ILE A CA 1
ATOM 5684 C C . ILE A 1 727 ? 61.649 -21.459 -43.372 1.00 80.25 727 ILE A C 1
ATOM 5686 O O . ILE A 1 727 ? 62.625 -20.748 -43.582 1.00 80.25 727 ILE A O 1
ATOM 5690 N N . ASN A 1 728 ? 61.784 -22.680 -42.876 1.00 78.06 728 ASN A N 1
ATOM 5691 C CA . ASN A 1 728 ? 63.056 -23.373 -42.704 1.00 78.06 728 ASN A CA 1
ATOM 5692 C C . ASN A 1 728 ? 63.082 -24.610 -43.609 1.00 78.06 728 ASN A C 1
ATOM 5694 O O . ASN A 1 728 ? 62.186 -25.450 -43.544 1.00 78.06 728 ASN A O 1
ATOM 5698 N N . PHE A 1 729 ? 64.102 -24.721 -44.457 1.00 74.69 729 PHE A N 1
ATOM 5699 C CA . PHE A 1 729 ? 64.291 -25.841 -45.373 1.00 74.69 729 PHE A CA 1
ATOM 5700 C C . PHE A 1 729 ? 65.765 -26.251 -45.387 1.00 74.69 729 PHE A C 1
ATOM 5702 O O . PHE A 1 729 ? 66.645 -25.434 -45.647 1.00 74.69 729 PHE A O 1
ATOM 5709 N N . GLN A 1 730 ? 66.046 -27.519 -45.075 1.00 67.62 730 GLN A N 1
ATOM 5710 C CA . GLN A 1 730 ? 67.412 -28.069 -45.021 1.00 67.62 730 GLN A CA 1
ATOM 5711 C C . GLN A 1 730 ? 68.387 -27.257 -44.141 1.00 67.62 730 GLN A C 1
ATOM 5713 O O . GLN A 1 730 ? 69.554 -27.075 -44.479 1.00 67.62 730 GLN A O 1
ATOM 5718 N N . GLY A 1 731 ? 67.902 -26.762 -42.997 1.00 58.78 731 GLY A N 1
ATOM 5719 C CA . GLY A 1 731 ? 68.722 -26.047 -42.012 1.00 58.78 731 GLY A CA 1
ATOM 5720 C C . GLY A 1 731 ? 69.000 -24.579 -42.347 1.00 58.78 731 GLY A C 1
ATOM 5721 O O . GLY A 1 731 ? 69.733 -23.924 -41.610 1.00 58.78 731 GLY A O 1
ATOM 5722 N N . LYS A 1 732 ? 68.404 -24.059 -43.425 1.00 72.44 732 LYS A N 1
ATOM 5723 C CA . LYS A 1 732 ? 68.488 -22.661 -43.856 1.00 72.44 732 LYS A CA 1
ATOM 5724 C C . LYS A 1 732 ? 67.098 -22.034 -43.840 1.00 72.44 732 LYS A C 1
ATOM 5726 O O . LYS A 1 732 ? 66.107 -22.693 -44.163 1.00 72.44 732 LYS A O 1
ATOM 5731 N N . LYS A 1 733 ? 67.008 -20.763 -43.448 1.00 81.69 733 LYS A N 1
ATOM 5732 C CA . LYS A 1 733 ? 65.733 -20.035 -43.408 1.00 81.69 733 LYS A CA 1
ATOM 5733 C C . LYS A 1 733 ? 65.517 -19.305 -44.723 1.00 81.69 733 LYS A C 1
ATOM 5735 O O . LYS A 1 733 ? 66.468 -18.755 -45.255 1.00 81.69 733 LYS A O 1
ATOM 5740 N N . TYR A 1 734 ? 64.290 -19.267 -45.226 1.00 80.69 734 TYR A N 1
ATOM 5741 C CA . TYR A 1 734 ? 63.933 -18.574 -46.460 1.00 80.69 734 TYR A CA 1
ATOM 5742 C C . TYR A 1 734 ? 62.673 -17.731 -46.264 1.00 80.69 734 TYR A C 1
ATOM 5744 O O . TYR A 1 734 ? 61.810 -18.078 -45.461 1.00 80.69 734 TYR A O 1
ATOM 5752 N N . LYS A 1 735 ? 62.549 -16.632 -47.002 1.00 86.19 735 LYS A N 1
ATOM 5753 C CA . LYS A 1 735 ? 61.358 -15.773 -47.049 1.00 86.19 735 LYS A CA 1
ATOM 5754 C C . LYS A 1 735 ? 60.981 -15.503 -48.504 1.00 86.19 735 LYS A C 1
ATOM 5756 O O . LYS A 1 735 ? 61.850 -15.483 -49.374 1.00 86.19 735 LYS A O 1
ATOM 5761 N N . CYS A 1 736 ? 59.690 -15.335 -48.779 1.00 79.56 736 CYS A N 1
ATOM 5762 C CA . CYS A 1 736 ? 59.220 -14.981 -50.118 1.00 79.56 736 CYS A CA 1
ATOM 5763 C C . CYS A 1 736 ? 59.756 -13.616 -50.554 1.00 79.56 736 CYS A C 1
ATOM 5765 O O . CYS A 1 736 ? 59.776 -12.673 -49.763 1.00 79.56 736 CYS A O 1
ATOM 5767 N N . LYS A 1 737 ? 60.141 -13.502 -51.828 1.00 79.31 737 LYS A N 1
ATOM 5768 C CA . LYS A 1 737 ? 60.771 -12.288 -52.377 1.00 79.31 737 LYS A CA 1
ATOM 5769 C C . LYS A 1 737 ? 59.880 -11.049 -52.315 1.00 79.31 737 LYS A C 1
ATOM 5771 O O . LYS A 1 737 ? 60.351 -9.961 -51.988 1.00 79.31 737 LYS A O 1
ATOM 5776 N N . SER A 1 738 ? 58.595 -11.194 -52.631 1.00 77.00 738 SER A N 1
ATOM 5777 C CA . SER A 1 738 ? 57.613 -10.113 -52.531 1.00 77.00 738 SER A CA 1
ATOM 5778 C C . SER A 1 738 ? 56.176 -10.654 -52.521 1.00 77.00 738 SER A C 1
ATOM 5780 O O . SER A 1 738 ? 55.953 -11.852 -52.690 1.00 77.00 738 SER A O 1
ATOM 5782 N N . ASN A 1 739 ? 55.185 -9.767 -52.351 1.00 68.75 739 ASN A N 1
ATOM 5783 C CA . ASN A 1 739 ? 53.762 -10.121 -52.443 1.00 68.75 739 ASN A CA 1
ATOM 5784 C C . ASN A 1 739 ? 53.338 -10.606 -53.850 1.00 68.75 739 ASN A C 1
ATOM 5786 O O . ASN A 1 739 ? 52.310 -11.270 -53.964 1.00 68.75 739 ASN A O 1
ATOM 5790 N N . LEU A 1 740 ? 54.104 -10.310 -54.912 1.00 69.19 740 LEU A N 1
ATOM 5791 C CA . LEU A 1 740 ? 53.802 -10.734 -56.291 1.00 69.19 740 LEU A CA 1
ATOM 5792 C C . LEU A 1 740 ? 54.121 -12.221 -56.531 1.00 69.19 740 LEU A C 1
ATOM 5794 O O . LEU A 1 740 ? 53.383 -12.905 -57.240 1.00 69.19 740 LEU A O 1
ATOM 5798 N N . GLU A 1 741 ? 55.166 -12.749 -55.891 1.00 76.25 741 GLU A N 1
ATOM 5799 C CA . GLU A 1 741 ? 55.622 -14.139 -56.039 1.00 76.25 741 GLU A CA 1
ATOM 5800 C C . GLU A 1 741 ? 54.998 -15.105 -55.011 1.00 76.25 741 GLU A C 1
ATOM 5802 O O . GLU A 1 741 ? 55.295 -16.299 -55.026 1.00 76.25 741 GLU A O 1
ATOM 5807 N N . VAL A 1 742 ? 54.076 -14.642 -54.153 1.00 76.19 742 VAL A N 1
ATOM 5808 C CA . VAL A 1 742 ? 53.402 -15.465 -53.121 1.00 76.19 742 VAL A CA 1
ATOM 5809 C C . VAL A 1 742 ? 52.678 -16.680 -53.714 1.00 76.19 742 VAL A C 1
ATOM 5811 O O . VAL A 1 742 ? 52.647 -17.744 -53.095 1.00 76.19 742 VAL A O 1
ATOM 5814 N N . LYS A 1 743 ? 52.144 -16.573 -54.938 1.00 78.56 743 LYS A N 1
ATOM 5815 C CA . LYS A 1 743 ? 51.557 -17.727 -55.643 1.00 78.56 743 LYS A CA 1
ATOM 5816 C C . LYS A 1 743 ? 52.597 -18.805 -55.971 1.00 78.56 743 LYS A C 1
ATOM 5818 O O . LYS A 1 743 ? 52.275 -19.979 -55.859 1.00 78.56 743 LYS A O 1
ATOM 5823 N N . LEU A 1 744 ? 53.827 -18.413 -56.315 1.00 76.31 744 LEU A N 1
ATOM 5824 C CA . LEU A 1 744 ? 54.934 -19.332 -56.606 1.00 76.31 744 LEU A CA 1
ATOM 5825 C C . LEU A 1 744 ? 55.503 -19.943 -55.320 1.00 76.31 744 LEU A C 1
ATOM 5827 O O . LEU A 1 744 ? 55.805 -21.129 -55.290 1.00 76.31 744 LEU A O 1
ATOM 5831 N N . CYS A 1 745 ? 55.577 -19.175 -54.227 1.00 76.31 745 CYS A N 1
ATOM 5832 C CA . CYS A 1 745 ? 55.951 -19.708 -52.912 1.00 76.31 745 CYS A CA 1
ATOM 5833 C C . CYS A 1 745 ? 54.999 -20.811 -52.418 1.00 76.31 745 CYS A C 1
ATOM 5835 O O . CYS A 1 745 ? 55.410 -21.726 -51.710 1.00 76.31 745 CYS A O 1
ATOM 5837 N N . ASN A 1 746 ? 53.718 -20.725 -52.782 1.00 78.88 746 ASN A N 1
ATOM 5838 C CA . ASN A 1 746 ? 52.698 -21.716 -52.446 1.00 78.88 746 ASN A CA 1
ATOM 5839 C C . ASN A 1 746 ? 52.555 -22.830 -53.506 1.00 78.88 746 ASN A C 1
ATOM 5841 O O . ASN A 1 746 ? 51.579 -23.578 -53.467 1.00 78.88 746 ASN A O 1
ATOM 5845 N N . ASP A 1 747 ? 53.519 -22.970 -54.424 1.00 72.75 747 ASP A N 1
ATOM 5846 C CA . ASP A 1 747 ? 53.559 -24.012 -55.453 1.00 72.75 747 ASP A CA 1
ATOM 5847 C C . ASP A 1 747 ? 54.762 -24.952 -55.233 1.00 72.75 747 ASP A C 1
ATOM 5849 O O . ASP A 1 747 ? 55.905 -24.533 -55.029 1.00 72.75 747 ASP A O 1
ATOM 5853 N N . LYS A 1 748 ? 54.505 -26.263 -55.286 1.00 72.69 748 LYS A N 1
ATOM 5854 C CA . LYS A 1 748 ? 55.519 -27.312 -55.101 1.00 72.69 748 LYS A CA 1
ATOM 5855 C C . LYS A 1 748 ? 56.560 -27.358 -56.229 1.00 72.69 748 LYS A C 1
ATOM 5857 O O . LYS A 1 748 ? 57.602 -27.975 -56.039 1.00 72.69 748 LYS A O 1
ATOM 5862 N N . GLY A 1 749 ? 56.325 -26.725 -57.380 1.00 65.19 749 GLY A N 1
ATOM 5863 C CA . GLY A 1 749 ? 57.298 -26.611 -58.476 1.00 65.19 749 GLY A CA 1
ATOM 5864 C C . GLY A 1 749 ? 58.463 -25.648 -58.198 1.00 65.19 749 GLY A C 1
ATOM 5865 O O . GLY A 1 749 ? 59.486 -25.710 -58.881 1.00 65.19 749 GLY A O 1
ATOM 5866 N N . TYR A 1 750 ? 58.341 -24.792 -57.177 1.00 74.94 750 TYR A N 1
ATOM 5867 C CA . TYR A 1 750 ? 59.290 -23.720 -56.852 1.00 74.94 750 TYR A CA 1
ATOM 5868 C C . TYR A 1 750 ? 59.916 -23.914 -55.463 1.00 74.94 750 TYR A C 1
ATOM 5870 O O . TYR A 1 750 ? 60.064 -22.964 -54.695 1.00 74.94 750 TYR A O 1
ATOM 5878 N N . ILE A 1 751 ? 60.280 -25.156 -55.121 1.00 77.56 751 ILE A N 1
ATOM 5879 C CA . ILE A 1 751 ? 60.895 -25.492 -53.827 1.00 77.56 751 ILE A CA 1
ATOM 5880 C C . ILE A 1 751 ? 62.186 -24.678 -53.584 1.00 77.56 751 ILE A C 1
ATOM 5882 O O . ILE A 1 751 ? 62.970 -24.503 -54.527 1.00 77.56 751 ILE A O 1
ATOM 5886 N N . PRO A 1 752 ? 62.463 -24.207 -52.351 1.00 69.31 752 PRO A N 1
ATOM 5887 C CA . PRO A 1 752 ? 63.724 -23.533 -52.039 1.00 69.31 752 PRO A CA 1
ATOM 5888 C C . PRO A 1 752 ? 64.919 -24.429 -52.398 1.00 69.31 752 PRO A C 1
ATOM 5890 O O . PRO A 1 752 ? 64.901 -25.625 -52.120 1.00 69.31 752 PRO A O 1
ATOM 5893 N N . ASN A 1 753 ? 65.955 -23.868 -53.031 1.00 63.34 753 ASN A N 1
ATOM 5894 C CA . ASN A 1 753 ? 67.136 -24.605 -53.517 1.00 63.34 753 ASN A CA 1
ATOM 5895 C C . ASN A 1 753 ? 66.887 -25.643 -54.648 1.00 63.34 753 ASN A C 1
ATOM 5897 O O . ASN A 1 753 ? 67.795 -26.397 -54.997 1.00 63.34 753 ASN A O 1
ATOM 5901 N N . GLY A 1 754 ? 65.687 -25.683 -55.246 1.00 58.81 754 GLY A N 1
ATOM 5902 C CA . GLY A 1 754 ? 65.375 -26.461 -56.456 1.00 58.81 754 GLY A CA 1
ATOM 5903 C C . GLY A 1 754 ? 65.590 -25.681 -57.763 1.00 58.81 754 GLY A C 1
ATOM 5904 O O . GLY A 1 754 ? 65.876 -24.485 -57.740 1.00 58.81 754 GLY A O 1
ATOM 5905 N N . LEU A 1 755 ? 65.395 -26.342 -58.916 1.00 57.31 755 LEU A N 1
ATOM 5906 C CA . LEU A 1 755 ? 65.703 -25.808 -60.260 1.00 57.31 755 LEU A CA 1
ATOM 5907 C C . LEU A 1 755 ? 65.095 -24.416 -60.541 1.00 57.31 755 LEU A C 1
ATOM 5909 O O . LEU A 1 755 ? 65.720 -23.601 -61.215 1.00 57.31 755 LEU A O 1
ATOM 5913 N N . TYR A 1 756 ? 63.911 -24.130 -59.986 1.00 61.25 756 TYR A N 1
ATOM 5914 C CA . TYR A 1 756 ? 63.198 -22.853 -60.138 1.00 61.25 756 TYR A CA 1
ATOM 5915 C C . TYR A 1 756 ? 63.000 -22.085 -58.816 1.00 61.25 756 TYR A C 1
ATOM 5917 O O . TYR A 1 756 ? 62.363 -21.034 -58.799 1.00 61.25 756 TYR A O 1
ATOM 5925 N N . GLY A 1 757 ? 63.567 -22.560 -57.700 1.00 61.84 757 GLY A N 1
ATOM 5926 C CA . GLY A 1 757 ? 63.334 -22.005 -56.357 1.00 61.84 757 GLY A CA 1
ATOM 5927 C C . GLY A 1 757 ? 63.825 -20.570 -56.161 1.00 61.84 757 GLY A C 1
ATOM 5928 O O . GLY A 1 757 ? 63.213 -19.790 -55.433 1.00 61.84 757 GLY A O 1
ATOM 5929 N N . TYR A 1 758 ? 64.887 -20.186 -56.871 1.00 72.69 758 TYR A N 1
ATOM 5930 C CA . TYR A 1 758 ? 65.443 -18.829 -56.840 1.00 72.69 758 TYR A CA 1
ATOM 5931 C C . TYR A 1 758 ? 64.480 -17.762 -57.388 1.00 72.69 758 TYR A C 1
ATOM 5933 O O . TYR A 1 758 ? 64.735 -16.571 -57.224 1.00 72.69 758 TYR A O 1
ATOM 5941 N N . LEU A 1 759 ? 63.393 -18.157 -58.057 1.00 65.62 759 LEU A N 1
ATOM 5942 C CA . LEU A 1 759 ? 62.368 -17.235 -58.545 1.00 65.62 759 LEU A CA 1
ATOM 5943 C C . LEU A 1 759 ? 61.361 -16.847 -57.451 1.00 65.62 759 LEU A C 1
ATOM 5945 O O . LEU A 1 759 ? 60.741 -15.798 -57.572 1.00 65.62 759 LEU A O 1
ATOM 5949 N N . ALA A 1 760 ? 61.231 -17.642 -56.381 1.00 76.94 760 ALA A N 1
ATOM 5950 C CA . ALA A 1 760 ? 60.240 -17.432 -55.319 1.00 76.94 760 ALA A CA 1
ATOM 5951 C C . ALA A 1 760 ? 60.850 -17.066 -53.946 1.00 76.94 760 ALA A C 1
ATOM 5953 O O . ALA A 1 760 ? 60.218 -16.332 -53.185 1.00 76.94 760 ALA A O 1
ATOM 5954 N N . TRP A 1 761 ? 62.079 -17.513 -53.637 1.00 83.56 761 TRP A N 1
ATOM 5955 C CA . TRP A 1 761 ? 62.637 -17.480 -52.270 1.00 83.56 761 TRP A CA 1
ATOM 5956 C C . TRP A 1 761 ? 63.959 -16.706 -52.126 1.00 83.56 761 TRP A C 1
ATOM 5958 O O . TRP A 1 761 ? 64.825 -16.798 -52.997 1.00 83.56 761 TRP A O 1
ATOM 5968 N N . ASP A 1 762 ? 64.135 -16.026 -50.986 1.00 83.56 762 ASP A N 1
ATOM 5969 C CA . ASP A 1 762 ? 65.390 -15.428 -50.492 1.00 83.56 762 ASP A CA 1
ATOM 5970 C C . ASP A 1 762 ? 65.842 -16.101 -49.182 1.00 83.56 762 ASP A C 1
ATOM 5972 O O . ASP A 1 762 ? 65.040 -16.256 -48.263 1.00 83.56 762 ASP A O 1
ATOM 5976 N N . GLU A 1 763 ? 67.119 -16.488 -49.068 1.00 83.38 763 GLU A N 1
ATOM 5977 C CA . GLU A 1 763 ? 67.699 -17.136 -47.873 1.00 83.38 763 GLU A CA 1
ATOM 5978 C C . GLU A 1 763 ? 68.098 -16.113 -46.777 1.00 83.38 763 GLU A C 1
ATOM 5980 O O . GLU A 1 763 ? 68.641 -15.050 -47.075 1.00 83.38 763 GLU A O 1
ATOM 5985 N N . ILE A 1 764 ? 67.864 -16.437 -45.498 1.00 78.00 764 ILE A N 1
ATOM 5986 C CA . ILE A 1 764 ? 68.119 -15.609 -44.308 1.00 78.00 764 ILE A CA 1
ATOM 5987 C C . ILE A 1 764 ? 69.128 -16.320 -43.391 1.00 78.00 764 ILE A C 1
ATOM 5989 O O . ILE A 1 764 ? 68.776 -17.273 -42.693 1.00 78.00 764 ILE A O 1
ATOM 5993 N N . ASP A 1 765 ? 70.363 -15.819 -43.329 1.00 63.72 765 ASP A N 1
ATOM 5994 C CA . ASP A 1 765 ? 71.444 -16.410 -42.527 1.00 63.72 765 ASP A CA 1
ATOM 5995 C C . ASP A 1 765 ? 71.768 -15.593 -41.254 1.00 63.72 765 ASP A C 1
ATOM 5997 O O . ASP A 1 765 ? 71.735 -14.357 -41.256 1.00 63.72 765 ASP A O 1
ATOM 6001 N N . SER A 1 766 ? 72.060 -16.274 -40.135 1.00 39.34 766 SER A N 1
ATOM 6002 C CA . SER A 1 766 ? 72.126 -15.691 -38.775 1.00 39.34 766 SER A CA 1
ATOM 6003 C C . SER A 1 766 ? 73.543 -15.687 -38.156 1.00 39.34 766 SER A C 1
ATOM 6005 O O . SER A 1 766 ? 73.889 -16.617 -37.443 1.00 39.34 766 SER A O 1
ATOM 6007 N N . ALA A 1 767 ? 74.278 -14.570 -38.309 1.00 35.06 767 ALA A N 1
ATOM 6008 C CA . ALA A 1 767 ? 75.347 -14.018 -37.427 1.00 35.06 767 ALA A CA 1
ATOM 6009 C C . ALA A 1 767 ? 76.672 -14.838 -37.230 1.00 35.06 767 ALA A C 1
ATOM 6011 O O . ALA A 1 767 ? 76.646 -16.049 -37.112 1.00 35.06 767 ALA A O 1
ATOM 6012 N N . LYS A 1 768 ? 77.910 -14.299 -37.128 1.00 31.62 768 LYS A N 1
ATOM 6013 C CA . LYS A 1 768 ? 78.454 -13.073 -36.492 1.00 31.62 768 LYS A CA 1
ATOM 6014 C C . LYS A 1 768 ? 79.883 -12.697 -36.990 1.00 31.62 768 LYS A C 1
ATOM 6016 O O . LYS A 1 768 ? 80.731 -13.568 -37.100 1.00 31.62 768 LYS A O 1
ATOM 6021 N N . GLN A 1 769 ? 80.131 -11.369 -37.039 1.00 27.45 769 GLN A N 1
ATOM 6022 C CA . GLN A 1 769 ? 81.339 -10.590 -36.625 1.00 27.45 769 GLN A CA 1
ATOM 6023 C C . GLN A 1 769 ? 82.661 -10.726 -37.438 1.00 27.45 769 GLN A C 1
ATOM 6025 O O . GLN A 1 769 ? 83.108 -11.818 -37.723 1.00 27.45 769 GLN A O 1
ATOM 6030 N N . THR A 1 770 ? 83.426 -9.682 -37.814 1.00 26.31 770 THR A N 1
ATOM 6031 C CA . THR A 1 770 ? 83.529 -8.272 -37.365 1.00 26.31 770 THR A CA 1
ATOM 6032 C C . THR A 1 770 ? 84.366 -7.433 -38.359 1.00 26.31 770 THR A C 1
ATOM 6034 O O . THR A 1 770 ? 85.468 -7.848 -38.695 1.00 26.31 770 THR A O 1
ATOM 6037 N N . LYS A 1 771 ? 83.917 -6.217 -38.726 1.00 24.52 771 LYS A N 1
ATOM 6038 C CA . LYS A 1 771 ? 84.586 -4.897 -38.527 1.00 24.52 771 LYS A CA 1
ATOM 6039 C C . LYS A 1 771 ? 84.086 -3.825 -39.520 1.00 24.52 771 LYS A C 1
ATOM 6041 O O . LYS A 1 771 ? 84.427 -3.819 -40.691 1.00 24.52 771 LYS A O 1
ATOM 6046 N N . VAL A 1 772 ? 83.357 -2.863 -38.944 1.00 31.58 772 VAL A N 1
ATOM 6047 C CA . VAL A 1 772 ? 83.348 -1.413 -39.234 1.00 31.58 772 VAL A CA 1
ATOM 6048 C C . VAL A 1 772 ? 83.066 -0.951 -40.677 1.00 31.58 772 VAL A C 1
ATOM 6050 O O . VAL A 1 772 ? 83.971 -0.866 -41.498 1.00 31.58 772 VAL A O 1
ATOM 6053 N N . LYS A 1 773 ? 81.850 -0.422 -40.904 1.00 26.11 773 LYS A N 1
ATOM 6054 C CA . LYS A 1 773 ? 81.597 0.987 -41.303 1.00 26.11 773 LYS A CA 1
ATOM 6055 C C . LYS A 1 773 ? 80.084 1.289 -41.333 1.00 26.11 773 LYS A C 1
ATOM 6057 O O . LYS A 1 773 ? 79.323 0.647 -42.044 1.00 26.11 773 LYS A O 1
ATOM 6062 N N . ARG A 1 774 ? 79.665 2.284 -40.538 1.00 30.53 774 ARG A N 1
ATOM 6063 C CA . ARG A 1 774 ? 78.308 2.871 -40.478 1.00 30.53 774 ARG A CA 1
ATOM 6064 C C . ARG A 1 774 ? 77.835 3.357 -41.862 1.00 30.53 774 ARG A C 1
ATOM 6066 O O . ARG A 1 774 ? 78.558 4.119 -42.499 1.00 30.53 774 ARG A O 1
ATOM 6073 N N . LYS A 1 775 ? 76.583 3.059 -42.235 1.00 33.28 775 LYS A N 1
ATOM 6074 C CA . LYS A 1 775 ? 75.786 3.838 -43.205 1.00 33.28 775 LYS A CA 1
ATOM 6075 C C . LYS A 1 775 ? 74.464 4.274 -42.561 1.00 33.28 775 LYS A C 1
ATOM 6077 O O . LYS A 1 775 ? 73.951 3.614 -41.664 1.00 33.28 775 LYS A O 1
ATOM 6082 N N . GLN A 1 776 ? 74.050 5.481 -42.929 1.00 40.25 776 GLN A N 1
ATOM 6083 C CA . GLN A 1 776 ? 73.357 6.470 -42.103 1.00 40.25 776 GLN A CA 1
ATOM 6084 C C . GLN A 1 776 ? 71.833 6.309 -42.036 1.00 40.25 776 GLN A C 1
ATOM 6086 O O . GLN A 1 776 ? 71.184 5.962 -43.016 1.00 40.25 776 GLN A O 1
ATOM 6091 N N . ARG A 1 777 ? 71.279 6.705 -40.882 1.00 46.50 777 ARG A N 1
ATOM 6092 C CA . ARG A 1 777 ? 69.866 7.045 -40.668 1.00 46.50 777 ARG A CA 1
ATOM 6093 C C . ARG A 1 777 ? 69.497 8.270 -41.521 1.00 46.50 777 ARG A C 1
ATOM 6095 O O . ARG A 1 777 ? 70.126 9.319 -41.366 1.00 46.50 777 ARG A O 1
ATOM 6102 N N . LYS A 1 778 ? 68.491 8.133 -42.392 1.00 56.00 778 LYS A N 1
ATOM 6103 C CA . LYS A 1 778 ? 67.806 9.261 -43.047 1.00 56.00 778 LYS A CA 1
ATOM 6104 C C . LYS A 1 778 ? 66.810 9.886 -42.064 1.00 56.00 778 LYS A C 1
ATOM 6106 O O . LYS A 1 778 ? 66.174 9.155 -41.310 1.00 56.00 778 LYS A O 1
ATOM 6111 N N . LEU A 1 779 ? 66.733 11.217 -42.058 1.00 58.06 779 LEU A N 1
ATOM 6112 C CA . LEU A 1 779 ? 65.734 11.969 -41.295 1.00 58.06 779 LEU A CA 1
ATOM 6113 C C . LEU A 1 779 ? 64.360 11.836 -41.945 1.00 58.06 779 LEU A C 1
ATOM 6115 O O . LEU A 1 779 ? 64.275 11.868 -43.174 1.00 58.06 779 LEU A O 1
ATOM 6119 N N . ALA A 1 780 ? 63.309 11.743 -41.136 1.00 54.94 780 ALA A N 1
ATOM 6120 C CA . ALA A 1 780 ? 61.944 11.845 -41.635 1.00 54.94 780 ALA A CA 1
ATOM 6121 C C . ALA A 1 780 ? 61.510 13.318 -41.737 1.00 54.94 780 ALA A C 1
ATOM 6123 O O . ALA A 1 780 ? 61.941 14.175 -40.962 1.00 54.94 780 ALA A O 1
ATOM 6124 N N . VAL A 1 781 ? 60.655 13.610 -42.717 1.00 53.31 781 VAL A N 1
ATOM 6125 C CA . VAL A 1 781 ? 60.114 14.953 -42.966 1.00 53.31 781 VAL A CA 1
ATOM 6126 C C . VAL A 1 781 ? 59.371 15.447 -41.723 1.00 53.31 781 VAL A C 1
ATOM 6128 O O . VAL A 1 781 ? 58.588 14.708 -41.131 1.00 53.31 781 VAL A O 1
ATOM 6131 N N . GLY A 1 782 ? 59.650 16.682 -41.306 1.00 55.59 782 GLY A N 1
ATOM 6132 C CA . GLY A 1 782 ? 59.058 17.277 -40.103 1.00 55.59 782 GLY A CA 1
ATOM 6133 C C . GLY A 1 782 ? 59.693 16.830 -38.780 1.00 55.59 782 GLY A C 1
ATOM 6134 O O . GLY A 1 782 ? 59.332 17.350 -37.726 1.00 55.59 782 GLY A O 1
ATOM 6135 N N . GLU A 1 783 ? 60.670 15.915 -38.796 1.00 60.22 783 GLU A N 1
ATOM 6136 C CA . GLU A 1 783 ? 61.413 15.534 -37.592 1.00 60.22 783 GLU A CA 1
ATOM 6137 C C . GLU A 1 783 ? 62.298 16.702 -37.115 1.00 60.22 783 GLU A C 1
ATOM 6139 O O . GLU A 1 783 ? 63.334 17.010 -37.708 1.00 60.22 783 GLU A O 1
ATOM 6144 N N . ILE A 1 784 ? 61.907 17.371 -36.026 1.00 72.56 784 ILE A N 1
ATOM 6145 C CA . ILE A 1 784 ? 62.698 18.472 -35.463 1.00 72.56 784 ILE A CA 1
ATOM 6146 C C . ILE A 1 784 ? 63.945 17.904 -34.778 1.00 72.56 784 ILE A C 1
ATOM 6148 O O . ILE A 1 784 ? 63.857 17.178 -33.786 1.00 72.56 784 ILE A O 1
ATOM 6152 N N . VAL A 1 785 ? 65.129 18.268 -35.276 1.00 73.00 785 VAL A N 1
ATOM 6153 C CA . VAL A 1 785 ? 66.417 17.761 -34.767 1.00 73.00 785 VAL A CA 1
ATOM 6154 C C . VAL A 1 785 ? 67.349 18.880 -34.299 1.00 73.00 785 VAL A C 1
ATOM 6156 O O . VAL A 1 785 ? 67.302 20.006 -34.783 1.00 73.00 785 VAL A O 1
ATOM 6159 N N . LYS A 1 786 ? 68.247 18.581 -33.350 1.00 76.56 786 LYS A N 1
ATOM 6160 C CA . LYS A 1 786 ? 69.271 19.538 -32.887 1.00 76.56 786 LYS A CA 1
ATOM 6161 C C . LYS A 1 786 ? 70.433 19.641 -33.884 1.00 76.56 786 LYS A C 1
ATOM 6163 O O . LYS A 1 786 ? 71.118 18.645 -34.144 1.00 76.56 786 LYS A O 1
ATOM 6168 N N . TYR A 1 787 ? 70.706 20.844 -34.386 1.00 76.75 787 TYR A N 1
ATOM 6169 C CA . TYR A 1 787 ? 71.893 21.144 -35.193 1.00 76.75 787 TYR A CA 1
ATOM 6170 C C . TYR A 1 787 ? 73.160 20.959 -34.330 1.00 76.75 787 TYR A C 1
ATOM 6172 O O . TYR A 1 787 ? 73.145 21.362 -33.165 1.00 76.75 787 TYR A O 1
ATOM 6180 N N . PRO A 1 788 ? 74.263 20.351 -34.819 1.00 64.56 788 PRO A N 1
ATOM 6181 C CA . PRO A 1 788 ? 74.592 19.991 -36.206 1.00 64.56 788 PRO A CA 1
ATOM 6182 C C . PRO A 1 788 ? 74.371 18.504 -36.564 1.00 64.56 788 PRO A C 1
ATOM 6184 O O . PRO A 1 788 ? 75.086 17.948 -37.404 1.00 64.56 788 PRO A O 1
ATOM 6187 N N . LYS A 1 789 ? 73.458 17.784 -35.898 1.00 70.88 789 LYS A N 1
ATOM 6188 C CA . LYS A 1 789 ? 73.255 16.354 -36.194 1.00 70.88 789 LYS A CA 1
ATOM 6189 C C . LYS A 1 789 ? 72.551 16.186 -37.538 1.00 70.88 789 LYS A C 1
ATOM 6191 O O . LYS A 1 789 ? 71.507 16.791 -37.730 1.00 70.88 789 LYS A O 1
ATOM 6196 N N . PHE A 1 790 ? 73.076 15.303 -38.393 1.00 65.69 790 PHE A N 1
ATOM 6197 C CA . PHE A 1 790 ? 72.546 14.971 -39.728 1.00 65.69 790 PHE A CA 1
ATOM 6198 C C . PHE A 1 790 ? 72.825 15.988 -40.854 1.00 65.69 790 PHE A C 1
ATOM 6200 O O . PHE A 1 790 ? 72.144 15.972 -41.875 1.00 65.69 790 PHE A O 1
ATOM 6207 N N . ILE A 1 791 ? 73.884 16.798 -40.717 1.00 72.31 791 ILE A N 1
ATOM 6208 C CA . ILE A 1 791 ? 74.453 17.575 -41.834 1.00 72.31 791 ILE A CA 1
ATOM 6209 C C . ILE A 1 791 ? 74.753 16.643 -43.018 1.00 72.31 791 ILE A C 1
ATOM 6211 O O . ILE A 1 791 ? 75.451 15.638 -42.857 1.00 72.31 791 ILE A O 1
ATOM 6215 N N . GLY A 1 792 ? 74.208 16.984 -44.184 1.00 67.56 792 GLY A N 1
ATOM 6216 C CA . GLY A 1 792 ? 74.184 16.170 -45.402 1.00 67.56 792 GLY A CA 1
ATOM 6217 C C . GLY A 1 792 ? 72.804 15.578 -45.726 1.00 67.56 792 GLY A C 1
ATOM 6218 O O . GLY A 1 792 ? 72.620 15.092 -46.835 1.00 67.56 792 GLY A O 1
ATOM 6219 N N . ASN A 1 793 ? 71.845 15.630 -44.790 1.00 70.12 793 ASN A N 1
ATOM 6220 C CA . ASN A 1 793 ? 70.506 15.039 -44.920 1.00 70.12 793 ASN A CA 1
ATOM 6221 C C . ASN A 1 793 ? 69.356 16.015 -44.598 1.00 70.12 793 ASN A C 1
ATOM 6223 O O . ASN A 1 793 ? 68.218 15.571 -44.449 1.00 70.12 793 ASN A O 1
ATOM 6227 N N . TYR A 1 794 ? 69.615 17.318 -44.459 1.00 78.19 794 TYR A N 1
ATOM 6228 C CA . TYR A 1 794 ? 68.539 18.304 -44.313 1.00 78.19 794 TYR A CA 1
ATOM 6229 C C . TYR A 1 794 ? 67.900 18.590 -45.665 1.00 78.19 794 TYR A C 1
ATOM 6231 O O . TYR A 1 794 ? 68.603 18.608 -46.672 1.00 78.19 794 TYR A O 1
ATOM 6239 N N . SER A 1 795 ? 66.594 18.834 -45.671 1.00 76.81 795 SER A N 1
ATOM 6240 C CA . SER A 1 795 ? 65.816 19.236 -46.845 1.00 76.81 795 SER A CA 1
ATOM 6241 C C . SER A 1 795 ? 65.214 20.628 -46.630 1.00 76.81 795 SER A C 1
ATOM 6243 O O . SER A 1 795 ? 65.173 21.112 -45.497 1.00 76.81 795 SER A O 1
ATOM 6245 N N . VAL A 1 796 ? 64.812 21.317 -47.704 1.00 77.44 796 VAL A N 1
ATOM 6246 C CA . VAL A 1 796 ? 64.115 22.614 -47.579 1.00 77.44 796 VAL A CA 1
ATOM 6247 C C . VAL A 1 796 ? 62.822 22.409 -46.783 1.00 77.44 796 VAL A C 1
ATOM 6249 O O . VAL A 1 796 ? 62.104 21.443 -47.028 1.00 77.44 796 VAL A O 1
ATOM 6252 N N . GLY A 1 797 ? 62.564 23.275 -45.804 1.00 67.69 797 GLY A N 1
ATOM 6253 C CA . GLY A 1 797 ? 61.475 23.129 -44.833 1.00 67.69 797 GLY A CA 1
ATOM 6254 C C . GLY A 1 797 ? 61.842 22.323 -43.580 1.00 67.69 797 GLY A C 1
ATOM 6255 O O . GLY A 1 797 ? 61.041 22.180 -42.659 1.00 67.69 797 GLY A O 1
ATOM 6256 N N . GLN A 1 798 ? 63.063 21.780 -43.496 1.00 83.12 798 GLN A N 1
ATOM 6257 C CA . GLN A 1 798 ? 63.500 21.067 -42.297 1.00 83.12 798 GLN A CA 1
ATOM 6258 C C . GLN A 1 798 ? 63.744 22.047 -41.147 1.00 83.12 798 GLN A C 1
ATOM 6260 O O . GLN A 1 798 ? 64.597 22.934 -41.247 1.00 83.12 798 GLN A O 1
ATOM 6265 N N . ILE A 1 799 ? 63.057 21.825 -40.026 1.00 79.81 799 ILE A N 1
ATOM 6266 C CA . ILE A 1 799 ? 63.219 22.627 -38.813 1.00 79.81 799 ILE A CA 1
ATOM 6267 C C . ILE A 1 799 ? 64.306 22.018 -37.922 1.00 79.81 799 ILE A C 1
ATOM 6269 O O . ILE A 1 799 ? 64.248 20.843 -37.543 1.00 79.81 799 ILE A O 1
ATOM 6273 N N . VAL A 1 800 ? 65.297 22.833 -37.558 1.00 80.00 800 VAL A N 1
ATOM 6274 C CA . VAL A 1 800 ? 66.389 22.465 -36.650 1.00 80.00 800 VAL A CA 1
ATOM 6275 C C . VAL A 1 800 ? 66.449 23.393 -35.438 1.00 80.00 800 VAL A C 1
ATOM 6277 O O . VAL A 1 800 ? 66.095 24.568 -35.506 1.00 80.00 800 VAL A O 1
ATOM 6280 N N . ILE A 1 801 ? 66.934 22.866 -34.315 1.00 75.56 801 ILE A N 1
ATOM 6281 C CA . ILE A 1 801 ? 67.170 23.634 -33.084 1.00 75.56 801 ILE A CA 1
ATOM 6282 C C . ILE A 1 801 ? 68.672 23.904 -32.956 1.00 75.56 801 ILE A C 1
ATOM 6284 O O . ILE A 1 801 ? 69.463 22.955 -32.894 1.00 75.56 801 ILE A O 1
ATOM 6288 N N . ALA A 1 802 ? 69.068 25.176 -32.904 1.00 73.94 802 ALA A N 1
ATOM 6289 C CA . ALA A 1 802 ? 70.446 25.613 -32.680 1.00 73.94 802 ALA A CA 1
ATOM 6290 C C . ALA A 1 802 ? 70.470 26.604 -31.505 1.00 73.94 802 ALA A C 1
ATOM 6292 O O . ALA A 1 802 ? 69.886 27.681 -31.589 1.00 73.94 802 ALA A O 1
ATOM 6293 N N . GLY A 1 803 ? 71.128 26.235 -30.400 1.00 74.25 803 GLY A N 1
ATOM 6294 C CA . GLY A 1 803 ? 70.966 26.959 -29.132 1.00 74.25 803 GLY A CA 1
ATOM 6295 C C . GLY A 1 803 ? 69.519 26.863 -28.634 1.00 74.25 803 GLY A C 1
ATOM 6296 O O . GLY A 1 803 ? 68.945 25.773 -28.667 1.00 74.25 803 GLY A O 1
ATOM 6297 N N . ASP A 1 804 ? 68.937 28.001 -28.252 1.00 70.00 804 ASP A N 1
ATOM 6298 C CA . ASP A 1 804 ? 67.554 28.116 -27.759 1.00 70.00 804 ASP A CA 1
ATOM 6299 C C . ASP A 1 804 ? 66.570 28.619 -28.839 1.00 70.00 804 ASP A C 1
ATOM 6301 O O . ASP A 1 804 ? 65.424 28.946 -28.544 1.00 70.00 804 ASP A O 1
ATOM 6305 N N . ARG A 1 805 ? 67.019 28.675 -30.103 1.00 69.56 805 ARG A N 1
ATOM 6306 C CA . ARG A 1 805 ? 66.290 29.219 -31.262 1.00 69.56 805 ARG A CA 1
ATOM 6307 C C . ARG A 1 805 ? 65.979 28.129 -32.297 1.00 69.56 805 ARG A C 1
ATOM 6309 O O . ARG A 1 805 ? 66.749 27.170 -32.458 1.00 69.56 805 ARG A O 1
ATOM 6316 N N . LYS A 1 806 ? 64.844 28.256 -32.989 1.00 80.31 806 LYS A N 1
ATOM 6317 C CA . LYS A 1 806 ? 64.383 27.334 -34.044 1.00 80.31 806 LYS A CA 1
ATOM 6318 C C . LYS A 1 806 ? 64.583 27.964 -35.416 1.00 80.31 806 LYS A C 1
ATOM 6320 O O . LYS A 1 806 ? 64.245 29.124 -35.618 1.00 80.31 806 LYS A O 1
ATOM 6325 N N . PHE A 1 807 ? 65.098 27.177 -36.356 1.00 80.38 807 PHE A N 1
ATOM 6326 C CA . PHE A 1 807 ? 65.394 27.635 -37.709 1.00 80.38 807 PHE A CA 1
ATOM 6327 C C . PHE A 1 807 ? 64.872 26.657 -38.754 1.00 80.38 807 PHE A C 1
ATOM 6329 O O . PHE A 1 807 ? 65.042 25.448 -38.601 1.00 80.38 807 PHE A O 1
ATOM 6336 N N . GLU A 1 808 ? 64.303 27.172 -39.836 1.00 84.31 808 GLU A N 1
ATOM 6337 C CA . GLU A 1 808 ? 63.851 26.385 -40.984 1.00 84.31 808 GLU A CA 1
ATOM 6338 C C . GLU A 1 808 ? 64.832 26.520 -42.157 1.00 84.31 808 GLU A C 1
ATOM 6340 O O . GLU A 1 808 ? 65.237 27.628 -42.527 1.00 84.31 808 GLU A O 1
ATOM 6345 N N . CYS A 1 809 ? 65.227 25.388 -42.749 1.00 83.62 809 CYS A N 1
ATOM 6346 C CA . CYS A 1 809 ? 66.115 25.360 -43.911 1.00 83.62 809 CYS A CA 1
ATOM 6347 C C . CYS A 1 809 ? 65.430 25.934 -45.159 1.00 83.62 809 CYS A C 1
ATOM 6349 O O . CYS A 1 809 ? 64.416 25.408 -45.609 1.00 83.62 809 CYS A O 1
ATOM 6351 N N . GLN A 1 810 ? 66.039 26.947 -45.776 1.00 79.62 810 GLN A N 1
ATOM 6352 C CA . GLN A 1 810 ? 65.508 27.619 -46.969 1.00 79.62 810 GLN A CA 1
ATOM 6353 C C . GLN A 1 810 ? 66.151 27.115 -48.269 1.00 79.62 810 GLN A C 1
ATOM 6355 O O . GLN A 1 810 ? 65.519 27.104 -49.323 1.00 79.62 810 GLN A O 1
ATOM 6360 N N . LYS A 1 811 ? 67.424 26.691 -48.219 1.00 82.56 811 LYS A N 1
ATOM 6361 C CA . LYS A 1 811 ? 68.187 26.229 -49.393 1.00 82.56 811 LYS A CA 1
ATOM 6362 C C . LYS A 1 811 ? 69.050 25.025 -49.051 1.00 82.56 811 LYS A C 1
ATOM 6364 O O . LYS A 1 811 ? 70.090 25.156 -48.410 1.00 82.56 811 LYS A O 1
ATOM 6369 N N . GLN A 1 812 ? 68.634 23.858 -49.531 1.00 80.06 812 GLN A N 1
ATOM 6370 C CA . GLN A 1 812 ? 69.188 22.560 -49.147 1.00 80.06 812 GLN A CA 1
ATOM 6371 C C . GLN A 1 812 ? 70.717 22.451 -49.270 1.00 80.06 812 GLN A C 1
ATOM 6373 O O . GLN A 1 812 ? 71.361 21.915 -48.370 1.00 80.06 812 GLN A O 1
ATOM 6378 N N . GLU A 1 813 ? 71.307 22.958 -50.354 1.00 79.38 813 GLU A N 1
ATOM 6379 C CA . GLU A 1 813 ? 72.759 22.891 -50.587 1.00 79.38 813 GLU A CA 1
ATOM 6380 C C . GLU A 1 813 ? 73.551 23.677 -49.532 1.00 79.38 813 GLU A C 1
ATOM 6382 O O . GLU A 1 813 ? 74.555 23.187 -49.020 1.00 79.38 813 GLU A O 1
ATOM 6387 N N . LEU A 1 814 ? 73.050 24.850 -49.130 1.00 76.69 814 LEU A N 1
ATOM 6388 C CA . LEU A 1 814 ? 73.687 25.707 -48.127 1.00 76.69 814 LEU A CA 1
ATOM 6389 C C . LEU A 1 814 ? 73.394 25.233 -46.695 1.00 76.69 814 LEU A C 1
ATOM 6391 O O . LEU A 1 814 ? 74.267 25.302 -45.834 1.00 76.69 814 LEU A O 1
ATOM 6395 N N . CYS A 1 815 ? 72.201 24.683 -46.434 1.00 78.62 815 CYS A N 1
ATOM 6396 C CA . CYS A 1 815 ? 71.849 24.098 -45.133 1.00 78.62 815 CYS A CA 1
ATOM 6397 C C . CYS A 1 815 ? 72.727 22.891 -44.770 1.00 78.62 815 CYS A C 1
ATOM 6399 O O . CYS A 1 815 ? 72.904 22.570 -43.595 1.00 78.62 815 CYS A O 1
ATOM 6401 N N . ASN A 1 816 ? 73.274 22.200 -45.771 1.00 82.88 816 ASN A N 1
ATOM 6402 C CA . ASN A 1 816 ? 74.148 21.050 -45.572 1.00 82.88 816 ASN A CA 1
ATOM 6403 C C . ASN A 1 816 ? 75.654 21.411 -45.595 1.00 82.88 816 ASN A C 1
ATOM 6405 O O . ASN A 1 816 ? 76.482 20.508 -45.465 1.00 82.88 816 ASN A O 1
ATOM 6409 N N . ASP A 1 817 ? 76.019 22.702 -45.660 1.00 79.25 817 ASP A N 1
ATOM 6410 C CA . ASP A 1 817 ? 77.392 23.220 -45.535 1.00 79.25 817 ASP A CA 1
ATOM 6411 C C . ASP A 1 817 ? 77.609 23.911 -44.170 1.00 79.25 817 ASP A C 1
ATOM 6413 O O . ASP A 1 817 ? 76.908 24.843 -43.768 1.00 79.25 817 ASP A O 1
ATOM 6417 N N . LYS A 1 818 ? 78.638 23.468 -43.435 1.00 77.19 818 LYS A N 1
ATOM 6418 C CA . LYS A 1 818 ? 78.972 23.952 -42.082 1.00 77.19 818 LYS A CA 1
ATOM 6419 C C . LYS A 1 818 ? 79.352 25.435 -42.028 1.00 77.19 818 LYS A C 1
ATOM 6421 O O . LYS A 1 818 ? 79.257 26.035 -40.953 1.00 77.19 818 LYS A O 1
ATOM 6426 N N . SER A 1 819 ? 79.769 26.012 -43.151 1.00 73.94 819 SER A N 1
ATOM 6427 C CA . SER A 1 819 ? 80.150 27.422 -43.298 1.00 73.94 819 SER A CA 1
ATOM 6428 C C . SER A 1 819 ? 78.953 28.370 -43.122 1.00 73.94 819 SER A C 1
ATOM 6430 O O . SER A 1 819 ? 79.128 29.513 -42.698 1.00 73.94 819 SER A O 1
ATOM 6432 N N . TYR A 1 820 ? 77.730 27.873 -43.353 1.00 76.94 820 TYR A N 1
ATOM 6433 C CA . TYR A 1 820 ? 76.463 28.620 -43.316 1.00 76.94 820 TYR A CA 1
ATOM 6434 C C . TYR A 1 820 ? 75.587 28.233 -42.114 1.00 76.94 820 TYR A C 1
ATOM 6436 O O . TYR A 1 820 ? 74.367 28.135 -42.206 1.00 76.94 820 TYR A O 1
ATOM 6444 N N . ARG A 1 821 ? 76.209 27.986 -40.955 1.00 77.69 821 ARG A N 1
ATOM 6445 C CA . ARG A 1 821 ? 75.503 27.584 -39.724 1.00 77.69 821 ARG A CA 1
ATOM 6446 C C . ARG A 1 821 ? 74.458 28.630 -39.263 1.00 77.69 821 ARG A C 1
ATOM 6448 O O . ARG A 1 821 ? 74.754 29.822 -39.365 1.00 77.69 821 ARG A O 1
ATOM 6455 N N . PRO A 1 822 ? 73.326 28.224 -38.647 1.00 78.75 822 PRO A N 1
ATOM 6456 C CA . PRO A 1 822 ? 72.187 29.117 -38.370 1.00 78.75 822 PRO A CA 1
ATOM 6457 C C . PRO A 1 822 ? 72.506 30.399 -37.570 1.00 78.75 822 PRO A C 1
ATOM 6459 O O . PRO A 1 822 ? 72.006 31.463 -37.900 1.00 78.75 822 PRO A O 1
ATOM 6462 N N . ILE A 1 823 ? 73.402 30.337 -36.574 1.00 74.94 823 ILE A N 1
ATOM 6463 C CA . ILE A 1 823 ? 73.779 31.478 -35.698 1.00 74.94 823 ILE A CA 1
ATOM 6464 C C . ILE A 1 823 ? 75.116 32.133 -36.145 1.00 74.94 823 ILE A C 1
ATOM 6466 O O . ILE A 1 823 ? 75.819 32.781 -35.372 1.00 74.94 823 ILE A O 1
ATOM 6470 N N . GLY A 1 824 ? 75.567 31.884 -37.380 1.00 67.00 824 GLY A N 1
ATOM 6471 C CA . GLY A 1 824 ? 76.825 32.411 -37.934 1.00 67.00 824 GLY A CA 1
ATOM 6472 C C . GLY A 1 824 ? 76.642 33.677 -38.779 1.00 67.00 824 GLY A C 1
ATOM 6473 O O . GLY A 1 824 ? 75.547 33.939 -39.262 1.00 67.00 824 GLY A O 1
ATOM 6474 N N . LYS A 1 825 ? 77.734 34.423 -39.038 1.00 63.78 825 LYS A N 1
ATOM 6475 C CA . LYS A 1 825 ? 77.728 35.667 -39.851 1.00 63.78 825 LYS A CA 1
ATOM 6476 C C . LYS A 1 825 ? 77.076 35.515 -41.237 1.00 63.78 825 LYS A C 1
ATOM 6478 O O . LYS A 1 825 ? 76.600 36.501 -41.783 1.00 63.78 825 LYS A O 1
ATOM 6483 N N . SER A 1 826 ? 77.039 34.293 -41.771 1.00 65.19 826 SER A N 1
ATOM 6484 C CA . SER A 1 826 ? 76.476 33.962 -43.087 1.00 65.19 826 SER A CA 1
ATOM 6485 C C . SER A 1 826 ? 75.254 33.028 -43.018 1.00 65.19 826 SER A C 1
ATOM 6487 O O . SER A 1 826 ? 74.819 32.522 -44.047 1.00 65.19 826 SER A O 1
ATOM 6489 N N . GLY A 1 827 ? 74.701 32.763 -41.826 1.00 66.25 827 GLY A N 1
ATOM 6490 C CA . GLY A 1 827 ? 73.632 31.772 -41.612 1.00 66.25 827 GLY A CA 1
ATOM 6491 C C . GLY A 1 827 ? 72.277 32.138 -42.226 1.00 66.25 827 GLY A C 1
ATOM 6492 O O . GLY A 1 827 ? 71.570 31.261 -42.713 1.00 66.25 827 GLY A O 1
ATOM 6493 N N . TYR A 1 828 ? 71.961 33.433 -42.293 1.00 67.88 828 TYR A N 1
ATOM 6494 C CA . TYR A 1 828 ? 70.704 33.971 -42.835 1.00 67.88 828 TYR A CA 1
ATOM 6495 C C . TYR A 1 828 ? 70.468 33.651 -44.324 1.00 67.88 828 TYR A C 1
ATOM 6497 O O . TYR A 1 828 ? 69.355 33.772 -44.823 1.00 67.88 828 TYR A O 1
ATOM 6505 N N . LEU A 1 829 ? 71.517 33.246 -45.050 1.00 68.00 829 LEU A N 1
ATOM 6506 C CA . LEU A 1 829 ? 71.433 32.853 -46.460 1.00 68.00 829 LEU A CA 1
ATOM 6507 C C . LEU A 1 829 ? 70.903 31.423 -46.651 1.00 68.00 829 LEU A C 1
ATOM 6509 O O . LEU A 1 829 ? 70.462 31.074 -47.747 1.00 68.00 829 LEU A O 1
ATOM 6513 N N . ALA A 1 830 ? 70.973 30.600 -45.601 1.00 77.75 830 ALA A N 1
ATOM 6514 C CA . ALA A 1 830 ? 70.574 29.195 -45.610 1.00 77.75 830 ALA A CA 1
ATOM 6515 C C . ALA A 1 830 ? 69.381 28.908 -44.682 1.00 77.75 830 ALA A C 1
ATOM 6517 O O . ALA A 1 830 ? 68.619 27.979 -44.951 1.00 77.75 830 ALA A O 1
ATOM 6518 N N . TRP A 1 831 ? 69.201 29.705 -43.624 1.00 84.00 831 TRP A N 1
ATOM 6519 C CA . TRP A 1 831 ? 68.265 29.436 -42.533 1.00 84.00 831 TRP A CA 1
ATOM 6520 C C . TRP A 1 831 ? 67.389 30.649 -42.223 1.00 84.00 831 TRP A C 1
ATOM 6522 O O . TRP A 1 831 ? 67.905 31.758 -42.088 1.00 84.00 831 TRP A O 1
ATOM 6532 N N . SER A 1 832 ? 66.086 30.417 -42.057 1.00 77.94 832 SER A N 1
ATOM 6533 C CA . SER A 1 832 ? 65.138 31.417 -41.553 1.00 77.94 832 SER A CA 1
ATOM 6534 C C . SER A 1 832 ? 64.878 31.176 -40.071 1.00 77.94 832 SER A C 1
ATOM 6536 O O . SER A 1 832 ? 64.672 30.030 -39.672 1.00 77.94 832 SER A O 1
ATOM 6538 N N . ASP A 1 833 ? 64.927 32.223 -39.252 1.00 76.12 833 ASP A N 1
ATOM 6539 C CA . ASP A 1 833 ? 64.639 32.116 -37.823 1.00 76.12 833 ASP A CA 1
ATOM 6540 C C . ASP A 1 833 ? 63.135 32.180 -37.567 1.00 76.12 833 ASP A C 1
ATOM 6542 O O . ASP A 1 833 ? 62.484 33.141 -37.965 1.00 76.12 833 ASP A O 1
ATOM 6546 N N . ILE A 1 834 ? 62.608 31.163 -36.891 1.00 67.88 834 ILE A N 1
ATOM 6547 C CA . ILE A 1 834 ? 61.180 30.997 -36.596 1.00 67.88 834 ILE A CA 1
ATOM 6548 C C . ILE A 1 834 ? 60.919 30.935 -35.081 1.00 67.88 834 ILE A C 1
ATOM 6550 O O . ILE A 1 834 ? 59.920 30.374 -34.637 1.00 67.88 834 ILE A O 1
ATOM 6554 N N . THR A 1 835 ? 61.845 31.443 -34.260 1.00 61.62 835 THR A N 1
ATOM 6555 C CA . THR A 1 835 ? 61.783 31.320 -32.790 1.00 61.62 835 THR A CA 1
ATOM 6556 C C . THR A 1 835 ? 60.614 32.091 -32.180 1.00 61.62 835 THR A C 1
ATOM 6558 O O . THR A 1 835 ? 59.960 31.570 -31.281 1.00 61.62 835 THR A O 1
ATOM 6561 N N . ASP A 1 836 ? 60.329 33.282 -32.707 1.00 46.53 836 ASP A N 1
ATOM 6562 C CA . ASP A 1 836 ? 59.243 34.162 -32.258 1.00 46.53 836 ASP A CA 1
ATOM 6563 C C . ASP A 1 836 ? 58.049 34.150 -33.233 1.00 46.53 836 ASP A C 1
ATOM 6565 O O . ASP A 1 836 ? 57.183 35.022 -33.168 1.00 46.53 836 ASP A O 1
ATOM 6569 N N . ASP A 1 837 ? 57.992 33.180 -34.159 1.00 43.25 837 ASP A N 1
ATOM 6570 C CA . ASP A 1 837 ? 56.874 33.064 -35.097 1.00 43.25 837 ASP A CA 1
ATOM 6571 C C . ASP A 1 837 ? 55.667 32.410 -34.408 1.00 43.25 837 ASP A C 1
ATOM 6573 O O . ASP A 1 837 ? 55.550 31.190 -34.247 1.00 43.25 837 ASP A O 1
ATOM 6577 N N . VAL A 1 838 ? 54.777 33.283 -33.939 1.00 45.03 838 VAL A N 1
ATOM 6578 C CA . VAL A 1 838 ? 53.578 32.971 -33.155 1.00 45.03 838 VAL A CA 1
ATOM 6579 C C . VAL A 1 838 ? 52.407 32.486 -34.022 1.00 45.03 838 VAL A C 1
ATOM 6581 O O . VAL A 1 838 ? 51.303 32.304 -33.508 1.00 45.03 838 VAL A O 1
ATOM 6584 N N . ALA A 1 839 ? 52.624 32.173 -35.309 1.00 42.66 839 ALA A N 1
ATOM 6585 C CA . ALA A 1 839 ? 51.628 31.526 -36.178 1.00 42.66 839 ALA A CA 1
ATOM 6586 C C . ALA A 1 839 ? 51.135 30.154 -35.650 1.00 42.66 839 ALA A C 1
ATOM 6588 O O . ALA A 1 839 ? 50.178 29.580 -36.171 1.00 42.66 839 ALA A O 1
ATOM 6589 N N . HIS A 1 840 ? 51.757 29.655 -34.575 1.00 45.62 840 HIS A N 1
ATOM 6590 C CA . HIS A 1 840 ? 51.415 28.434 -33.854 1.00 45.62 840 HIS A CA 1
ATOM 6591 C C . HIS A 1 840 ? 50.689 28.613 -32.502 1.00 45.62 840 HIS A C 1
ATOM 6593 O O . HIS A 1 840 ? 50.447 27.595 -31.855 1.00 45.62 840 HIS A O 1
ATOM 6599 N N . LEU A 1 841 ? 50.279 29.813 -32.054 1.00 35.28 841 LEU A N 1
ATOM 6600 C CA . LEU A 1 841 ? 49.482 29.953 -30.813 1.00 35.28 841 LEU A CA 1
ATOM 6601 C C . LEU A 1 841 ? 48.398 31.058 -30.876 1.00 35.28 841 LEU A C 1
ATOM 6603 O O . LEU A 1 841 ? 48.674 32.228 -30.654 1.00 35.28 841 LEU A O 1
ATOM 6607 N N . ALA A 1 842 ? 47.159 30.602 -31.114 1.00 40.25 842 ALA A N 1
ATOM 6608 C CA . ALA A 1 842 ? 45.838 31.108 -30.695 1.00 40.25 842 ALA A CA 1
ATOM 6609 C C . ALA A 1 842 ? 45.484 32.615 -30.775 1.00 40.25 842 ALA A C 1
ATOM 6611 O O . ALA A 1 842 ? 46.042 33.448 -30.072 1.00 40.25 842 ALA A O 1
ATOM 6612 N N . THR A 1 843 ? 44.379 32.931 -31.466 1.00 30.48 843 THR A N 1
ATOM 6613 C CA . THR A 1 843 ? 43.341 33.872 -30.980 1.00 30.48 843 THR A CA 1
ATOM 6614 C C . THR A 1 843 ? 42.031 33.669 -31.751 1.00 30.48 843 THR A C 1
ATOM 6616 O O . THR A 1 843 ? 42.029 33.474 -32.965 1.00 30.48 843 THR A O 1
ATOM 6619 N N . GLU A 1 844 ? 40.912 33.658 -31.024 1.00 45.12 844 GLU A N 1
ATOM 6620 C CA . GLU A 1 844 ? 39.559 33.488 -31.555 1.00 45.12 844 GLU A CA 1
ATOM 6621 C C . GLU A 1 844 ? 39.201 34.587 -32.564 1.00 45.12 844 GLU A C 1
ATOM 6623 O O . GLU A 1 844 ? 39.069 35.761 -32.225 1.00 45.12 844 GLU A O 1
ATOM 6628 N N . ALA A 1 845 ? 38.976 34.185 -33.810 1.00 29.41 845 ALA A N 1
ATOM 6629 C CA . ALA A 1 845 ? 38.269 34.970 -34.807 1.00 29.41 845 ALA A CA 1
ATOM 6630 C C . ALA A 1 845 ? 37.576 33.987 -35.752 1.00 29.41 845 ALA A C 1
ATOM 6632 O O . ALA A 1 845 ? 38.229 33.077 -36.258 1.00 29.41 845 ALA A O 1
ATOM 6633 N N . LYS A 1 846 ? 36.252 34.147 -35.910 1.00 39.31 846 LYS A N 1
ATOM 6634 C CA . LYS A 1 846 ? 35.350 33.490 -36.880 1.00 39.31 846 LYS A CA 1
ATOM 6635 C C . LYS A 1 846 ? 36.041 32.418 -37.730 1.00 39.31 846 LYS A C 1
ATOM 6637 O O . LYS A 1 846 ? 36.765 32.778 -38.654 1.00 39.31 846 LYS A O 1
ATOM 6642 N N . GLN A 1 847 ? 35.803 31.135 -37.431 1.00 39.22 847 GLN A N 1
ATOM 6643 C CA . GLN A 1 847 ? 36.375 30.026 -38.201 1.00 39.22 847 GLN A CA 1
ATOM 6644 C C . GLN A 1 847 ? 36.180 30.281 -39.705 1.00 39.22 847 GLN A C 1
ATOM 6646 O O . GLN A 1 847 ? 35.060 30.264 -40.218 1.00 39.22 847 GLN A O 1
ATOM 6651 N N . VAL A 1 848 ? 37.275 30.583 -40.402 1.00 50.25 848 VAL A N 1
ATOM 6652 C CA . VAL A 1 848 ? 37.256 30.804 -41.846 1.00 50.25 848 VAL A CA 1
ATOM 6653 C C . VAL A 1 848 ? 37.090 29.437 -42.490 1.00 50.25 848 VAL A C 1
ATOM 6655 O O . VAL A 1 848 ? 37.950 28.572 -42.335 1.00 50.25 848 VAL A O 1
ATOM 6658 N N . LYS A 1 849 ? 35.971 29.241 -43.192 1.00 58.44 849 LYS A N 1
ATOM 6659 C CA . LYS A 1 849 ? 35.676 28.013 -43.934 1.00 58.44 849 LYS A CA 1
ATOM 6660 C C . LYS A 1 849 ? 36.828 27.710 -44.911 1.00 58.44 849 LYS A C 1
ATOM 6662 O O . LYS A 1 849 ? 37.045 28.521 -45.816 1.00 58.44 849 LYS A O 1
ATOM 6667 N N . PRO A 1 85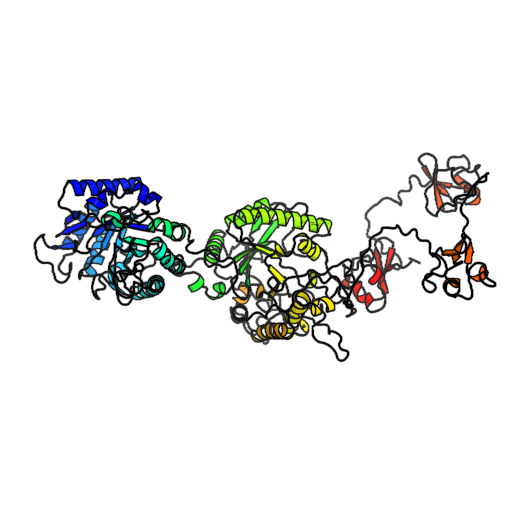0 ? 37.577 26.598 -44.752 1.00 63.19 850 PRO A N 1
ATOM 6668 C CA . PRO A 1 850 ? 38.687 26.265 -45.645 1.00 63.19 850 PRO A CA 1
ATOM 6669 C C . PRO A 1 850 ? 38.225 26.146 -47.102 1.00 63.19 850 PRO A C 1
ATOM 6671 O O . PRO A 1 850 ? 37.102 25.719 -47.376 1.00 63.19 850 PRO A O 1
ATOM 6674 N N . LYS A 1 851 ? 39.084 26.518 -48.060 1.00 61.94 851 LYS A N 1
ATOM 6675 C CA . LYS A 1 851 ? 38.759 26.450 -49.493 1.00 61.94 851 LYS A CA 1
ATOM 6676 C C . LYS A 1 851 ? 38.539 24.983 -49.885 1.00 61.94 851 LYS A C 1
ATOM 6678 O O . LYS A 1 851 ? 39.429 24.163 -49.702 1.00 61.94 851 LYS A O 1
ATOM 6683 N N . GLY A 1 852 ? 37.340 24.665 -50.374 1.00 65.38 852 GLY A N 1
ATOM 6684 C CA . GLY A 1 852 ? 36.910 23.291 -50.656 1.00 65.38 852 GLY A CA 1
ATOM 6685 C C . GLY A 1 852 ? 36.004 22.668 -49.588 1.00 65.38 852 GLY A C 1
ATOM 6686 O O . GLY A 1 852 ? 35.384 21.656 -49.887 1.00 65.38 852 GLY A O 1
ATOM 6687 N N . ALA A 1 853 ? 35.862 23.271 -48.398 1.00 73.12 853 ALA A N 1
ATOM 6688 C CA . ALA A 1 853 ? 34.828 22.903 -47.428 1.00 73.12 853 ALA A CA 1
ATOM 6689 C C . ALA A 1 853 ? 33.517 23.633 -47.736 1.00 73.12 853 ALA A C 1
ATOM 6691 O O . ALA A 1 853 ? 33.502 24.843 -47.944 1.00 73.12 853 ALA A O 1
ATOM 6692 N N . GLU A 1 854 ? 32.400 22.925 -47.714 1.00 75.94 854 GLU A N 1
ATOM 6693 C CA . GLU A 1 854 ? 31.046 23.471 -47.775 1.00 75.94 854 GLU A CA 1
ATOM 6694 C C . GLU A 1 854 ? 30.548 23.908 -46.394 1.00 75.94 854 GLU A C 1
ATOM 6696 O O . GLU A 1 854 ? 29.922 24.964 -46.302 1.00 75.94 854 GLU A O 1
ATOM 6701 N N . TYR A 1 855 ? 30.947 23.207 -45.328 1.00 77.31 855 TYR A N 1
ATOM 6702 C CA . TYR A 1 855 ? 30.605 23.528 -43.937 1.00 77.31 855 TYR A CA 1
ATOM 6703 C C . TYR A 1 855 ? 31.796 23.332 -42.994 1.00 77.31 855 TYR A C 1
ATOM 6705 O O . TYR A 1 855 ? 32.795 22.703 -43.345 1.00 77.31 855 TYR A O 1
ATOM 6713 N N . ILE A 1 856 ? 31.692 23.856 -41.774 1.00 75.75 856 ILE A N 1
ATOM 6714 C CA . ILE A 1 856 ? 32.609 23.523 -40.679 1.00 75.75 856 ILE A CA 1
ATOM 6715 C C . ILE A 1 856 ? 31.826 22.662 -39.699 1.00 75.75 856 ILE A C 1
ATOM 6717 O O . ILE A 1 856 ? 30.811 23.105 -39.174 1.00 75.75 856 ILE A O 1
ATOM 6721 N N . TYR A 1 857 ? 32.261 21.427 -39.473 1.00 72.06 857 TYR A N 1
ATOM 6722 C CA . TYR A 1 857 ? 31.503 20.480 -38.660 1.00 72.06 857 TYR A CA 1
ATOM 6723 C C . TYR A 1 857 ? 31.473 20.920 -37.180 1.00 72.06 857 TYR A C 1
ATOM 6725 O O . TYR A 1 857 ? 32.532 21.272 -36.650 1.00 72.06 857 TYR A O 1
ATOM 6733 N N . PRO A 1 858 ? 30.323 20.848 -36.473 1.00 55.81 858 PRO A N 1
ATOM 6734 C CA . PRO A 1 858 ? 29.037 20.265 -36.890 1.00 55.81 858 PRO A CA 1
ATOM 6735 C C . PRO A 1 858 ? 28.007 21.276 -37.444 1.00 55.81 858 PRO A C 1
ATOM 6737 O O . PRO A 1 858 ? 26.820 20.970 -37.491 1.00 55.81 858 PRO A O 1
ATOM 6740 N N . PHE A 1 859 ? 28.395 22.491 -37.838 1.00 59.84 859 PHE A N 1
ATOM 6741 C CA . PHE A 1 859 ? 27.430 23.517 -38.252 1.00 59.84 859 PHE A CA 1
ATOM 6742 C C . PHE A 1 859 ? 26.711 23.156 -39.561 1.00 59.84 859 PHE A C 1
ATOM 6744 O O . PHE A 1 859 ? 27.360 22.959 -40.585 1.00 59.84 859 PHE A O 1
ATOM 6751 N N . GLY A 1 860 ? 25.373 23.143 -39.537 1.00 55.78 860 GLY A N 1
ATOM 6752 C CA . GLY A 1 860 ? 24.548 22.781 -40.699 1.00 55.78 860 GLY A CA 1
ATOM 6753 C C . GLY A 1 860 ? 24.457 21.273 -40.942 1.00 55.78 860 GLY A C 1
ATOM 6754 O O . GLY A 1 860 ? 24.247 20.857 -42.073 1.00 55.78 860 GLY A O 1
ATOM 6755 N N . ILE A 1 861 ? 24.637 20.449 -39.900 1.00 64.12 861 ILE A N 1
ATOM 6756 C CA . ILE A 1 861 ? 24.654 18.979 -40.000 1.00 64.12 861 ILE A CA 1
ATOM 6757 C C . ILE A 1 861 ? 23.415 18.380 -40.682 1.00 64.12 861 ILE A C 1
ATOM 6759 O O . ILE A 1 861 ? 23.526 17.349 -41.339 1.00 64.12 861 ILE A O 1
ATOM 6763 N N . GLU A 1 862 ? 22.259 19.038 -40.586 1.00 59.47 862 GLU A N 1
ATOM 6764 C CA . GLU A 1 862 ? 21.013 18.623 -41.246 1.00 59.47 862 GLU A CA 1
ATOM 6765 C C . GLU A 1 862 ? 21.062 18.782 -42.777 1.00 59.47 862 GLU A C 1
ATOM 6767 O O . GLU A 1 862 ? 20.394 18.033 -43.489 1.00 59.47 862 GLU A O 1
ATOM 6772 N N . ASP A 1 863 ? 21.916 19.677 -43.284 1.00 66.44 863 ASP A N 1
ATOM 6773 C CA . ASP A 1 863 ? 22.062 19.995 -44.709 1.00 66.44 863 ASP A CA 1
ATOM 6774 C C . ASP A 1 863 ? 23.109 19.116 -45.421 1.00 66.44 863 ASP A C 1
ATOM 6776 O O . ASP A 1 863 ? 23.330 19.245 -46.628 1.00 66.44 863 ASP A O 1
ATOM 6780 N N . TYR A 1 864 ? 23.793 18.223 -44.696 1.00 81.69 864 TYR A N 1
ATOM 6781 C CA . TYR A 1 864 ? 24.838 17.386 -45.284 1.00 81.69 864 TYR A CA 1
ATOM 6782 C C . TYR A 1 864 ? 24.238 16.311 -46.190 1.00 81.69 864 TYR A C 1
ATOM 6784 O O . TYR A 1 864 ? 23.376 15.526 -45.785 1.00 81.69 864 TYR A O 1
ATOM 6792 N N . SER A 1 865 ? 24.759 16.234 -47.411 1.00 74.88 865 SER A N 1
ATOM 6793 C CA . SER A 1 865 ? 24.347 15.277 -48.434 1.00 74.88 865 SER A CA 1
ATOM 6794 C C . SER A 1 865 ? 25.556 14.560 -49.046 1.00 74.88 865 SER A C 1
ATOM 6796 O O . SER A 1 865 ? 26.712 14.836 -48.717 1.00 74.88 865 SER A O 1
ATOM 6798 N N . ALA A 1 866 ? 25.300 13.579 -49.913 1.00 77.75 866 ALA A N 1
ATOM 6799 C CA . ALA A 1 866 ? 26.350 12.816 -50.582 1.00 77.75 866 ALA A CA 1
ATOM 6800 C C . ALA A 1 866 ? 27.365 13.737 -51.273 1.00 77.75 866 ALA A C 1
ATOM 6802 O O . ALA A 1 866 ? 27.007 14.540 -52.131 1.00 77.75 866 ALA A O 1
ATOM 6803 N N . GLY A 1 867 ? 28.645 13.591 -50.927 1.00 77.00 867 GLY A N 1
ATOM 6804 C CA . GLY A 1 867 ? 29.721 14.414 -51.476 1.00 77.00 867 GLY A CA 1
ATOM 6805 C C . GLY A 1 867 ? 29.983 15.730 -50.740 1.00 77.00 867 GLY A C 1
ATOM 6806 O O . GLY A 1 867 ? 31.009 16.342 -51.036 1.00 77.00 867 GLY A O 1
ATOM 6807 N N . THR A 1 868 ? 29.150 16.127 -49.765 1.00 87.19 868 THR A N 1
ATOM 6808 C CA . THR A 1 868 ? 29.370 17.341 -48.963 1.00 87.19 868 THR A CA 1
ATOM 6809 C C . THR A 1 868 ? 30.735 17.298 -48.289 1.00 87.19 868 THR A C 1
ATOM 6811 O O . THR A 1 868 ? 31.074 16.329 -47.603 1.00 87.19 868 THR A O 1
ATOM 6814 N N . VAL A 1 869 ? 31.528 18.353 -48.457 1.00 88.50 869 VAL A N 1
ATOM 6815 C CA . VAL A 1 869 ? 32.833 18.466 -47.799 1.00 88.50 869 VAL A CA 1
ATOM 6816 C C . VAL A 1 869 ? 32.722 19.305 -46.533 1.00 88.50 869 VAL A C 1
ATOM 6818 O O . VAL A 1 869 ? 32.342 20.470 -46.583 1.00 88.50 869 VAL A O 1
ATOM 6821 N N . VAL A 1 870 ? 33.116 18.755 -45.389 1.00 83.81 870 VAL A N 1
ATOM 6822 C CA . VAL A 1 870 ? 33.156 19.486 -44.117 1.00 83.81 870 VAL A CA 1
ATOM 6823 C C . VAL A 1 870 ? 34.583 19.626 -43.615 1.00 83.81 870 VAL A C 1
ATOM 6825 O O . VAL A 1 870 ? 35.424 18.755 -43.840 1.00 83.81 870 VAL A O 1
ATOM 6828 N N . ALA A 1 871 ? 34.860 20.719 -42.913 1.00 77.81 871 ALA A N 1
ATOM 6829 C CA . ALA A 1 871 ? 36.126 20.921 -42.226 1.00 77.81 871 ALA A CA 1
ATOM 6830 C C . ALA A 1 871 ? 36.000 20.595 -40.732 1.00 77.81 871 ALA A C 1
ATOM 6832 O O . ALA A 1 871 ? 35.105 21.107 -40.058 1.00 77.81 871 ALA A O 1
ATOM 6833 N N . ILE A 1 872 ? 36.931 19.798 -40.201 1.00 74.88 872 ILE A N 1
ATOM 6834 C CA . ILE A 1 872 ? 37.243 19.752 -38.763 1.00 74.88 872 ILE A CA 1
ATOM 6835 C C . ILE A 1 872 ? 38.669 20.279 -38.612 1.00 74.88 872 ILE A C 1
ATOM 6837 O O . ILE A 1 872 ? 39.635 19.605 -38.965 1.00 74.88 872 ILE A O 1
ATOM 6841 N N . GLY A 1 873 ? 38.813 21.515 -38.132 1.00 70.44 873 GLY A N 1
ATOM 6842 C CA . GLY A 1 873 ? 40.096 22.219 -38.213 1.00 70.44 873 GLY A CA 1
ATOM 6843 C C . GLY A 1 873 ? 40.440 22.561 -39.669 1.00 70.44 873 GLY A C 1
ATOM 6844 O O . GLY A 1 873 ? 39.642 23.209 -40.339 1.00 70.44 873 GLY A O 1
ATOM 6845 N N . GLN A 1 874 ? 41.611 22.138 -40.163 1.00 69.12 874 GLN A N 1
ATOM 6846 C CA . GLN A 1 874 ? 42.016 22.308 -41.574 1.00 69.12 874 GLN A CA 1
ATOM 6847 C C . GLN A 1 874 ? 41.826 21.054 -42.435 1.00 69.12 874 GLN A C 1
ATOM 6849 O O . GLN A 1 874 ? 42.063 21.084 -43.639 1.00 69.12 874 GLN A O 1
ATOM 6854 N N . GLU A 1 875 ? 41.410 19.947 -41.831 1.00 79.12 875 GLU A N 1
ATOM 6855 C CA . GLU A 1 875 ? 41.243 18.694 -42.548 1.00 79.12 875 GLU A CA 1
ATOM 6856 C C . GLU A 1 875 ? 39.864 18.643 -43.197 1.00 79.12 875 GLU A C 1
ATOM 6858 O O . GLU A 1 875 ? 38.845 18.879 -42.541 1.00 79.12 875 GLU A O 1
ATOM 6863 N N . LEU A 1 876 ? 39.852 18.342 -44.496 1.00 82.00 876 LEU A N 1
ATOM 6864 C CA . LEU A 1 876 ? 38.637 18.203 -45.278 1.00 82.00 876 LEU A CA 1
ATOM 6865 C C . LEU A 1 876 ? 38.177 16.750 -45.267 1.00 82.00 876 LEU A C 1
ATOM 6867 O O . LEU A 1 876 ? 38.932 15.820 -45.554 1.00 82.00 876 LEU A O 1
ATOM 6871 N N . TYR A 1 877 ? 36.902 16.567 -44.974 1.00 89.12 877 TYR A N 1
ATOM 6872 C CA . TYR A 1 877 ? 36.246 15.275 -44.975 1.00 89.12 877 TYR A CA 1
ATOM 6873 C C . TYR A 1 877 ? 35.089 15.343 -45.949 1.00 89.12 877 TYR A C 1
ATOM 6875 O O . TYR A 1 877 ? 34.186 16.160 -45.797 1.00 89.12 877 TYR A O 1
ATOM 6883 N N . ARG A 1 878 ? 35.125 14.494 -46.971 1.00 89.56 878 ARG A N 1
ATOM 6884 C CA . ARG A 1 878 ? 34.039 14.358 -47.930 1.00 89.56 878 ARG A CA 1
ATOM 6885 C C . ARG A 1 878 ? 33.085 13.283 -47.447 1.00 89.56 878 ARG A C 1
ATOM 6887 O O . ARG A 1 878 ? 33.502 12.143 -47.249 1.00 89.56 878 ARG A O 1
ATOM 6894 N N . CYS A 1 879 ? 31.821 13.643 -47.301 1.00 88.69 879 CYS A N 1
ATOM 6895 C CA . CYS A 1 879 ? 30.750 12.687 -47.103 1.00 88.69 879 CYS A CA 1
ATOM 6896 C C . CYS A 1 879 ? 30.744 11.708 -48.284 1.00 88.69 879 CYS A C 1
ATOM 6898 O O . CYS A 1 879 ? 30.735 12.137 -49.443 1.00 88.69 879 CYS A O 1
ATOM 6900 N N . LYS A 1 880 ? 30.821 10.402 -48.016 1.00 84.81 880 LYS A N 1
ATOM 6901 C CA . LYS A 1 880 ? 30.890 9.385 -49.075 1.00 84.81 880 LYS A CA 1
ATOM 6902 C C . LYS A 1 880 ? 29.678 9.471 -50.000 1.00 84.81 880 LYS A C 1
ATOM 6904 O O . LYS A 1 880 ? 28.622 9.953 -49.611 1.00 84.81 880 LYS A O 1
ATOM 6909 N N . VAL A 1 881 ? 29.842 9.019 -51.242 1.00 68.62 881 VAL A N 1
ATOM 6910 C CA . VAL A 1 881 ? 28.753 8.961 -52.227 1.00 68.62 881 VAL A CA 1
ATOM 6911 C C . VAL A 1 881 ? 28.163 7.556 -52.225 1.00 68.62 881 VAL A C 1
ATOM 6913 O O . VAL A 1 881 ? 28.917 6.593 -52.316 1.00 68.62 881 VAL A O 1
ATOM 6916 N N . GLY A 1 882 ? 26.834 7.456 -52.145 1.00 58.84 882 GLY A N 1
ATOM 6917 C CA . GLY A 1 882 ? 26.117 6.185 -52.022 1.00 58.84 882 GLY A CA 1
ATOM 6918 C C . GLY A 1 882 ? 25.242 6.131 -50.765 1.00 58.84 882 GLY A C 1
ATOM 6919 O O . GLY A 1 882 ? 25.013 7.174 -50.140 1.00 58.84 882 GLY A O 1
ATOM 6920 N N . PRO A 1 883 ? 24.742 4.943 -50.386 1.00 58.38 883 PRO A N 1
ATOM 6921 C CA . PRO A 1 883 ? 23.931 4.752 -49.184 1.00 58.38 883 PRO A CA 1
ATOM 6922 C C . PRO A 1 883 ? 24.612 5.260 -47.909 1.00 58.38 883 PRO A C 1
ATOM 6924 O O . PRO A 1 883 ? 23.940 5.679 -46.987 1.00 58.38 883 PRO A O 1
ATOM 6927 N N . GLU A 1 884 ? 25.942 5.280 -47.853 1.00 68.25 884 GLU A N 1
ATOM 6928 C CA . GLU A 1 884 ? 26.738 5.713 -46.701 1.00 68.25 884 GLU A CA 1
ATOM 6929 C C . GLU A 1 884 ? 26.677 7.228 -46.461 1.00 68.25 884 GLU A C 1
ATOM 6931 O O . GLU A 1 884 ? 26.897 7.685 -45.340 1.00 68.25 884 GLU A O 1
ATOM 6936 N N . SER A 1 885 ? 26.336 8.015 -47.490 1.00 70.38 885 SER A N 1
ATOM 6937 C CA . SER A 1 885 ? 26.185 9.477 -47.388 1.00 70.38 885 SER A CA 1
ATOM 6938 C C . SER A 1 885 ? 25.181 9.904 -46.326 1.00 70.38 885 SER A C 1
ATOM 6940 O O . SER A 1 885 ? 25.258 10.967 -45.710 1.00 70.38 885 SER A O 1
ATOM 6942 N N . SER A 1 886 ? 24.213 9.036 -46.097 1.00 63.25 886 SER A N 1
ATOM 6943 C CA . SER A 1 886 ? 23.117 9.261 -45.195 1.00 63.25 886 SER A CA 1
ATOM 6944 C C . SER A 1 886 ? 23.563 9.308 -43.731 1.00 63.25 886 SER A C 1
ATOM 6946 O O . SER A 1 886 ? 22.853 9.852 -42.896 1.00 63.25 886 SER A O 1
ATOM 6948 N N . LEU A 1 887 ? 24.731 8.740 -43.416 1.00 70.88 887 LEU A N 1
ATOM 6949 C CA . LEU A 1 887 ? 25.323 8.712 -42.080 1.00 70.88 887 LEU A CA 1
ATOM 6950 C C . LEU A 1 887 ? 25.973 10.051 -41.699 1.00 70.88 887 LEU A C 1
ATOM 6952 O O . LEU A 1 887 ? 26.157 10.332 -40.519 1.00 70.88 887 LEU A O 1
ATOM 6956 N N . CYS A 1 888 ? 26.299 10.900 -42.677 1.00 74.88 888 CYS A N 1
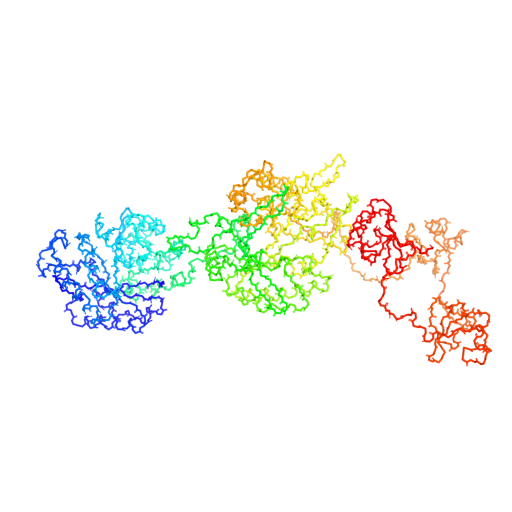ATOM 6957 C CA . CYS A 1 888 ? 27.058 12.135 -42.463 1.00 74.88 888 CYS A CA 1
ATOM 6958 C C . CYS A 1 888 ? 26.324 13.171 -41.600 1.00 74.88 888 CYS A C 1
ATOM 6960 O O . CYS A 1 888 ? 26.967 13.990 -40.951 1.00 74.88 888 CYS A O 1
ATOM 6962 N N . ASN A 1 889 ? 24.993 13.127 -41.547 1.00 72.19 889 ASN A N 1
ATOM 6963 C CA . ASN A 1 889 ? 24.188 14.011 -40.696 1.00 72.19 889 ASN A CA 1
ATOM 6964 C C . ASN A 1 889 ? 23.951 13.464 -39.277 1.00 72.19 889 ASN A C 1
ATOM 6966 O O . ASN A 1 889 ? 23.163 14.028 -38.521 1.00 72.19 889 ASN A O 1
ATOM 6970 N N . SER A 1 890 ? 24.617 12.371 -38.902 1.00 65.75 890 SER A N 1
ATOM 6971 C CA . SER A 1 890 ? 24.558 11.804 -37.557 1.00 65.75 890 SER A CA 1
ATOM 6972 C C . SER A 1 890 ? 25.842 12.098 -36.787 1.00 65.75 890 SER A C 1
ATOM 6974 O O . SER A 1 890 ? 26.944 11.814 -37.258 1.00 65.75 890 SER A O 1
ATOM 6976 N N . GLU A 1 891 ? 25.715 12.620 -35.565 1.00 62.94 891 GLU A N 1
ATOM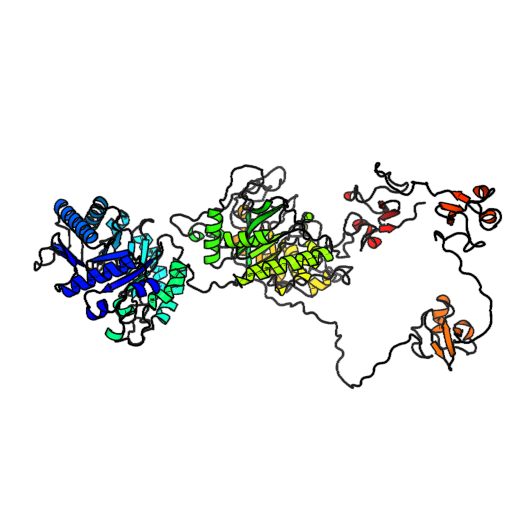 6977 C CA . GLU A 1 891 ? 26.875 12.934 -34.724 1.00 62.94 891 GLU A CA 1
ATOM 6978 C C . GLU A 1 891 ? 27.702 11.700 -34.340 1.00 62.94 891 GLU A C 1
ATOM 6980 O O . GLU A 1 891 ? 28.924 11.806 -34.185 1.00 62.94 891 GLU A O 1
ATOM 6985 N N . ALA A 1 892 ? 27.068 10.521 -34.261 1.00 58.12 892 ALA A N 1
ATOM 6986 C CA . ALA A 1 892 ? 27.744 9.240 -34.029 1.00 58.12 892 ALA A CA 1
ATOM 6987 C C . ALA A 1 892 ? 28.835 8.964 -35.084 1.00 58.12 892 ALA A C 1
ATOM 6989 O O . ALA A 1 892 ? 29.837 8.304 -34.809 1.00 58.12 892 ALA A O 1
ATOM 6990 N N . TYR A 1 893 ? 28.677 9.550 -36.272 1.00 69.81 893 TYR A N 1
ATOM 6991 C CA . TYR A 1 893 ? 29.561 9.422 -37.421 1.00 69.81 893 TYR A CA 1
ATOM 6992 C C . TYR A 1 893 ? 30.482 10.610 -37.622 1.00 69.81 893 TYR A C 1
ATOM 6994 O O . TYR A 1 893 ? 30.966 10.810 -38.732 1.00 69.81 893 TYR A O 1
ATOM 7002 N N . LYS A 1 894 ? 30.754 11.407 -36.582 1.00 75.81 894 LYS A N 1
ATOM 7003 C CA . LYS A 1 894 ? 31.730 12.502 -36.658 1.00 75.81 894 LYS A CA 1
ATOM 7004 C C . LYS A 1 894 ? 32.979 12.062 -37.449 1.00 75.81 894 LYS A C 1
ATOM 7006 O O . LYS A 1 894 ? 33.519 11.001 -37.139 1.00 75.81 894 LYS A O 1
ATOM 7011 N N . PRO A 1 895 ? 33.502 12.868 -38.395 1.00 79.50 895 PRO A N 1
ATOM 7012 C CA . PRO A 1 895 ? 34.602 12.446 -39.270 1.00 79.50 895 PRO A CA 1
ATOM 7013 C C . PRO A 1 895 ? 35.858 11.911 -38.562 1.00 79.50 895 PRO A C 1
ATOM 7015 O O . PRO A 1 895 ? 36.538 11.037 -39.089 1.00 79.50 895 PRO A O 1
ATOM 7018 N N . THR A 1 896 ? 36.152 12.392 -37.350 1.00 78.00 896 THR A N 1
ATOM 7019 C CA . THR A 1 896 ? 37.274 11.921 -36.512 1.00 78.00 896 THR A CA 1
ATOM 7020 C C . THR A 1 896 ? 36.851 10.948 -35.401 1.00 78.00 896 THR A C 1
ATOM 7022 O O . THR A 1 896 ? 37.624 10.695 -34.480 1.00 78.00 896 THR A O 1
ATOM 7025 N N . GLY A 1 897 ? 35.589 10.524 -35.384 1.00 61.00 897 GLY A N 1
ATOM 7026 C CA . GLY A 1 897 ? 35.007 9.630 -34.387 1.00 61.00 897 GLY A CA 1
ATOM 7027 C C . GLY A 1 897 ? 35.247 8.157 -34.713 1.00 61.00 897 GLY A C 1
ATOM 7028 O O . GLY A 1 897 ? 35.739 7.818 -35.787 1.00 61.00 897 GLY A O 1
ATOM 7029 N N . LYS A 1 898 ? 34.860 7.280 -33.781 1.00 61.47 898 LYS A N 1
ATOM 7030 C CA . LYS A 1 898 ? 35.044 5.818 -33.852 1.00 61.47 898 LYS A CA 1
ATOM 7031 C C . LYS A 1 898 ? 34.510 5.197 -35.155 1.00 61.47 898 LYS A C 1
ATOM 7033 O O . LYS A 1 898 ? 35.141 4.288 -35.678 1.00 61.47 898 LYS A O 1
ATOM 7038 N N . TYR A 1 899 ? 33.419 5.742 -35.703 1.00 63.69 899 TYR A N 1
ATOM 7039 C CA . TYR A 1 899 ? 32.784 5.293 -36.956 1.00 63.69 899 TYR A CA 1
ATOM 7040 C C . TYR A 1 899 ? 32.987 6.270 -38.125 1.00 63.69 899 TYR A C 1
ATOM 7042 O O . TYR A 1 899 ? 32.360 6.150 -39.177 1.00 63.69 899 TYR A O 1
ATOM 7050 N N . GLY A 1 900 ? 33.850 7.279 -37.958 1.00 69.31 900 GLY A N 1
ATOM 7051 C CA . GLY A 1 900 ? 33.986 8.390 -38.903 1.00 69.31 900 GLY A CA 1
ATOM 7052 C C . GLY A 1 900 ? 34.390 7.946 -40.309 1.00 69.31 900 GLY A C 1
ATOM 7053 O O . GLY A 1 900 ? 33.899 8.491 -41.293 1.00 69.31 900 GLY A O 1
ATOM 7054 N N . THR A 1 901 ? 35.211 6.901 -40.422 1.00 81.62 901 THR A N 1
ATOM 7055 C CA . THR A 1 901 ? 35.676 6.355 -41.706 1.00 81.62 901 THR A CA 1
ATOM 7056 C C . THR A 1 901 ? 34.576 5.737 -42.556 1.00 81.62 901 THR A C 1
ATOM 7058 O O . THR A 1 901 ? 34.793 5.517 -43.747 1.00 81.62 901 THR A O 1
ATOM 7061 N N . ASP A 1 902 ? 33.408 5.440 -41.988 1.00 71.31 902 ASP A N 1
ATOM 7062 C CA . ASP A 1 902 ? 32.299 4.826 -42.715 1.00 71.31 902 ASP A CA 1
ATOM 7063 C C . ASP A 1 902 ? 31.452 5.851 -43.454 1.00 71.31 902 ASP A C 1
ATOM 7065 O O . ASP A 1 902 ? 31.113 5.610 -44.610 1.00 71.31 902 ASP A O 1
ATOM 7069 N N . ALA A 1 903 ? 31.221 7.014 -42.847 1.00 76.12 903 ALA A N 1
ATOM 7070 C CA . ALA A 1 903 ? 30.490 8.125 -43.454 1.00 76.12 903 ALA A CA 1
ATOM 7071 C C . ALA A 1 903 ? 31.405 9.082 -44.235 1.00 76.12 903 ALA A C 1
ATOM 7073 O O . ALA A 1 903 ? 30.985 9.689 -45.222 1.00 76.12 903 ALA A O 1
ATOM 7074 N N . TRP A 1 904 ? 32.673 9.199 -43.830 1.00 86.31 904 TRP A N 1
ATOM 7075 C CA . TRP A 1 904 ? 33.578 10.225 -44.334 1.00 86.31 904 TRP A CA 1
ATOM 7076 C C . TRP A 1 904 ? 34.828 9.633 -44.965 1.00 86.31 904 TRP A C 1
ATOM 7078 O O . TRP A 1 904 ? 35.482 8.736 -44.435 1.00 86.31 904 TRP A O 1
ATOM 7088 N N . THR A 1 905 ? 35.210 10.200 -46.098 1.00 91.19 905 THR A N 1
ATOM 7089 C CA . THR A 1 905 ? 36.530 10.017 -46.684 1.00 91.19 905 THR A CA 1
ATOM 7090 C C . THR A 1 905 ? 37.326 11.278 -46.422 1.00 91.19 905 THR A C 1
ATOM 7092 O O . THR A 1 905 ? 36.951 12.360 -46.873 1.00 91.19 905 THR A O 1
ATOM 7095 N N . LYS A 1 906 ? 38.435 11.152 -45.693 1.00 88.38 906 LYS A N 1
ATOM 7096 C CA . LYS A 1 906 ? 39.397 12.246 -45.579 1.00 88.38 906 LYS A CA 1
ATOM 7097 C C . LYS A 1 906 ? 39.920 12.560 -46.978 1.00 88.38 906 LYS A C 1
ATOM 7099 O O . LYS A 1 906 ? 40.416 11.663 -47.658 1.00 88.38 906 LYS A O 1
ATOM 7104 N N . ILE A 1 907 ? 39.744 13.797 -47.422 1.00 84.00 907 ILE A N 1
ATOM 7105 C CA . ILE A 1 907 ? 40.199 14.243 -48.733 1.00 84.00 907 ILE A CA 1
ATOM 7106 C C . ILE A 1 907 ? 41.348 15.224 -48.563 1.00 84.00 907 ILE A C 1
ATOM 7108 O O . ILE A 1 907 ? 41.326 16.101 -47.700 1.00 84.00 907 ILE A O 1
ATOM 7112 N N . ASP A 1 908 ? 42.356 15.066 -49.412 1.00 70.38 908 ASP A N 1
ATOM 7113 C CA . ASP A 1 908 ? 43.466 16.001 -49.459 1.00 70.38 908 ASP A CA 1
ATOM 7114 C C . ASP A 1 908 ? 42.954 17.348 -49.971 1.00 70.38 908 ASP A C 1
ATOM 7116 O O . ASP A 1 908 ? 42.336 17.439 -51.036 1.00 70.38 908 ASP A O 1
ATOM 7120 N N . SER A 1 909 ? 43.204 18.403 -49.202 1.00 57.38 909 SER A N 1
ATOM 7121 C CA . SER A 1 909 ? 42.946 19.780 -49.606 1.00 57.38 909 SER A CA 1
ATOM 7122 C C . SER A 1 909 ? 43.893 20.151 -50.752 1.00 57.38 909 SER A C 1
ATOM 7124 O O . SER A 1 909 ? 45.035 20.541 -50.504 1.00 57.38 909 SER A O 1
ATOM 7126 N N . LYS A 1 910 ? 43.445 19.971 -51.999 1.00 45.25 910 LYS A N 1
ATOM 7127 C CA . LYS A 1 910 ? 44.099 20.524 -53.192 1.00 45.25 910 LYS A CA 1
ATOM 7128 C C . LYS A 1 910 ? 43.517 21.876 -53.564 1.00 45.25 910 LYS A C 1
ATOM 7130 O O . LYS A 1 910 ? 42.270 21.984 -53.603 1.00 45.25 910 LYS A O 1
#

InterPro domains:
  IPR001223 Glycoside hydrolase family 18, catalytic domain [PF00704] (24-194)
  IPR001223 Glycoside hydrolase family 18, catalytic domain [PS51910] (2-303)
  IPR017853 Glycoside hydrolase superfamily [SSF51445] (3-288)
  IPR017853 Glycoside hydrolase superfamily [SSF51445] (359-658)

Sequence (910 aa):
NRTIAGFLDIRTPGSTTRVDMQKVKKDGYNVMIVAYGEVYDDNIGFYTNSVTSTQTIIDKIRDAKKAGMKVLLAVGGSPNTFHPGVKQGAPDPKIFGNDLTDAQIKSLANNIVSFLNKNDIDGILYCIKKFTSPEFITKLSADIKKINAKIIIAAEPEVNNYKLVTTGLSNDYDKAIEDGNIDYLFIQEYNTYPEYDPNFISESYPKIIESVNIPIKTKILIEEPTNAVSGGTNTIYHPQGNATKSLSTEQAIKLLLPQLEKLKFKPRFAGVAGWSLNTDYAADLYGDSSHNAGAFAKGLSACIYKNTCTEIDNQIHGPVVAGILPLWGKSSSYNISGQQINTIPISISMPKDKEYCDYNPNVCKYNVIIAAYLTYTSSKGFELSFNEENGSSKKIYSPEELKAFITYMNSKGKHTIVSIGGKYSHINWETINFSDLVKIVQEYGFNGINFDLSSSDMPKNDKVAKIAADKINKLITALRQNNHGFWLTFSPEWHYIVAPLAKNDKDNIYVNHNYIELLDSLGMNKIDYIWLNTFADKPSDGILSFYKDKDGEHIKITPADGYAKFLASLAWALTTRAGYDANMPKYDEIDKPLHIPANKLVLMIPATKGTTHSDMVYVLSEKDIKEVVSLMKGNNASFAGFAVWSIDFDATNINNGDLGNDYSHKPWSTTAAISDISLPPIVSQLKDQIKQETKATSPIQEQEQSIDTGIINYPDKIGAYNVDTIINFQGKKYKCKSNLEVKLCNDKGYIPNGLYGYLAWDEIDSAKQTKVKRKQRKLAVGEIVKYPKFIGNYSVGQIVIAGDRKFECQKQELCNDKSYRPIGKSGYLAWSDITDDVAHLATEAKQVKPKGAEYIYPFGIEDYSAGTVVAIGQELYRCKVGPESSLCNSEAYKPTGKYGTDAWTKIDSK

pLDDT: mean 83.82, std 16.44, range [21.03, 98.81]

Foldseek 3Di:
DFFEEFEQELVCVVLSLQQQLLVLVVLFGQEYEYPAWADAALAIGRPDPDPVSRVSSLVSLVRNVVSNHAYEHEAQDVVHRYQYRHHPPGDGDQAGPPPDDLVSLLSSLVNVLVVCVVSVHQAYEYLHQHHYALVSVQSSLVSNCVVPVRHAYEYEFEADPLEGASHDPHNSPLSNQQVPSHQEYAYELFPDPPSLQLLCLQVSVVSHCVVSVGDLNYAYAHEFAQALLLGAQNGVQHRVSHSVRGDASLRSLLSNLVSLLSVQQQSRYRYYYYRHLSCLRVVVVSVCPPHDRSSNSNSCNCCRPVVCSDPQDLDDDFFQQEFEQELLFKDKFAQFPNFIDIFHGDDLAADNRGGPCVVVVLVVLHLEYEYDAFAADPVPGTDRDQHHPVPDPDGPDDLVSLLVSCVSSVSVSGAYEHEYEDPRHQADLVPHDCPVVLVVCVVSVHQEYEYEYDPNNFQPDLVSLLSNLVRVLVVVVVNCVVPVSRAYEYEEELLQQFFWQFLLNQFRHGLDLRVVSNDVSNDLVRHQAYAHEDDDPDQPTWAFFPDADPVRATDTDGVVNPVLRRLLRSLCLQQAPVNVVNRQGPPCVVRPHDRHHQLRYAYEFELFHSLDDDNGDSDDALVSLVSSQVSNLVSLGWHRFYYYPHLRSLQGWADAPNNYHPDTHDRSRSSVSGSPDGTRDSPHDPDPDPPDDDDDDDDDDDDDDDDDPQEAEPPPPLVPAAQSRWYDYPNWIKGFPHRVLSNVSSDPVQDCPDPNVVVTIDTDDDDDDDDDDDDDDADDPPPEEEPPPPQVRDDAQHWYDYPNWIKGFHDNVLSSDPQLPCPDPNVVVGIDTCRPVCPPDDDDDDPDFAVVAPEAPPPPLVVQFQQHWYDDDNWIKGFHHDSLSSCSSRPCCPCPHPNVVSGTDTDDDD

Organism: NCBI:txid135248

Secondary structure (DSSP, 8-state):
--EEEEEEESS-HHHHHH--HHHHHHHT--EEEEEEEEEEETEEEES-S-HHHHHHHHHHHHHHHHTT-EEEEEEETTTT-EEET--TTSPPPSSBTTT--HHHHHHHHHHHHHHHHHTT--EEEEE--S-B-HHHHHHHHHHHHHH-TTSEEEE-PEEETTEEESBTTB-TTHHHHHTT--SEEEEE-SSSTTTTSTHHHHHHHHHHHHHTT--TTSEEEEEEESSTTSS-SSSTTSGGG-TTSPPPHHHHHHHHHHHHHHHTTSTTEEEEEEE-HHHHH-GGGGT-TTPPTTHHHHHHHHHHHHS-SS----S--SSEEEEEEETT-PPBPPPBTTB--B--PPP-SPPSSS-HHHH-TTGGG-SEEEEEEEEEETTTEEEE--S-TT--S--SS-HHHHHHHHHHHHHTT-EEEEEEESTT----TTT---HHHHHHHHHHT--EEEEE--TTTS-SSHHHHHHHHHHHHHHHHHHHHH-TT-EEEE--BHHHHSPPBPTTSS-B--S-SHHHHHHHHH-TTT--EEEEE---S-TT--EEEEEE-TTSPEEEE-GGG-HHHHHHHHHHHHH-HHHHHHT-BTTTTTSPPP---GGGEEEEEESSTTSSSSS------HHHHHHHHHHHHHTT---SEEEEE-HHHHHS-B-TBBTBTT--B-TTHHHHHHHT--PPP----------------------------SEEETTTTTT---TTPEEEETTEEEEES-SSSHHHHTSGGG-TTSTTGGGTEEEE-----------PPPPPTT--EETTTTTT---TT-EEEETTEEEEES-HHHHT-GGG-TTSTTGGGTEEE-TT-GGGS---------TT-SEETTTTGGG--TT-EEEETTEEEEEPSSGGGGGTT-GGG-TTSTTHHHHEEEE---